Protein AF-A0A943HP61-F1 (afdb_monomer_lite)

pLDDT: mean 78.45, std 19.75, range [20.09, 98.44]

Secondary structure (DSSP, 8-state):
-----PPEEEEEETT---EEEE---SS---EEEES-TTTEEE-TTSEEEE-SSEEEEEEEESSTT---EEEEEEEEEES----S-----BTTBPPPTT---TTEEEE-TT-TTB-SS--EEEEHHHHHHHHHHHHHHHHTT--EEEEE----HHHHHHHHHHHHHHH-HHHHHHHSPPTTS-GGGGT-EEEEEETT-TT--S--TTSHHHHHHHHHGGGGTEEESS-TT-HHHHSS---TTEEEE---HHHHHHHHHTT--HHHHHHHHHHTT-PEEEE-S-GGG--TTT-TTS-S----SSTTTSHHHHHHHH----------------S--TTTHHHHHHHHHHHHHHHHHHHHHHH---HHHHHHHHHHHTT-TT----GGGHHHHGGGT--HHHHHHHHHHHHHHHHHHHHHHHHHHHHHHH---GGGTHHHHHHHHHHHHHT--HHHHHHHHHHHHHH-GGGGG-HHHHHHHHHHHHHIIIII---HHHHHHTTGGGS-HHHHTTS--HHHHHHHHHTTB-HHHHHHHHSHHHHHHHSGGGT-S-EEEE-SGGGHHHHHHHHHH-SEEEEEESS-STTTT-EEEE--TT--HHHHHHHHHHHHSSEEEEEPP-B-HHHHTT-SSS--EEEEEEEE-SS-EEEEEEEEEE--TT-S---GGGT-EEEEB-TTT-BB-S-EE-TT--EESB-TTT--B-TTPBPTTHHHHHHHHHHHHHHHHHHSTTB-EEEEEEEEBTTS-EEEEEEESS---THHHHTTS--HHHHHHH--

Radius of gyration: 33.26 Å; chains: 1; bounding box: 91×76×78 Å

Sequence (776 aa):
MNLGSEEKYIVLYEGKADFTLKENSEGKTYTYVSRNAYVASCLQSGTIIGYGSGRTVIELYTDRTLSEKIAEYKIIVLPGKNDRFPLFVNRWNGVTENREPKDLIKISKGAKFYSPHRDMVICRSAAEAYERMAEAAANDHIYLKMNYAYRSHKHQKELIEQTAKIKGIEETMKTAAPAGFSEHHTGLAMDISGAIDENGLHITENEDAYEWLANNCYRYGFMIKNLKGKEDITGTAYEPWHIRYIGDNTITKYLHDNELTLDEYIEIKSKETGLKNIDIADPEEYEYACLATWKSERQGRETFDFLQTAKEIYGIPFERSYNINLYNYSEKSCVTQSEIYKKEIEDNEKYYKIIKAETDMDKGEINECIAVLNENPYARVDLSQYTQLKMYNMDENELTDILMAIRDRRVLSRKIRFEFKKIDDYQYSYSNVIPMIAEYYDVTEKTLLDSDFDEFMETIEKCAPNLMEDAEKLKDVVVDMLCCKRLMGFWPFEYFMFDLKNKSLEERRKYVSNLDRTLKLNNVNNRISSEILDNKYLTYKVLEEFYGREIIMITSINDYDIFDDFVSRNKKFVKKPENGSMGSGIGLVEVGEKEDTFELLKRLLDDIGSFIAEEVIKPHKCLSKLNPDSVNTIRLTTYNDDKNVYILWPWLKVGRAGSFVDNSGAGGMGVAIDKDTGMLASAGMDEYGNSFDRHPDNGIEFRGYCIENWPAALELGEKISKALSQRIKGIGFVGWDITYTNDDKWVIVEGNAFPQLVQQATYGRGLKAELNEVIK

Foldseek 3Di:
DDPPADEAEEEEEAQAQAAAEAEDDDDFQKAKAKLALCQWDAFSRRTIHGHDADKTKIWMARDPVSPDTDHIYIYGYFYDDNPQAFRDFALRYFHDLVDADPQKDKDDAPPAQEHNPDIAIAHPLLVVLVVVLQVVCVVVVWHKHWQYFADHLVRLQVVQVVVCVPPNNVVSVQARRHRRRDPSRHSFKTFMDTPPDPPDRHHDPPDPNLVSCLVPVLQSQKHLAADDPCCVRRVHHRGSRMMGHRSDSVLSVVCSVVVHHSSVSVVVSNVVNHYDYDYPPDPPPRPFDPVLPPDDDDDDDDVPVPVVVVCVPDDDDDDDDDDDDDDDDDPDDPPPPPVVVVVLVVVVVVLQVVLCVVPVDDPVLLQCLVCVLVVHRPDPDDCVCVVVVCVVVDDSVLVSVLSNLSSLLVVLLVVLLVVVVCCVPPVDDCVVNVVSLVSNLVSLLSNDDPVLLVQQVVVCCVQPVVVVVPPVSSSSVSSVQCSCCSRVNADNLNCQLLVVVPDDPVQSNLAQHLVNLVVLLVVQFDPSLLVCQQQFVSLCVLPVVQAPWDKDKFQDLVCLVVQVVVCVVAQWWWKDRRGDDQCPLIDIHGHDPPHDSSVVSVVSCVVSNIIMTIHDFAFAPLQCVLPVLEQKWKWWKWFAPVPDIDTDWIKIQHADPPDHYSGLVRVIWIFTADLVFQAGQFFTAGSSLDGHQARVPNRHGRGGRHDPPSVLVVVSSRVSQVSSCVRGPRQGIKIFTWGAGNVGHIHTPGIHSSDDPSCCSNVSGHCNVVSVVRRD

Structure (mmCIF, N/CA/C/O backbone):
data_AF-A0A943HP61-F1
#
_entry.id   AF-A0A943HP61-F1
#
loop_
_atom_site.group_PDB
_atom_site.id
_atom_site.type_symbol
_atom_site.label_atom_id
_atom_site.label_alt_id
_atom_site.label_comp_id
_atom_site.label_asym_id
_atom_site.label_entity_id
_atom_site.label_seq_id
_atom_site.pdbx_PDB_ins_code
_atom_site.Cartn_x
_atom_site.Cartn_y
_atom_site.Cartn_z
_atom_site.occupancy
_atom_site.B_iso_or_equiv
_atom_site.auth_seq_id
_atom_site.auth_comp_id
_atom_site.auth_asym_id
_atom_site.auth_atom_id
_atom_site.pdbx_PDB_model_num
ATOM 1 N N . MET A 1 1 ? 21.494 1.932 31.918 1.00 34.09 1 MET A N 1
ATOM 2 C CA . MET A 1 1 ? 20.057 2.091 31.623 1.00 34.09 1 MET A CA 1
ATOM 3 C C . MET A 1 1 ? 19.902 3.290 30.714 1.00 34.09 1 MET A C 1
ATOM 5 O O . MET A 1 1 ? 20.033 4.410 31.180 1.00 34.09 1 MET A O 1
ATOM 9 N N . ASN A 1 2 ? 19.719 3.037 29.426 1.00 20.09 2 ASN A N 1
ATOM 10 C CA . ASN A 1 2 ? 19.104 3.969 28.491 1.00 20.09 2 ASN A CA 1
ATOM 11 C C . ASN A 1 2 ? 18.397 3.071 27.476 1.00 20.09 2 ASN A C 1
ATOM 13 O O . ASN A 1 2 ? 19.056 2.418 26.672 1.00 20.09 2 ASN A O 1
ATOM 17 N N . LEU A 1 3 ? 17.081 2.933 27.639 1.00 25.28 3 LEU A N 1
ATOM 18 C CA . LEU A 1 3 ? 16.205 2.234 26.707 1.00 25.28 3 LEU A CA 1
ATOM 19 C C . LEU A 1 3 ? 16.104 3.125 25.467 1.00 25.28 3 LEU A C 1
ATOM 21 O O . LEU A 1 3 ? 15.485 4.187 25.515 1.00 25.28 3 LEU A O 1
ATOM 25 N N . GLY A 1 4 ? 16.799 2.740 24.397 1.00 26.44 4 GLY A N 1
ATOM 26 C CA . GLY A 1 4 ? 16.640 3.364 23.090 1.00 26.44 4 GLY A CA 1
ATOM 27 C C . GLY A 1 4 ? 15.197 3.199 22.614 1.00 26.44 4 GLY A C 1
ATOM 28 O O . GLY A 1 4 ? 14.591 2.146 22.792 1.00 26.44 4 GLY A O 1
ATOM 29 N N . SER A 1 5 ? 14.633 4.265 22.059 1.00 31.75 5 SER A N 1
ATOM 30 C CA . SER A 1 5 ? 13.278 4.308 21.517 1.00 31.75 5 SER A CA 1
ATOM 31 C C . SER A 1 5 ? 13.184 3.501 20.216 1.00 31.75 5 SER A C 1
ATOM 33 O O . SER A 1 5 ? 13.380 4.054 19.134 1.00 31.75 5 SER A O 1
ATOM 35 N N . GLU A 1 6 ? 12.897 2.205 20.312 1.00 38.03 6 GLU A N 1
ATOM 36 C CA . GLU A 1 6 ? 12.489 1.377 19.171 1.00 38.03 6 GLU A CA 1
ATOM 37 C C . GLU A 1 6 ? 10.967 1.460 18.966 1.00 38.03 6 GLU A C 1
ATOM 39 O O . GLU A 1 6 ? 10.182 1.391 19.916 1.00 38.03 6 GLU A O 1
ATOM 44 N N . GLU A 1 7 ? 10.542 1.672 17.718 1.00 43.53 7 GLU A N 1
ATOM 45 C CA . GLU A 1 7 ? 9.135 1.822 17.335 1.00 43.53 7 GLU A CA 1
ATOM 46 C C . GLU A 1 7 ? 8.410 0.463 17.338 1.00 43.53 7 GLU A C 1
ATOM 48 O O . GLU A 1 7 ? 8.769 -0.432 16.579 1.00 43.53 7 GLU A O 1
ATOM 53 N N . LYS A 1 8 ? 7.347 0.309 18.138 1.00 56.31 8 LYS A N 1
ATOM 54 C CA . LYS A 1 8 ? 6.575 -0.946 18.254 1.00 56.31 8 LYS A CA 1
ATOM 55 C C . LYS A 1 8 ? 5.284 -0.852 17.445 1.00 56.31 8 LYS A C 1
ATOM 57 O O . LYS A 1 8 ? 4.590 0.147 17.591 1.00 56.31 8 LYS A O 1
ATOM 62 N N . TYR A 1 9 ? 4.907 -1.852 16.643 1.00 55.09 9 TYR A N 1
ATOM 63 C CA . TYR A 1 9 ? 3.645 -1.830 15.879 1.00 55.09 9 TYR A CA 1
ATOM 64 C C . TYR A 1 9 ? 2.695 -2.982 16.251 1.00 55.09 9 TYR A C 1
ATOM 66 O O . TYR A 1 9 ? 3.145 -4.065 16.608 1.00 55.09 9 TYR A O 1
ATOM 74 N N . ILE A 1 10 ? 1.379 -2.767 16.126 1.00 63.47 10 ILE A N 1
ATOM 75 C CA . ILE A 1 10 ? 0.323 -3.758 16.409 1.00 63.47 10 ILE A CA 1
ATOM 76 C C . ILE A 1 10 ? -0.736 -3.709 15.301 1.00 63.47 10 ILE A C 1
ATOM 78 O O . ILE A 1 10 ? -1.275 -2.639 15.019 1.00 63.47 10 ILE A O 1
ATOM 82 N N . VAL A 1 11 ? -1.070 -4.856 14.697 1.00 55.81 11 VAL A N 1
ATOM 83 C CA . VAL A 1 11 ? -2.068 -4.962 13.616 1.00 55.81 11 VAL A CA 1
ATOM 84 C C . VAL A 1 11 ? -3.317 -5.701 14.094 1.00 55.81 11 VAL A C 1
ATOM 86 O O . VAL A 1 11 ? -3.221 -6.833 14.553 1.00 55.81 11 VAL A O 1
ATOM 89 N N . LEU A 1 12 ? -4.496 -5.101 13.936 1.00 65.75 12 LEU A N 1
ATOM 90 C CA . LEU A 1 12 ? -5.795 -5.696 14.277 1.00 65.75 12 LEU A CA 1
ATOM 91 C C . LEU A 1 12 ? -6.845 -5.394 13.203 1.00 65.75 12 LEU A C 1
ATOM 93 O O . LEU A 1 12 ? -6.628 -4.539 12.357 1.00 65.75 12 LEU A O 1
ATOM 97 N N . TYR A 1 13 ? -7.994 -6.069 13.223 1.00 61.12 13 TYR A N 1
ATOM 98 C CA . TYR A 1 13 ? -9.119 -5.760 12.327 1.00 61.12 13 TYR A CA 1
ATOM 99 C C . TYR A 1 13 ? -10.158 -4.871 13.023 1.00 61.12 13 TYR A C 1
ATOM 101 O O . TYR A 1 13 ? -10.292 -4.897 14.249 1.00 61.12 13 TYR A O 1
ATOM 109 N N . GLU A 1 14 ? -10.941 -4.106 12.258 1.00 74.62 14 GLU A N 1
ATOM 110 C CA . GLU A 1 14 ? -12.114 -3.413 12.808 1.00 74.62 14 GLU A CA 1
ATOM 111 C C . GLU A 1 14 ? -13.060 -4.412 13.499 1.00 74.62 14 GLU A C 1
ATOM 113 O O . GLU A 1 14 ? -13.386 -5.468 12.948 1.00 74.62 14 GLU A O 1
ATOM 118 N N . GLY A 1 15 ? -13.519 -4.075 14.705 1.00 74.88 15 GLY A N 1
ATOM 119 C CA . GLY A 1 15 ? -14.376 -4.934 15.524 1.00 74.88 15 GLY A CA 1
ATOM 120 C C . GLY A 1 15 ? -13.634 -6.032 16.289 1.00 74.88 15 GLY A C 1
ATOM 121 O O . GLY A 1 15 ? -14.285 -6.891 16.889 1.00 74.88 15 GLY A O 1
ATOM 122 N N . LYS A 1 16 ? -12.296 -6.033 16.283 1.00 72.56 16 LYS A N 1
ATOM 123 C CA . LYS A 1 16 ? -11.471 -6.974 17.049 1.00 72.56 16 LYS A CA 1
ATOM 124 C C . LYS A 1 16 ? -10.809 -6.316 18.249 1.00 72.56 16 LYS A C 1
ATOM 126 O O . LYS A 1 16 ? -10.491 -5.128 18.215 1.00 72.56 16 LYS A O 1
ATOM 131 N N . ALA A 1 17 ? -10.602 -7.127 19.283 1.00 69.12 17 ALA A N 1
ATOM 132 C CA . ALA A 1 17 ? -9.937 -6.749 20.521 1.00 69.12 17 ALA A CA 1
ATOM 133 C C . ALA A 1 17 ? -8.745 -7.674 20.822 1.00 69.12 17 ALA A C 1
ATOM 135 O O . ALA A 1 17 ? -8.484 -7.966 21.973 1.00 69.12 17 ALA A O 1
ATOM 136 N N . ASP A 1 18 ? -8.071 -8.204 19.795 1.00 63.94 18 ASP A N 1
ATOM 137 C CA . ASP A 1 18 ? -7.260 -9.433 19.879 1.00 63.94 18 ASP A CA 1
ATOM 138 C C . ASP A 1 18 ? -5.982 -9.340 20.754 1.00 63.94 18 ASP A C 1
ATOM 140 O O . ASP A 1 18 ? -5.307 -10.354 20.941 1.00 63.94 18 ASP A O 1
ATOM 144 N N . PHE A 1 19 ? -5.651 -8.166 21.309 1.00 65.06 19 PHE A N 1
ATOM 145 C CA . PHE A 1 19 ? -4.397 -7.903 22.025 1.00 65.06 19 PHE A CA 1
ATOM 146 C C . PHE A 1 19 ? -4.631 -7.314 23.414 1.00 65.06 19 PHE A C 1
ATOM 148 O O . PHE A 1 19 ? -5.377 -6.343 23.553 1.00 65.06 19 PHE A O 1
ATOM 155 N N . THR A 1 20 ? -3.898 -7.825 24.405 1.00 66.25 20 THR A N 1
ATOM 156 C CA . THR A 1 20 ? -3.742 -7.200 25.725 1.00 66.25 20 THR A CA 1
ATOM 157 C C . THR A 1 20 ? -2.258 -7.018 26.041 1.00 66.25 20 THR A C 1
ATOM 159 O O . THR A 1 20 ? -1.518 -8.000 26.132 1.00 66.25 20 THR A O 1
ATOM 162 N N . LEU A 1 21 ? -1.838 -5.765 26.228 1.00 67.25 21 LEU A N 1
ATOM 163 C CA . LEU A 1 21 ? -0.509 -5.393 26.715 1.00 67.25 21 LEU A CA 1
ATOM 164 C C . LEU A 1 21 ? -0.431 -5.665 28.230 1.00 67.25 21 LEU A C 1
ATOM 166 O O . LEU A 1 21 ? -1.097 -4.991 29.014 1.00 67.25 21 LEU A O 1
ATOM 170 N N . LYS A 1 22 ? 0.341 -6.666 28.663 1.00 58.81 22 LYS A N 1
ATOM 171 C CA . LYS A 1 22 ? 0.512 -7.023 30.082 1.00 58.81 22 LYS A CA 1
ATOM 172 C C . LYS A 1 22 ? 1.840 -6.538 30.625 1.00 58.81 22 LYS A C 1
ATOM 174 O O . LYS A 1 22 ? 2.881 -7.101 30.320 1.00 58.81 22 LYS A O 1
ATOM 179 N N . GLU A 1 23 ? 1.826 -5.562 31.520 1.00 53.50 23 GLU A N 1
ATOM 180 C CA . GLU A 1 23 ? 3.060 -5.147 32.185 1.00 53.50 23 GLU A CA 1
ATOM 181 C C . GLU A 1 23 ? 3.393 -6.048 33.372 1.00 53.50 23 GLU A C 1
ATOM 183 O O . GLU A 1 23 ? 2.646 -6.109 34.347 1.00 53.50 23 GLU A O 1
ATOM 188 N N . ASN A 1 24 ? 4.535 -6.740 33.301 1.00 45.59 24 ASN A N 1
ATOM 189 C CA . ASN A 1 24 ? 5.120 -7.411 34.455 1.00 45.59 24 ASN A CA 1
ATOM 190 C C . ASN A 1 24 ? 5.703 -6.333 35.372 1.00 45.59 24 ASN A C 1
ATOM 192 O O . ASN A 1 24 ? 6.828 -5.881 35.174 1.00 45.59 24 ASN A O 1
ATOM 196 N N . SER A 1 25 ? 4.958 -5.897 36.385 1.00 44.41 25 SER A N 1
ATOM 197 C CA . SER A 1 25 ? 5.601 -5.303 37.553 1.00 44.41 25 SER A CA 1
ATOM 198 C C . SER A 1 25 ? 4.759 -5.403 38.815 1.00 44.41 25 SER A C 1
ATOM 200 O O . SER A 1 25 ? 3.533 -5.337 38.823 1.00 44.41 25 SER A O 1
ATOM 202 N N . GLU A 1 26 ? 5.496 -5.570 39.901 1.00 44.00 26 GLU A N 1
ATOM 203 C CA . GLU A 1 26 ? 5.112 -5.631 41.302 1.00 44.00 26 GLU A CA 1
ATOM 204 C C . GLU A 1 26 ? 4.285 -4.400 41.741 1.00 44.00 26 GLU A C 1
ATOM 206 O O . GLU A 1 26 ? 4.776 -3.509 42.429 1.00 44.00 26 GLU A O 1
ATOM 211 N N . GLY A 1 27 ? 3.016 -4.313 41.332 1.00 49.41 27 GLY A N 1
ATOM 212 C CA . GLY A 1 27 ? 2.063 -3.322 41.843 1.00 49.41 27 GLY A CA 1
ATOM 213 C C . GLY A 1 27 ? 2.200 -1.884 41.317 1.00 49.41 27 GLY A C 1
ATOM 214 O O . GLY A 1 27 ? 1.699 -0.975 41.978 1.00 49.41 27 GLY A O 1
ATOM 215 N N . LYS A 1 28 ? 2.835 -1.641 40.158 1.00 58.38 28 LYS A N 1
ATOM 216 C CA . LYS A 1 28 ? 2.807 -0.316 39.494 1.00 58.38 28 LYS A CA 1
ATOM 217 C C . LYS A 1 28 ? 1.588 -0.171 38.574 1.00 58.38 28 LYS A C 1
ATOM 219 O O . LYS A 1 28 ? 1.181 -1.123 37.916 1.00 58.38 28 LYS A O 1
ATOM 224 N N . THR A 1 29 ? 1.010 1.032 38.521 1.00 65.81 29 THR A N 1
ATOM 225 C CA . THR A 1 29 ? -0.150 1.372 37.678 1.00 65.81 29 THR A CA 1
ATOM 226 C C . THR A 1 29 ? 0.275 2.187 36.461 1.00 65.81 29 THR A C 1
ATOM 228 O O . THR A 1 29 ? 0.685 3.332 36.626 1.00 65.81 29 THR A O 1
ATOM 231 N N . TYR A 1 30 ? 0.111 1.638 35.262 1.00 79.00 30 TYR A N 1
ATOM 232 C CA . TYR A 1 30 ? 0.434 2.313 34.003 1.00 79.00 30 TYR A CA 1
ATOM 233 C C . TYR A 1 30 ? -0.791 2.952 33.350 1.00 79.00 30 TYR A C 1
ATOM 235 O O . TYR A 1 30 ? -1.928 2.605 33.685 1.00 79.00 30 TYR A O 1
ATOM 243 N N . THR A 1 31 ? -0.552 3.873 32.410 1.00 83.50 31 THR A N 1
ATOM 244 C CA . THR A 1 31 ? -1.621 4.533 31.648 1.00 83.50 31 THR A CA 1
ATOM 245 C C . THR A 1 31 ? -1.403 4.446 30.142 1.00 83.50 31 THR A C 1
ATOM 247 O O . THR A 1 31 ? -0.430 4.989 29.624 1.00 83.50 31 THR A O 1
ATOM 250 N N . TYR A 1 32 ? -2.355 3.843 29.433 1.00 87.62 32 TYR A N 1
ATOM 251 C CA . TYR A 1 32 ? -2.399 3.758 27.972 1.00 87.62 32 TYR A CA 1
ATOM 252 C C . TYR A 1 32 ? -3.257 4.874 27.385 1.00 87.62 32 TYR A C 1
ATOM 254 O O . TYR A 1 32 ? -4.393 5.062 27.819 1.00 87.62 32 TYR A O 1
ATOM 262 N N . VAL A 1 33 ? -2.751 5.582 26.376 1.00 87.81 33 VAL A N 1
ATOM 263 C CA . VAL A 1 33 ? -3.404 6.739 25.756 1.00 87.81 33 VAL A CA 1
ATOM 264 C C . VAL A 1 33 ? -3.473 6.581 24.237 1.00 87.81 33 VAL A C 1
ATOM 266 O O . VAL A 1 33 ? -2.445 6.624 23.572 1.00 87.81 33 VAL A O 1
ATOM 269 N N . SER A 1 34 ? -4.671 6.466 23.656 1.00 90.81 34 SER A N 1
ATOM 270 C CA . SER A 1 34 ? -4.870 6.553 22.200 1.00 90.81 34 SER A CA 1
ATOM 271 C C . SER A 1 34 ? -5.185 7.981 21.765 1.00 90.81 34 SER A C 1
ATOM 273 O O . SER A 1 34 ? -6.042 8.651 22.345 1.00 90.81 34 SER A O 1
ATOM 275 N N . ARG A 1 35 ? -4.542 8.444 20.689 1.00 82.50 35 ARG A N 1
ATOM 276 C CA . ARG A 1 35 ? -4.788 9.776 20.097 1.00 82.50 35 ARG A CA 1
ATOM 277 C C . ARG A 1 35 ? -5.864 9.785 19.005 1.00 82.50 35 ARG A C 1
ATOM 279 O O . ARG A 1 35 ? -6.257 10.862 18.555 1.00 82.50 35 ARG A O 1
ATOM 286 N N . ASN A 1 36 ? -6.326 8.616 18.557 1.00 86.19 36 ASN A N 1
ATOM 287 C CA . ASN A 1 36 ? -7.364 8.496 17.532 1.00 86.19 36 ASN A CA 1
ATOM 288 C C . ASN A 1 36 ? -8.257 7.268 17.775 1.00 86.19 36 ASN A C 1
ATOM 290 O O . ASN A 1 36 ? -8.139 6.237 17.113 1.00 86.19 36 ASN A O 1
ATOM 294 N N . ALA A 1 37 ? -9.203 7.431 18.696 1.00 89.31 37 ALA A N 1
ATOM 295 C CA . ALA A 1 37 ? -10.221 6.465 19.095 1.00 89.31 37 ALA A CA 1
ATOM 296 C C . ALA A 1 37 ? -11.126 6.015 17.940 1.00 89.31 37 ALA A C 1
ATOM 298 O O . ALA A 1 37 ? -11.704 4.935 17.987 1.00 89.31 37 ALA A O 1
ATOM 299 N N . TYR A 1 38 ? -11.238 6.806 16.867 1.00 85.12 38 TYR A N 1
ATOM 300 C CA . TYR A 1 38 ? -11.965 6.369 15.676 1.00 85.12 38 TYR A CA 1
ATOM 301 C C . TYR A 1 38 ? -11.201 5.347 14.820 1.00 85.12 38 TYR A C 1
ATOM 303 O O . TYR A 1 38 ? -11.767 4.817 13.862 1.00 85.12 38 TYR A O 1
ATOM 311 N N . VAL A 1 39 ? -9.912 5.143 15.097 1.00 84.38 39 VAL A N 1
ATOM 312 C CA . VAL A 1 39 ? -9.113 4.061 14.521 1.00 84.38 39 VAL A CA 1
ATOM 313 C C . VAL A 1 39 ? -8.991 2.951 15.549 1.00 84.38 39 VAL A C 1
ATOM 315 O O . VAL A 1 39 ? -9.520 1.874 15.307 1.00 84.38 39 VAL A O 1
ATOM 318 N N . ALA A 1 40 ? -8.387 3.217 16.710 1.00 89.50 40 ALA A N 1
ATOM 319 C CA . ALA A 1 40 ? -8.310 2.248 17.799 1.00 89.50 40 ALA A CA 1
ATOM 320 C C . ALA A 1 40 ? -8.303 2.919 19.176 1.00 89.50 40 ALA A C 1
ATOM 322 O O . ALA A 1 40 ? -7.807 4.038 19.316 1.00 89.50 40 ALA A O 1
ATOM 323 N N . SER A 1 41 ? -8.784 2.208 20.192 1.00 92.06 41 SER A N 1
ATOM 324 C CA . SER A 1 41 ? -8.714 2.620 21.601 1.00 92.06 41 SER A CA 1
ATOM 325 C C . SER A 1 41 ? -8.021 1.552 22.448 1.00 92.06 41 SER A C 1
ATOM 327 O O . SER A 1 41 ? -8.033 0.379 22.083 1.00 92.06 41 SER A O 1
ATOM 329 N N . CYS A 1 42 ? -7.448 1.952 23.584 1.00 90.38 42 CYS A N 1
ATOM 330 C CA . CYS A 1 42 ? -6.836 1.063 24.569 1.00 90.38 42 CYS A CA 1
ATOM 331 C C . CYS A 1 42 ? -7.533 1.192 25.926 1.00 90.38 42 CYS A C 1
ATOM 333 O O . CYS A 1 42 ? -7.745 2.305 26.421 1.00 90.38 42 CYS A O 1
ATOM 335 N N . LEU A 1 43 ? -7.870 0.064 26.542 1.00 88.75 43 LEU A N 1
ATOM 336 C CA . LEU A 1 43 ? -8.258 0.005 27.946 1.00 88.75 43 LEU A CA 1
ATOM 337 C C . LEU A 1 43 ? -7.023 0.095 28.848 1.00 88.75 43 LEU A C 1
ATOM 339 O O . LEU A 1 43 ? -5.918 -0.256 28.448 1.00 88.75 43 LEU A O 1
ATOM 343 N N . GLN A 1 44 ? -7.217 0.494 30.108 1.00 85.81 44 GLN A N 1
ATOM 344 C CA . GLN A 1 44 ? -6.122 0.522 31.091 1.00 85.81 44 GLN A CA 1
ATOM 345 C C . GLN A 1 44 ? -5.672 -0.874 31.549 1.00 85.81 44 GLN A C 1
ATOM 347 O O . GLN A 1 44 ? -4.629 -1.013 32.175 1.00 85.81 44 GLN A O 1
ATOM 352 N N . SER A 1 45 ? -6.422 -1.917 31.185 1.00 81.12 45 SER A N 1
ATOM 353 C CA . SER A 1 45 ? -5.974 -3.313 31.233 1.00 81.12 45 SER A CA 1
ATOM 354 C C . SER A 1 45 ? -4.918 -3.648 30.170 1.00 81.12 45 SER A C 1
ATOM 356 O O . SER A 1 45 ? -4.375 -4.747 30.202 1.00 81.12 45 SER A O 1
ATOM 358 N N . GLY A 1 46 ? -4.661 -2.742 29.217 1.00 81.12 46 GLY A N 1
ATOM 359 C CA . GLY A 1 46 ? -3.810 -2.962 28.048 1.00 81.12 46 GLY A CA 1
ATOM 360 C C . GLY A 1 46 ? -4.548 -3.535 26.835 1.00 81.12 46 GLY A C 1
ATOM 361 O O . GLY A 1 46 ? -3.920 -3.774 25.805 1.00 81.12 46 GLY A O 1
ATOM 362 N N . THR A 1 47 ? -5.861 -3.780 26.929 1.00 85.81 47 THR A N 1
ATOM 363 C CA . THR A 1 47 ? -6.663 -4.332 25.826 1.00 85.81 47 THR A CA 1
ATOM 364 C C . THR A 1 47 ? -6.888 -3.304 24.711 1.00 85.81 47 THR A C 1
ATOM 366 O O . THR A 1 47 ? -7.451 -2.238 24.964 1.00 85.81 47 THR A O 1
ATOM 369 N N . ILE A 1 48 ? -6.522 -3.637 23.469 1.00 88.31 48 ILE A N 1
ATOM 370 C CA . ILE A 1 48 ? -6.614 -2.745 22.295 1.00 88.31 48 ILE A CA 1
ATOM 371 C C . ILE A 1 48 ? -7.783 -3.141 21.400 1.00 88.31 48 ILE A C 1
ATOM 373 O O . ILE A 1 48 ? -7.962 -4.318 21.113 1.00 88.31 48 ILE A O 1
ATOM 377 N N . ILE A 1 49 ? -8.539 -2.158 20.902 1.00 88.69 49 ILE A N 1
ATOM 378 C CA . ILE A 1 49 ? -9.758 -2.376 20.110 1.00 88.69 49 ILE A CA 1
ATOM 379 C C . ILE A 1 49 ? -9.741 -1.543 18.847 1.00 88.69 49 ILE A C 1
ATOM 381 O O . ILE A 1 49 ? -9.548 -0.330 18.913 1.00 88.69 49 ILE A O 1
ATOM 385 N N . GLY A 1 50 ? -10.006 -2.186 17.712 1.00 86.88 50 GLY A N 1
ATOM 386 C CA . GLY A 1 50 ? -10.067 -1.549 16.402 1.00 86.88 50 GLY A CA 1
ATOM 387 C C . GLY A 1 50 ? -11.484 -1.086 16.077 1.00 86.88 50 GLY A C 1
ATOM 388 O O . GLY A 1 50 ? -12.417 -1.886 16.073 1.00 86.88 50 GLY A O 1
ATOM 389 N N . TYR A 1 51 ? -11.646 0.193 15.758 1.00 84.12 51 TYR A N 1
ATOM 390 C CA . TYR A 1 51 ? -12.917 0.815 15.373 1.00 84.12 51 TYR A CA 1
ATOM 391 C C . TYR A 1 51 ? -13.014 1.114 13.884 1.00 84.12 51 TYR A C 1
ATOM 393 O O . TYR A 1 51 ? -14.096 0.991 13.314 1.00 84.12 51 TYR A O 1
ATOM 401 N N . GLY A 1 52 ? -11.914 1.543 13.271 1.00 75.94 52 GLY A N 1
ATOM 402 C CA . GLY A 1 52 ? -11.900 1.986 11.885 1.00 75.94 52 GLY A CA 1
ATOM 403 C C . GLY A 1 52 ? -10.534 1.790 11.260 1.00 75.94 52 GLY A C 1
ATOM 404 O O . GLY A 1 52 ? -9.516 2.030 11.903 1.00 75.94 52 GLY A O 1
ATOM 405 N N . SER A 1 53 ? -10.522 1.375 10.004 1.00 70.44 53 SER A N 1
ATOM 406 C CA . SER A 1 53 ? -9.306 1.094 9.266 1.00 70.44 53 SER A CA 1
ATOM 407 C C . SER A 1 53 ? -8.432 2.332 9.135 1.00 70.44 53 SER A C 1
ATOM 409 O O . SER A 1 53 ? -8.908 3.460 8.972 1.00 70.44 53 SER A O 1
ATOM 411 N N . GLY A 1 54 ? -7.126 2.124 9.247 1.00 59.12 54 GLY A N 1
ATOM 412 C CA . GLY A 1 54 ? -6.141 3.194 9.272 1.00 59.12 54 GLY A CA 1
ATOM 413 C C . GLY A 1 54 ? -5.103 2.981 10.359 1.00 59.12 54 GLY A C 1
ATOM 414 O O . GLY A 1 54 ? -4.857 1.860 10.794 1.00 59.12 54 GLY A O 1
ATOM 415 N N . ARG A 1 55 ? -4.456 4.071 10.773 1.00 66.38 55 ARG A N 1
ATOM 416 C CA . ARG A 1 55 ? -3.363 4.031 11.746 1.00 66.38 55 ARG A CA 1
ATOM 417 C C . ARG A 1 55 ? -3.611 4.982 12.903 1.00 66.38 55 ARG A C 1
ATOM 419 O O . ARG A 1 55 ? -4.176 6.063 12.723 1.00 66.38 55 ARG A O 1
ATOM 426 N N . THR A 1 56 ? -3.193 4.570 14.087 1.00 76.38 56 THR A N 1
ATOM 427 C CA . THR A 1 56 ? -3.144 5.412 15.282 1.00 76.38 56 THR A CA 1
ATOM 428 C C . THR A 1 56 ? -1.922 5.051 16.106 1.00 76.38 56 THR A C 1
ATOM 430 O O . THR A 1 56 ? -1.164 4.154 15.756 1.00 76.38 56 THR A O 1
ATOM 433 N N . VAL A 1 57 ? -1.722 5.772 17.192 1.00 81.44 57 VAL A N 1
ATOM 434 C CA . VAL A 1 57 ? -0.686 5.512 18.172 1.00 81.44 57 VAL A CA 1
ATOM 435 C C . VAL A 1 57 ? -1.349 5.353 19.535 1.00 81.44 57 VAL A C 1
ATOM 437 O O . VAL A 1 57 ? -2.264 6.115 19.868 1.00 81.44 57 VAL A O 1
ATOM 440 N N . ILE A 1 58 ? -0.884 4.364 20.295 1.00 85.44 58 ILE A N 1
ATOM 441 C CA . ILE A 1 58 ? -1.151 4.206 21.721 1.00 85.44 58 ILE A CA 1
ATOM 442 C C . ILE A 1 58 ? 0.142 4.517 22.471 1.00 85.44 58 ILE A C 1
ATOM 444 O O . ILE A 1 58 ? 1.145 3.827 22.327 1.00 85.44 58 ILE A O 1
ATOM 448 N N . GLU A 1 59 ? 0.120 5.570 23.268 1.00 86.56 59 GLU A N 1
ATOM 449 C CA . GLU A 1 59 ? 1.222 5.980 24.129 1.00 86.56 59 GLU A CA 1
ATOM 450 C C . GLU A 1 59 ? 1.060 5.339 25.507 1.00 86.56 59 GLU A C 1
ATOM 452 O O . GLU A 1 59 ? -0.054 5.222 26.014 1.00 86.56 59 GLU A O 1
ATOM 457 N N . LEU A 1 60 ? 2.165 4.945 26.125 1.00 84.75 60 LEU A N 1
ATOM 458 C CA . LEU A 1 60 ? 2.187 4.363 27.459 1.00 84.75 60 LEU A CA 1
ATOM 459 C C . LEU A 1 60 ? 2.947 5.279 28.412 1.00 84.75 60 LEU A C 1
ATOM 461 O O . LEU A 1 60 ? 4.048 5.736 28.099 1.00 84.75 60 LEU A O 1
ATOM 465 N N . TYR A 1 61 ? 2.362 5.516 29.578 1.00 80.88 61 TYR A N 1
ATOM 466 C CA . TYR A 1 61 ? 2.884 6.393 30.617 1.00 80.88 61 TYR A CA 1
ATOM 467 C C . TYR A 1 61 ? 3.045 5.658 31.946 1.00 80.88 61 TYR A C 1
ATOM 469 O O . TYR A 1 61 ? 2.312 4.711 32.241 1.00 80.88 61 TYR A O 1
ATOM 477 N N . THR A 1 62 ? 3.978 6.144 32.765 1.00 78.25 62 THR A N 1
ATOM 478 C CA . THR A 1 62 ? 4.283 5.623 34.110 1.00 78.25 62 THR A CA 1
ATOM 479 C C . THR A 1 62 ? 3.115 5.684 35.090 1.00 78.25 62 THR A C 1
ATOM 481 O O . THR A 1 62 ? 3.084 4.895 36.029 1.00 78.25 62 THR A O 1
ATOM 484 N N . ASP A 1 63 ? 2.197 6.638 34.914 1.00 78.06 63 ASP A N 1
ATOM 485 C CA . ASP A 1 63 ? 1.073 6.888 35.813 1.00 78.06 63 ASP A CA 1
ATOM 486 C C . ASP A 1 63 ? -0.052 7.687 35.119 1.00 78.06 63 ASP A C 1
ATOM 488 O O . ASP A 1 63 ? 0.015 8.023 33.933 1.00 78.06 63 ASP A O 1
ATOM 492 N N . ARG A 1 64 ? -1.137 7.980 35.849 1.00 76.06 64 ARG A N 1
ATOM 493 C CA . ARG A 1 64 ? -2.333 8.688 35.338 1.00 76.06 64 ARG A CA 1
ATOM 494 C C . ARG A 1 64 ? -2.169 10.200 35.180 1.00 76.06 64 ARG A C 1
ATOM 496 O O . ARG A 1 64 ? -3.049 10.840 34.608 1.00 76.06 64 ARG A O 1
ATOM 503 N N . THR A 1 65 ? -1.079 10.773 35.679 1.00 71.44 65 THR A N 1
ATOM 504 C CA . THR A 1 65 ? -0.728 12.190 35.497 1.00 71.44 65 THR A CA 1
ATOM 505 C C . THR A 1 65 ? -0.020 12.444 34.167 1.00 71.44 65 THR A C 1
ATOM 507 O O . THR A 1 65 ? 0.181 13.601 33.803 1.00 71.44 65 THR A O 1
ATOM 510 N N . LEU A 1 66 ? 0.295 11.376 33.416 1.00 75.81 66 LEU A N 1
ATOM 511 C CA . LEU A 1 66 ? 1.027 11.426 32.147 1.00 75.81 66 LEU A CA 1
ATOM 512 C C . LEU A 1 66 ? 2.414 12.076 32.308 1.00 75.81 66 LEU A C 1
ATOM 514 O O . LEU A 1 66 ? 2.892 12.764 31.406 1.00 75.81 66 LEU A O 1
ATOM 518 N N . SER A 1 67 ? 3.033 11.874 33.477 1.00 70.62 67 SER A N 1
ATOM 519 C CA . SER A 1 67 ? 4.289 12.508 33.895 1.00 70.62 67 SER A CA 1
ATOM 520 C C . SER A 1 67 ? 5.469 12.134 32.996 1.00 70.62 67 SER A C 1
ATOM 522 O O . SER A 1 67 ? 6.243 13.003 32.596 1.00 70.62 67 SER A O 1
ATOM 524 N N . GLU A 1 68 ? 5.580 10.853 32.641 1.00 76.81 68 GLU A N 1
ATOM 525 C CA . GLU A 1 68 ? 6.661 10.307 31.826 1.00 76.81 68 GLU A CA 1
ATOM 526 C C . GLU A 1 68 ? 6.108 9.288 30.822 1.00 76.81 68 GLU A C 1
ATOM 528 O O . GLU A 1 68 ? 5.483 8.293 31.201 1.00 76.81 68 GLU A O 1
ATOM 533 N N . LYS A 1 69 ? 6.326 9.549 29.525 1.00 80.12 69 LYS A N 1
ATOM 534 C CA . LYS A 1 69 ? 6.024 8.592 28.452 1.00 80.12 69 LYS A CA 1
ATOM 535 C C . LYS A 1 69 ? 7.127 7.538 28.423 1.00 80.12 69 LYS A C 1
ATOM 537 O O . LYS A 1 69 ? 8.284 7.886 28.211 1.00 80.12 69 LYS A O 1
ATOM 542 N N . ILE A 1 70 ? 6.756 6.273 28.583 1.00 76.25 70 ILE A N 1
ATOM 543 C CA . ILE A 1 70 ? 7.690 5.140 28.623 1.00 76.25 70 ILE A CA 1
ATOM 544 C C . ILE A 1 70 ? 7.709 4.324 27.335 1.00 76.25 70 ILE A C 1
ATOM 546 O O . ILE A 1 70 ? 8.732 3.725 27.019 1.00 76.25 70 ILE A O 1
ATOM 550 N N . ALA A 1 71 ? 6.612 4.303 26.573 1.00 71.38 71 ALA A N 1
ATOM 551 C CA . ALA A 1 71 ? 6.575 3.625 25.281 1.00 71.38 71 ALA A CA 1
ATOM 552 C C . ALA A 1 71 ? 5.539 4.235 24.333 1.00 71.38 71 ALA A C 1
ATOM 554 O O . ALA A 1 71 ? 4.655 4.999 24.727 1.00 71.38 71 ALA A O 1
ATOM 555 N N . GLU A 1 72 ? 5.656 3.864 23.064 1.00 75.75 72 GLU A N 1
ATOM 556 C CA . GLU A 1 72 ? 4.730 4.230 22.006 1.00 75.75 72 GLU A CA 1
ATOM 557 C C . GLU A 1 72 ? 4.486 3.020 21.095 1.00 75.75 72 GLU A C 1
ATOM 559 O O . GLU A 1 72 ? 5.433 2.383 20.633 1.00 75.75 72 GLU A O 1
ATOM 564 N N . TYR A 1 73 ? 3.214 2.709 20.848 1.00 72.94 73 TYR A N 1
ATOM 565 C CA . TYR A 1 73 ? 2.760 1.594 20.022 1.00 72.94 73 TYR A CA 1
ATOM 566 C C . TYR A 1 73 ? 2.001 2.126 18.802 1.00 72.94 73 TYR A C 1
ATOM 568 O O . TYR A 1 73 ? 0.937 2.732 18.930 1.00 72.94 73 TYR A O 1
ATOM 576 N N . LYS A 1 74 ? 2.522 1.891 17.602 1.00 70.06 74 LYS A N 1
ATOM 577 C CA . LYS A 1 74 ? 1.905 2.218 16.314 1.00 70.06 74 LYS A CA 1
ATOM 578 C C . LYS A 1 74 ? 0.869 1.162 15.940 1.00 70.06 74 LYS A C 1
ATOM 580 O O . LYS A 1 74 ? 1.179 0.022 15.624 1.00 70.06 74 LYS A O 1
ATOM 585 N N . ILE A 1 75 ? -0.393 1.540 15.944 1.00 72.69 75 ILE A N 1
ATOM 586 C CA . ILE A 1 75 ? -1.513 0.635 15.718 1.00 72.69 75 ILE A CA 1
ATOM 587 C C . ILE A 1 75 ? -1.984 0.742 14.272 1.00 72.69 75 ILE A C 1
ATOM 589 O O . ILE A 1 75 ? -2.256 1.844 13.794 1.00 72.69 75 ILE A O 1
ATOM 593 N N . ILE A 1 76 ? -2.136 -0.392 13.592 1.00 63.00 76 ILE A N 1
ATOM 594 C CA . ILE A 1 76 ? -2.712 -0.501 12.251 1.00 63.00 76 ILE A CA 1
ATOM 595 C C . ILE A 1 76 ? -4.009 -1.296 12.352 1.00 63.00 76 ILE A C 1
ATOM 597 O O . ILE A 1 76 ? -4.008 -2.469 12.709 1.00 63.00 76 ILE A O 1
ATOM 601 N N . VAL A 1 77 ? -5.124 -0.664 12.009 1.00 63.94 77 VAL A N 1
ATOM 602 C CA . VAL A 1 77 ? -6.424 -1.327 11.940 1.00 63.94 77 VAL A CA 1
ATOM 603 C C . VAL A 1 77 ? -6.736 -1.630 10.481 1.00 63.94 77 VAL A C 1
ATOM 605 O O . VAL A 1 77 ? -6.791 -0.729 9.644 1.00 63.94 77 VAL A O 1
ATOM 608 N N . LEU A 1 78 ? -6.915 -2.905 10.165 1.00 52.44 78 LEU A N 1
ATOM 609 C CA . LEU A 1 78 ? -7.345 -3.389 8.862 1.00 52.44 78 LEU A CA 1
ATOM 610 C C . LEU A 1 78 ? -8.874 -3.331 8.759 1.00 52.44 78 LEU A C 1
ATOM 612 O O . LEU A 1 78 ? -9.552 -3.511 9.775 1.00 52.44 78 LEU A O 1
ATOM 616 N N . PRO A 1 79 ? -9.434 -3.106 7.556 1.00 56.25 79 PRO A N 1
ATOM 617 C CA . PRO A 1 79 ? -10.878 -3.078 7.351 1.00 56.25 79 PRO A CA 1
ATOM 618 C C . PRO A 1 79 ? -11.560 -4.338 7.880 1.00 56.25 79 PRO A C 1
ATOM 620 O O . PRO A 1 79 ? -11.069 -5.453 7.711 1.00 56.25 79 PRO A O 1
ATOM 623 N N . GLY A 1 80 ? -12.718 -4.159 8.497 1.00 59.03 80 GLY A N 1
ATOM 624 C CA . GLY A 1 80 ? -13.509 -5.240 9.063 1.00 59.03 80 GLY A CA 1
ATOM 625 C C . GLY A 1 80 ? -14.948 -4.787 9.251 1.00 59.03 80 GLY A C 1
ATOM 626 O O . GLY A 1 80 ? -15.418 -3.867 8.585 1.00 59.03 80 GLY A O 1
ATOM 627 N N . LYS A 1 81 ? -15.666 -5.438 10.161 1.00 67.31 81 LYS A N 1
ATOM 628 C CA . LYS A 1 81 ? -17.002 -5.004 10.560 1.00 67.31 81 LYS A CA 1
ATOM 629 C C . LYS A 1 81 ? -17.016 -4.856 12.068 1.00 67.31 81 LYS A C 1
ATOM 631 O O . LYS A 1 81 ? -16.949 -5.850 12.786 1.00 67.31 81 LYS A O 1
ATOM 636 N N . ASN A 1 82 ? -17.146 -3.623 12.542 1.00 75.25 82 ASN A N 1
ATOM 637 C CA . ASN A 1 82 ? -17.369 -3.379 13.957 1.00 75.25 82 ASN A CA 1
ATOM 638 C C . ASN A 1 82 ? -18.868 -3.415 14.292 1.00 75.25 82 ASN A C 1
ATOM 640 O O . ASN A 1 82 ? -19.554 -2.398 14.222 1.00 75.25 82 ASN A O 1
ATOM 644 N N . ASP A 1 83 ? -19.368 -4.595 14.654 1.00 71.62 83 ASP A N 1
ATOM 645 C CA . ASP A 1 83 ? -20.713 -4.799 15.211 1.00 71.62 83 ASP A CA 1
ATOM 646 C C . ASP A 1 83 ? -20.704 -5.173 16.703 1.00 71.62 83 ASP A C 1
ATOM 648 O O . ASP A 1 83 ? -21.740 -5.536 17.256 1.00 71.62 83 ASP A O 1
ATOM 652 N N . ARG A 1 84 ? -19.541 -5.077 17.360 1.00 76.69 84 ARG A N 1
ATOM 653 C CA . ARG A 1 84 ? -19.328 -5.598 18.721 1.00 76.69 84 ARG A CA 1
ATOM 654 C C . ARG A 1 84 ? -19.076 -4.515 19.754 1.00 76.69 84 ARG A C 1
ATOM 656 O O . ARG A 1 84 ? -19.549 -4.624 20.885 1.00 76.69 84 ARG A O 1
ATOM 663 N N . PHE A 1 85 ? -18.307 -3.495 19.379 1.00 87.56 85 PHE A N 1
ATOM 664 C CA . PHE A 1 85 ? -17.797 -2.506 20.318 1.00 87.56 85 PHE A CA 1
ATOM 665 C C . PHE A 1 85 ? -18.351 -1.116 19.989 1.00 87.56 85 PHE A C 1
ATOM 667 O O . PHE A 1 85 ? -18.093 -0.592 18.899 1.00 87.56 85 PHE A O 1
ATOM 674 N N . PRO A 1 86 ? -19.090 -0.485 20.918 1.00 90.62 86 PRO A N 1
ATOM 675 C CA . PRO A 1 86 ? -19.442 0.927 20.812 1.00 90.62 86 PRO A CA 1
ATOM 676 C C . PRO A 1 86 ? -18.189 1.806 20.805 1.00 90.62 86 PRO A C 1
ATOM 678 O O . PRO A 1 86 ? -17.257 1.523 21.550 1.00 90.62 86 PRO A O 1
ATOM 681 N N . LEU A 1 87 ? -18.178 2.895 20.022 1.00 90.81 87 LEU A N 1
ATOM 682 C CA . LEU A 1 87 ? -17.043 3.829 19.966 1.00 90.81 87 LEU A CA 1
ATOM 683 C C . LEU A 1 87 ? -16.616 4.267 21.373 1.00 90.81 87 LEU A C 1
ATOM 685 O O . LEU A 1 87 ? -17.376 4.941 22.077 1.00 90.81 87 LEU A O 1
ATOM 689 N N . PHE A 1 88 ? -15.383 3.937 21.739 1.00 91.75 88 PHE A N 1
ATOM 690 C CA . PHE A 1 88 ? -14.872 4.148 23.081 1.00 91.75 88 PHE A CA 1
ATOM 691 C C . PHE A 1 88 ? -13.944 5.358 23.148 1.00 91.75 88 PHE A C 1
ATOM 693 O O . PHE A 1 88 ? -12.800 5.312 22.692 1.00 91.75 88 PHE A O 1
ATOM 700 N N . VAL A 1 89 ? -14.468 6.435 23.728 1.00 90.44 89 VAL A N 1
ATOM 701 C CA . VAL A 1 89 ? -13.778 7.703 23.973 1.00 90.44 89 VAL A CA 1
ATOM 702 C C . VAL A 1 89 ? -13.837 7.958 25.470 1.00 90.44 89 VAL A C 1
ATOM 704 O O . VAL A 1 89 ? -14.885 7.788 26.088 1.00 90.44 89 VAL A O 1
ATOM 707 N N . ASN A 1 90 ? -12.708 8.326 26.060 1.00 87.50 90 ASN A N 1
ATOM 708 C CA . ASN A 1 90 ? -12.605 8.683 27.473 1.00 87.50 90 ASN A CA 1
ATOM 709 C C . ASN A 1 90 ? -11.375 9.580 27.682 1.00 87.50 90 ASN A C 1
ATOM 711 O O . ASN A 1 90 ? -10.749 10.028 26.720 1.00 87.50 90 ASN A O 1
ATOM 715 N N . ARG A 1 91 ? -10.985 9.801 28.944 1.00 83.88 91 ARG A N 1
ATOM 716 C CA . ARG A 1 91 ? -9.836 10.646 29.311 1.00 83.88 91 ARG A CA 1
ATOM 717 C C . ARG A 1 91 ? -8.500 10.196 28.701 1.00 83.88 91 ARG A C 1
ATOM 719 O O . ARG A 1 91 ? -7.586 11.011 28.617 1.00 83.88 91 ARG A O 1
ATOM 726 N N . TRP A 1 92 ? -8.402 8.952 28.235 1.00 87.19 92 TRP A N 1
ATOM 727 C CA . TRP A 1 92 ? -7.194 8.401 27.623 1.00 87.19 92 TRP A CA 1
ATOM 728 C C . TRP A 1 92 ? -7.373 7.975 26.166 1.00 87.19 92 TRP A C 1
ATOM 730 O O . TRP A 1 92 ? -6.399 7.664 25.499 1.00 87.19 92 TRP A O 1
ATOM 740 N N . ASN A 1 93 ? -8.587 7.997 25.626 1.00 90.00 93 ASN A N 1
ATOM 741 C CA . ASN A 1 93 ? -8.854 7.638 24.237 1.00 90.00 93 ASN A CA 1
ATOM 742 C C . ASN A 1 93 ? -9.498 8.821 23.531 1.00 90.00 93 ASN A C 1
ATOM 744 O O . ASN A 1 93 ? -10.698 9.051 23.669 1.00 90.00 93 ASN A O 1
ATOM 748 N N . GLY A 1 94 ? -8.680 9.587 22.813 1.00 87.44 94 GLY A N 1
ATOM 749 C CA . GLY A 1 94 ? -9.072 10.841 22.189 1.00 87.44 94 GLY A CA 1
ATOM 750 C C . GLY A 1 94 ? -9.378 10.720 20.700 1.00 87.44 94 GLY A C 1
ATOM 751 O O . GLY A 1 94 ? -8.927 9.804 20.023 1.00 87.44 94 GLY A O 1
ATOM 752 N N . VAL A 1 95 ? -10.139 11.667 20.171 1.00 87.25 95 VAL A N 1
ATOM 753 C CA . VAL A 1 95 ? -10.444 11.838 18.752 1.00 87.25 95 VAL A CA 1
ATOM 754 C C . VAL A 1 95 ? -9.613 12.969 18.146 1.00 87.25 95 VAL A C 1
ATOM 756 O O . VAL A 1 95 ? -9.128 13.853 18.851 1.00 87.25 95 VAL A O 1
ATOM 759 N N . THR A 1 96 ? -9.433 12.943 16.825 1.00 81.38 96 THR A N 1
ATOM 760 C CA . THR A 1 96 ? -8.645 13.942 16.094 1.00 81.38 96 THR A CA 1
ATOM 761 C C . THR A 1 96 ? -9.506 15.112 15.622 1.00 81.38 96 THR A C 1
ATOM 763 O O . THR A 1 96 ? -10.661 14.940 15.239 1.00 81.38 96 THR A O 1
ATOM 766 N N . GLU A 1 97 ? -8.913 16.310 15.580 1.00 75.69 97 GLU A N 1
ATOM 767 C CA . GLU A 1 97 ? -9.604 17.560 15.209 1.00 75.69 97 GLU A CA 1
ATOM 768 C C . GLU A 1 97 ? -10.175 17.535 13.778 1.00 75.69 97 GLU A C 1
ATOM 770 O O . GLU A 1 97 ? -11.153 18.212 13.484 1.00 75.69 97 GLU A O 1
ATOM 775 N N . ASN A 1 98 ? -9.610 16.699 12.902 1.00 68.62 98 ASN A N 1
ATOM 776 C CA . ASN A 1 98 ? -9.992 16.604 11.492 1.00 68.62 98 ASN A CA 1
ATOM 777 C C . ASN A 1 98 ? -11.169 15.645 11.231 1.00 68.62 98 ASN A C 1
ATOM 779 O O . ASN A 1 98 ? -11.553 15.457 10.075 1.00 68.62 98 ASN A O 1
ATOM 783 N N . ARG A 1 99 ? -11.717 14.990 12.264 1.00 68.69 99 ARG A N 1
ATOM 784 C CA . ARG A 1 99 ? -12.761 13.966 12.116 1.00 68.69 99 ARG A CA 1
ATOM 785 C C . ARG A 1 99 ? -14.004 14.327 12.931 1.00 68.69 99 ARG A C 1
ATOM 787 O O . ARG A 1 99 ? -14.234 13.787 14.010 1.00 68.69 99 ARG A O 1
ATOM 794 N N . GLU A 1 100 ? -14.820 15.225 12.381 1.00 75.12 100 GLU A N 1
ATOM 795 C CA . GLU A 1 100 ? -16.150 15.534 12.922 1.00 75.12 100 GLU A CA 1
ATOM 796 C C . GLU A 1 100 ? -17.182 14.445 12.551 1.00 75.12 100 GLU A C 1
ATOM 798 O O . GLU A 1 100 ? -17.093 13.849 11.467 1.00 75.12 100 GLU A O 1
ATOM 803 N N . PRO A 1 101 ? -18.184 14.177 13.412 1.00 83.31 101 PRO A N 1
ATOM 804 C CA . PRO A 1 101 ? -19.302 13.304 13.065 1.00 83.31 101 PRO A CA 1
ATOM 805 C C . PRO A 1 101 ? -20.074 13.850 11.855 1.00 83.31 101 PRO A C 1
ATOM 807 O O . PRO A 1 101 ? -20.394 15.034 11.773 1.00 83.31 101 PRO A O 1
ATOM 810 N N . LYS A 1 102 ? -20.384 12.978 10.890 1.00 78.31 102 LYS A N 1
ATOM 811 C CA . LYS A 1 102 ? -20.999 13.385 9.611 1.00 78.31 102 LYS A CA 1
ATOM 812 C C . LYS A 1 102 ? -22.496 13.695 9.712 1.00 78.31 102 LYS A C 1
ATOM 814 O O . LYS A 1 102 ? -23.053 14.287 8.794 1.00 78.31 102 LYS A O 1
ATOM 819 N N . ASP A 1 103 ? -23.152 13.270 10.785 1.00 89.06 103 ASP A N 1
ATOM 820 C CA . ASP A 1 103 ? -24.605 13.311 10.975 1.00 89.06 103 ASP A CA 1
ATOM 821 C C . ASP A 1 103 ? -25.049 14.323 12.046 1.00 89.06 103 ASP A C 1
ATOM 823 O O . ASP A 1 103 ? -26.152 14.218 12.590 1.00 89.06 103 ASP A O 1
ATOM 827 N N . LEU A 1 104 ? -24.202 15.316 12.339 1.00 93.56 104 LEU A N 1
ATOM 828 C CA . LEU A 1 104 ? -24.533 16.407 13.249 1.00 93.56 104 LEU A CA 1
ATOM 829 C C . LEU A 1 104 ? -25.697 17.251 12.711 1.00 93.56 104 LEU A C 1
ATOM 831 O O . LEU A 1 104 ? -25.695 17.707 11.566 1.00 93.56 104 LEU A O 1
ATOM 835 N N . ILE A 1 105 ? -26.672 17.515 13.574 1.00 95.50 105 ILE A N 1
ATOM 836 C CA . ILE A 1 105 ? -27.780 18.438 13.335 1.00 95.50 105 ILE A CA 1
ATOM 837 C C . ILE A 1 105 ? -27.727 19.588 14.333 1.00 95.50 105 ILE A C 1
ATOM 839 O O . ILE A 1 105 ? -27.286 19.425 15.471 1.00 95.50 105 ILE A O 1
ATOM 843 N N . LYS A 1 106 ? -28.191 20.764 13.905 1.00 95.25 106 LYS A N 1
ATOM 844 C CA . LYS A 1 106 ? -28.320 21.938 14.768 1.00 95.25 106 LYS A CA 1
ATOM 845 C C . LYS A 1 106 ? -29.718 21.982 15.383 1.00 95.25 106 LYS A C 1
ATOM 847 O O . LYS A 1 106 ? -30.706 21.955 14.654 1.00 95.25 106 LYS A O 1
ATOM 852 N N . ILE A 1 107 ? -29.783 22.130 16.700 1.00 92.88 107 ILE A N 1
ATOM 853 C CA . ILE A 1 107 ? -31.007 22.359 17.469 1.00 92.88 107 ILE A CA 1
ATOM 854 C C . ILE A 1 107 ? -30.995 23.803 17.970 1.00 92.88 107 ILE A C 1
ATOM 856 O O . ILE A 1 107 ? -30.034 24.251 18.600 1.00 92.88 107 ILE A O 1
ATOM 860 N N . SER A 1 108 ? -32.044 24.559 17.654 1.00 90.19 108 SER A N 1
ATOM 861 C CA . SER A 1 108 ? -32.163 25.957 18.070 1.00 90.19 108 SER A CA 1
ATOM 862 C C . SER A 1 108 ? -32.448 26.083 19.564 1.00 90.19 108 SER A C 1
ATOM 864 O O . SER A 1 108 ? -33.201 25.289 20.133 1.00 90.19 108 SER A O 1
ATOM 866 N N . LYS A 1 109 ? -31.897 27.128 20.188 1.00 85.06 109 LYS A N 1
ATOM 867 C CA . LYS A 1 109 ? -32.226 27.489 21.573 1.00 85.06 109 LYS A CA 1
ATOM 868 C C . LYS A 1 109 ? -33.739 27.588 21.794 1.00 85.06 109 LYS A C 1
ATOM 870 O O . LYS A 1 109 ? -34.456 28.153 20.968 1.00 85.06 109 LYS A O 1
ATOM 875 N N . GLY A 1 110 ? -34.212 27.072 22.924 1.00 78.12 110 GLY A N 1
ATOM 876 C CA . GLY A 1 110 ? -35.633 27.095 23.291 1.00 78.12 110 GLY A CA 1
ATOM 877 C C . GLY A 1 110 ? -36.487 26.014 22.626 1.00 78.12 110 GLY A C 1
ATOM 878 O O . GLY A 1 110 ? -37.701 26.009 22.823 1.00 78.12 110 GLY A O 1
ATOM 879 N N . ALA A 1 111 ? -35.884 25.089 21.872 1.00 85.06 111 ALA A N 1
ATOM 880 C CA . ALA A 1 111 ? -36.566 23.868 21.461 1.00 85.06 111 ALA A CA 1
ATOM 881 C C . ALA A 1 111 ? -37.037 23.059 22.689 1.00 85.06 111 ALA A C 1
ATOM 883 O O . ALA A 1 111 ? -36.425 23.096 23.760 1.00 85.06 111 ALA A O 1
ATOM 884 N N . LYS A 1 112 ? -38.150 22.332 22.537 1.00 85.81 112 LYS A N 1
ATOM 885 C CA . LYS A 1 112 ? -38.762 21.518 23.601 1.00 85.81 112 LYS A CA 1
ATOM 886 C C . LYS A 1 112 ? -37.741 20.502 24.137 1.00 85.81 112 LYS A C 1
ATOM 888 O O . LYS A 1 112 ? -37.165 19.781 23.340 1.00 85.81 112 LYS A O 1
ATOM 893 N N . PHE A 1 113 ? -37.541 20.450 25.460 1.00 88.94 113 PHE A N 1
ATOM 894 C CA . PHE A 1 113 ? -36.531 19.621 26.160 1.00 88.94 113 PHE A CA 1
ATOM 895 C C . PHE A 1 113 ? -35.061 20.055 26.005 1.00 88.94 113 PHE A C 1
ATOM 897 O O . PHE A 1 113 ? -34.155 19.391 26.501 1.00 88.94 113 PHE A O 1
ATOM 904 N N . TYR A 1 114 ? -34.797 21.200 25.381 1.00 89.00 114 TYR A N 1
ATOM 905 C CA . TYR A 1 114 ? -33.447 21.711 25.155 1.00 89.00 114 TYR A CA 1
ATOM 906 C C . TYR A 1 114 ? -33.215 23.035 25.896 1.00 89.00 114 TYR A C 1
ATOM 908 O O . TYR A 1 114 ? -34.142 23.705 26.359 1.00 89.00 114 TYR A O 1
ATOM 916 N N . SER A 1 115 ? -31.949 23.434 26.027 1.00 84.44 115 SER A N 1
ATOM 917 C CA . SER A 1 115 ? -31.581 24.688 26.683 1.00 84.44 115 SER A CA 1
ATOM 918 C C . SER A 1 115 ? -32.248 25.919 26.030 1.00 84.44 115 SER A C 1
ATOM 920 O O . SER A 1 115 ? -32.150 26.106 24.815 1.00 84.44 115 SER A O 1
ATOM 922 N N . PRO A 1 116 ? -32.867 26.831 26.807 1.00 82.81 116 PRO A N 1
ATOM 923 C CA . PRO A 1 116 ? -33.448 28.068 26.285 1.00 82.81 116 PRO A CA 1
ATOM 924 C C . PRO A 1 116 ? -32.393 29.130 25.951 1.00 82.81 116 PRO A C 1
ATOM 926 O O . PRO A 1 116 ? -32.700 30.129 25.304 1.00 82.81 116 PRO A O 1
ATOM 929 N N . HIS A 1 117 ? -31.143 28.935 26.380 1.00 84.19 117 HIS A N 1
ATOM 930 C CA . HIS A 1 117 ? -30.113 29.972 26.324 1.00 84.19 117 HIS A CA 1
ATOM 931 C C . HIS A 1 117 ? -29.064 29.756 25.230 1.00 84.19 117 HIS A C 1
ATOM 933 O O . HIS A 1 117 ? -28.289 30.673 24.961 1.00 84.19 117 HIS A O 1
ATOM 939 N N . ARG A 1 118 ? -29.021 28.585 24.582 1.00 85.06 118 ARG A N 1
ATOM 940 C CA . ARG A 1 118 ? -27.976 28.259 23.601 1.00 85.06 118 ARG A CA 1
ATOM 941 C C . ARG A 1 118 ? -28.460 27.326 22.503 1.00 85.06 118 ARG A C 1
ATOM 943 O O . ARG A 1 118 ? -29.291 26.458 22.746 1.00 85.06 118 ARG A O 1
ATOM 950 N N . ASP A 1 119 ? -27.907 27.521 21.312 1.00 90.06 119 ASP A N 1
ATOM 951 C CA . ASP A 1 119 ? -28.021 26.543 20.237 1.00 90.06 119 ASP A CA 1
ATOM 952 C C . ASP A 1 119 ? -27.162 25.322 20.579 1.00 90.06 119 ASP A C 1
ATOM 954 O O . ASP A 1 119 ? -26.123 25.444 21.234 1.00 90.06 119 ASP A O 1
ATOM 958 N N . MET A 1 120 ? -27.581 24.154 20.108 1.00 90.81 120 MET A N 1
ATOM 959 C CA . MET A 1 120 ? -26.849 22.906 20.282 1.00 90.81 120 MET A CA 1
ATOM 960 C C . MET A 1 120 ? -26.606 22.223 18.950 1.00 90.81 120 MET A C 1
ATOM 962 O O . MET A 1 120 ? -27.303 22.452 17.963 1.00 90.81 120 MET A O 1
ATOM 966 N N . VAL A 1 121 ? -25.585 21.382 18.943 1.00 94.44 121 VAL A N 1
ATOM 967 C CA . VAL A 1 121 ? -25.251 20.502 17.833 1.00 94.44 121 VAL A CA 1
ATOM 968 C C . VAL A 1 121 ? -25.152 19.092 18.409 1.00 94.44 121 VAL A C 1
ATOM 970 O O . VAL A 1 121 ? -24.674 18.930 19.528 1.00 94.44 121 VAL A O 1
ATOM 973 N N . ILE A 1 122 ? -25.668 18.084 17.719 1.00 95.75 122 ILE A N 1
ATOM 974 C CA . ILE A 1 122 ? -25.733 16.701 18.221 1.00 95.75 122 ILE A CA 1
ATOM 975 C C . ILE A 1 122 ? -25.920 15.738 17.044 1.00 95.75 122 ILE A C 1
ATOM 977 O O . ILE A 1 122 ? -26.480 16.142 16.025 1.00 95.75 122 ILE A O 1
ATOM 981 N N . CYS A 1 123 ? -25.475 14.484 17.148 1.00 96.19 123 CYS A N 1
ATOM 982 C CA . CYS A 1 123 ? -25.799 13.472 16.139 1.00 96.19 123 CYS A CA 1
ATOM 983 C C . CYS A 1 123 ? -27.314 13.256 16.060 1.00 96.19 123 CYS A C 1
ATOM 985 O O . CYS A 1 123 ? -27.996 13.167 17.085 1.00 96.19 123 CYS A O 1
ATOM 987 N N . ARG A 1 124 ? -27.847 13.135 14.841 1.00 95.69 124 ARG A N 1
ATOM 988 C CA . ARG A 1 124 ? -29.289 12.962 14.602 1.00 95.69 124 ARG A CA 1
ATOM 989 C C . ARG A 1 124 ? -29.888 11.805 15.406 1.00 95.69 124 ARG A C 1
ATOM 991 O O . ARG A 1 124 ? -30.915 11.981 16.050 1.00 95.69 124 ARG A O 1
ATOM 998 N N . SER A 1 125 ? -29.229 10.649 15.394 1.00 94.50 125 SER A N 1
ATOM 999 C CA . SER A 1 125 ? -29.690 9.439 16.089 1.00 94.50 125 SER A CA 1
ATOM 1000 C C . SER A 1 125 ? -29.800 9.638 17.606 1.00 94.50 125 SER A C 1
ATOM 1002 O O . SER A 1 125 ? -30.799 9.250 18.213 1.00 94.50 125 SER A O 1
ATOM 1004 N N . ALA A 1 126 ? -28.813 10.309 18.204 1.00 96.19 126 ALA A N 1
ATOM 1005 C CA . ALA A 1 126 ? -28.814 10.651 19.621 1.00 96.19 126 ALA A CA 1
ATOM 1006 C C . ALA A 1 126 ? -29.909 11.677 19.961 1.00 96.19 126 ALA A C 1
ATOM 1008 O O . ALA A 1 126 ? -30.565 11.543 20.990 1.00 96.19 126 ALA A O 1
ATOM 1009 N N . ALA A 1 127 ? -30.153 12.668 19.096 1.00 96.56 127 ALA A N 1
ATOM 1010 C CA . ALA A 1 127 ? -31.226 13.644 19.294 1.00 96.56 127 ALA A CA 1
ATOM 1011 C C . ALA A 1 127 ? -32.610 12.987 19.290 1.00 96.56 127 ALA A C 1
ATOM 1013 O O . ALA A 1 127 ? -33.372 13.153 20.237 1.00 96.56 127 ALA A O 1
ATOM 1014 N N . GLU A 1 128 ? -32.903 12.179 18.271 1.00 95.88 128 GLU A N 1
ATOM 1015 C CA . GLU A 1 128 ? -34.187 11.483 18.142 1.00 95.88 128 GLU A CA 1
ATOM 1016 C C . GLU A 1 128 ? -34.426 10.513 19.310 1.00 95.88 128 GLU A C 1
ATOM 1018 O O . GLU A 1 128 ? -35.550 10.363 19.791 1.00 95.88 128 GLU A O 1
ATOM 1023 N N . ALA A 1 129 ? -33.376 9.832 19.780 1.00 96.94 129 ALA A N 1
ATOM 1024 C CA . ALA A 1 129 ? -33.458 8.970 20.954 1.00 96.94 129 ALA A CA 1
ATOM 1025 C C . ALA A 1 129 ? -33.711 9.763 22.241 1.00 96.94 129 ALA A C 1
ATOM 1027 O O . ALA A 1 129 ? -34.536 9.350 23.060 1.00 96.94 129 ALA A O 1
ATOM 1028 N N . TYR A 1 130 ? -33.039 10.904 22.401 1.00 97.19 130 TYR A N 1
ATOM 1029 C CA . TYR A 1 130 ? -33.227 11.788 23.545 1.00 97.19 130 TYR A CA 1
ATOM 1030 C C . TYR A 1 130 ? -34.648 12.350 23.596 1.00 97.19 130 TYR A C 1
ATOM 1032 O O . TYR A 1 130 ? -35.262 12.328 24.657 1.00 97.19 130 TYR A O 1
ATOM 1040 N N . GLU A 1 131 ? -35.202 12.800 22.468 1.00 96.75 131 GLU A N 1
ATOM 1041 C CA . GLU A 1 131 ? -36.569 13.329 22.411 1.00 96.75 131 GLU A CA 1
ATOM 1042 C C . GLU A 1 131 ? -37.589 12.283 22.874 1.00 96.75 131 GLU A C 1
ATOM 1044 O O . GLU A 1 131 ? -38.422 12.581 23.727 1.00 96.75 131 GLU A O 1
ATOM 1049 N N . ARG A 1 132 ? -37.468 11.027 22.417 1.00 97.44 132 ARG A N 1
ATOM 1050 C CA . ARG A 1 132 ? -38.329 9.927 22.894 1.00 97.44 132 ARG A CA 1
ATOM 1051 C C . ARG A 1 132 ? -38.185 9.678 24.395 1.00 97.44 132 ARG A C 1
ATOM 1053 O O . ARG A 1 132 ? -39.183 9.450 25.075 1.00 97.44 132 ARG A O 1
ATOM 1060 N N . MET A 1 133 ? -36.957 9.715 24.911 1.00 97.38 133 MET A N 1
ATOM 1061 C CA . MET A 1 133 ? -36.691 9.552 26.341 1.00 97.38 133 MET A CA 1
ATOM 1062 C C . MET A 1 133 ? -37.299 10.701 27.157 1.00 97.38 133 MET A C 1
ATOM 1064 O O . MET A 1 133 ? -37.944 10.455 28.172 1.00 97.38 133 MET A O 1
ATOM 1068 N N . ALA A 1 134 ? -37.128 11.944 26.709 1.00 94.88 134 ALA A N 1
ATOM 1069 C CA . ALA A 1 134 ? -37.648 13.130 27.380 1.00 94.88 134 ALA A CA 1
ATOM 1070 C C . ALA A 1 134 ? -39.184 13.191 27.341 1.00 94.88 134 ALA A C 1
ATOM 1072 O O . ALA A 1 134 ? -39.805 13.615 28.313 1.00 94.88 134 ALA A O 1
ATOM 1073 N N . GLU A 1 135 ? -39.813 12.721 26.261 1.00 95.94 135 GLU A N 1
ATOM 1074 C CA . GLU A 1 135 ? -41.270 12.574 26.187 1.00 95.94 135 GLU A CA 1
ATOM 1075 C C . GLU A 1 135 ? -41.800 11.510 27.145 1.00 95.94 135 GLU A C 1
ATOM 1077 O O . GLU A 1 135 ? -42.809 11.740 27.809 1.00 95.94 135 GLU A O 1
ATOM 1082 N N . ALA A 1 136 ? -41.114 10.372 27.259 1.00 96.19 136 ALA A N 1
ATOM 1083 C CA . ALA A 1 136 ? -41.477 9.347 28.229 1.00 96.19 136 ALA A CA 1
ATOM 1084 C C . ALA A 1 136 ? -41.343 9.853 29.671 1.00 96.19 136 ALA A C 1
ATOM 1086 O O . ALA A 1 136 ? -42.266 9.667 30.457 1.00 96.19 136 ALA A O 1
ATOM 1087 N N . ALA A 1 137 ? -40.258 10.566 29.984 1.00 93.88 137 ALA A N 1
ATOM 1088 C CA . ALA A 1 137 ? -40.092 11.213 31.281 1.00 93.88 137 ALA A CA 1
ATOM 1089 C C . ALA A 1 137 ? -41.239 12.193 31.559 1.00 93.88 137 ALA A C 1
ATOM 1091 O O . ALA A 1 137 ? -41.845 12.154 32.628 1.00 93.88 137 ALA A O 1
ATOM 1092 N N . ALA A 1 138 ? -41.594 13.027 30.575 1.00 91.75 138 ALA A N 1
ATOM 1093 C CA . ALA A 1 138 ? -42.652 14.022 30.727 1.00 91.75 138 ALA A CA 1
ATOM 1094 C C . ALA A 1 138 ? -44.029 13.388 30.979 1.00 91.75 138 ALA A C 1
ATOM 1096 O O . ALA A 1 138 ? -44.833 13.954 31.723 1.00 91.75 138 ALA A O 1
ATOM 1097 N N . ASN A 1 139 ? -44.293 12.211 30.400 1.00 93.62 139 ASN A N 1
ATOM 1098 C CA . ASN A 1 139 ? -45.505 11.433 30.675 1.00 93.62 139 ASN A CA 1
ATOM 1099 C C . ASN A 1 139 ? -45.550 10.909 32.118 1.00 93.62 139 ASN A C 1
ATOM 1101 O O . ASN A 1 139 ? -46.636 10.804 32.682 1.00 93.62 139 ASN A O 1
ATOM 1105 N N . ASP A 1 140 ? -44.388 10.671 32.724 1.00 92.19 140 ASP A N 1
ATOM 1106 C CA . ASP A 1 140 ? -44.232 10.329 34.142 1.00 92.19 140 ASP A CA 1
ATOM 1107 C C . ASP A 1 140 ? -44.092 11.580 35.035 1.00 92.19 140 ASP A C 1
ATOM 1109 O O . ASP A 1 140 ? -43.702 11.490 36.196 1.00 92.19 140 ASP A O 1
ATOM 1113 N N . HIS A 1 141 ? -44.417 12.764 34.501 1.00 89.69 141 HIS A N 1
ATOM 1114 C CA . HIS A 1 141 ? -44.294 14.067 35.167 1.00 89.69 141 HIS A CA 1
ATOM 1115 C C . HIS A 1 141 ? -42.860 14.459 35.562 1.00 89.69 141 HIS A C 1
ATOM 1117 O O . HIS A 1 141 ? -42.661 15.370 36.368 1.00 89.69 141 HIS A O 1
ATOM 1123 N N . ILE A 1 142 ? -41.862 13.834 34.937 1.00 90.50 142 ILE A N 1
ATOM 1124 C CA . ILE A 1 142 ? -40.443 14.148 35.072 1.00 90.50 142 ILE A CA 1
ATOM 1125 C C . ILE A 1 142 ? -39.980 14.957 33.863 1.00 90.50 142 ILE A C 1
ATOM 1127 O O . ILE A 1 142 ? -40.148 14.567 32.713 1.00 90.50 142 ILE A O 1
ATOM 1131 N N . TYR A 1 143 ? -39.333 16.091 34.100 1.00 88.38 143 TYR A N 1
ATOM 1132 C CA . TYR A 1 143 ? -38.856 16.945 33.016 1.00 88.38 143 TYR A CA 1
ATOM 1133 C C . TYR A 1 143 ? -37.337 16.895 32.921 1.00 88.38 143 TYR A C 1
ATOM 1135 O O . TYR A 1 143 ? -36.634 17.384 33.806 1.00 88.38 143 TYR A O 1
ATOM 1143 N N . LEU A 1 144 ? -36.851 16.334 31.814 1.00 90.94 144 LEU A N 1
ATOM 1144 C CA . LEU A 1 144 ? -35.438 16.299 31.455 1.00 90.94 144 LEU A CA 1
ATOM 1145 C C . LEU A 1 144 ? -35.119 17.413 30.461 1.00 90.94 144 LEU A C 1
ATOM 1147 O O . LEU A 1 144 ? -35.894 17.681 29.538 1.00 90.94 144 LEU A O 1
ATOM 1151 N N . LYS A 1 145 ? -33.956 18.038 30.636 1.00 91.25 145 LYS A N 1
ATOM 1152 C CA . LYS A 1 145 ? -33.496 19.134 29.787 1.00 91.25 145 LYS A CA 1
ATOM 1153 C C . LYS A 1 145 ? -32.037 18.963 29.391 1.00 91.25 145 LYS A C 1
ATOM 1155 O O . LYS A 1 145 ? -31.176 18.846 30.255 1.00 91.25 145 LYS A O 1
ATOM 1160 N N . MET A 1 146 ? -31.747 19.007 28.095 1.00 92.19 146 MET A N 1
ATOM 1161 C CA . MET A 1 146 ? -30.383 18.935 27.575 1.00 92.19 146 MET A CA 1
ATOM 1162 C C . MET A 1 146 ? -29.725 20.316 27.594 1.00 92.19 146 MET A C 1
ATOM 1164 O O . MET A 1 146 ? -30.220 21.265 26.974 1.00 92.19 146 MET A O 1
ATOM 1168 N N . ASN A 1 147 ? -28.588 20.421 28.279 1.00 89.44 147 ASN A N 1
ATOM 1169 C CA . ASN A 1 147 ? -27.838 21.667 28.430 1.00 89.44 147 ASN A CA 1
ATOM 1170 C C . ASN A 1 147 ? -26.566 21.712 27.589 1.00 89.44 147 ASN A C 1
ATOM 1172 O O . ASN A 1 147 ? -26.194 22.792 27.130 1.00 89.44 147 ASN A O 1
ATOM 1176 N N . TYR A 1 148 ? -25.917 20.572 27.359 1.00 90.62 148 TYR A N 1
ATOM 1177 C CA . TYR A 1 148 ? -24.740 20.472 26.497 1.00 90.62 148 TYR A CA 1
ATOM 1178 C C . TYR A 1 148 ? -24.798 19.201 25.657 1.00 90.62 148 TYR A C 1
ATOM 1180 O O . TYR A 1 148 ? -25.330 18.191 26.100 1.00 90.62 148 TYR A O 1
ATOM 1188 N N . ALA A 1 149 ? -24.229 19.266 24.454 1.00 93.81 149 ALA A N 1
ATOM 1189 C CA . ALA A 1 149 ? -24.119 18.152 23.515 1.00 93.81 149 ALA A CA 1
ATOM 1190 C C . ALA A 1 149 ? -22.776 18.247 22.771 1.00 93.81 149 ALA A C 1
ATOM 1192 O O . ALA A 1 149 ? -21.747 18.375 23.429 1.00 93.81 149 ALA A O 1
ATOM 1193 N N . TYR A 1 150 ? -22.746 18.240 21.434 1.00 94.25 150 TYR A N 1
ATOM 1194 C CA . TYR A 1 150 ? -21.501 18.361 20.676 1.00 94.25 150 TYR A CA 1
ATOM 1195 C C . TYR A 1 150 ? -20.709 19.612 21.064 1.00 94.25 150 TYR A C 1
ATOM 1197 O O . TYR A 1 150 ? -21.244 20.723 21.154 1.00 94.25 150 TYR A O 1
ATOM 1205 N N . ARG A 1 151 ? -19.403 19.428 21.236 1.00 91.81 151 ARG A N 1
ATOM 1206 C CA . ARG A 1 151 ? -18.450 20.502 21.504 1.00 91.81 151 ARG A CA 1
ATOM 1207 C C . ARG A 1 151 ? -17.253 20.308 20.590 1.00 91.81 151 ARG A C 1
ATOM 1209 O O . ARG A 1 151 ? -16.694 19.221 20.550 1.00 91.81 151 ARG A O 1
ATOM 1216 N N . SER A 1 152 ? -16.846 21.343 19.861 1.00 90.00 152 SER A N 1
ATOM 1217 C CA . SER A 1 152 ? -15.660 21.267 19.000 1.00 90.00 152 SER A CA 1
ATOM 1218 C C . SER A 1 152 ? -14.367 21.281 19.821 1.00 90.00 152 SER A C 1
ATOM 1220 O O . SER A 1 152 ? -14.350 21.723 20.974 1.00 90.00 152 SER A O 1
ATOM 1222 N N . HIS A 1 153 ? -13.259 20.847 19.217 1.00 87.44 153 HIS A N 1
ATOM 1223 C CA . HIS A 1 153 ? -11.924 20.908 19.829 1.00 87.44 153 HIS A CA 1
ATOM 1224 C C . HIS A 1 153 ? -11.570 22.317 20.304 1.00 87.44 153 HIS A C 1
ATOM 1226 O O . HIS A 1 153 ? -11.114 22.497 21.433 1.00 87.44 153 HIS A O 1
ATOM 1232 N N . LYS A 1 154 ? -11.832 23.324 19.464 1.00 88.50 154 LYS A N 1
ATOM 1233 C CA . LYS A 1 154 ? -11.598 24.733 19.788 1.00 88.50 154 LYS A CA 1
ATOM 1234 C C . LYS A 1 154 ? -12.358 25.168 21.044 1.00 88.50 154 LYS A C 1
ATOM 1236 O O . LYS A 1 154 ? -11.750 25.709 21.959 1.00 88.50 154 LYS A O 1
ATOM 1241 N N . HIS A 1 155 ? -13.656 24.874 21.116 1.00 87.69 155 HIS A N 1
ATOM 1242 C CA . HIS A 1 155 ? -14.468 25.223 22.283 1.00 87.69 155 HIS A CA 1
ATOM 1243 C C . HIS A 1 155 ? -13.981 24.477 23.539 1.00 87.69 155 HIS A C 1
ATOM 1245 O O . HIS A 1 155 ? -13.913 25.062 24.615 1.00 87.69 155 HIS A O 1
ATOM 1251 N N . GLN A 1 156 ? -13.558 23.214 23.418 1.00 87.75 156 GLN A N 1
ATOM 1252 C CA . GLN A 1 156 ? -12.999 22.481 24.559 1.00 87.75 156 GLN A CA 1
ATOM 1253 C C . GLN A 1 156 ? -11.701 23.114 25.085 1.00 87.75 156 GLN A C 1
ATOM 1255 O O . GLN A 1 156 ? -11.540 23.222 26.299 1.00 87.75 156 GLN A O 1
ATOM 1260 N N . LYS A 1 157 ? -10.806 23.588 24.204 1.00 86.50 157 LYS A N 1
ATOM 1261 C CA . LYS A 1 157 ? -9.593 24.329 24.605 1.00 86.50 157 LYS A CA 1
ATOM 1262 C C . LYS A 1 157 ? -9.955 25.606 25.374 1.00 86.50 157 LYS A C 1
ATOM 1264 O O . LYS A 1 157 ? -9.469 25.808 26.483 1.00 86.50 157 LYS A O 1
ATOM 1269 N N . GLU A 1 158 ? -10.867 26.411 24.830 1.00 87.56 158 GLU A N 1
ATOM 1270 C CA . GLU A 1 158 ? -11.324 27.663 25.455 1.00 87.56 158 GLU A CA 1
ATOM 1271 C C . GLU A 1 158 ? -11.956 27.426 26.840 1.00 87.56 158 GLU A C 1
ATOM 1273 O O . GLU A 1 158 ? -11.672 28.163 27.786 1.00 87.56 158 GLU A O 1
ATOM 1278 N N . LEU A 1 159 ? -12.769 26.374 26.985 1.00 84.69 159 LEU A N 1
ATOM 1279 C CA . LEU A 1 159 ? -13.390 25.997 28.258 1.00 84.69 159 LEU A CA 1
ATOM 1280 C C . LEU A 1 159 ? -12.342 25.643 29.323 1.00 84.69 159 LEU A C 1
ATOM 1282 O O . LEU A 1 159 ? -12.446 26.096 30.466 1.00 84.69 159 LEU A O 1
ATOM 1286 N N . ILE A 1 160 ? -11.336 24.845 28.956 1.00 83.44 160 ILE A N 1
ATOM 1287 C CA . ILE A 1 160 ? -10.255 24.447 29.868 1.00 83.44 160 ILE A CA 1
ATOM 1288 C C . ILE A 1 160 ? -9.456 25.674 30.296 1.00 83.44 160 ILE A C 1
ATOM 1290 O O . ILE A 1 160 ? -9.243 25.869 31.488 1.00 83.44 160 ILE A O 1
ATOM 1294 N N . GLU A 1 161 ? -9.058 26.530 29.354 1.00 83.00 161 GLU A N 1
ATOM 1295 C CA . GLU A 1 161 ? -8.294 27.745 29.654 1.00 83.00 161 GLU A CA 1
ATOM 1296 C C . GLU A 1 161 ? -9.043 28.681 30.610 1.00 83.00 161 GLU A C 1
ATOM 1298 O O . GLU A 1 161 ? -8.451 29.235 31.538 1.00 83.00 161 GLU A O 1
ATOM 1303 N N . GLN A 1 162 ? -10.349 28.862 30.404 1.00 85.81 162 GLN A N 1
ATOM 1304 C CA . GLN A 1 162 ? -11.179 29.693 31.277 1.00 85.81 162 GLN A CA 1
ATOM 1305 C C . GLN A 1 162 ? -11.340 29.074 32.667 1.00 85.81 162 GLN A C 1
ATOM 1307 O O . GLN A 1 162 ? -11.205 29.773 33.670 1.00 85.81 162 GLN A O 1
ATOM 1312 N N . THR A 1 163 ? -11.576 27.765 32.744 1.00 79.94 163 THR A N 1
ATOM 1313 C CA . THR A 1 163 ? -11.778 27.070 34.023 1.00 79.94 163 THR A CA 1
ATOM 1314 C C . THR A 1 163 ? -10.479 26.997 34.827 1.00 79.94 163 THR A C 1
ATOM 1316 O O . THR A 1 163 ? -10.487 27.277 36.028 1.00 79.94 163 THR A O 1
ATOM 1319 N N . ALA A 1 164 ? -9.346 26.750 34.161 1.00 81.19 164 ALA A N 1
ATOM 1320 C CA . ALA A 1 164 ? -8.023 26.714 34.777 1.00 81.19 164 ALA A CA 1
ATOM 1321 C C . ALA A 1 164 ? -7.613 28.072 35.360 1.00 81.19 164 ALA A C 1
ATOM 1323 O O . ALA A 1 164 ? -6.978 28.111 36.412 1.00 81.19 164 ALA A O 1
ATOM 1324 N N . LYS A 1 165 ? -8.030 29.188 34.744 1.00 83.12 165 LYS A N 1
ATOM 1325 C CA . LYS A 1 165 ? -7.840 30.537 35.312 1.00 83.12 165 LYS A CA 1
ATOM 1326 C C . LYS A 1 165 ? -8.604 30.751 36.620 1.00 83.12 165 LYS A C 1
ATOM 1328 O O . LYS A 1 165 ? -8.162 31.544 37.443 1.00 83.12 165 LYS A O 1
ATOM 1333 N N . ILE A 1 166 ? -9.746 30.084 36.799 1.00 83.62 166 ILE A N 1
ATOM 1334 C CA . ILE A 1 166 ? -10.624 30.268 37.964 1.00 83.62 166 ILE A CA 1
ATOM 1335 C C . ILE A 1 166 ? -10.248 29.309 39.097 1.00 83.62 166 ILE A C 1
ATOM 1337 O O . ILE A 1 166 ? -10.137 29.730 40.244 1.00 83.62 166 ILE A O 1
ATOM 1341 N N . LYS A 1 167 ? -10.086 28.019 38.788 1.00 82.19 167 LYS A N 1
ATOM 1342 C CA . LYS A 1 167 ? -9.937 26.944 39.785 1.00 82.19 167 LYS A CA 1
ATOM 1343 C C . LYS A 1 167 ? -8.529 26.342 39.843 1.00 82.19 167 LYS A C 1
ATOM 1345 O O . LYS A 1 167 ? -8.264 25.513 40.704 1.00 82.19 167 LYS A O 1
ATOM 1350 N N . GLY A 1 168 ? -7.631 26.748 38.946 1.00 75.44 168 GLY A N 1
ATOM 1351 C CA . GLY A 1 168 ? -6.328 26.112 38.754 1.00 75.44 168 GLY A CA 1
ATOM 1352 C C . GLY A 1 168 ? -6.397 24.918 37.797 1.00 75.44 168 GLY A C 1
ATOM 1353 O O . GLY A 1 168 ? -7.449 24.300 37.609 1.00 75.44 168 GLY A O 1
ATOM 1354 N N . ILE A 1 169 ? -5.265 24.606 37.159 1.00 73.25 169 ILE A N 1
ATOM 1355 C CA . ILE A 1 169 ? -5.185 23.541 36.149 1.00 73.25 169 ILE A CA 1
ATOM 1356 C C . ILE A 1 169 ? -5.453 22.158 36.753 1.00 73.25 169 ILE A C 1
ATOM 1358 O O . ILE A 1 169 ? -6.201 21.383 36.172 1.00 73.25 169 ILE A O 1
ATOM 1362 N N . GLU A 1 170 ? -4.931 21.877 37.947 1.00 71.31 170 GLU A N 1
ATOM 1363 C CA . GLU A 1 170 ? -5.075 20.574 38.606 1.00 71.31 170 GLU A CA 1
ATOM 1364 C C . GLU A 1 170 ? -6.546 20.247 38.910 1.00 71.31 170 GLU A C 1
ATOM 1366 O O . GLU A 1 170 ? -7.038 19.182 38.546 1.00 71.31 170 GLU A O 1
ATOM 1371 N N . GLU A 1 171 ? -7.287 21.197 39.485 1.00 72.38 171 GLU A N 1
ATOM 1372 C CA . GLU A 1 171 ? -8.711 21.024 39.794 1.00 72.38 171 GLU A CA 1
ATOM 1373 C C . GLU A 1 171 ? -9.578 20.975 38.526 1.00 72.38 171 GLU A C 1
ATOM 1375 O O . GLU A 1 171 ? -10.563 20.238 38.454 1.00 72.38 171 GLU A O 1
ATOM 1380 N N . THR A 1 172 ? -9.184 21.716 37.486 1.00 72.81 172 THR A N 1
ATOM 1381 C CA . THR A 1 172 ? -9.854 21.675 36.178 1.00 72.81 172 THR A CA 1
ATOM 1382 C C . THR A 1 172 ? -9.714 20.299 35.538 1.00 72.81 172 THR A C 1
ATOM 1384 O O . THR A 1 172 ? -10.700 19.743 35.067 1.00 72.81 172 THR A O 1
ATOM 1387 N N . MET A 1 173 ? -8.520 19.708 35.577 1.00 72.31 173 MET A N 1
ATOM 1388 C CA . MET A 1 173 ? -8.237 18.414 34.951 1.00 72.31 173 MET A CA 1
ATOM 1389 C C . MET A 1 173 ? -8.899 17.230 35.674 1.00 72.31 173 MET A C 1
ATOM 1391 O O . MET A 1 173 ? -9.031 16.161 35.082 1.00 72.31 173 MET A O 1
ATOM 1395 N N . LYS A 1 174 ? -9.390 17.406 36.912 1.00 70.12 174 LYS A N 1
ATOM 1396 C CA . LYS A 1 174 ? -10.214 16.390 37.596 1.00 70.12 174 LYS A CA 1
ATOM 1397 C C . LYS A 1 174 ? -11.583 16.215 36.944 1.00 70.12 174 LYS A C 1
ATOM 1399 O O . LYS A 1 174 ? -12.075 15.089 36.875 1.00 70.12 174 LYS A O 1
ATOM 1404 N N . THR A 1 175 ? -12.168 17.293 36.422 1.00 67.25 175 THR A N 1
ATOM 1405 C CA . THR A 1 175 ? -13.562 17.326 35.934 1.00 67.25 175 THR A CA 1
ATOM 1406 C C . THR A 1 175 ? -13.677 17.572 34.429 1.00 67.25 175 THR A C 1
ATOM 1408 O O . THR A 1 175 ? -14.578 17.048 33.792 1.00 67.25 175 THR A O 1
ATOM 1411 N N . ALA A 1 176 ? -12.738 18.284 33.808 1.00 75.00 176 ALA A N 1
ATOM 1412 C CA . ALA A 1 176 ? -12.751 18.561 32.376 1.00 75.00 176 ALA A CA 1
ATOM 1413 C C . ALA A 1 176 ? -11.710 17.714 31.630 1.00 75.00 176 ALA A C 1
ATOM 1415 O O . ALA A 1 176 ? -10.514 17.787 31.903 1.00 75.00 176 ALA A O 1
ATOM 1416 N N . ALA A 1 177 ? -12.160 16.935 30.644 1.00 78.12 177 ALA A N 1
ATOM 1417 C CA . ALA A 1 177 ? -11.258 16.214 29.748 1.00 78.12 177 ALA A CA 1
ATOM 1418 C C . ALA A 1 177 ? -10.468 17.187 28.845 1.00 78.12 177 ALA A C 1
ATOM 1420 O O . ALA A 1 177 ? -11.037 18.187 28.405 1.00 78.12 177 ALA A O 1
ATOM 1421 N N . PRO A 1 178 ? -9.202 16.904 28.493 1.00 81.75 178 PRO A N 1
ATOM 1422 C CA . PRO A 1 178 ? -8.466 17.672 27.491 1.00 81.75 178 PRO A CA 1
ATOM 1423 C C . PRO A 1 178 ? -9.189 17.742 26.142 1.00 81.75 178 PRO A C 1
ATOM 1425 O O . PRO A 1 178 ? -9.979 16.862 25.793 1.00 81.75 178 PRO A O 1
ATOM 1428 N N . ALA A 1 179 ? -8.884 18.762 25.338 1.00 83.62 179 ALA A N 1
ATOM 1429 C CA . ALA A 1 179 ? -9.351 18.804 23.955 1.00 83.62 179 ALA A CA 1
ATOM 1430 C C . ALA A 1 179 ? -8.872 17.563 23.184 1.00 83.62 179 ALA A C 1
ATOM 1432 O O . ALA A 1 179 ? -7.708 17.179 23.276 1.00 83.62 179 ALA A O 1
ATOM 1433 N N . GLY A 1 180 ? -9.786 16.931 22.452 1.00 84.62 180 GLY A N 1
ATOM 1434 C CA . GLY A 1 180 ? -9.600 15.613 21.846 1.00 84.62 180 GLY A CA 1
ATOM 1435 C C . GLY A 1 180 ? -10.088 14.458 22.717 1.00 84.62 180 GLY A C 1
ATOM 1436 O O . GLY A 1 180 ? -10.544 13.471 22.170 1.00 84.62 180 GLY A O 1
ATOM 1437 N N . PHE A 1 181 ? -10.124 14.577 24.043 1.00 87.31 181 PHE A N 1
ATOM 1438 C CA . PHE A 1 181 ? -10.491 13.477 24.954 1.00 87.31 181 PHE A CA 1
ATOM 1439 C C . PHE A 1 181 ? -11.888 13.627 25.570 1.00 87.31 181 PHE A C 1
ATOM 1441 O O . PHE A 1 181 ? -12.297 12.840 26.419 1.00 87.31 181 PHE A O 1
ATOM 1448 N N . SER A 1 182 ? -12.637 14.653 25.161 1.00 89.69 182 SER A N 1
ATOM 1449 C CA . SER A 1 182 ? -14.027 14.831 25.575 1.00 89.69 182 SER A CA 1
ATOM 1450 C C . SER A 1 182 ? -14.967 14.003 24.704 1.00 89.69 182 SER A C 1
ATOM 1452 O O . SER A 1 182 ? -14.964 14.141 23.480 1.00 89.69 182 SER A O 1
ATOM 1454 N N . GLU A 1 183 ? -15.854 13.222 25.325 1.00 91.69 183 GLU A N 1
ATOM 1455 C CA . GLU A 1 183 ? -16.902 12.495 24.596 1.00 91.69 183 GLU A CA 1
ATOM 1456 C C . GLU A 1 183 ? -17.861 13.430 23.849 1.00 91.69 183 GLU A C 1
ATOM 1458 O O . GLU A 1 183 ? -18.434 13.036 22.833 1.00 91.69 183 GLU A O 1
ATOM 1463 N N . HIS A 1 184 ? -17.976 14.697 24.260 1.00 93.62 184 HIS A N 1
ATOM 1464 C CA . HIS A 1 184 ? -18.742 15.700 23.521 1.00 93.62 184 HIS A CA 1
ATOM 1465 C C . HIS A 1 184 ? -18.210 15.931 22.096 1.00 93.62 184 HIS A C 1
ATOM 1467 O O . HIS A 1 184 ? -18.971 16.374 21.242 1.00 93.62 184 HIS A O 1
ATOM 1473 N N . HIS A 1 185 ? -16.957 15.585 21.779 1.00 93.00 185 HIS A N 1
ATOM 1474 C CA . HIS A 1 185 ? -16.458 15.623 20.396 1.00 93.00 185 HIS A CA 1
ATOM 1475 C C . HIS A 1 185 ? -17.124 14.586 19.480 1.00 93.00 185 HIS A C 1
ATOM 1477 O O . HIS A 1 185 ? -17.087 14.725 18.261 1.00 93.00 185 HIS A O 1
ATOM 1483 N N . THR A 1 186 ? -17.753 13.552 20.041 1.00 92.81 186 THR A N 1
ATOM 1484 C CA . THR A 1 186 ? -18.433 12.512 19.253 1.00 92.81 186 THR A CA 1
ATOM 1485 C C . THR A 1 186 ? -19.841 12.915 18.826 1.00 92.81 186 THR A C 1
ATOM 1487 O O . THR A 1 186 ? -20.412 12.271 17.957 1.00 92.81 186 THR A O 1
ATOM 1490 N N . GLY A 1 187 ? -20.433 13.940 19.452 1.00 94.12 187 GLY A N 1
ATOM 1491 C CA . GLY A 1 187 ? -21.850 14.272 19.264 1.00 94.12 187 GLY A CA 1
ATOM 1492 C C . GLY A 1 187 ? -22.826 13.235 19.840 1.00 94.12 187 GLY A C 1
ATOM 1493 O O . GLY A 1 187 ? -24.028 13.364 19.617 1.00 94.12 187 GLY A O 1
ATOM 1494 N N . LEU A 1 188 ? -22.328 12.237 20.583 1.00 95.19 188 LEU A N 1
ATOM 1495 C CA . LEU A 1 188 ? -23.112 11.168 21.218 1.00 95.19 188 LEU A CA 1
ATOM 1496 C C . LEU A 1 188 ? -23.267 11.354 22.736 1.00 95.19 188 LEU A C 1
ATOM 1498 O O . LEU A 1 188 ? -24.002 10.599 23.366 1.00 95.19 188 LEU A O 1
ATOM 1502 N N . ALA A 1 189 ? -22.573 12.327 23.329 1.00 95.25 189 ALA A N 1
ATOM 1503 C CA . ALA A 1 189 ? -22.635 12.636 24.755 1.00 95.25 189 ALA A CA 1
ATOM 1504 C C . ALA A 1 189 ? -23.411 13.929 25.021 1.00 95.25 189 ALA A C 1
ATOM 1506 O O . ALA A 1 189 ? -23.358 14.870 24.218 1.00 95.25 189 ALA A O 1
ATOM 1507 N N . MET A 1 190 ? -24.112 13.977 26.152 1.00 94.88 190 MET A N 1
ATOM 1508 C CA . MET A 1 190 ? -24.913 15.127 26.562 1.00 94.88 190 MET A CA 1
ATOM 1509 C C . MET A 1 190 ? -24.976 15.290 28.080 1.00 94.88 190 MET A C 1
ATOM 1511 O O . MET A 1 190 ? -25.010 14.305 28.814 1.00 94.88 190 MET A O 1
ATOM 1515 N N . ASP A 1 191 ? -25.066 16.545 28.519 1.00 93.62 191 ASP A N 1
ATOM 1516 C CA . ASP A 1 191 ? -25.278 16.903 29.923 1.00 93.62 191 ASP A CA 1
ATOM 1517 C C . ASP A 1 191 ? -26.734 17.331 30.128 1.00 93.62 191 ASP A C 1
ATOM 1519 O O . ASP A 1 191 ? -27.246 18.190 29.394 1.00 93.62 191 ASP A O 1
ATOM 1523 N N . ILE A 1 192 ? -27.393 16.740 31.126 1.00 91.81 192 ILE A N 1
ATOM 1524 C CA . ILE A 1 192 ? -28.825 16.915 31.401 1.00 91.81 192 ILE A CA 1
ATOM 1525 C C . ILE A 1 192 ? -29.054 17.593 32.757 1.00 91.81 192 ILE A C 1
ATOM 1527 O O . ILE A 1 192 ? -28.323 17.353 33.714 1.00 91.81 192 ILE A O 1
ATOM 1531 N N . SER A 1 193 ? -30.106 18.407 32.861 1.00 88.19 193 SER A N 1
ATOM 1532 C CA . SER A 1 193 ? -30.675 18.872 34.132 1.00 88.19 193 SER A CA 1
ATOM 1533 C C . SER A 1 193 ? -32.133 18.442 34.308 1.00 88.19 193 SER A C 1
ATOM 1535 O O . SER A 1 193 ? -32.843 18.188 33.328 1.00 88.19 193 SER A O 1
ATOM 1537 N N . GLY A 1 194 ? -32.592 18.417 35.562 1.00 80.50 194 GLY A N 1
ATOM 1538 C CA . GLY A 1 194 ? -34.015 18.461 35.893 1.00 80.50 194 GLY A CA 1
ATOM 1539 C C . GLY A 1 194 ? -34.599 19.862 35.660 1.00 80.50 194 GLY A C 1
ATOM 1540 O O . GLY A 1 194 ? -33.867 20.847 35.538 1.00 80.50 194 GLY A O 1
ATOM 1541 N N . ALA A 1 195 ? -35.927 19.973 35.580 1.00 65.50 195 ALA A N 1
ATOM 1542 C CA . ALA A 1 195 ? -36.612 21.263 35.406 1.00 65.50 195 ALA A CA 1
ATOM 1543 C C . ALA A 1 195 ? -36.784 22.084 36.699 1.00 65.50 195 ALA A C 1
ATOM 1545 O O . ALA A 1 195 ? -37.371 23.161 36.644 1.00 65.50 195 ALA A O 1
ATOM 1546 N N . ILE A 1 196 ? -36.317 21.583 37.848 1.00 55.94 196 ILE A N 1
ATOM 1547 C CA . ILE A 1 196 ? -36.619 22.168 39.166 1.00 55.94 196 ILE A CA 1
ATOM 1548 C C . ILE A 1 196 ? -35.772 23.422 39.453 1.00 55.94 196 ILE A C 1
ATOM 1550 O O . ILE A 1 196 ? -36.194 24.271 40.235 1.00 55.94 196 ILE A O 1
ATOM 1554 N N . ASP A 1 197 ? -34.634 23.603 38.779 1.00 54.16 197 ASP A N 1
ATOM 1555 C CA . ASP A 1 197 ? -33.815 24.810 38.906 1.00 54.16 197 ASP A CA 1
ATOM 1556 C C . ASP A 1 197 ? -33.687 25.519 37.552 1.00 54.16 197 ASP A C 1
ATOM 1558 O O . ASP A 1 197 ? -33.033 25.045 36.622 1.00 54.16 197 ASP A O 1
ATOM 1562 N N . GLU A 1 198 ? -34.309 26.692 37.443 1.00 51.25 198 GLU A N 1
ATOM 1563 C CA . GLU A 1 198 ? -34.210 27.583 36.283 1.00 51.25 198 GLU A CA 1
ATOM 1564 C C . GLU A 1 198 ? -32.746 27.986 35.992 1.00 51.25 198 GLU A C 1
ATOM 1566 O O . GLU A 1 198 ? -32.414 28.322 34.851 1.00 51.25 198 GLU A O 1
ATOM 1571 N N . ASN A 1 199 ? -31.861 27.873 36.996 1.00 53.12 199 ASN A N 1
ATOM 1572 C CA . ASN A 1 199 ? -30.419 28.121 36.928 1.00 53.12 199 ASN A CA 1
ATOM 1573 C C . ASN A 1 199 ? -29.558 26.840 36.978 1.00 53.12 199 ASN A C 1
ATOM 1575 O O . ASN A 1 199 ? -28.330 26.925 36.868 1.00 53.12 199 ASN A O 1
ATOM 1579 N N . GLY A 1 200 ? -30.171 25.661 37.116 1.00 61.50 200 GLY A N 1
ATOM 1580 C CA . GLY A 1 200 ? -29.475 24.387 37.269 1.00 61.50 200 GLY A CA 1
ATOM 1581 C C . GLY A 1 200 ? -28.876 23.923 35.948 1.00 61.50 200 GLY A C 1
ATOM 1582 O O . GLY A 1 200 ? -29.591 23.653 34.983 1.00 61.50 200 GLY A O 1
ATOM 1583 N N . LEU A 1 201 ? -27.546 23.829 35.883 1.00 67.31 201 LEU A N 1
ATOM 1584 C CA . LEU A 1 201 ? -26.850 23.349 34.684 1.00 67.31 201 LEU A CA 1
ATOM 1585 C C . LEU A 1 201 ? -26.808 21.820 34.600 1.00 67.31 201 LEU A C 1
ATOM 1587 O O . LEU A 1 201 ? -26.767 21.295 33.490 1.00 67.31 201 LEU A O 1
ATOM 1591 N N . HIS A 1 202 ? -26.853 21.120 35.735 1.00 79.50 202 HIS A N 1
ATOM 1592 C CA . HIS A 1 202 ? -26.677 19.672 35.836 1.00 79.50 202 HIS A CA 1
ATOM 1593 C C . HIS A 1 202 ? -27.662 19.068 36.842 1.00 79.50 202 HIS A C 1
ATOM 1595 O O . HIS A 1 202 ? -27.926 19.677 37.876 1.00 79.50 202 HIS A O 1
ATOM 1601 N N . ILE A 1 203 ? -28.174 17.876 36.539 1.00 83.94 203 ILE A N 1
ATOM 1602 C CA . ILE A 1 203 ? -28.990 17.065 37.449 1.00 83.94 203 ILE A CA 1
ATOM 1603 C C . ILE A 1 203 ? -28.133 16.513 38.596 1.00 83.94 203 ILE A C 1
ATOM 1605 O O . ILE A 1 203 ? -26.944 16.234 38.411 1.00 83.94 203 ILE A O 1
ATOM 1609 N N . THR A 1 204 ? -28.724 16.321 39.769 1.00 82.94 204 THR A N 1
ATOM 1610 C CA . THR A 1 204 ? -28.056 15.746 40.945 1.00 82.94 204 THR A CA 1
ATOM 1611 C C . THR A 1 204 ? -28.724 14.451 41.405 1.00 82.94 204 THR A C 1
ATOM 1613 O O . THR A 1 204 ? -29.896 14.215 41.131 1.00 82.94 204 THR A O 1
ATOM 1616 N N . GLU A 1 205 ? -27.988 13.607 42.141 1.00 78.06 205 GLU A N 1
ATOM 1617 C CA . GLU A 1 205 ? -28.472 12.283 42.581 1.00 78.06 205 GLU A CA 1
ATOM 1618 C C . GLU A 1 205 ? -29.694 12.322 43.519 1.00 78.06 205 GLU A C 1
ATOM 1620 O O . GLU A 1 205 ? -30.330 11.297 43.736 1.00 78.06 205 GLU A O 1
ATOM 1625 N N . ASN A 1 206 ? -30.028 13.498 44.057 1.00 77.12 206 ASN A N 1
ATOM 1626 C CA . ASN A 1 206 ? -31.138 13.704 44.989 1.00 77.12 206 ASN A CA 1
ATOM 1627 C C . ASN A 1 206 ? -32.431 14.178 44.301 1.00 77.12 206 ASN A C 1
ATOM 1629 O O . ASN A 1 206 ? -33.390 14.524 44.986 1.00 77.12 206 ASN A O 1
ATOM 1633 N N . GLU A 1 207 ? -32.446 14.267 42.971 1.00 83.25 207 GLU A N 1
ATOM 1634 C CA . GLU A 1 207 ? -33.616 14.691 42.202 1.00 83.25 207 GLU A CA 1
ATOM 1635 C C . GLU A 1 207 ? -34.395 13.483 41.671 1.00 83.25 207 GLU A C 1
ATOM 1637 O O . GLU A 1 207 ? -33.804 12.572 41.089 1.00 83.25 207 GLU A O 1
ATOM 1642 N N . ASP A 1 208 ? -35.730 13.531 41.740 1.00 86.62 208 ASP A N 1
ATOM 1643 C CA . ASP A 1 208 ? -36.625 12.531 41.122 1.00 86.62 208 ASP A CA 1
ATOM 1644 C C . ASP A 1 208 ? -36.301 12.318 39.633 1.00 86.62 208 ASP A C 1
ATOM 1646 O O . ASP A 1 208 ? -36.417 11.224 39.080 1.00 86.62 208 ASP A O 1
ATOM 1650 N N . ALA A 1 209 ? -35.845 13.384 38.970 1.00 88.81 209 ALA A N 1
ATOM 1651 C CA . ALA A 1 209 ? -35.436 13.339 37.579 1.00 88.81 209 ALA A CA 1
ATOM 1652 C C . ALA A 1 209 ? -34.190 12.464 37.351 1.00 88.81 209 ALA A C 1
ATOM 1654 O O . ALA A 1 209 ? -34.098 11.805 36.313 1.00 88.81 209 ALA A O 1
ATOM 1655 N N . TYR A 1 210 ? -33.250 12.426 38.302 1.00 91.50 210 TYR A N 1
ATOM 1656 C CA . TYR A 1 210 ? -32.091 11.538 38.233 1.00 91.50 210 TYR A CA 1
ATOM 1657 C C . TYR A 1 210 ? -32.506 10.093 38.480 1.00 91.50 210 TYR A C 1
ATOM 1659 O O . TYR A 1 210 ? -32.104 9.215 37.720 1.00 91.50 210 TYR A O 1
ATOM 1667 N N . GLU A 1 211 ? -33.349 9.846 39.484 1.00 92.38 211 GLU A N 1
ATOM 1668 C CA . GLU A 1 211 ? -33.869 8.503 39.758 1.00 92.38 211 GLU A CA 1
ATOM 1669 C C . GLU A 1 211 ? -34.599 7.933 38.533 1.00 92.38 211 GLU A C 1
ATOM 1671 O O . GLU A 1 211 ? -34.364 6.789 38.131 1.00 92.38 211 GLU A O 1
ATOM 1676 N N . TRP A 1 212 ? -35.428 8.745 37.872 1.00 94.38 212 TRP A N 1
ATOM 1677 C CA . TRP A 1 212 ? -36.075 8.342 36.629 1.00 94.38 212 TRP A CA 1
ATOM 1678 C C . TRP A 1 212 ? -35.053 8.055 35.526 1.00 94.38 212 TRP A C 1
ATOM 1680 O O . TRP A 1 212 ? -35.144 7.021 34.860 1.00 94.38 212 TRP A O 1
ATOM 1690 N N . LEU A 1 213 ? -34.069 8.939 35.335 1.00 94.44 213 LEU A N 1
ATOM 1691 C CA . LEU A 1 213 ? -33.036 8.791 34.309 1.00 94.44 213 LEU A CA 1
ATOM 1692 C C . LEU A 1 213 ? -32.229 7.503 34.512 1.00 94.44 213 LEU A C 1
ATOM 1694 O O . LEU A 1 213 ? -32.095 6.721 33.568 1.00 94.44 213 LEU A O 1
ATOM 1698 N N . ALA A 1 214 ? -31.749 7.249 35.729 1.00 93.19 214 ALA A N 1
ATOM 1699 C CA . ALA A 1 214 ? -30.975 6.063 36.082 1.00 93.19 214 ALA A CA 1
ATOM 1700 C C . ALA A 1 214 ? -31.743 4.767 35.779 1.00 93.19 214 ALA A C 1
ATOM 1702 O O . ALA A 1 214 ? -31.185 3.853 35.178 1.00 93.19 214 ALA A O 1
ATOM 1703 N N . ASN A 1 215 ? -33.044 4.736 36.080 1.00 95.06 215 ASN A N 1
ATOM 1704 C CA . ASN A 1 215 ? -33.895 3.557 35.893 1.00 95.06 215 ASN A CA 1
ATOM 1705 C C . ASN A 1 215 ? -34.432 3.363 34.461 1.00 95.06 215 ASN A C 1
ATOM 1707 O O . ASN A 1 215 ? -35.010 2.313 34.158 1.00 95.06 215 ASN A O 1
ATOM 1711 N N . ASN A 1 216 ? -34.308 4.360 33.572 1.00 96.50 216 ASN A N 1
ATOM 1712 C CA . ASN A 1 216 ? -34.996 4.335 32.273 1.00 96.50 216 ASN A CA 1
ATOM 1713 C C . ASN A 1 216 ? -34.128 4.658 31.057 1.00 96.50 216 ASN A C 1
ATOM 1715 O O . ASN A 1 216 ? -34.470 4.207 29.960 1.00 96.50 216 ASN A O 1
ATOM 1719 N N . CYS A 1 217 ? -33.018 5.388 31.201 1.00 96.44 217 CYS A N 1
ATOM 1720 C CA . CYS A 1 217 ? -32.239 5.870 30.053 1.00 96.44 217 CYS A CA 1
ATOM 1721 C C . CYS A 1 217 ? -31.743 4.733 29.137 1.00 96.44 217 CYS A C 1
ATOM 1723 O O . CYS A 1 217 ? -31.749 4.875 27.909 1.00 96.44 217 CYS A O 1
ATOM 1725 N N . TYR A 1 218 ? -31.445 3.559 29.706 1.00 96.56 218 TYR A N 1
ATOM 1726 C CA . TYR A 1 218 ? -31.013 2.376 28.959 1.00 96.56 218 TYR A CA 1
ATOM 1727 C C . TYR A 1 218 ? -32.022 1.902 27.913 1.00 96.56 218 TYR A C 1
ATOM 1729 O O . TYR A 1 218 ? -31.623 1.388 26.868 1.00 96.56 218 TYR A O 1
ATOM 1737 N N . ARG A 1 219 ? -33.324 2.111 28.144 1.00 96.75 219 ARG A N 1
ATOM 1738 C CA . ARG A 1 219 ? -34.403 1.716 27.220 1.00 96.75 219 ARG A CA 1
ATOM 1739 C C . ARG A 1 219 ? -34.370 2.509 25.913 1.00 96.75 219 ARG A C 1
ATOM 1741 O O . ARG A 1 219 ? -34.959 2.087 24.919 1.00 96.75 219 ARG A O 1
ATOM 1748 N N . TYR A 1 220 ? -33.684 3.647 25.926 1.00 96.94 220 TYR A N 1
ATOM 1749 C CA . TYR A 1 220 ? -33.567 4.575 24.809 1.00 96.94 220 TYR A CA 1
ATOM 1750 C C . TYR A 1 220 ? -32.152 4.590 24.215 1.00 96.94 220 TYR A C 1
ATOM 1752 O O . TYR A 1 220 ? -31.841 5.455 23.402 1.00 96.94 220 TYR A O 1
ATOM 1760 N N . GLY A 1 221 ? -31.302 3.630 24.596 1.00 96.44 221 GLY A N 1
ATOM 1761 C CA . GLY A 1 221 ? -29.947 3.490 24.065 1.00 96.44 221 GLY A CA 1
ATOM 1762 C C . GLY A 1 221 ? -28.930 4.413 24.731 1.00 96.44 221 GLY A C 1
ATOM 1763 O O . GLY A 1 221 ? -27.866 4.645 24.156 1.00 96.44 221 GLY A O 1
ATOM 1764 N N . PHE A 1 222 ? -29.231 4.921 25.931 1.00 97.38 222 PHE A N 1
ATOM 1765 C CA . PHE A 1 222 ? -28.321 5.739 26.732 1.00 97.38 222 PHE A CA 1
ATOM 1766 C C . PHE A 1 222 ? -27.773 5.000 27.951 1.00 97.38 222 PHE A C 1
ATOM 1768 O O . PHE A 1 222 ? -28.357 4.036 28.431 1.00 97.38 222 PHE A O 1
ATOM 1775 N N . MET A 1 223 ? -26.668 5.501 28.487 1.00 95.62 223 MET A N 1
ATOM 1776 C CA . MET A 1 223 ? -26.160 5.133 29.805 1.00 95.62 223 MET A CA 1
ATOM 1777 C C . MET A 1 223 ? -25.684 6.378 30.553 1.00 95.62 223 MET A C 1
ATOM 1779 O O . MET A 1 223 ? -25.231 7.333 29.919 1.00 95.62 223 MET A O 1
ATOM 1783 N N . ILE A 1 224 ? -25.716 6.344 31.885 1.00 93.81 224 ILE A N 1
ATOM 1784 C CA . ILE A 1 224 ? -24.960 7.290 32.716 1.00 93.81 224 ILE A CA 1
ATOM 1785 C C . ILE A 1 224 ? -23.497 6.850 32.663 1.00 93.81 224 ILE A C 1
ATOM 1787 O O . ILE A 1 224 ? -23.177 5.720 33.031 1.00 93.81 224 ILE A O 1
ATOM 1791 N N . LYS A 1 225 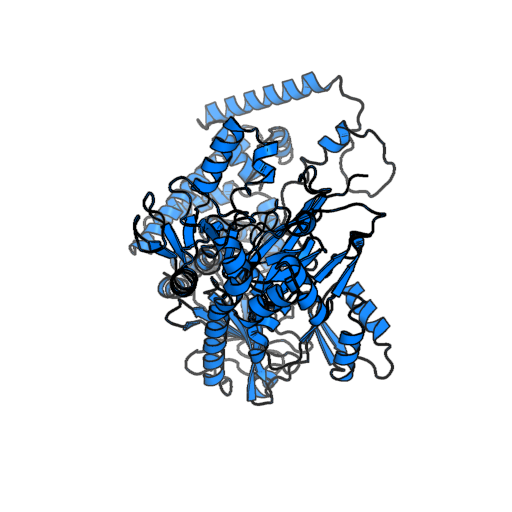? -22.611 7.701 32.137 1.00 90.94 225 LYS A N 1
ATOM 1792 C CA . LYS A 1 225 ? -21.240 7.276 31.810 1.00 90.94 225 LYS A CA 1
ATOM 1793 C C . LYS A 1 225 ? -20.357 7.115 33.044 1.00 90.94 225 LYS A C 1
ATOM 1795 O O . LYS A 1 225 ? -19.631 6.126 33.154 1.00 90.94 225 LYS A O 1
ATOM 1800 N N . ASN A 1 226 ? -20.375 8.122 33.912 1.00 87.12 226 ASN A N 1
ATOM 1801 C CA . ASN A 1 226 ? -19.452 8.260 35.031 1.00 87.12 226 ASN A CA 1
ATOM 1802 C C . ASN A 1 226 ? -20.202 7.890 36.309 1.00 87.12 226 ASN A C 1
ATOM 1804 O O . ASN A 1 226 ? -20.908 8.726 36.863 1.00 87.12 226 ASN A O 1
ATOM 1808 N N . LEU A 1 227 ? -20.092 6.625 36.726 1.00 87.00 227 LEU A N 1
ATOM 1809 C CA . LEU A 1 227 ? -20.778 6.062 37.894 1.00 87.00 227 LEU A CA 1
ATOM 1810 C C . LEU A 1 227 ? -19.983 6.294 39.190 1.00 87.00 227 LEU A C 1
ATOM 1812 O O . LEU A 1 227 ? -18.752 6.324 39.186 1.00 87.00 227 LEU A O 1
ATOM 1816 N N . LYS A 1 228 ? -20.700 6.421 40.310 1.00 87.38 228 LYS A N 1
ATOM 1817 C CA . LYS A 1 228 ? -20.127 6.623 41.648 1.00 87.38 228 LYS A CA 1
ATOM 1818 C C . LYS A 1 228 ? -19.308 5.403 42.075 1.00 87.38 228 LYS A C 1
ATOM 1820 O O . LYS A 1 228 ? -19.790 4.277 41.967 1.00 87.38 228 LYS A O 1
ATOM 1825 N N . GLY A 1 229 ? -18.090 5.612 42.573 1.00 87.12 229 GLY A N 1
ATOM 1826 C CA . GLY A 1 229 ? -17.197 4.521 42.993 1.00 87.12 229 GLY A CA 1
ATOM 1827 C C . GLY A 1 229 ? -16.480 3.801 41.840 1.00 87.12 229 GLY A C 1
ATOM 1828 O O . GLY A 1 229 ? -15.849 2.769 42.065 1.00 87.12 229 GLY A O 1
ATOM 1829 N N . LYS A 1 230 ? -16.588 4.313 40.606 1.00 87.25 230 LYS A N 1
ATOM 1830 C CA . LYS A 1 230 ? -15.925 3.792 39.394 1.00 87.25 230 LYS A CA 1
ATOM 1831 C C . LYS A 1 230 ? -14.950 4.814 38.790 1.00 87.25 230 LYS A C 1
ATOM 1833 O O . LYS A 1 230 ? -14.561 4.701 37.624 1.00 87.25 230 LYS A O 1
ATOM 1838 N N . GLU A 1 231 ? -14.545 5.819 39.562 1.00 85.19 231 GLU A N 1
ATOM 1839 C CA . GLU A 1 231 ? -13.652 6.904 39.139 1.00 85.19 231 GLU A CA 1
ATOM 1840 C C . GLU A 1 231 ? -12.278 6.360 38.731 1.00 85.19 231 GLU A C 1
ATOM 1842 O O . GLU A 1 231 ? -11.686 6.814 37.752 1.00 85.19 231 GLU A O 1
ATOM 1847 N N . ASP A 1 232 ? -11.809 5.317 39.420 1.00 79.25 232 ASP A N 1
ATOM 1848 C CA . ASP A 1 232 ? -10.565 4.629 39.079 1.00 79.25 232 ASP A CA 1
ATOM 1849 C C . ASP A 1 232 ? -10.618 3.889 37.743 1.00 79.25 232 ASP A C 1
ATOM 1851 O O . ASP A 1 232 ? -9.574 3.621 37.158 1.00 79.25 232 ASP A O 1
ATOM 1855 N N . ILE A 1 233 ? -11.806 3.554 37.249 1.00 81.69 233 ILE A N 1
ATOM 1856 C CA . ILE A 1 233 ? -11.970 2.855 35.973 1.00 81.69 233 ILE A CA 1
ATOM 1857 C C . ILE A 1 233 ? -12.168 3.877 34.857 1.00 81.69 233 ILE A C 1
ATOM 1859 O O . ILE A 1 233 ? -11.437 3.873 33.875 1.00 81.69 233 ILE A O 1
ATOM 1863 N N . THR A 1 234 ? -13.119 4.793 35.033 1.00 80.12 234 THR A N 1
ATOM 1864 C CA . THR A 1 234 ? -13.498 5.787 34.011 1.00 80.12 234 THR A CA 1
ATOM 1865 C C . THR A 1 234 ? -12.486 6.923 33.863 1.00 80.12 234 THR A C 1
ATOM 1867 O O . THR A 1 234 ? -12.497 7.657 32.870 1.00 80.12 234 THR A O 1
ATOM 1870 N N . GLY A 1 235 ? -11.637 7.109 34.876 1.00 77.81 235 GLY A N 1
ATOM 1871 C CA . GLY A 1 235 ? -10.668 8.190 34.950 1.00 77.81 235 GLY A CA 1
ATOM 1872 C C . GLY A 1 235 ? -11.286 9.554 35.194 1.00 77.81 235 GLY A C 1
ATOM 1873 O O . GLY A 1 235 ? -10.541 10.525 35.172 1.00 77.81 235 GLY A O 1
ATOM 1874 N N . THR A 1 236 ? -12.600 9.655 35.403 1.00 79.75 236 THR A N 1
ATOM 1875 C CA . THR A 1 236 ? -13.340 10.912 35.585 1.00 79.75 236 THR A CA 1
ATOM 1876 C C . THR A 1 236 ? -14.148 10.838 36.877 1.00 79.75 236 THR A C 1
ATOM 1878 O O . THR A 1 236 ? -14.554 9.758 37.299 1.00 79.75 236 THR A O 1
ATOM 1881 N N . ALA A 1 237 ? -14.343 11.980 37.541 1.00 84.31 237 ALA A N 1
ATOM 1882 C CA . ALA A 1 237 ? -15.192 12.045 38.727 1.00 84.31 237 ALA A CA 1
ATOM 1883 C C . ALA A 1 237 ? -16.643 11.649 38.392 1.00 84.31 237 ALA A C 1
ATOM 1885 O O . ALA A 1 237 ? -17.056 11.705 37.237 1.00 84.31 237 ALA A O 1
ATOM 1886 N N . TYR A 1 238 ? -17.416 11.268 39.408 1.00 87.88 238 TYR A N 1
ATOM 1887 C CA . TYR A 1 238 ? -18.844 10.989 39.268 1.00 87.88 238 TYR A CA 1
ATOM 1888 C C . TYR A 1 238 ? -19.607 12.188 38.672 1.00 87.88 238 TYR A C 1
ATOM 1890 O O . TYR A 1 238 ? -19.548 13.295 39.212 1.00 87.88 238 TYR A O 1
ATOM 1898 N N . GLU A 1 239 ? -20.345 11.956 37.581 1.00 88.31 239 GLU A N 1
ATOM 1899 C CA . GLU A 1 239 ? -21.126 12.977 36.867 1.00 88.31 239 GLU A CA 1
ATOM 1900 C C . GLU A 1 239 ? -22.547 12.458 36.583 1.00 88.31 239 GLU A C 1
ATOM 1902 O O . GLU A 1 239 ? -22.804 11.920 35.502 1.00 88.31 239 GLU A O 1
ATOM 1907 N N . PRO A 1 240 ? -23.500 12.621 37.523 1.00 89.56 240 PRO A N 1
ATOM 1908 C CA . PRO A 1 240 ? -24.868 12.104 37.382 1.00 89.56 240 PRO A CA 1
ATOM 1909 C C . PRO A 1 240 ? -25.649 12.685 36.192 1.00 89.56 240 PRO A C 1
ATOM 1911 O O . PRO A 1 240 ? -26.661 12.125 35.778 1.00 89.56 240 PRO A O 1
ATOM 1914 N N . TRP A 1 241 ? -25.188 13.806 35.637 1.00 92.00 241 TRP A N 1
ATOM 1915 C CA . TRP A 1 241 ? -25.792 14.491 34.493 1.00 92.00 241 TRP A CA 1
ATOM 1916 C C . TRP A 1 241 ? -25.286 14.027 33.131 1.00 92.00 241 TRP A C 1
ATOM 1918 O O . TRP A 1 241 ? -25.944 14.324 32.132 1.00 92.00 241 TRP A O 1
ATOM 1928 N N . HIS A 1 242 ? -24.130 13.360 33.072 1.00 94.00 242 HIS A N 1
ATOM 1929 C CA . HIS A 1 242 ? -23.457 13.050 31.816 1.00 94.00 242 HIS A CA 1
ATOM 1930 C C . HIS A 1 242 ? -23.927 11.700 31.273 1.00 94.00 242 HIS A C 1
ATOM 1932 O O . HIS A 1 242 ? -23.560 10.636 31.792 1.00 94.00 242 HIS A O 1
ATOM 1938 N N . ILE A 1 243 ? -24.727 11.734 30.206 1.00 95.81 243 ILE A N 1
ATOM 1939 C CA . ILE A 1 243 ? -25.192 10.517 29.541 1.00 95.81 243 ILE A CA 1
ATOM 1940 C C . ILE A 1 243 ? -24.578 10.345 28.156 1.00 95.81 243 ILE A C 1
ATOM 1942 O O . ILE A 1 243 ? -24.379 11.299 27.398 1.00 95.81 243 ILE A O 1
ATOM 1946 N N . ARG A 1 244 ? -24.324 9.083 27.812 1.00 96.25 244 ARG A N 1
ATOM 1947 C CA . ARG A 1 244 ? -23.726 8.659 26.547 1.00 96.25 244 ARG A CA 1
ATOM 1948 C C . ARG A 1 244 ? -24.711 7.816 25.748 1.00 96.25 244 ARG A C 1
ATOM 1950 O O . ARG A 1 244 ? -25.222 6.816 26.249 1.00 96.25 244 ARG A O 1
ATOM 1957 N N . TYR A 1 245 ? -24.940 8.193 24.493 1.00 97.19 245 TYR A N 1
ATOM 1958 C CA . TYR A 1 245 ? -25.686 7.393 23.527 1.00 97.19 245 TYR A CA 1
ATOM 1959 C C . TYR A 1 245 ? -24.805 6.278 22.953 1.00 97.19 245 TYR A C 1
ATOM 1961 O O . TYR A 1 245 ? -23.725 6.530 22.405 1.00 97.19 245 TYR A O 1
ATOM 1969 N N . ILE A 1 246 ? -25.286 5.044 23.080 1.00 94.62 246 ILE A N 1
ATOM 1970 C CA . ILE A 1 246 ? -24.685 3.819 22.537 1.00 94.62 246 ILE A CA 1
ATOM 1971 C C . ILE A 1 246 ? -25.452 3.344 21.296 1.00 94.62 246 ILE A C 1
ATOM 1973 O O . ILE A 1 246 ? -24.860 2.767 20.390 1.00 94.62 246 ILE A O 1
ATOM 1977 N N . GLY A 1 247 ? -26.762 3.602 21.241 1.00 88.94 247 GLY A N 1
ATOM 1978 C CA . GLY A 1 247 ? -27.644 3.247 20.124 1.00 88.94 247 GLY A CA 1
ATOM 1979 C C . GLY A 1 247 ? -28.145 1.804 20.113 1.00 88.94 247 GLY A C 1
ATOM 1980 O O . GLY A 1 247 ? -29.240 1.560 19.608 1.00 88.94 247 GLY A O 1
ATOM 1981 N N . ASP A 1 248 ? -27.414 0.871 20.725 1.00 88.19 248 ASP A N 1
ATOM 1982 C CA . ASP A 1 248 ? -27.859 -0.510 20.913 1.00 88.19 248 ASP A CA 1
ATOM 1983 C C . ASP A 1 248 ? -28.497 -0.712 22.297 1.00 88.19 248 ASP A C 1
ATOM 1985 O O . ASP A 1 248 ? -27.819 -0.730 23.328 1.00 88.19 248 ASP A O 1
ATOM 1989 N N . ASN A 1 249 ? -29.817 -0.911 22.304 1.00 90.19 249 ASN A N 1
ATOM 1990 C CA . ASN A 1 249 ? -30.600 -1.132 23.519 1.00 90.19 249 ASN A CA 1
ATOM 1991 C C . ASN A 1 249 ? -30.246 -2.433 24.257 1.00 90.19 249 ASN A C 1
ATOM 1993 O O . ASN A 1 249 ? -30.509 -2.545 25.455 1.00 90.19 249 ASN A O 1
ATOM 1997 N N . THR A 1 250 ? -29.693 -3.431 23.566 1.00 91.00 250 THR A N 1
ATOM 1998 C CA . THR A 1 250 ? -29.252 -4.680 24.197 1.00 91.00 250 THR A CA 1
ATOM 1999 C C . THR A 1 250 ? -27.988 -4.446 25.018 1.00 91.00 250 THR A C 1
ATOM 2001 O O . THR A 1 250 ? -27.907 -4.911 26.155 1.00 91.00 250 THR A O 1
ATOM 2004 N N . ILE A 1 251 ? -27.061 -3.635 24.495 1.00 92.56 251 ILE A N 1
ATOM 2005 C CA . ILE A 1 251 ? -25.832 -3.242 25.190 1.00 92.56 251 ILE A CA 1
ATOM 2006 C C . ILE A 1 251 ? -26.165 -2.365 26.395 1.00 92.56 251 ILE A C 1
ATOM 2008 O O . ILE A 1 251 ? -25.711 -2.651 27.501 1.00 92.56 251 ILE A O 1
ATOM 2012 N N . THR A 1 252 ? -26.987 -1.326 26.227 1.00 95.38 252 THR A N 1
ATOM 2013 C CA . THR A 1 252 ? -27.337 -0.435 27.347 1.00 95.38 252 THR A CA 1
ATOM 2014 C C . THR A 1 252 ? -28.140 -1.138 28.426 1.00 95.38 252 THR A C 1
ATOM 2016 O O . THR A 1 252 ? -27.908 -0.891 29.607 1.00 95.38 252 THR A O 1
ATOM 2019 N N . LYS A 1 253 ? -29.038 -2.058 28.054 1.00 93.19 253 LYS A N 1
ATOM 2020 C CA . LYS A 1 253 ? -29.727 -2.909 29.026 1.00 93.19 253 LYS A CA 1
ATOM 2021 C C . LYS A 1 253 ? -28.747 -3.788 29.800 1.00 93.19 253 LYS A C 1
ATOM 2023 O O . LYS A 1 253 ? -28.860 -3.879 31.016 1.00 93.19 253 LYS A O 1
ATOM 2028 N N . TYR A 1 254 ? -27.790 -4.411 29.116 1.00 92.44 254 TYR A N 1
ATOM 2029 C CA . TYR A 1 254 ? -26.779 -5.241 29.766 1.00 92.44 254 TYR A CA 1
ATOM 2030 C C . TYR A 1 254 ? -25.904 -4.429 30.733 1.00 92.44 254 TYR A C 1
ATOM 2032 O O . TYR A 1 254 ? -25.666 -4.876 31.852 1.00 92.44 254 TYR A O 1
ATOM 2040 N N . LEU A 1 255 ? -25.466 -3.233 30.324 1.00 93.25 255 LEU A N 1
ATOM 2041 C CA . LEU A 1 255 ? -24.719 -2.299 31.173 1.00 93.25 255 LEU A CA 1
ATOM 2042 C C . LEU A 1 255 ? -25.506 -1.933 32.437 1.00 93.25 255 LEU A C 1
ATOM 2044 O O . LEU A 1 255 ? -24.966 -2.010 33.534 1.00 93.25 255 LEU A O 1
ATOM 2048 N N . HIS A 1 256 ? -26.785 -1.586 32.277 1.00 94.12 256 HIS A N 1
ATOM 2049 C CA . HIS A 1 256 ? -27.673 -1.223 33.379 1.00 94.12 256 HIS A CA 1
ATOM 2050 C C . HIS A 1 256 ? -27.911 -2.389 34.347 1.00 94.12 256 HIS A C 1
ATOM 2052 O O . HIS A 1 256 ? -27.664 -2.250 35.539 1.00 94.12 256 HIS A O 1
ATOM 2058 N N . ASP A 1 257 ? -28.353 -3.547 33.846 1.00 93.69 257 ASP A N 1
ATOM 2059 C CA . ASP A 1 257 ? -28.737 -4.694 34.683 1.00 93.69 257 ASP A CA 1
ATOM 2060 C C . ASP A 1 257 ? -27.560 -5.272 35.494 1.00 93.69 257 ASP A C 1
ATOM 2062 O O . ASP A 1 257 ? -27.784 -5.969 36.481 1.00 93.69 257 ASP A O 1
ATOM 2066 N N . ASN A 1 258 ? -26.320 -4.998 35.072 1.00 93.00 258 ASN A N 1
ATOM 2067 C CA . ASN A 1 258 ? -25.097 -5.455 35.736 1.00 93.00 258 ASN A CA 1
ATOM 2068 C C . ASN A 1 258 ? -24.305 -4.316 36.409 1.00 93.00 258 ASN A C 1
ATOM 2070 O O . ASN A 1 258 ? -23.201 -4.566 36.888 1.00 93.00 258 ASN A O 1
ATOM 2074 N N . GLU A 1 259 ? -24.830 -3.084 36.424 1.00 91.19 259 GLU A N 1
ATOM 2075 C CA . GLU A 1 259 ? -24.170 -1.896 36.996 1.00 91.19 259 GLU A CA 1
ATOM 2076 C C . GLU A 1 259 ? -22.733 -1.673 36.468 1.00 91.19 259 GLU A C 1
ATOM 2078 O O . GLU A 1 259 ? -21.807 -1.321 37.205 1.00 91.19 259 GLU A O 1
ATOM 2083 N N . LEU A 1 260 ? -22.535 -1.907 35.166 1.00 92.88 260 LEU A N 1
ATOM 2084 C CA . LEU A 1 260 ? -21.225 -1.864 34.516 1.00 92.88 260 LEU A CA 1
ATOM 2085 C C . LEU A 1 260 ? -20.949 -0.519 33.847 1.00 92.88 260 LEU A C 1
ATOM 2087 O O . LEU A 1 260 ? -21.816 0.100 33.225 1.00 92.88 260 LEU A O 1
ATOM 2091 N N . THR A 1 261 ? -19.682 -0.119 33.880 1.00 92.62 261 THR A N 1
ATOM 2092 C CA . THR A 1 261 ? -19.152 0.928 33.001 1.00 92.62 261 THR A CA 1
ATOM 2093 C C . THR A 1 261 ? -18.936 0.404 31.577 1.00 92.62 261 THR A C 1
ATOM 2095 O O . THR A 1 261 ? -18.839 -0.802 31.337 1.00 92.62 261 THR A O 1
ATOM 2098 N N . LEU A 1 262 ? -18.816 1.319 30.606 1.00 91.19 262 LEU A N 1
ATOM 2099 C CA . LEU A 1 262 ? -18.479 0.949 29.227 1.00 91.19 262 LEU A CA 1
ATOM 2100 C C . LEU A 1 262 ? -17.097 0.279 29.149 1.00 91.19 262 LEU A C 1
ATOM 2102 O O . LEU A 1 262 ? -16.932 -0.689 28.417 1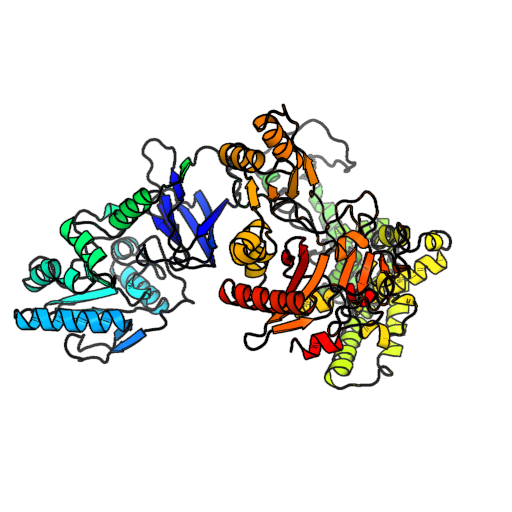.00 91.19 262 LEU A O 1
ATOM 2106 N N . ASP A 1 263 ? -16.140 0.767 29.938 1.00 90.69 263 ASP A N 1
ATOM 2107 C CA . ASP A 1 263 ? -14.798 0.212 30.095 1.00 90.69 263 ASP A CA 1
ATOM 2108 C C . ASP A 1 263 ? -14.859 -1.276 30.513 1.00 90.69 263 ASP A C 1
ATOM 2110 O O . ASP A 1 263 ? -14.262 -2.133 29.863 1.00 90.69 263 ASP A O 1
ATOM 2114 N N . GLU A 1 264 ? -15.651 -1.604 31.542 1.00 91.38 264 GLU A N 1
ATOM 2115 C CA . GLU A 1 264 ? -15.840 -2.983 32.023 1.00 91.38 264 GLU A CA 1
ATOM 2116 C C . GLU A 1 264 ? -16.581 -3.867 31.016 1.00 91.38 264 GLU A C 1
ATOM 2118 O O . GLU A 1 264 ? -16.192 -5.014 30.802 1.00 91.38 264 GLU A O 1
ATOM 2123 N N . TYR A 1 265 ? -17.633 -3.352 30.372 1.00 90.88 265 TYR A N 1
ATOM 2124 C CA . TYR A 1 265 ? -18.344 -4.094 29.328 1.00 90.88 265 TYR A CA 1
ATOM 2125 C C . TYR A 1 265 ? -17.406 -4.496 28.197 1.00 90.88 265 TYR A C 1
ATOM 2127 O O . TYR A 1 265 ? -17.390 -5.652 27.773 1.00 90.88 265 TYR A O 1
ATOM 2135 N N . ILE A 1 266 ? -16.608 -3.542 27.731 1.00 88.50 266 ILE A N 1
ATOM 2136 C CA . ILE A 1 266 ? -15.643 -3.762 26.670 1.00 88.50 266 ILE A CA 1
ATOM 2137 C C . ILE A 1 266 ? -14.602 -4.809 27.095 1.00 88.50 266 ILE A C 1
ATOM 2139 O O . ILE A 1 266 ? -14.315 -5.713 26.316 1.00 88.50 266 ILE A O 1
ATOM 2143 N N . GLU A 1 267 ? -14.083 -4.730 28.321 1.00 86.88 267 GLU A N 1
ATOM 2144 C CA . GLU A 1 267 ? -13.122 -5.694 28.877 1.00 86.88 267 GLU A CA 1
ATOM 2145 C C . GLU A 1 267 ? -13.707 -7.113 29.011 1.00 86.88 267 GLU A C 1
ATOM 2147 O O . GLU A 1 267 ? -13.010 -8.112 28.826 1.00 86.88 267 GLU A O 1
ATOM 2152 N N . ILE A 1 268 ? -14.995 -7.235 29.336 1.00 86.44 268 ILE A N 1
ATOM 2153 C CA . ILE A 1 268 ? -15.687 -8.530 29.383 1.00 86.44 268 ILE A CA 1
ATOM 2154 C C . ILE A 1 268 ? -15.848 -9.080 27.963 1.00 86.44 268 ILE A C 1
ATOM 2156 O O . ILE A 1 268 ? -15.517 -10.238 27.698 1.00 86.44 268 ILE A O 1
ATOM 2160 N N . LYS A 1 269 ? -16.324 -8.246 27.033 1.00 83.44 269 LYS A N 1
ATOM 2161 C CA . LYS A 1 269 ? -16.564 -8.654 25.644 1.00 83.44 269 LYS A CA 1
ATOM 2162 C C . LYS A 1 269 ? -15.289 -8.950 24.875 1.00 83.44 269 LYS A C 1
ATOM 2164 O O . LYS A 1 269 ? -15.304 -9.837 24.028 1.00 83.44 269 LYS A O 1
ATOM 2169 N N . SER A 1 270 ? -14.184 -8.283 25.185 1.00 78.88 270 SER A N 1
ATOM 2170 C CA . SER A 1 270 ? -12.884 -8.598 24.600 1.00 78.88 270 SER A CA 1
ATOM 2171 C C . SER A 1 270 ? -12.419 -10.004 25.010 1.00 78.88 270 SER A C 1
ATOM 2173 O O . SER A 1 270 ? -12.029 -10.793 24.150 1.00 78.88 270 SER A O 1
ATOM 2175 N N . LYS A 1 271 ? -12.572 -10.392 26.284 1.00 76.38 271 LYS A N 1
ATOM 2176 C CA . LYS A 1 271 ? -12.208 -11.734 26.790 1.00 76.38 271 LYS A CA 1
ATOM 2177 C C . LYS A 1 271 ? -12.978 -12.870 26.122 1.00 76.38 271 LYS A C 1
ATOM 2179 O O . LYS A 1 271 ? -12.396 -13.918 25.853 1.00 76.38 271 LYS A O 1
ATOM 2184 N N . GLU A 1 272 ? -14.249 -12.652 25.793 1.00 69.81 272 GLU A N 1
ATOM 2185 C CA . GLU A 1 272 ? -15.079 -13.622 25.060 1.00 69.81 272 GLU A CA 1
ATOM 2186 C C . GLU A 1 272 ? -14.557 -13.906 23.632 1.00 69.81 272 GLU A C 1
ATOM 2188 O O . GLU A 1 272 ? -14.944 -14.905 23.028 1.00 69.81 272 GLU A O 1
ATOM 2193 N N . THR A 1 273 ? -13.666 -13.065 23.085 1.00 56.88 273 THR A N 1
ATOM 2194 C CA . THR A 1 273 ? -13.157 -13.190 21.705 1.00 56.88 273 THR A CA 1
ATOM 2195 C C . THR A 1 273 ? -11.849 -13.973 21.548 1.00 56.88 273 THR A C 1
ATOM 2197 O O . THR A 1 273 ? -11.430 -14.186 20.412 1.00 56.88 273 THR A O 1
ATOM 2200 N N . GLY A 1 274 ? -11.249 -14.461 22.642 1.00 51.94 274 GLY A N 1
ATOM 2201 C CA . GLY A 1 274 ? -10.009 -15.252 22.605 1.00 51.94 274 GLY A CA 1
ATOM 2202 C C . GLY A 1 274 ? -8.737 -14.399 22.512 1.00 51.94 274 GLY A C 1
ATOM 2203 O O . GLY A 1 274 ? -7.979 -14.522 21.555 1.00 51.94 274 GLY A O 1
ATOM 2204 N N . LEU A 1 275 ? -8.519 -13.533 23.509 1.00 51.38 275 LEU A N 1
ATOM 2205 C CA . LEU A 1 275 ? -7.387 -12.596 23.582 1.00 51.38 275 LEU A CA 1
ATOM 2206 C C . LEU A 1 275 ? -6.018 -13.288 23.528 1.00 51.38 275 LEU A C 1
ATOM 2208 O O . LEU A 1 275 ? -5.780 -14.254 24.260 1.00 51.38 275 LEU A O 1
ATOM 2212 N N . LYS A 1 276 ? -5.082 -12.726 22.753 1.00 51.47 276 LYS A N 1
ATOM 2213 C CA . LYS A 1 276 ? -3.652 -13.028 22.880 1.00 51.47 276 LYS A CA 1
ATOM 2214 C C . LYS A 1 276 ? -3.047 -12.118 23.958 1.00 51.47 276 LYS A C 1
ATOM 2216 O O . LYS A 1 276 ? -3.145 -10.894 23.879 1.00 51.47 276 LYS A O 1
ATOM 2221 N N . ASN A 1 277 ? -2.445 -12.720 24.985 1.00 44.62 277 ASN A N 1
ATOM 2222 C CA . ASN A 1 277 ? -1.756 -12.000 26.061 1.00 44.62 277 ASN A CA 1
ATOM 2223 C C . ASN A 1 277 ? -0.290 -11.771 25.678 1.00 44.62 277 ASN A C 1
ATOM 2225 O O . ASN A 1 277 ? 0.356 -12.729 25.260 1.00 44.62 277 ASN A O 1
ATOM 2229 N N . ILE A 1 278 ? 0.234 -10.558 25.867 1.00 47.25 278 ILE A N 1
ATOM 2230 C CA . ILE A 1 278 ? 1.644 -10.232 25.596 1.00 47.25 278 ILE A CA 1
ATOM 2231 C C . ILE A 1 278 ? 2.257 -9.602 26.845 1.00 47.25 278 ILE A C 1
ATOM 2233 O O . ILE A 1 278 ? 1.803 -8.537 27.256 1.00 47.25 278 ILE A O 1
ATOM 2237 N N . ASP A 1 279 ? 3.272 -10.236 27.432 1.00 41.50 279 ASP A N 1
ATOM 2238 C CA . ASP A 1 279 ? 4.011 -9.675 28.568 1.00 41.50 279 ASP A CA 1
ATOM 2239 C C . ASP A 1 279 ? 5.001 -8.591 28.087 1.00 41.50 279 ASP A C 1
ATOM 2241 O O . ASP A 1 279 ? 5.676 -8.749 27.078 1.00 41.50 279 ASP A O 1
ATOM 2245 N N . ILE A 1 280 ? 5.103 -7.473 28.809 1.00 46.38 280 ILE A N 1
ATOM 2246 C CA . ILE A 1 280 ? 5.947 -6.301 28.484 1.00 46.38 280 ILE A CA 1
ATOM 2247 C C . ILE A 1 280 ? 7.389 -6.486 29.011 1.00 46.38 280 ILE A C 1
ATOM 2249 O O . ILE A 1 280 ? 8.210 -5.570 28.965 1.00 46.38 280 ILE A O 1
ATOM 2253 N N . ALA A 1 281 ? 7.730 -7.675 29.517 1.00 32.97 281 ALA A N 1
ATOM 2254 C CA . ALA A 1 281 ? 9.089 -7.989 29.937 1.00 32.97 281 ALA A CA 1
ATOM 2255 C C . ALA A 1 281 ? 9.912 -8.501 28.742 1.00 32.97 281 ALA A C 1
ATOM 2257 O O . ALA A 1 281 ? 9.620 -9.558 28.202 1.00 32.97 281 ALA A O 1
ATOM 2258 N N . ASP A 1 282 ? 10.953 -7.730 28.428 1.00 31.98 282 ASP A N 1
ATOM 2259 C CA . ASP A 1 282 ? 11.956 -7.860 27.361 1.00 31.98 282 ASP A CA 1
ATOM 2260 C C . ASP A 1 282 ? 11.569 -7.311 25.961 1.00 31.98 282 ASP A C 1
ATOM 2262 O O . ASP A 1 282 ? 10.813 -7.934 25.215 1.00 31.98 282 ASP A O 1
ATOM 2266 N N . PRO A 1 283 ? 12.081 -6.119 25.570 1.00 35.12 283 PRO A N 1
ATOM 2267 C CA . PRO A 1 283 ? 11.875 -5.532 24.241 1.00 35.12 283 PRO A CA 1
ATOM 2268 C C . PRO A 1 283 ? 12.448 -6.360 23.081 1.00 35.12 283 PRO A C 1
ATOM 2270 O O . PRO A 1 283 ? 11.999 -6.174 21.954 1.00 35.12 283 PRO A O 1
ATOM 2273 N N . GLU A 1 284 ? 13.409 -7.253 23.344 1.00 33.44 284 GLU A N 1
ATOM 2274 C CA . GLU A 1 284 ? 14.139 -8.002 22.308 1.00 33.44 284 GLU A CA 1
ATOM 2275 C C . GLU A 1 284 ? 13.338 -9.174 21.701 1.00 33.44 284 GLU A C 1
ATOM 2277 O O . GLU A 1 284 ? 13.695 -9.657 20.630 1.00 33.44 284 GLU A O 1
ATOM 2282 N N . GLU A 1 285 ? 12.221 -9.605 22.305 1.00 32.66 285 GLU A N 1
ATOM 2283 C CA . GLU A 1 285 ? 11.408 -10.722 21.779 1.00 32.66 285 GLU A CA 1
ATOM 2284 C C . GLU A 1 285 ? 10.196 -10.296 20.923 1.00 32.66 285 GLU A C 1
ATOM 2286 O O . GLU A 1 285 ? 9.548 -11.145 20.307 1.00 32.66 285 GLU A O 1
ATOM 2291 N N . TYR A 1 286 ? 9.878 -8.998 20.828 1.00 39.25 286 TYR A N 1
ATOM 2292 C CA . TYR A 1 286 ? 8.621 -8.525 20.221 1.00 39.25 286 TYR A CA 1
ATOM 2293 C C . TYR A 1 286 ? 8.795 -7.526 19.064 1.00 39.25 286 TYR A C 1
ATOM 2295 O O . TYR A 1 286 ? 8.001 -6.599 18.890 1.00 39.25 286 TYR A O 1
ATOM 2303 N N . GLU A 1 287 ? 9.746 -7.824 18.169 1.00 31.83 287 GLU A N 1
ATOM 2304 C CA . GLU A 1 287 ? 9.711 -7.410 16.750 1.00 31.83 287 GLU A CA 1
ATOM 2305 C C . GLU A 1 287 ? 8.506 -8.013 15.978 1.00 31.83 287 GLU A C 1
ATOM 2307 O O . GLU A 1 287 ? 8.223 -7.687 14.816 1.00 31.83 287 GLU A O 1
ATOM 2312 N N . TYR A 1 288 ? 7.740 -8.898 16.616 1.00 32.91 288 TYR A N 1
ATOM 2313 C CA . TYR A 1 288 ? 6.830 -9.797 15.928 1.00 32.91 288 TYR A CA 1
ATOM 2314 C C . TYR A 1 288 ? 5.418 -9.265 15.675 1.00 32.91 288 TYR A C 1
ATOM 2316 O O . TYR A 1 288 ? 4.458 -9.639 16.344 1.00 32.91 288 TYR A O 1
ATOM 2324 N N . ALA A 1 289 ? 5.329 -8.403 14.653 1.00 29.88 289 ALA A N 1
ATOM 2325 C CA . ALA A 1 289 ? 4.276 -8.393 13.617 1.00 29.88 289 ALA A CA 1
ATOM 2326 C C . ALA A 1 289 ? 4.447 -7.255 12.580 1.00 29.88 289 ALA A C 1
ATOM 2328 O O . ALA A 1 289 ? 3.623 -7.148 11.675 1.00 29.88 289 ALA A O 1
ATOM 2329 N N . CYS A 1 290 ? 5.480 -6.403 12.682 1.00 26.03 290 CYS A N 1
ATOM 2330 C CA . CYS A 1 290 ? 5.770 -5.371 11.665 1.00 26.03 290 CYS A CA 1
ATOM 2331 C C . CYS A 1 290 ? 7.261 -5.046 11.457 1.00 26.03 290 CYS A C 1
ATOM 2333 O O . CYS A 1 290 ? 7.573 -4.182 10.634 1.00 26.03 290 CYS A O 1
ATOM 2335 N N . LEU A 1 291 ? 8.196 -5.680 12.173 1.00 23.92 291 LEU A N 1
ATOM 2336 C CA . LEU A 1 291 ? 9.619 -5.334 12.056 1.00 23.92 291 LEU A CA 1
ATOM 2337 C C . LEU A 1 291 ? 10.379 -6.063 10.938 1.00 23.92 291 LEU A C 1
ATOM 2339 O O . LEU A 1 291 ? 11.503 -5.683 10.628 1.00 23.92 291 LEU A O 1
ATOM 2343 N N . ALA A 1 292 ? 9.732 -6.923 10.148 1.00 25.75 292 ALA A N 1
ATOM 2344 C CA . ALA A 1 292 ? 10.319 -7.428 8.900 1.00 25.75 292 ALA A CA 1
ATOM 2345 C C . ALA A 1 292 ? 10.117 -6.508 7.679 1.00 25.75 292 ALA A C 1
ATOM 2347 O O . ALA A 1 292 ? 10.063 -6.954 6.530 1.00 25.75 292 ALA A O 1
ATOM 2348 N N . THR A 1 293 ? 10.055 -5.193 7.908 1.00 27.16 293 THR A N 1
ATOM 2349 C CA . THR A 1 293 ? 10.060 -4.200 6.817 1.00 27.16 293 THR A CA 1
ATOM 2350 C C . THR A 1 293 ? 11.133 -3.132 6.931 1.00 27.16 293 THR A C 1
ATOM 2352 O O . THR A 1 293 ? 11.258 -2.302 6.031 1.00 27.16 293 THR A O 1
ATOM 2355 N N . TRP A 1 294 ? 11.893 -3.086 8.021 1.00 25.70 294 TRP A N 1
ATOM 2356 C CA . TRP A 1 294 ? 12.727 -1.922 8.309 1.00 25.70 294 TRP A CA 1
ATOM 2357 C C . TRP A 1 294 ? 14.181 -2.297 8.555 1.00 25.70 294 TRP A C 1
ATOM 2359 O O . TRP A 1 294 ? 14.759 -2.008 9.592 1.00 25.70 294 TRP A O 1
ATOM 2369 N N . LYS A 1 295 ? 14.785 -2.911 7.533 1.00 24.23 295 LYS A N 1
ATOM 2370 C CA . LYS A 1 295 ? 16.214 -2.782 7.210 1.00 24.23 295 LYS A CA 1
ATOM 2371 C C . LYS A 1 295 ? 16.500 -3.372 5.825 1.00 24.23 295 LYS A C 1
ATOM 2373 O O . LYS A 1 295 ? 16.702 -4.567 5.666 1.00 24.23 295 LYS A O 1
ATOM 2378 N N . SER A 1 296 ? 16.522 -2.512 4.810 1.00 24.25 296 SER A N 1
ATOM 2379 C CA . SER A 1 296 ? 17.528 -2.555 3.734 1.00 24.25 296 SER A CA 1
ATOM 2380 C C . SER A 1 296 ? 17.434 -1.292 2.868 1.00 24.25 296 SER A C 1
ATOM 2382 O O . SER A 1 296 ? 16.663 -1.175 1.925 1.00 24.25 296 SER A O 1
ATOM 2384 N N . GLU A 1 297 ? 18.221 -0.311 3.306 1.00 26.14 297 GLU A N 1
ATOM 2385 C CA . GLU A 1 297 ? 19.031 0.610 2.501 1.00 26.14 297 GLU A CA 1
ATOM 2386 C C . GLU A 1 297 ? 18.406 1.387 1.329 1.00 26.14 297 GLU A C 1
ATOM 2388 O O . GLU A 1 297 ? 18.297 0.925 0.197 1.00 26.14 297 GLU A O 1
ATOM 2393 N N . ARG A 1 298 ? 18.206 2.685 1.594 1.00 25.44 298 ARG A N 1
ATOM 2394 C CA . ARG A 1 298 ? 18.903 3.804 0.918 1.00 25.44 298 ARG A CA 1
ATOM 2395 C C . ARG A 1 298 ? 18.754 5.051 1.805 1.00 25.44 298 ARG A C 1
ATOM 2397 O O . ARG A 1 298 ? 17.686 5.646 1.845 1.00 25.44 298 ARG A O 1
ATOM 2404 N N . GLN A 1 299 ? 19.632 5.241 2.793 1.00 28.39 299 GLN A N 1
ATOM 2405 C CA . GLN A 1 299 ? 20.992 5.821 2.770 1.00 28.39 299 GLN A CA 1
ATOM 2406 C C . GLN A 1 299 ? 21.026 7.357 2.841 1.00 28.39 299 GLN A C 1
ATOM 2408 O O . GLN A 1 299 ? 20.466 8.049 1.997 1.00 28.39 299 GLN A O 1
ATOM 2413 N N . GLY A 1 300 ? 21.814 7.846 3.808 1.00 28.52 300 GLY A N 1
ATOM 2414 C CA . GLY A 1 300 ? 22.565 9.093 3.672 1.00 28.52 300 GLY A CA 1
ATOM 2415 C C . GLY A 1 300 ? 22.038 10.299 4.444 1.00 28.52 300 GLY A C 1
ATOM 2416 O O . GLY A 1 300 ? 21.628 11.262 3.806 1.00 28.52 300 GLY A O 1
ATOM 2417 N N . ARG A 1 301 ? 22.118 10.253 5.787 1.00 28.91 301 ARG A N 1
ATOM 2418 C CA . ARG A 1 301 ? 22.361 11.351 6.764 1.00 28.91 301 ARG A CA 1
ATOM 2419 C C . ARG A 1 301 ? 21.507 11.172 8.007 1.00 28.91 301 ARG A C 1
ATOM 2421 O O . ARG A 1 301 ? 20.295 11.230 7.916 1.00 28.91 301 ARG A O 1
ATOM 2428 N N . GLU A 1 302 ? 22.199 11.000 9.124 1.00 28.62 302 GLU A N 1
ATOM 2429 C CA . GLU A 1 302 ? 21.843 11.378 10.509 1.00 28.62 302 GLU A CA 1
ATOM 2430 C C . GLU A 1 302 ? 22.689 10.576 11.518 1.00 28.62 302 GLU A C 1
ATOM 2432 O O . GLU A 1 302 ? 22.604 10.773 12.722 1.00 28.62 302 GLU A O 1
ATOM 2437 N N . THR A 1 303 ? 23.629 9.756 11.038 1.00 28.22 303 THR A N 1
ATOM 2438 C CA . THR A 1 303 ? 24.595 9.013 11.865 1.00 28.22 303 THR A CA 1
ATOM 2439 C C . THR A 1 303 ? 25.843 9.811 12.280 1.00 28.22 303 THR A C 1
ATOM 2441 O O . THR A 1 303 ? 26.845 9.211 12.653 1.00 28.22 303 THR A O 1
ATOM 2444 N N . PHE A 1 304 ? 25.820 11.147 12.227 1.00 27.77 304 PHE A N 1
ATOM 2445 C CA . PHE A 1 304 ? 26.974 11.968 12.640 1.00 27.77 304 PHE A CA 1
ATOM 2446 C C . PHE A 1 304 ? 26.677 12.913 13.818 1.00 27.77 304 PHE A C 1
ATOM 2448 O O . PHE A 1 304 ? 27.560 13.128 14.641 1.00 27.77 304 PHE A O 1
ATOM 2455 N N . ASP A 1 305 ? 25.429 13.362 14.006 1.00 32.16 305 ASP A N 1
ATOM 2456 C CA . ASP A 1 305 ? 25.100 14.328 15.072 1.00 32.16 305 ASP A CA 1
ATOM 2457 C C . ASP A 1 305 ? 24.716 13.687 16.422 1.00 32.16 305 ASP A C 1
ATOM 2459 O O . ASP A 1 305 ? 24.703 14.370 17.441 1.00 32.16 305 ASP A O 1
ATOM 2463 N N . PHE A 1 306 ? 24.476 12.370 16.489 1.00 28.52 306 PHE A N 1
ATOM 2464 C CA . PHE A 1 306 ? 24.171 11.684 17.759 1.00 28.52 306 PHE A CA 1
ATOM 2465 C C . PHE A 1 306 ? 25.424 11.165 18.491 1.00 28.52 306 PHE A C 1
ATOM 2467 O O . PHE A 1 306 ? 25.500 11.167 19.722 1.00 28.52 306 PHE A O 1
ATOM 2474 N N . LEU A 1 307 ? 26.448 10.748 17.740 1.00 28.17 307 LEU A N 1
ATOM 2475 C CA . LEU A 1 307 ? 27.655 10.128 18.303 1.00 28.17 307 LEU A CA 1
ATOM 2476 C C . LEU A 1 307 ? 28.634 11.143 18.912 1.00 28.17 307 LEU A C 1
ATOM 2478 O O . LEU A 1 307 ? 29.514 10.760 19.684 1.00 28.17 307 LEU A O 1
ATOM 2482 N N . GLN A 1 308 ? 28.449 12.436 18.637 1.00 32.44 308 GLN A N 1
ATOM 2483 C CA . GLN A 1 308 ? 29.262 13.499 19.222 1.00 32.44 308 GLN A CA 1
ATOM 2484 C C . GLN A 1 308 ? 28.745 13.935 20.605 1.00 32.44 308 GLN A C 1
ATOM 2486 O O . GLN A 1 308 ? 29.548 14.210 21.494 1.00 32.44 308 GLN A O 1
ATOM 2491 N N . THR A 1 309 ? 27.431 13.865 20.854 1.00 31.89 309 THR A N 1
ATOM 2492 C CA . THR A 1 309 ? 26.840 14.165 22.173 1.00 31.89 309 THR A CA 1
ATOM 2493 C C . THR A 1 309 ? 27.114 13.066 23.208 1.00 31.89 309 THR A C 1
ATOM 2495 O O . THR A 1 309 ? 27.320 13.357 24.383 1.00 31.89 309 THR A O 1
ATOM 2498 N N . ALA A 1 310 ? 27.194 11.794 22.797 1.00 29.72 310 ALA A N 1
ATOM 2499 C CA . ALA A 1 310 ? 27.457 10.679 23.719 1.00 29.72 310 ALA A CA 1
ATOM 2500 C C . ALA A 1 310 ? 28.890 10.680 24.291 1.00 29.72 310 ALA A C 1
ATOM 2502 O O . ALA A 1 310 ? 29.122 10.222 25.414 1.00 29.72 310 ALA A O 1
ATOM 2503 N N . LYS A 1 311 ? 29.845 11.241 23.542 1.00 32.88 311 LYS A N 1
ATOM 2504 C CA . LYS A 1 311 ? 31.247 11.379 23.953 1.00 32.88 311 LYS A CA 1
ATOM 2505 C C . LYS A 1 311 ? 31.435 12.431 25.050 1.00 32.88 311 LYS A C 1
ATOM 2507 O O . LYS A 1 311 ? 32.242 12.231 25.953 1.00 32.88 311 LYS A O 1
ATOM 2512 N N . GLU A 1 312 ? 30.650 13.509 25.011 1.00 33.00 312 GLU A N 1
ATOM 2513 C CA . GLU A 1 312 ? 30.706 14.596 25.999 1.00 33.00 312 GLU A CA 1
ATOM 2514 C C . GLU A 1 312 ? 30.104 14.211 27.360 1.00 33.00 312 GLU A C 1
ATOM 2516 O O . GLU A 1 312 ? 30.451 14.821 28.370 1.00 33.00 312 GLU A O 1
ATOM 2521 N N . ILE A 1 313 ? 29.247 13.182 27.416 1.00 34.00 313 ILE A N 1
ATOM 2522 C CA . ILE A 1 313 ? 28.520 12.827 28.644 1.00 34.00 313 ILE A CA 1
ATOM 2523 C C . ILE A 1 313 ? 29.168 11.660 29.420 1.00 34.00 313 ILE A C 1
ATOM 2525 O O . ILE A 1 313 ? 29.133 11.683 30.650 1.00 34.00 313 ILE A O 1
ATOM 2529 N N . TYR A 1 314 ? 29.770 10.649 28.768 1.00 29.77 314 TYR A N 1
ATOM 2530 C CA . TYR A 1 314 ? 29.984 9.348 29.442 1.00 29.77 314 TYR A CA 1
ATOM 2531 C C . TYR A 1 314 ? 31.408 8.768 29.516 1.00 29.77 314 TYR A C 1
ATOM 2533 O O . TYR A 1 314 ? 31.569 7.734 30.152 1.00 29.77 314 TYR A O 1
ATOM 2541 N N . GLY A 1 315 ? 32.440 9.399 28.950 1.00 32.12 315 GLY A N 1
ATOM 2542 C CA . GLY A 1 315 ? 33.865 9.156 29.269 1.00 32.12 315 GLY A CA 1
ATOM 2543 C C . GLY A 1 315 ? 34.344 7.729 29.633 1.00 32.12 315 GLY A C 1
ATOM 2544 O O . GLY A 1 315 ? 34.897 7.553 30.719 1.00 32.12 315 GLY A O 1
ATOM 2545 N N . ILE A 1 316 ? 34.217 6.721 28.751 1.00 30.72 316 ILE A N 1
ATOM 2546 C CA . ILE A 1 316 ? 34.802 5.368 28.950 1.00 30.72 316 ILE A CA 1
ATOM 2547 C C . ILE A 1 316 ? 35.470 4.853 27.646 1.00 30.72 316 ILE A C 1
ATOM 2549 O O . ILE A 1 316 ? 34.882 5.002 26.576 1.00 30.72 316 ILE A O 1
ATOM 2553 N N . PRO A 1 317 ? 36.688 4.260 27.707 1.00 29.03 317 PRO A N 1
ATOM 2554 C CA . PRO A 1 317 ? 37.499 3.890 26.539 1.00 29.03 317 PRO A CA 1
ATOM 2555 C C . PRO A 1 317 ? 37.200 2.480 26.000 1.00 29.03 317 PRO A C 1
ATOM 2557 O O . PRO A 1 317 ? 36.832 1.587 26.762 1.00 29.03 317 PRO A O 1
ATOM 2560 N N . PHE A 1 318 ? 37.452 2.253 24.704 1.00 28.88 318 PHE A N 1
ATOM 2561 C CA . PHE A 1 318 ? 37.347 0.932 24.070 1.00 28.88 318 PHE A CA 1
ATOM 2562 C C . PHE A 1 318 ? 38.658 0.538 23.366 1.00 28.88 318 PHE A C 1
ATOM 2564 O O . PHE A 1 318 ? 39.192 1.310 22.570 1.00 28.88 318 PHE A O 1
ATOM 2571 N N . GLU A 1 319 ? 39.163 -0.672 23.639 1.00 30.22 319 GLU A N 1
ATOM 2572 C CA . GLU A 1 319 ? 40.252 -1.309 22.888 1.00 30.22 319 GLU A CA 1
ATOM 2573 C C . GLU A 1 319 ? 39.731 -2.493 22.056 1.00 30.22 319 GLU A C 1
ATOM 2575 O O . GLU A 1 319 ? 39.123 -3.414 22.594 1.00 30.22 319 GLU A O 1
ATOM 2580 N N . ARG A 1 320 ? 40.135 -2.473 20.773 1.00 28.78 320 ARG A N 1
ATOM 2581 C CA . ARG A 1 320 ? 40.230 -3.558 19.769 1.00 28.78 320 ARG A CA 1
ATOM 2582 C C . ARG A 1 320 ? 38.925 -4.122 19.186 1.00 28.78 320 ARG A C 1
ATOM 2584 O O . ARG A 1 320 ? 38.007 -4.468 19.905 1.00 28.78 320 ARG A O 1
ATOM 2591 N N . SER A 1 321 ? 38.798 -4.384 17.886 1.00 27.27 321 SER A N 1
ATOM 2592 C CA . SER A 1 321 ? 39.580 -4.054 16.683 1.00 27.27 321 SER A CA 1
ATOM 2593 C C . SER A 1 321 ? 38.819 -4.655 15.494 1.00 27.27 321 SER A C 1
ATOM 2595 O O . SER A 1 321 ? 38.759 -5.878 15.394 1.00 27.27 321 SER A O 1
ATOM 2597 N N . TYR A 1 322 ? 38.304 -3.830 14.584 1.00 24.86 322 TYR A N 1
ATOM 2598 C CA . TYR A 1 322 ? 38.078 -4.221 13.192 1.00 24.86 322 TYR A CA 1
ATOM 2599 C C . TYR A 1 322 ? 38.612 -3.095 12.307 1.00 24.86 322 TYR A C 1
ATOM 2601 O O . TYR A 1 322 ? 38.210 -1.941 12.425 1.00 24.86 322 TYR A O 1
ATOM 2609 N N . ASN A 1 323 ? 39.615 -3.446 11.503 1.00 28.09 323 ASN A N 1
ATOM 2610 C CA . ASN A 1 323 ? 40.330 -2.557 10.600 1.00 28.09 323 ASN A CA 1
ATOM 2611 C C . ASN A 1 323 ? 39.415 -2.127 9.450 1.00 28.09 323 ASN A C 1
ATOM 2613 O O . ASN A 1 323 ? 39.238 -2.867 8.487 1.00 28.09 323 ASN A O 1
ATOM 2617 N N . ILE A 1 324 ? 38.916 -0.900 9.534 1.00 24.61 324 ILE A N 1
ATOM 2618 C CA . ILE A 1 324 ? 38.650 -0.051 8.376 1.00 24.61 324 ILE A CA 1
ATOM 2619 C C . ILE A 1 324 ? 39.516 1.187 8.599 1.00 24.61 324 ILE A C 1
ATOM 2621 O O . ILE A 1 324 ? 39.500 1.767 9.684 1.00 24.61 324 ILE A O 1
ATOM 2625 N N . ASN A 1 325 ? 40.341 1.525 7.609 1.00 27.34 325 ASN A N 1
ATOM 2626 C CA . ASN A 1 325 ? 41.258 2.662 7.634 1.00 27.34 325 ASN A CA 1
ATOM 2627 C C . ASN A 1 325 ? 40.493 3.975 7.867 1.00 27.34 325 ASN A C 1
ATOM 2629 O O . ASN A 1 325 ? 40.056 4.628 6.926 1.00 27.34 325 ASN A O 1
ATOM 2633 N N . LEU A 1 326 ? 40.369 4.374 9.128 1.00 23.69 326 LEU A N 1
ATOM 2634 C CA . LEU A 1 326 ? 40.016 5.723 9.542 1.00 23.69 326 LEU A CA 1
ATOM 2635 C C . LEU A 1 326 ? 41.202 6.257 10.337 1.00 23.69 326 LEU A C 1
ATOM 2637 O O . LEU A 1 326 ? 41.630 5.672 11.332 1.00 23.69 326 LEU A O 1
ATOM 2641 N N . TYR A 1 327 ? 41.779 7.347 9.841 1.00 24.03 327 TYR A N 1
ATOM 2642 C CA . TYR A 1 327 ? 42.860 8.070 10.490 1.00 24.03 327 TYR A CA 1
ATOM 2643 C C . TYR A 1 327 ? 42.478 8.400 11.943 1.00 24.03 327 TYR A C 1
ATOM 2645 O O . TYR A 1 327 ? 41.579 9.194 12.207 1.00 24.03 327 TYR A O 1
ATOM 2653 N N . ASN A 1 328 ? 43.178 7.777 12.891 1.00 22.59 328 ASN A N 1
ATOM 2654 C CA . ASN A 1 328 ? 43.047 8.033 14.321 1.00 22.59 328 ASN A CA 1
ATOM 2655 C C . ASN A 1 328 ? 43.536 9.447 14.675 1.00 22.59 328 ASN A C 1
ATOM 2657 O O . ASN A 1 328 ? 44.736 9.713 14.622 1.00 22.59 328 ASN A O 1
ATOM 2661 N N . TYR A 1 329 ? 42.640 10.305 15.163 1.00 24.91 329 TYR A N 1
ATOM 2662 C CA . TYR A 1 329 ? 42.994 11.392 16.081 1.00 24.91 329 TYR A CA 1
ATOM 2663 C C . TYR A 1 329 ? 42.253 11.183 17.411 1.00 24.91 329 TYR A C 1
ATOM 2665 O O . TYR A 1 329 ? 41.051 11.402 17.531 1.00 24.91 329 TYR A O 1
ATOM 2673 N N . SER A 1 330 ? 42.994 10.705 18.413 1.00 25.81 330 SER A N 1
ATOM 2674 C CA . SER A 1 330 ? 42.552 10.473 19.792 1.00 25.81 330 SER A CA 1
ATOM 2675 C C . SER A 1 330 ? 42.575 11.753 20.642 1.00 25.81 330 SER A C 1
ATOM 2677 O O . SER A 1 330 ? 43.436 12.614 20.463 1.00 25.81 330 SER A O 1
ATOM 2679 N N . GLU A 1 331 ? 41.691 11.816 21.636 1.00 28.09 331 GLU A N 1
ATOM 2680 C CA . GLU A 1 331 ? 41.452 12.906 22.597 1.00 28.09 331 GLU A CA 1
ATOM 2681 C C . GLU A 1 331 ? 42.635 13.270 23.508 1.00 28.09 331 GLU A C 1
ATOM 2683 O O . GLU A 1 331 ? 42.681 12.919 24.688 1.00 28.09 331 GLU A O 1
ATOM 2688 N N . LYS A 1 332 ? 43.582 14.060 22.995 1.00 27.41 332 LYS A N 1
ATOM 2689 C CA . LYS A 1 332 ? 44.583 14.747 23.834 1.00 27.41 332 LYS A CA 1
ATOM 2690 C C . LYS A 1 332 ? 44.873 16.200 23.436 1.00 27.41 332 LYS A C 1
ATOM 2692 O O . LYS A 1 332 ? 45.929 16.725 23.777 1.00 27.41 332 LYS A O 1
ATOM 2697 N N . SER A 1 333 ? 43.949 16.884 22.756 1.00 28.02 333 SER A N 1
ATOM 2698 C CA . SER A 1 333 ? 44.214 18.207 22.163 1.00 28.02 333 SER A CA 1
ATOM 2699 C C . SER A 1 333 ? 43.111 19.257 22.367 1.00 28.02 333 SER A C 1
ATOM 2701 O O . SER A 1 333 ? 42.868 20.064 21.477 1.00 28.02 333 SER A O 1
ATOM 2703 N N . CYS A 1 334 ? 42.463 19.325 23.534 1.00 27.92 334 CYS A N 1
ATOM 2704 C CA . CYS A 1 334 ? 41.472 20.384 23.817 1.00 27.92 334 CYS A CA 1
ATOM 2705 C C . CYS A 1 334 ? 42.086 21.724 24.283 1.00 27.92 334 CYS A C 1
ATOM 2707 O O . CYS A 1 334 ? 41.407 22.539 24.895 1.00 27.92 334 CYS A O 1
ATOM 2709 N N . VAL A 1 335 ? 43.363 21.989 23.980 1.00 32.22 335 VAL A N 1
ATOM 2710 C CA . VAL A 1 335 ? 43.989 23.317 24.183 1.00 32.22 335 VAL A CA 1
ATOM 2711 C C . VAL A 1 335 ? 44.628 23.865 22.891 1.00 32.22 335 VAL A C 1
ATOM 2713 O O . VAL A 1 335 ? 44.989 25.033 22.830 1.00 32.22 335 VAL A O 1
ATOM 2716 N N . THR A 1 336 ? 44.685 23.083 21.805 1.00 38.75 336 THR A N 1
ATOM 2717 C CA . THR A 1 336 ? 45.274 23.495 20.510 1.00 38.75 336 THR A CA 1
ATOM 2718 C C . THR A 1 336 ? 44.254 23.768 19.393 1.00 38.75 336 THR A C 1
ATOM 2720 O O . THR A 1 336 ? 44.627 24.288 18.346 1.00 38.75 336 THR A O 1
ATOM 2723 N N . GLN A 1 337 ? 42.959 23.503 19.603 1.00 40.47 337 GLN A N 1
ATOM 2724 C CA . GLN A 1 337 ? 41.912 23.656 18.574 1.00 40.47 337 GLN A CA 1
ATOM 2725 C C . GLN A 1 337 ? 41.399 25.094 18.344 1.00 40.47 337 GLN A C 1
ATOM 2727 O O . GLN A 1 337 ? 40.589 25.309 17.452 1.00 40.47 337 GLN A O 1
ATOM 2732 N N . SER A 1 338 ? 41.887 26.108 19.069 1.00 49.06 338 SER A N 1
ATOM 2733 C CA . SER A 1 338 ? 41.487 27.508 18.817 1.00 49.06 338 SER A CA 1
ATOM 2734 C C . SER A 1 338 ? 42.142 28.101 17.561 1.00 49.06 338 SER A C 1
ATOM 2736 O O . SER A 1 338 ? 41.503 28.874 16.856 1.00 49.06 338 SER A O 1
ATOM 2738 N N . GLU A 1 339 ? 43.411 27.790 17.276 1.00 47.97 339 GLU A N 1
ATOM 2739 C CA . GLU A 1 339 ? 44.151 28.446 16.181 1.00 47.97 339 GLU A CA 1
ATOM 2740 C C . GLU A 1 339 ? 43.938 27.787 14.819 1.00 47.97 339 GLU A C 1
ATOM 2742 O O . GLU A 1 339 ? 43.800 28.496 13.830 1.00 47.97 339 GLU A O 1
ATOM 2747 N N . ILE A 1 340 ? 43.852 26.455 14.757 1.00 49.41 340 ILE A N 1
ATOM 2748 C CA . ILE A 1 340 ? 43.586 25.734 13.502 1.00 49.41 340 ILE A CA 1
ATOM 2749 C C . ILE A 1 340 ? 42.177 26.055 13.002 1.00 49.41 340 ILE A C 1
ATOM 2751 O O . ILE A 1 340 ? 42.022 26.424 11.848 1.00 49.41 340 ILE A O 1
ATOM 2755 N N . TYR A 1 341 ? 41.180 26.041 13.889 1.00 45.81 341 TYR A N 1
ATOM 2756 C CA . TYR A 1 341 ? 39.797 26.352 13.527 1.00 45.81 341 TYR A CA 1
ATOM 2757 C C . TYR A 1 341 ? 39.615 27.833 13.150 1.00 45.81 341 TYR A C 1
ATOM 2759 O O . TYR A 1 341 ? 38.880 28.161 12.224 1.00 45.81 341 TYR A O 1
ATOM 2767 N N . LYS A 1 342 ? 40.336 28.754 13.813 1.00 52.00 342 LYS A N 1
ATOM 2768 C CA . LYS A 1 342 ? 40.398 30.165 13.388 1.00 52.00 342 LYS A CA 1
ATOM 2769 C C . LYS A 1 342 ? 41.055 30.321 12.021 1.00 52.00 342 LYS A C 1
ATOM 2771 O O . LYS A 1 342 ? 40.531 31.066 11.205 1.00 52.00 342 LYS A O 1
ATOM 2776 N N . LYS A 1 343 ? 42.152 29.605 11.764 1.00 55.88 343 LYS A N 1
ATOM 2777 C CA . LYS A 1 343 ? 42.841 29.612 10.472 1.00 55.88 343 LYS A CA 1
ATOM 2778 C C . LYS A 1 343 ? 41.972 29.018 9.362 1.00 55.88 343 LYS A C 1
ATOM 2780 O O . LYS A 1 343 ? 41.921 29.588 8.286 1.00 55.88 343 LYS A O 1
ATOM 2785 N N . GLU A 1 344 ? 41.237 27.945 9.634 1.00 53.09 344 GLU A N 1
ATOM 2786 C CA . GLU A 1 344 ? 40.268 27.362 8.701 1.00 53.09 344 GLU A CA 1
ATOM 2787 C C . GLU A 1 344 ? 39.129 28.342 8.408 1.00 53.09 344 GLU A C 1
ATOM 2789 O O . GLU A 1 344 ? 38.816 28.569 7.249 1.00 53.09 344 GLU A O 1
ATOM 2794 N N . ILE A 1 345 ? 38.557 29.009 9.416 1.00 54.31 345 ILE A N 1
ATOM 2795 C CA . ILE A 1 345 ? 37.546 30.062 9.208 1.00 54.31 345 ILE A CA 1
ATOM 2796 C C . ILE A 1 345 ? 38.115 31.247 8.403 1.00 54.31 345 ILE A C 1
ATOM 2798 O O . ILE A 1 345 ? 37.423 31.780 7.534 1.00 54.31 345 ILE A O 1
ATOM 2802 N N . GLU A 1 346 ? 39.358 31.658 8.664 1.00 58.56 346 GLU A N 1
ATOM 2803 C CA . GLU A 1 346 ? 40.049 32.724 7.923 1.00 58.56 346 GLU A CA 1
ATOM 2804 C C . GLU A 1 346 ? 40.342 32.330 6.466 1.00 58.56 346 GLU A C 1
ATOM 2806 O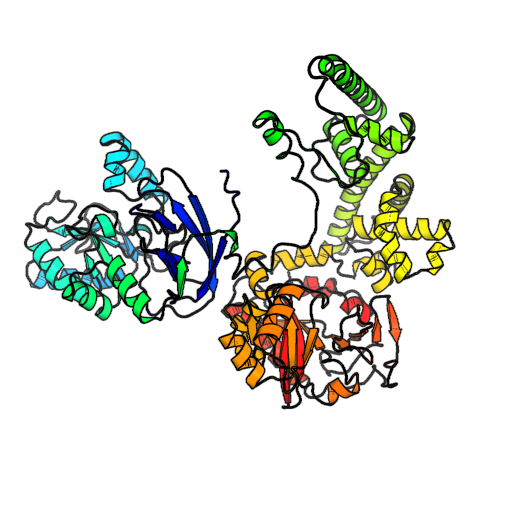 O . GLU A 1 346 ? 40.086 33.128 5.561 1.00 58.56 346 GLU A O 1
ATOM 2811 N N . ASP A 1 347 ? 40.808 31.102 6.226 1.00 58.75 347 ASP A N 1
ATOM 2812 C CA . ASP A 1 347 ? 41.035 30.542 4.892 1.00 58.75 347 ASP A CA 1
ATOM 2813 C C . ASP A 1 347 ? 39.696 30.406 4.140 1.00 58.75 347 ASP A C 1
ATOM 2815 O O . ASP A 1 347 ? 39.584 30.818 2.988 1.00 58.75 347 ASP A O 1
ATOM 2819 N N . ASN A 1 348 ? 38.632 29.963 4.808 1.00 61.75 348 ASN A N 1
ATOM 2820 C CA . ASN A 1 348 ? 37.280 29.860 4.253 1.00 61.75 348 ASN A CA 1
ATOM 2821 C C . ASN A 1 348 ? 36.715 31.225 3.838 1.00 61.75 348 ASN A C 1
ATOM 2823 O O . ASN A 1 348 ? 36.191 31.383 2.736 1.00 61.75 348 ASN A O 1
ATOM 2827 N N . GLU A 1 349 ? 36.851 32.242 4.690 1.00 67.00 349 GLU A N 1
ATOM 2828 C CA . GLU A 1 349 ? 36.473 33.621 4.363 1.00 67.00 349 GLU A CA 1
ATOM 2829 C C . GLU A 1 349 ? 37.347 34.219 3.250 1.00 67.00 349 GLU A C 1
ATOM 2831 O O . GLU A 1 349 ? 36.858 35.026 2.454 1.00 67.00 349 GLU A O 1
ATOM 2836 N N . LYS A 1 350 ? 38.622 33.822 3.147 1.00 69.31 350 LYS A N 1
ATOM 2837 C CA . LYS A 1 350 ? 39.489 34.176 2.014 1.00 69.31 350 LYS A CA 1
ATOM 2838 C C . LYS A 1 350 ? 38.948 33.572 0.712 1.00 69.31 350 LYS A C 1
ATOM 2840 O O . LYS A 1 350 ? 38.793 34.314 -0.255 1.00 69.31 350 LYS A O 1
ATOM 2845 N N . TYR A 1 351 ? 38.598 32.287 0.693 1.00 64.94 351 TYR A N 1
ATOM 2846 C CA . TYR A 1 351 ? 38.045 31.615 -0.490 1.00 64.94 351 TYR A CA 1
ATOM 2847 C C . TYR A 1 351 ? 36.690 32.178 -0.911 1.00 64.94 351 TYR A C 1
ATOM 2849 O O . TYR A 1 351 ? 36.492 32.464 -2.090 1.00 64.94 351 TYR A O 1
ATOM 2857 N N . TYR A 1 352 ? 35.792 32.463 0.037 1.00 69.75 352 TYR A N 1
ATOM 2858 C CA . TYR A 1 352 ? 34.544 33.160 -0.282 1.00 69.75 352 TYR A CA 1
ATOM 2859 C C . TYR A 1 352 ? 34.785 34.515 -0.925 1.00 69.75 352 TYR A C 1
ATOM 2861 O O . TYR A 1 352 ? 34.055 34.884 -1.836 1.00 69.75 352 TYR A O 1
ATOM 2869 N N . LYS A 1 353 ? 35.786 35.272 -0.465 1.00 72.75 353 LYS A N 1
ATOM 2870 C CA . LYS A 1 353 ? 36.118 36.569 -1.062 1.00 72.75 353 LYS A CA 1
ATOM 2871 C C . LYS A 1 353 ? 36.688 36.424 -2.467 1.00 72.75 353 LYS A C 1
ATOM 2873 O O . LYS A 1 353 ? 36.337 37.248 -3.300 1.00 72.75 353 LYS A O 1
ATOM 2878 N N . ILE A 1 354 ? 37.517 35.411 -2.722 1.00 71.50 354 ILE A N 1
ATOM 2879 C CA . ILE A 1 354 ? 38.073 35.125 -4.055 1.00 71.50 354 ILE A CA 1
ATOM 2880 C C . ILE A 1 354 ? 36.946 34.735 -5.012 1.00 71.50 354 ILE A C 1
ATOM 2882 O O . ILE A 1 354 ? 36.694 35.452 -5.975 1.00 71.50 354 ILE A O 1
ATOM 2886 N N . ILE A 1 355 ? 36.178 33.695 -4.674 1.00 68.19 355 ILE A N 1
ATOM 2887 C CA . ILE A 1 355 ? 35.085 33.201 -5.519 1.00 68.19 355 ILE A CA 1
ATOM 2888 C C . ILE A 1 355 ? 34.037 34.298 -5.720 1.00 68.19 355 ILE A C 1
ATOM 2890 O O . ILE A 1 355 ? 33.595 34.535 -6.838 1.00 68.19 355 ILE A O 1
ATOM 2894 N N . LYS A 1 356 ? 33.664 35.042 -4.672 1.00 77.06 356 LYS A N 1
ATOM 2895 C CA . LYS A 1 356 ? 32.734 36.171 -4.807 1.00 77.06 356 LYS A CA 1
ATOM 2896 C C . LYS A 1 356 ? 33.294 37.291 -5.687 1.00 77.06 356 LYS A C 1
ATOM 2898 O O . LYS A 1 356 ? 32.529 37.897 -6.427 1.00 77.06 356 LYS A O 1
ATOM 2903 N N . ALA A 1 357 ? 34.592 37.588 -5.611 1.00 76.12 357 ALA A N 1
ATOM 2904 C CA . ALA A 1 357 ? 35.213 38.616 -6.446 1.00 76.12 357 ALA A CA 1
ATOM 2905 C C . ALA A 1 357 ? 35.272 38.209 -7.927 1.00 76.12 357 ALA A C 1
ATOM 2907 O O . ALA A 1 357 ? 35.159 39.077 -8.789 1.00 76.12 357 ALA A O 1
ATOM 2908 N N . GLU A 1 358 ? 35.419 36.916 -8.213 1.00 74.75 358 GLU A N 1
ATOM 2909 C CA . GLU A 1 358 ? 35.509 36.382 -9.576 1.00 74.75 358 GLU A CA 1
ATOM 2910 C C . GLU A 1 358 ? 34.135 36.081 -10.199 1.00 74.75 358 GLU A C 1
ATOM 2912 O O . GLU A 1 358 ? 33.969 36.220 -11.409 1.00 74.75 358 GLU A O 1
ATOM 2917 N N . THR A 1 359 ? 33.130 35.719 -9.391 1.00 68.88 359 THR A N 1
ATOM 2918 C CA . THR A 1 359 ? 31.849 35.153 -9.876 1.00 68.88 359 THR A CA 1
ATOM 2919 C C . THR A 1 359 ? 30.589 35.931 -9.475 1.00 68.88 359 THR A C 1
ATOM 2921 O O . THR A 1 359 ? 29.495 35.626 -9.963 1.00 68.88 359 THR A O 1
ATOM 2924 N N . ASP A 1 360 ? 30.718 36.900 -8.560 1.00 77.38 360 ASP A N 1
ATOM 2925 C CA . ASP A 1 360 ? 29.618 37.623 -7.893 1.00 77.38 360 ASP A CA 1
ATOM 2926 C C . ASP A 1 360 ? 28.617 36.717 -7.137 1.00 77.38 360 ASP A C 1
ATOM 2928 O O . ASP A 1 360 ? 27.534 37.156 -6.753 1.00 77.38 360 ASP A O 1
ATOM 2932 N N . MET A 1 361 ? 28.955 35.442 -6.902 1.00 72.50 361 MET A N 1
ATOM 2933 C CA . MET A 1 361 ? 28.096 34.516 -6.160 1.00 72.50 361 MET A CA 1
ATOM 2934 C C . MET A 1 361 ? 28.052 34.863 -4.670 1.00 72.50 361 MET A C 1
ATOM 2936 O O . MET A 1 361 ? 29.075 35.170 -4.043 1.00 72.50 361 MET A O 1
ATOM 2940 N N . ASP A 1 362 ? 26.866 34.772 -4.070 1.00 78.62 362 ASP A N 1
ATOM 2941 C CA . ASP A 1 362 ? 26.742 34.902 -2.623 1.00 78.62 362 ASP A CA 1
ATOM 2942 C C . ASP A 1 362 ? 27.172 33.625 -1.875 1.00 78.62 362 ASP A C 1
ATOM 2944 O O . ASP A 1 362 ? 27.383 32.549 -2.439 1.00 78.62 362 ASP A O 1
ATOM 2948 N N . LYS A 1 363 ? 27.325 33.755 -0.553 1.00 67.81 363 LYS A N 1
ATOM 2949 C CA . LYS A 1 363 ? 27.793 32.672 0.324 1.00 67.81 363 LYS A CA 1
ATOM 2950 C C . LYS A 1 363 ? 26.889 31.430 0.252 1.00 67.81 363 LYS A C 1
ATOM 2952 O O . LYS A 1 363 ? 27.376 30.310 0.387 1.00 67.81 363 LYS A O 1
ATOM 2957 N N . GLY A 1 364 ? 25.585 31.624 0.055 1.00 64.88 364 GLY A N 1
ATOM 2958 C CA . GLY A 1 364 ? 24.603 30.554 -0.094 1.00 64.88 364 GLY A CA 1
ATOM 2959 C C . GLY A 1 364 ? 24.708 29.865 -1.451 1.00 64.88 364 GLY A C 1
ATOM 2960 O O . GLY A 1 364 ? 24.771 28.639 -1.497 1.00 64.88 364 GLY A O 1
ATOM 2961 N N . GLU A 1 365 ? 24.811 30.630 -2.540 1.00 64.69 365 GLU A N 1
ATOM 2962 C CA . GLU A 1 365 ? 24.987 30.092 -3.897 1.00 64.69 365 GLU A CA 1
ATOM 2963 C C . GLU A 1 365 ? 26.254 29.230 -4.017 1.00 64.69 365 GLU A C 1
ATOM 2965 O O . GLU A 1 365 ? 26.214 28.153 -4.619 1.00 64.69 365 GLU A O 1
ATOM 2970 N N . ILE A 1 366 ? 27.361 29.670 -3.408 1.00 67.31 366 ILE A N 1
ATOM 2971 C CA . ILE A 1 366 ? 28.631 28.926 -3.373 1.00 67.31 366 ILE A CA 1
ATOM 2972 C C . ILE A 1 366 ? 28.455 27.603 -2.617 1.00 67.31 366 ILE A C 1
ATOM 2974 O O . ILE A 1 366 ? 28.822 26.543 -3.126 1.00 67.31 366 ILE A O 1
ATOM 2978 N N . ASN A 1 367 ? 27.823 27.639 -1.441 1.00 63.38 367 ASN A N 1
ATOM 2979 C CA . ASN A 1 367 ? 27.581 26.439 -0.636 1.00 63.38 367 ASN A CA 1
ATOM 2980 C C . ASN A 1 367 ? 26.688 25.426 -1.346 1.00 63.38 367 ASN A C 1
ATOM 2982 O O . ASN A 1 367 ? 26.936 24.226 -1.272 1.00 63.38 367 ASN A O 1
ATOM 2986 N N . GLU A 1 368 ? 25.665 25.888 -2.061 1.00 62.53 368 GLU A N 1
ATOM 2987 C CA . GLU A 1 368 ? 24.817 24.993 -2.840 1.00 62.53 368 GLU A CA 1
ATOM 2988 C C . GLU A 1 368 ? 25.576 24.325 -3.996 1.00 62.53 368 GLU A C 1
ATOM 2990 O O . GLU A 1 368 ? 25.319 23.159 -4.291 1.00 62.53 368 GLU A O 1
ATOM 2995 N N . CYS A 1 369 ? 26.502 25.027 -4.656 1.00 66.81 369 CYS A N 1
ATOM 2996 C CA . CYS A 1 369 ? 27.305 24.442 -5.735 1.00 66.81 369 CYS A CA 1
ATOM 2997 C C . CYS A 1 369 ? 28.308 23.408 -5.200 1.00 66.81 369 CYS A C 1
ATOM 2999 O O . CYS A 1 369 ? 28.435 22.332 -5.782 1.00 66.81 369 CYS A O 1
ATOM 3001 N N . ILE A 1 370 ? 28.929 23.674 -4.046 1.00 62.94 370 ILE A N 1
ATOM 3002 C CA . ILE A 1 370 ? 29.808 22.717 -3.351 1.00 62.94 370 ILE A CA 1
ATOM 3003 C C . ILE A 1 370 ? 29.023 21.482 -2.880 1.00 62.94 370 ILE A C 1
ATOM 3005 O O . ILE A 1 370 ? 29.491 20.356 -3.020 1.00 62.94 370 ILE A O 1
ATOM 3009 N N . ALA A 1 371 ? 27.797 21.655 -2.383 1.00 57.47 371 ALA A N 1
ATOM 3010 C CA . ALA A 1 371 ? 26.945 20.532 -1.986 1.00 57.47 371 ALA A CA 1
ATOM 3011 C C . ALA A 1 371 ? 26.585 19.607 -3.166 1.00 57.47 371 ALA A C 1
ATOM 3013 O O . ALA A 1 371 ? 26.435 18.399 -2.979 1.00 57.47 371 ALA A O 1
ATOM 3014 N N . VAL A 1 372 ? 26.464 20.165 -4.378 1.00 58.28 372 VAL A N 1
ATOM 3015 C CA . VAL A 1 372 ? 26.255 19.397 -5.616 1.00 58.28 372 VAL A CA 1
ATOM 3016 C C . VAL A 1 372 ? 27.520 18.642 -6.035 1.00 58.28 372 VAL A C 1
ATOM 3018 O O . VAL A 1 372 ? 27.387 17.512 -6.491 1.00 58.28 372 VAL A O 1
ATOM 3021 N N . LEU A 1 373 ? 28.711 19.228 -5.862 1.00 60.12 373 LEU A N 1
ATOM 3022 C CA . LEU A 1 373 ? 29.995 18.547 -6.100 1.00 60.12 373 LEU A CA 1
ATOM 3023 C C . LEU A 1 373 ? 30.207 17.360 -5.161 1.00 60.12 373 LEU A C 1
ATOM 3025 O O . LEU A 1 373 ? 30.660 16.310 -5.588 1.00 60.12 373 LEU A O 1
ATOM 3029 N N . ASN A 1 374 ? 29.837 17.515 -3.892 1.00 53.31 374 ASN A N 1
ATOM 3030 C CA . ASN A 1 374 ? 30.030 16.480 -2.875 1.00 53.31 374 ASN A CA 1
ATOM 3031 C C . ASN A 1 374 ? 28.897 15.436 -2.852 1.00 53.31 374 ASN A C 1
ATOM 3033 O O . ASN A 1 374 ? 28.763 14.715 -1.866 1.00 53.31 374 ASN A O 1
ATOM 3037 N N . GLU A 1 375 ? 28.043 15.405 -3.883 1.00 48.81 375 GLU A N 1
ATOM 3038 C CA . GLU A 1 375 ? 26.895 14.494 -4.029 1.00 48.81 375 GLU A CA 1
ATOM 3039 C C . GLU A 1 375 ? 25.930 14.474 -2.834 1.00 48.81 375 GLU A C 1
ATOM 3041 O O . GLU A 1 375 ? 25.253 13.481 -2.563 1.00 48.81 375 GLU A O 1
ATOM 3046 N N . ASN A 1 376 ? 25.824 15.586 -2.097 1.00 38.81 376 ASN A N 1
ATOM 3047 C CA . ASN A 1 376 ? 25.150 15.582 -0.809 1.00 38.81 376 ASN A CA 1
ATOM 3048 C C . ASN A 1 376 ? 24.138 16.746 -0.672 1.00 38.81 376 ASN A C 1
ATOM 3050 O O . ASN A 1 376 ? 24.503 17.838 -0.232 1.00 38.81 376 ASN A O 1
ATOM 3054 N N . PRO A 1 377 ? 22.827 16.516 -0.907 1.00 32.69 377 PRO A N 1
ATOM 3055 C CA . PRO A 1 377 ? 21.828 17.590 -1.038 1.00 32.69 377 PRO A CA 1
ATOM 3056 C C . PRO A 1 377 ? 21.347 18.273 0.264 1.00 32.69 377 PRO A C 1
ATOM 3058 O O . PRO A 1 377 ? 20.665 19.289 0.189 1.00 32.69 377 PRO A O 1
ATOM 3061 N N . TYR A 1 378 ? 21.698 17.772 1.451 1.00 29.59 378 TYR A N 1
ATOM 3062 C CA . TYR A 1 378 ? 21.313 18.326 2.766 1.00 29.59 378 TYR A CA 1
ATOM 3063 C C . TYR A 1 378 ? 22.494 18.856 3.612 1.00 29.59 378 TYR A C 1
ATOM 3065 O O . TYR A 1 378 ? 22.393 18.958 4.835 1.00 29.59 378 TYR A O 1
ATOM 3073 N N . ALA A 1 379 ? 23.686 19.077 3.038 1.00 34.59 379 ALA A N 1
ATOM 3074 C CA . ALA A 1 379 ? 24.881 19.370 3.835 1.00 34.59 379 ALA A CA 1
ATOM 3075 C C . ALA A 1 379 ? 24.848 20.850 4.156 1.00 34.59 379 ALA A C 1
ATOM 3077 O O . ALA A 1 379 ? 24.997 21.682 3.268 1.00 34.59 379 ALA A O 1
ATOM 3078 N N . ARG A 1 380 ? 24.659 21.183 5.435 1.00 34.94 380 ARG A N 1
ATOM 3079 C CA . ARG A 1 380 ? 25.211 22.432 5.951 1.00 34.94 380 ARG A CA 1
ATOM 3080 C C . ARG A 1 380 ? 26.719 22.314 5.742 1.00 34.94 380 ARG A C 1
ATOM 3082 O O . ARG A 1 380 ? 27.373 21.571 6.462 1.00 34.94 380 ARG A O 1
ATOM 3089 N N . VAL A 1 381 ? 27.211 22.912 4.659 1.00 39.78 381 VAL A N 1
ATOM 3090 C CA . VAL A 1 381 ? 28.601 22.788 4.218 1.00 39.78 381 VAL A CA 1
ATOM 3091 C C . VAL A 1 381 ? 29.496 23.393 5.294 1.00 39.78 381 VAL A C 1
ATOM 3093 O O . VAL A 1 381 ? 29.490 24.605 5.504 1.00 39.78 381 VAL A O 1
ATOM 3096 N N . ASP A 1 382 ? 30.238 22.533 5.984 1.00 41.25 382 ASP A N 1
ATOM 3097 C CA . ASP A 1 382 ? 31.451 22.919 6.687 1.00 41.25 382 ASP A CA 1
ATOM 3098 C C . ASP A 1 382 ? 32.595 22.906 5.659 1.00 41.25 382 ASP A C 1
ATOM 3100 O O . ASP A 1 382 ? 32.823 21.906 4.974 1.00 41.25 382 ASP A O 1
ATOM 3104 N N . LEU A 1 383 ? 33.282 24.035 5.484 1.00 47.09 383 LEU A N 1
ATOM 3105 C CA . LEU A 1 383 ? 34.323 24.213 4.460 1.00 47.09 383 LEU A CA 1
ATOM 3106 C C . LEU A 1 383 ? 35.634 23.483 4.778 1.00 47.09 383 LEU A C 1
ATOM 3108 O O . LEU A 1 383 ? 36.548 23.495 3.956 1.00 47.09 383 LEU A O 1
ATOM 3112 N N . SER A 1 384 ? 35.697 22.741 5.884 1.00 45.50 384 SER A N 1
ATOM 3113 C CA . SER A 1 384 ? 36.652 21.636 6.030 1.00 45.50 384 SER A CA 1
ATOM 3114 C C . SER A 1 384 ? 36.592 20.651 4.838 1.00 45.50 384 SER A C 1
ATOM 3116 O O . SER A 1 384 ? 37.603 20.033 4.502 1.00 45.50 384 SER A O 1
ATOM 3118 N N . GLN A 1 385 ? 35.465 20.590 4.108 1.00 43.53 385 GLN A N 1
ATOM 3119 C CA . GLN A 1 385 ? 35.306 19.861 2.837 1.00 43.53 385 GLN A CA 1
ATOM 3120 C C . GLN A 1 385 ? 36.036 20.492 1.630 1.00 43.53 385 GLN A C 1
ATOM 3122 O O . GLN A 1 385 ? 36.340 19.789 0.672 1.00 43.53 385 GLN A O 1
ATOM 3127 N N . TYR A 1 386 ? 36.412 21.774 1.653 1.00 48.50 386 TYR A N 1
ATOM 3128 C CA . TYR A 1 386 ? 37.269 22.375 0.612 1.00 48.50 386 TYR A CA 1
ATOM 3129 C C . TYR A 1 386 ? 38.687 21.779 0.642 1.00 48.50 386 TYR A C 1
ATOM 3131 O O . TYR A 1 386 ? 39.356 21.623 -0.379 1.00 48.50 386 TYR A O 1
ATOM 3139 N N . THR A 1 387 ? 39.123 21.339 1.823 1.00 43.88 387 THR A N 1
ATOM 3140 C CA . THR A 1 387 ? 40.339 20.538 1.999 1.00 43.88 387 THR A CA 1
ATOM 3141 C C . THR A 1 387 ? 40.211 19.151 1.350 1.00 43.88 387 THR A C 1
ATOM 3143 O O . THR A 1 387 ? 41.223 18.589 0.941 1.00 43.88 387 THR A O 1
ATOM 3146 N N . GLN A 1 388 ? 38.991 18.621 1.178 1.00 44.09 388 GLN A N 1
ATOM 3147 C CA . GLN A 1 388 ? 38.732 17.408 0.387 1.00 44.09 388 GLN A CA 1
ATOM 3148 C C . GLN A 1 388 ? 38.741 17.693 -1.124 1.00 44.09 388 GLN A C 1
ATOM 3150 O O . GLN A 1 388 ? 39.167 16.840 -1.888 1.00 44.09 388 GLN A O 1
ATOM 3155 N N . LEU A 1 389 ? 38.407 18.909 -1.576 1.00 47.94 389 LEU A N 1
ATOM 3156 C CA . LEU A 1 389 ? 38.594 19.311 -2.982 1.00 47.94 389 LEU A CA 1
ATOM 3157 C C . LEU A 1 389 ? 40.079 19.386 -3.384 1.00 47.94 389 LEU A C 1
ATOM 3159 O O . LEU A 1 389 ? 40.441 19.004 -4.494 1.00 47.94 389 LEU A O 1
ATOM 3163 N N . LYS A 1 390 ? 40.969 19.725 -2.438 1.00 48.06 390 LYS A N 1
ATOM 3164 C CA . LYS A 1 390 ? 42.423 19.522 -2.596 1.00 48.06 390 LYS A CA 1
ATOM 3165 C C . LYS A 1 390 ? 42.827 18.047 -2.741 1.00 48.06 390 LYS A C 1
ATOM 3167 O O . LYS A 1 390 ? 43.906 17.795 -3.266 1.00 48.06 390 LYS A O 1
ATOM 3172 N N . MET A 1 391 ? 42.004 17.077 -2.320 1.00 39.88 391 MET A N 1
ATOM 3173 C CA . MET A 1 391 ? 42.251 15.649 -2.594 1.00 39.88 391 MET A CA 1
ATOM 3174 C C . MET A 1 391 ? 41.994 15.289 -4.065 1.00 39.88 391 MET A C 1
ATOM 3176 O O . MET A 1 391 ? 42.614 14.350 -4.553 1.00 39.88 391 MET A O 1
ATOM 3180 N N . TYR A 1 392 ? 41.174 16.069 -4.784 1.00 49.97 392 TYR A N 1
ATOM 3181 C CA . TYR A 1 392 ? 41.044 16.007 -6.249 1.00 49.97 392 TYR A CA 1
ATOM 3182 C C . TYR A 1 392 ? 42.139 16.813 -6.980 1.00 49.97 392 TYR A C 1
ATOM 3184 O O . TYR A 1 392 ? 42.079 16.963 -8.195 1.00 49.97 392 TYR A O 1
ATOM 3192 N N . ASN A 1 393 ? 43.154 17.324 -6.261 1.00 58.62 393 ASN A N 1
ATOM 3193 C CA . ASN A 1 393 ? 44.283 18.107 -6.789 1.00 58.62 393 ASN A CA 1
ATOM 3194 C C . ASN A 1 393 ? 43.911 19.380 -7.583 1.00 58.62 393 ASN A C 1
ATOM 3196 O O . ASN A 1 393 ? 44.751 19.878 -8.327 1.00 58.62 393 ASN A O 1
ATOM 3200 N N . MET A 1 394 ? 42.707 19.932 -7.400 1.00 66.12 394 MET A N 1
ATOM 3201 C CA . MET A 1 394 ? 42.266 21.140 -8.112 1.00 66.12 394 MET A CA 1
ATOM 3202 C C . MET A 1 394 ? 42.859 22.417 -7.503 1.00 66.12 394 MET A C 1
ATOM 3204 O O . MET A 1 394 ? 42.907 22.567 -6.273 1.00 66.12 394 MET A O 1
ATOM 3208 N N . ASP A 1 395 ? 43.292 23.351 -8.351 1.00 72.88 395 ASP A N 1
ATOM 3209 C CA . ASP A 1 395 ? 43.722 24.685 -7.924 1.00 72.88 395 ASP A CA 1
ATOM 3210 C C . ASP A 1 395 ? 42.549 25.674 -7.726 1.00 72.88 395 ASP A C 1
ATOM 3212 O O . ASP A 1 395 ? 41.380 25.349 -7.937 1.00 72.88 395 ASP A O 1
ATOM 3216 N N . GLU A 1 396 ? 42.847 26.884 -7.227 1.00 70.25 396 GLU A N 1
ATOM 3217 C CA . GLU A 1 396 ? 41.818 27.884 -6.892 1.00 70.25 396 GLU A CA 1
ATOM 3218 C C . GLU A 1 396 ? 41.030 28.353 -8.130 1.00 70.25 396 GLU A C 1
ATOM 3220 O O . GLU A 1 396 ? 39.827 28.581 -8.020 1.00 70.25 396 GLU A O 1
ATOM 3225 N N . ASN A 1 397 ? 41.672 28.438 -9.301 1.00 71.69 397 ASN A N 1
ATOM 3226 C CA . ASN A 1 397 ? 41.021 28.862 -10.542 1.00 71.69 397 ASN A CA 1
ATOM 3227 C C . ASN A 1 397 ? 40.182 27.724 -11.131 1.00 71.69 397 ASN A C 1
ATOM 3229 O O . ASN A 1 397 ? 39.038 27.946 -11.521 1.00 71.69 397 ASN A O 1
ATOM 3233 N N . GLU A 1 398 ? 40.723 26.502 -11.146 1.00 70.31 398 GLU A N 1
ATOM 3234 C CA . GLU A 1 398 ? 40.012 25.307 -11.618 1.00 70.31 398 GLU A CA 1
ATOM 3235 C C . GLU A 1 398 ? 38.723 25.081 -10.827 1.00 70.31 398 GLU A C 1
ATOM 3237 O O . GLU A 1 398 ? 37.673 24.767 -11.395 1.00 70.31 398 GLU A O 1
ATOM 3242 N N . LEU A 1 399 ? 38.769 25.301 -9.512 1.00 70.75 399 LEU A N 1
ATOM 3243 C CA . LEU A 1 399 ? 37.575 25.191 -8.693 1.00 70.75 399 LEU A CA 1
ATOM 3244 C C . LEU A 1 399 ? 36.571 26.316 -8.962 1.00 70.75 399 LEU A C 1
ATOM 3246 O O . LEU A 1 399 ? 35.372 26.035 -9.035 1.00 70.75 399 LEU A O 1
ATOM 3250 N N . THR A 1 400 ? 37.023 27.568 -9.101 1.00 71.19 400 THR A N 1
ATOM 3251 C CA . THR A 1 400 ? 36.134 28.674 -9.488 1.00 71.19 400 THR A CA 1
ATOM 3252 C C . THR A 1 400 ? 35.418 28.339 -10.800 1.00 71.19 400 THR A C 1
ATOM 3254 O O . THR A 1 400 ? 34.189 28.427 -10.860 1.00 71.19 400 THR A O 1
ATOM 3257 N N . ASP A 1 401 ? 36.149 27.867 -11.811 1.00 74.25 401 ASP A N 1
ATOM 3258 C CA . ASP A 1 401 ? 35.602 27.506 -13.121 1.00 74.25 401 ASP A CA 1
ATOM 3259 C C . ASP A 1 401 ? 34.568 26.371 -13.028 1.00 74.25 401 ASP A C 1
ATOM 3261 O O . ASP A 1 401 ? 33.482 26.460 -13.613 1.00 74.25 401 ASP A O 1
ATOM 3265 N N . ILE A 1 402 ? 34.843 25.325 -12.241 1.00 72.19 402 ILE A N 1
ATOM 3266 C CA . ILE A 1 402 ? 33.905 24.212 -12.017 1.00 72.19 402 ILE A CA 1
ATOM 3267 C C . ILE A 1 402 ? 32.649 24.679 -11.268 1.00 72.19 402 ILE A C 1
ATOM 3269 O O . ILE A 1 402 ? 31.532 24.291 -11.623 1.00 72.19 402 ILE A O 1
ATOM 3273 N N . LEU A 1 403 ? 32.789 25.527 -10.245 1.00 72.44 403 LEU A N 1
ATOM 3274 C CA . LEU A 1 403 ? 31.650 26.062 -9.492 1.00 72.44 403 LEU A CA 1
ATOM 3275 C C . LEU A 1 403 ? 30.775 26.973 -10.360 1.00 72.44 403 LEU A C 1
ATOM 3277 O O . LEU A 1 403 ? 29.544 26.870 -10.297 1.00 72.44 403 LEU A O 1
ATOM 3281 N N . MET A 1 404 ? 31.387 27.807 -11.205 1.00 75.88 404 MET A N 1
ATOM 3282 C CA . MET A 1 404 ? 30.676 28.600 -12.211 1.00 75.88 404 MET A CA 1
ATOM 3283 C C . MET A 1 404 ? 29.925 27.697 -13.186 1.00 75.88 404 MET A C 1
ATOM 3285 O O . MET A 1 404 ? 28.722 27.872 -13.382 1.00 75.88 404 MET A O 1
ATOM 3289 N N . ALA A 1 405 ? 30.588 26.668 -13.713 1.00 73.88 405 ALA A N 1
ATOM 3290 C CA . ALA A 1 405 ? 29.965 25.705 -14.607 1.00 73.88 405 ALA A CA 1
ATOM 3291 C C . ALA A 1 405 ? 28.778 24.990 -13.933 1.00 73.88 405 ALA A C 1
ATOM 3293 O O . ALA A 1 405 ? 27.714 24.847 -14.533 1.00 73.88 405 ALA A O 1
ATOM 3294 N N . ILE A 1 406 ? 28.872 24.615 -12.654 1.00 71.75 406 ILE A N 1
ATOM 3295 C CA . ILE A 1 406 ? 27.752 24.010 -11.910 1.00 71.75 406 ILE A CA 1
ATOM 3296 C C . ILE A 1 406 ? 26.600 24.992 -11.706 1.00 71.75 406 ILE A C 1
ATOM 3298 O O . ILE A 1 406 ? 25.432 24.601 -11.850 1.00 71.75 406 ILE A O 1
ATOM 3302 N N . ARG A 1 407 ? 26.892 26.255 -11.386 1.00 76.00 407 ARG A N 1
ATOM 3303 C CA . ARG A 1 407 ? 25.879 27.313 -11.288 1.00 76.00 407 ARG A CA 1
ATOM 3304 C C . ARG A 1 407 ? 25.148 27.474 -12.619 1.00 76.00 407 ARG A C 1
ATOM 3306 O O . ARG A 1 407 ? 23.914 27.409 -12.644 1.00 76.00 407 ARG A O 1
ATOM 3313 N N . ASP A 1 408 ? 25.892 27.607 -13.710 1.00 77.75 408 ASP A N 1
ATOM 3314 C CA . ASP A 1 408 ? 25.355 27.773 -15.059 1.00 77.75 408 ASP A CA 1
ATOM 3315 C C . ASP A 1 408 ? 24.516 26.562 -15.460 1.00 77.75 408 ASP A C 1
ATOM 3317 O O . ASP A 1 408 ? 23.363 26.718 -15.871 1.00 77.75 408 ASP A O 1
ATOM 3321 N N . ARG A 1 409 ? 25.000 25.345 -15.183 1.00 81.44 409 ARG A N 1
ATOM 3322 C CA . ARG A 1 409 ? 24.248 24.092 -15.351 1.00 81.44 409 ARG A CA 1
ATOM 3323 C C . ARG A 1 409 ? 22.905 24.134 -14.627 1.00 81.44 409 ARG A C 1
ATOM 3325 O O . ARG A 1 409 ? 21.889 23.708 -15.178 1.00 81.44 409 ARG A O 1
ATOM 3332 N N . ARG A 1 410 ? 22.851 24.634 -13.387 1.00 77.94 410 ARG A N 1
ATOM 3333 C CA . ARG A 1 410 ? 21.602 24.726 -12.601 1.00 77.94 410 ARG A CA 1
ATOM 3334 C C . ARG A 1 410 ? 20.642 25.760 -13.178 1.00 77.94 410 ARG A C 1
ATOM 3336 O O . ARG A 1 410 ? 19.445 25.477 -13.290 1.00 77.94 410 ARG A O 1
ATOM 3343 N N . VAL A 1 411 ? 21.143 26.937 -13.546 1.00 78.88 411 VAL A N 1
ATOM 3344 C CA . VAL A 1 411 ? 20.343 27.983 -14.201 1.00 78.88 411 VAL A CA 1
ATOM 3345 C C . VAL A 1 411 ? 19.765 27.449 -15.510 1.00 78.88 411 VAL A C 1
ATOM 3347 O O . VAL A 1 411 ? 18.561 27.567 -15.753 1.00 78.88 411 VAL A O 1
ATOM 3350 N N . LEU A 1 412 ? 20.599 26.798 -16.314 1.00 83.44 412 LEU A N 1
ATOM 3351 C CA . LEU A 1 412 ? 20.234 26.214 -17.593 1.00 83.44 412 LEU A CA 1
ATOM 3352 C C . LEU A 1 412 ? 19.222 25.077 -17.429 1.00 83.44 412 LEU A C 1
ATOM 3354 O O . LEU A 1 412 ? 18.185 25.103 -18.082 1.00 83.44 412 LEU A O 1
ATOM 3358 N N . SER A 1 413 ? 19.424 24.164 -16.473 1.00 82.62 413 SER A N 1
ATOM 3359 C CA . SER A 1 413 ? 18.460 23.111 -16.112 1.00 82.62 413 SER A CA 1
ATOM 3360 C C . SER A 1 413 ? 17.076 23.676 -15.784 1.00 82.62 413 SER A C 1
ATOM 3362 O O . SER A 1 413 ? 16.069 23.184 -16.296 1.00 82.62 413 SER A O 1
ATOM 3364 N N . ARG A 1 414 ? 16.998 24.746 -14.978 1.00 81.00 414 ARG A N 1
ATOM 3365 C CA . ARG A 1 414 ? 15.717 25.399 -14.648 1.00 81.00 414 ARG A CA 1
ATOM 3366 C C . ARG A 1 414 ? 15.047 25.985 -15.889 1.00 81.00 414 ARG A C 1
ATOM 3368 O O . ARG A 1 414 ? 13.846 25.788 -16.069 1.00 81.00 414 ARG A O 1
ATOM 3375 N N . LYS A 1 415 ? 15.810 26.670 -16.748 1.00 85.94 415 LYS A N 1
ATOM 3376 C CA . LYS A 1 415 ? 15.288 27.225 -18.006 1.00 85.94 415 LYS A CA 1
ATOM 3377 C C . LYS A 1 415 ? 14.816 26.110 -18.953 1.00 85.94 415 LYS A C 1
ATOM 3379 O O . LYS A 1 415 ? 13.710 26.200 -19.472 1.00 85.94 415 LYS A O 1
ATOM 3384 N N . ILE A 1 416 ? 15.592 25.034 -19.114 1.00 86.56 416 ILE A N 1
ATOM 3385 C CA . ILE A 1 416 ? 15.232 23.862 -19.932 1.00 86.56 416 ILE A CA 1
ATOM 3386 C C . ILE A 1 416 ? 13.942 23.225 -19.413 1.00 86.56 416 ILE A C 1
ATOM 3388 O O . ILE A 1 416 ? 13.016 23.015 -20.188 1.00 86.56 416 ILE A O 1
ATOM 3392 N N . ARG A 1 417 ? 13.836 22.959 -18.104 1.00 84.62 417 ARG A N 1
ATOM 3393 C CA . ARG A 1 417 ? 12.622 22.379 -17.501 1.00 84.62 417 ARG A CA 1
ATOM 3394 C C . ARG A 1 417 ? 11.397 23.278 -17.684 1.00 84.62 417 ARG A C 1
ATOM 3396 O O . ARG A 1 417 ? 10.293 22.773 -17.868 1.00 84.62 417 ARG A O 1
ATOM 3403 N N . PHE A 1 418 ? 11.581 24.597 -17.651 1.00 84.75 418 PHE A N 1
ATOM 3404 C CA . PHE A 1 418 ? 10.510 25.549 -17.934 1.00 84.75 418 PHE A CA 1
ATOM 3405 C C . PHE A 1 418 ? 10.051 25.487 -19.398 1.00 84.75 418 PHE A C 1
ATOM 3407 O O . PHE A 1 418 ? 8.849 25.450 -19.654 1.00 84.75 418 PHE A O 1
ATOM 3414 N N . GLU A 1 419 ? 10.979 25.405 -20.354 1.00 88.31 419 GLU A N 1
ATOM 3415 C CA . GLU A 1 419 ? 10.637 25.221 -21.771 1.00 88.31 419 GLU A CA 1
ATOM 3416 C C . GLU A 1 419 ? 10.009 23.847 -22.038 1.00 88.31 419 GLU A C 1
ATOM 3418 O O . GLU A 1 419 ? 9.007 23.764 -22.741 1.00 88.31 419 GLU A O 1
ATOM 3423 N N . PHE A 1 420 ? 10.503 22.778 -21.410 1.00 86.19 420 PHE A N 1
ATOM 3424 C CA . PHE A 1 420 ? 9.873 21.453 -21.435 1.00 86.19 420 PHE A CA 1
ATOM 3425 C C . PHE A 1 420 ? 8.421 21.500 -20.976 1.00 86.19 420 PHE A C 1
ATOM 3427 O O . PHE A 1 420 ? 7.556 20.951 -21.654 1.00 86.19 420 PHE A O 1
ATOM 3434 N N . LYS A 1 421 ? 8.135 22.215 -19.884 1.00 83.56 421 LYS A N 1
ATOM 3435 C CA . LYS A 1 421 ? 6.762 22.406 -19.418 1.00 83.56 421 LYS A CA 1
ATOM 3436 C C . LYS A 1 421 ? 5.899 23.130 -20.456 1.00 83.56 421 LYS A C 1
ATOM 3438 O O . LYS A 1 421 ? 4.777 22.712 -20.703 1.00 83.56 421 LYS A O 1
ATOM 3443 N N . LYS A 1 422 ? 6.415 24.177 -21.110 1.00 84.06 422 LYS A N 1
ATOM 3444 C CA . LYS A 1 422 ? 5.677 24.856 -22.191 1.00 84.06 422 LYS A CA 1
ATOM 3445 C C . LYS A 1 422 ? 5.413 23.941 -23.384 1.00 84.06 422 LYS A C 1
ATOM 3447 O O . LYS A 1 422 ? 4.337 24.012 -23.970 1.00 84.06 422 LYS A O 1
ATOM 3452 N N . ILE A 1 423 ? 6.395 23.125 -23.764 1.00 84.62 423 ILE A N 1
ATOM 3453 C CA . ILE A 1 423 ? 6.254 22.146 -24.846 1.00 84.62 423 ILE A CA 1
ATOM 3454 C C . ILE A 1 423 ? 5.129 21.166 -24.508 1.00 84.62 423 ILE A C 1
ATOM 3456 O O . ILE A 1 423 ? 4.282 20.910 -25.359 1.00 84.62 423 ILE A O 1
ATOM 3460 N N . ASP A 1 424 ? 5.076 20.687 -23.266 1.00 80.00 424 ASP A N 1
ATOM 3461 C CA . ASP A 1 424 ? 4.061 19.729 -22.825 1.00 80.00 424 ASP A CA 1
ATOM 3462 C C . ASP A 1 424 ? 2.663 20.367 -22.735 1.00 80.00 424 ASP A C 1
ATOM 3464 O O . ASP A 1 424 ? 1.691 19.775 -23.201 1.00 80.00 424 ASP A O 1
ATOM 3468 N N . ASP A 1 425 ? 2.565 21.586 -22.195 1.00 78.31 425 ASP A N 1
ATOM 3469 C CA . ASP A 1 425 ? 1.289 22.276 -21.954 1.00 78.31 425 ASP A CA 1
ATOM 3470 C C . ASP A 1 425 ? 0.677 22.888 -23.235 1.00 78.31 425 ASP A C 1
ATOM 3472 O O . ASP A 1 425 ? -0.544 22.991 -23.351 1.00 78.31 425 ASP A O 1
ATOM 3476 N N . TYR A 1 426 ? 1.504 23.319 -24.197 1.00 75.75 426 TYR A N 1
ATOM 3477 C CA . TYR A 1 426 ? 1.058 24.122 -25.350 1.00 75.75 426 TYR A CA 1
ATOM 3478 C C . TYR A 1 426 ? 1.574 23.624 -26.712 1.00 75.75 426 TYR A C 1
ATOM 3480 O O . TYR A 1 426 ? 1.429 24.333 -27.708 1.00 75.75 426 TYR A O 1
ATOM 3488 N N . GLN A 1 427 ? 2.187 22.436 -26.778 1.00 68.88 427 GLN A N 1
ATOM 3489 C CA . GLN A 1 427 ? 2.726 21.841 -28.014 1.00 68.88 427 GLN A CA 1
ATOM 3490 C C . GLN A 1 427 ? 3.717 22.754 -28.772 1.00 68.88 427 GLN A C 1
ATOM 3492 O O . GLN A 1 427 ? 3.726 22.807 -30.003 1.00 68.88 427 GLN A O 1
ATOM 3497 N N . TYR A 1 428 ? 4.568 23.491 -28.047 1.00 76.31 428 TYR A N 1
ATOM 3498 C CA . TYR A 1 428 ? 5.635 24.297 -28.657 1.00 76.31 428 TYR A CA 1
ATOM 3499 C C . TYR A 1 428 ? 6.708 23.435 -29.346 1.00 76.31 428 TYR A C 1
ATOM 3501 O O . TYR A 1 428 ? 6.955 22.287 -28.986 1.00 76.31 428 TYR A O 1
ATOM 3509 N N . SER A 1 429 ? 7.399 24.039 -30.318 1.00 79.44 429 SER A N 1
ATOM 3510 C CA . SER A 1 429 ? 8.560 23.449 -30.994 1.00 79.44 429 SER A CA 1
ATOM 3511 C C . SER A 1 429 ? 9.765 23.290 -30.057 1.00 79.44 429 SER A C 1
ATOM 3513 O O . SER A 1 429 ? 10.081 24.184 -29.269 1.00 79.44 429 SER A O 1
ATOM 3515 N N . TYR A 1 430 ? 10.518 22.201 -30.239 1.00 86.19 430 TYR A N 1
ATOM 3516 C CA . TYR A 1 430 ? 11.804 21.956 -29.574 1.00 86.19 430 TYR A CA 1
ATOM 3517 C C . TYR A 1 430 ? 12.932 22.902 -30.025 1.00 86.19 430 TYR A C 1
ATOM 3519 O O . TYR A 1 430 ? 13.982 22.953 -29.387 1.00 86.19 430 TYR A O 1
ATOM 3527 N N . SER A 1 431 ? 12.737 23.686 -31.090 1.00 84.25 431 SER A N 1
ATOM 3528 C CA . SER A 1 431 ? 13.766 24.575 -31.657 1.00 84.25 431 SER A CA 1
ATOM 3529 C C . SER A 1 431 ? 14.387 25.541 -30.643 1.00 84.25 431 SER A C 1
ATOM 3531 O O . SER A 1 431 ? 15.566 25.858 -30.755 1.00 84.25 431 SER A O 1
ATOM 3533 N N . ASN A 1 432 ? 13.618 25.982 -29.643 1.00 82.81 432 ASN A N 1
ATOM 3534 C CA . ASN A 1 432 ? 14.097 26.922 -28.627 1.00 82.81 432 ASN A CA 1
ATOM 3535 C C . ASN A 1 432 ? 14.925 26.246 -27.524 1.00 82.81 432 ASN A C 1
ATOM 3537 O O . ASN A 1 432 ? 15.749 26.907 -26.902 1.00 82.81 432 ASN A O 1
ATOM 3541 N N . VAL A 1 433 ? 14.717 24.946 -27.280 1.00 89.25 433 VAL A N 1
ATOM 3542 C CA . VAL A 1 433 ? 15.386 24.213 -26.193 1.00 89.25 433 VAL A CA 1
ATOM 3543 C C . VAL A 1 433 ? 16.628 23.456 -26.669 1.00 89.25 433 VAL A C 1
ATOM 3545 O O . VAL A 1 433 ? 17.527 23.214 -25.872 1.00 89.25 433 VAL A O 1
ATOM 3548 N N . ILE A 1 434 ? 16.725 23.128 -27.964 1.00 90.00 434 ILE A N 1
ATOM 3549 C CA . ILE A 1 434 ? 17.879 22.408 -28.535 1.00 90.00 434 ILE A CA 1
ATOM 3550 C C . ILE A 1 434 ? 19.220 23.116 -28.251 1.00 90.00 434 ILE A C 1
ATOM 3552 O O . ILE A 1 434 ? 20.116 22.446 -27.740 1.00 90.00 434 ILE A O 1
ATOM 3556 N N . PRO A 1 435 ? 19.384 24.437 -28.492 1.00 92.19 435 PRO A N 1
ATOM 3557 C CA . PRO A 1 435 ? 20.655 25.112 -28.211 1.00 92.19 435 PRO A CA 1
ATOM 3558 C C . PRO A 1 435 ? 21.013 25.096 -26.722 1.00 92.19 435 PRO A C 1
ATOM 3560 O O . PRO A 1 435 ? 22.166 24.902 -26.361 1.00 92.19 435 PRO A O 1
ATOM 3563 N N . MET A 1 436 ? 20.003 25.239 -25.860 1.00 91.88 436 MET A N 1
ATOM 3564 C CA . MET A 1 436 ? 20.178 25.204 -24.408 1.00 91.88 436 MET A CA 1
ATOM 3565 C C . MET A 1 436 ? 20.600 23.818 -23.923 1.00 91.88 436 MET A C 1
ATOM 3567 O O . MET A 1 436 ? 21.350 23.699 -22.964 1.00 91.88 436 MET A O 1
ATOM 3571 N N . ILE A 1 437 ? 20.113 22.759 -24.568 1.00 89.81 437 ILE A N 1
ATOM 3572 C CA . ILE A 1 437 ? 20.528 21.396 -24.248 1.00 89.81 437 ILE A CA 1
ATOM 3573 C C . ILE A 1 437 ? 21.959 21.153 -24.711 1.00 89.81 437 ILE A C 1
ATOM 3575 O O . ILE A 1 437 ? 22.720 20.608 -23.929 1.00 89.81 437 ILE A O 1
ATOM 3579 N N . ALA A 1 438 ? 22.357 21.603 -25.903 1.00 91.50 438 ALA A N 1
ATOM 3580 C CA . ALA A 1 438 ? 23.754 21.496 -26.335 1.00 91.50 438 ALA A CA 1
ATOM 3581 C C . ALA A 1 438 ? 24.707 22.166 -25.326 1.00 91.50 438 ALA A C 1
ATOM 3583 O O . ALA A 1 438 ? 25.636 21.529 -24.842 1.00 91.50 438 ALA A O 1
ATOM 3584 N N . GLU A 1 439 ? 24.385 23.389 -24.893 1.00 91.44 439 GLU A N 1
ATOM 3585 C CA . GLU A 1 439 ? 25.129 24.087 -23.835 1.00 91.44 439 GLU A CA 1
ATOM 3586 C C . GLU A 1 439 ? 25.135 23.293 -22.511 1.00 91.44 439 GLU A C 1
ATOM 3588 O O . GLU A 1 439 ? 26.141 23.247 -21.806 1.00 91.44 439 GLU A O 1
ATOM 3593 N N . TYR A 1 440 ? 24.039 22.607 -22.174 1.00 89.00 440 TYR A N 1
ATOM 3594 C CA . TYR A 1 440 ? 23.968 21.778 -20.969 1.00 89.00 440 TYR A CA 1
ATOM 3595 C C . TYR A 1 440 ? 24.885 20.554 -21.034 1.00 89.00 440 TYR A C 1
ATOM 3597 O O . TYR A 1 440 ? 25.443 20.172 -20.002 1.00 89.00 440 TYR A O 1
ATOM 3605 N N . TYR A 1 441 ? 25.050 19.946 -22.211 1.00 91.56 441 TYR A N 1
ATOM 3606 C CA . TYR A 1 441 ? 25.982 18.834 -22.414 1.00 91.56 441 TYR A CA 1
ATOM 3607 C C . TYR A 1 441 ? 27.423 19.312 -22.254 1.00 91.56 441 TYR A C 1
ATOM 3609 O O . TYR A 1 441 ? 28.142 18.739 -21.439 1.00 91.56 441 TYR A O 1
ATOM 3617 N N . ASP A 1 442 ? 27.795 20.417 -22.907 1.00 89.81 442 ASP A N 1
ATOM 3618 C CA . ASP A 1 442 ? 29.139 21.002 -22.802 1.00 89.81 442 ASP A CA 1
ATOM 3619 C C . ASP A 1 442 ? 29.507 21.312 -21.343 1.00 89.81 442 ASP A C 1
ATOM 3621 O O . ASP A 1 442 ? 30.617 21.047 -20.877 1.00 89.81 442 ASP A O 1
ATOM 3625 N N . VAL A 1 443 ? 28.562 21.876 -20.587 1.00 84.69 443 VAL A N 1
ATOM 3626 C CA . VAL A 1 443 ? 28.760 22.192 -19.168 1.00 84.69 443 VAL A CA 1
ATOM 3627 C C . VAL A 1 443 ? 28.804 20.923 -18.309 1.00 84.69 443 VAL A C 1
ATOM 3629 O O . VAL A 1 443 ? 29.564 20.861 -17.342 1.00 84.69 443 VAL A O 1
ATOM 3632 N N . THR A 1 444 ? 28.012 19.899 -18.634 1.00 84.44 444 THR A N 1
ATOM 3633 C CA . THR A 1 444 ? 28.023 18.618 -17.907 1.00 84.44 444 THR A CA 1
ATOM 3634 C C . THR A 1 444 ? 29.338 17.876 -18.115 1.00 84.44 444 THR A C 1
ATOM 3636 O O . THR A 1 444 ? 29.905 17.399 -17.140 1.00 84.44 444 THR A O 1
ATOM 3639 N N . GLU A 1 445 ? 29.866 17.857 -19.336 1.00 86.88 445 GLU A N 1
ATOM 3640 C CA . GLU A 1 445 ? 31.168 17.265 -19.650 1.00 86.88 445 GLU A CA 1
ATOM 3641 C C . GLU A 1 445 ? 32.312 17.950 -18.885 1.00 86.88 445 GLU A C 1
ATOM 3643 O O . GLU A 1 445 ? 33.171 17.278 -18.320 1.00 86.88 445 GLU A O 1
ATOM 3648 N N . LYS A 1 446 ? 32.294 19.287 -18.800 1.00 80.69 446 LYS A N 1
ATOM 3649 C CA . LYS A 1 446 ? 33.286 20.074 -18.041 1.00 80.69 446 LYS A CA 1
ATOM 3650 C C . LYS A 1 446 ? 33.217 19.876 -16.526 1.00 80.69 446 LYS A C 1
ATOM 3652 O O . LYS A 1 446 ? 34.157 20.233 -15.828 1.00 80.69 446 LYS A O 1
ATOM 3657 N N . THR A 1 447 ? 32.096 19.370 -16.018 1.00 75.38 447 THR A N 1
ATOM 3658 C CA . THR A 1 447 ? 31.831 19.201 -14.578 1.00 75.38 447 THR A CA 1
ATOM 3659 C C . THR A 1 447 ? 31.728 17.732 -14.179 1.00 75.38 447 THR A C 1
ATOM 3661 O O . THR A 1 447 ? 31.121 17.423 -13.154 1.00 75.38 447 THR A O 1
ATOM 3664 N N . LEU A 1 448 ? 32.271 16.845 -15.014 1.00 76.56 448 LEU A N 1
ATOM 3665 C CA . LEU A 1 448 ? 32.269 15.406 -14.813 1.00 76.56 448 LEU A CA 1
ATOM 3666 C C . LEU A 1 448 ? 33.271 15.015 -13.721 1.00 76.56 448 LEU A C 1
ATOM 3668 O O . LEU A 1 448 ? 34.418 15.464 -13.751 1.00 76.56 448 LEU A O 1
ATOM 3672 N N . LEU A 1 449 ? 32.838 14.184 -12.775 1.00 72.38 449 LEU A N 1
ATOM 3673 C CA . LEU A 1 449 ? 33.660 13.683 -11.670 1.00 72.38 449 LEU A CA 1
ATOM 3674 C C . LEU A 1 449 ? 33.843 12.164 -11.767 1.00 72.38 449 LEU A C 1
ATOM 3676 O O . LEU A 1 449 ? 33.013 11.478 -12.357 1.00 72.38 449 LEU A O 1
ATOM 3680 N N . ASP A 1 450 ? 34.883 11.620 -11.129 1.00 69.25 450 ASP A N 1
ATOM 3681 C CA . ASP A 1 450 ? 35.101 10.164 -11.064 1.00 69.25 450 ASP A CA 1
ATOM 3682 C C . ASP A 1 450 ? 33.913 9.434 -10.408 1.00 69.25 450 ASP A C 1
ATOM 3684 O O . ASP A 1 450 ? 33.511 8.363 -10.856 1.00 69.25 450 ASP A O 1
ATOM 3688 N N . SER A 1 451 ? 33.269 10.055 -9.415 1.00 65.69 451 SER A N 1
ATOM 3689 C CA . SER A 1 451 ? 32.076 9.504 -8.763 1.00 65.69 451 SER A CA 1
ATOM 3690 C C . SER A 1 451 ? 30.866 9.393 -9.702 1.00 65.69 451 SER A C 1
ATOM 3692 O O . SER A 1 451 ? 30.060 8.473 -9.555 1.00 65.69 451 SER A O 1
ATOM 3694 N N . ASP A 1 452 ? 30.767 10.262 -10.720 1.00 71.44 452 ASP A N 1
ATOM 3695 C CA . ASP A 1 452 ? 29.738 10.143 -11.758 1.00 71.44 452 ASP A CA 1
ATOM 3696 C C . ASP A 1 452 ? 29.960 8.878 -12.617 1.00 71.44 452 ASP A C 1
ATOM 3698 O O . ASP A 1 452 ? 28.990 8.287 -13.099 1.00 71.44 452 ASP A O 1
ATOM 3702 N N . PHE A 1 453 ? 31.216 8.446 -12.813 1.00 76.69 453 PHE A N 1
ATOM 3703 C CA . PHE A 1 453 ? 31.517 7.171 -13.472 1.00 76.69 453 PHE A CA 1
ATOM 3704 C C . PHE A 1 453 ? 31.142 6.005 -12.566 1.00 76.69 453 PHE A C 1
ATOM 3706 O O . PHE A 1 453 ? 30.386 5.134 -13.001 1.00 76.69 453 PHE A O 1
ATOM 3713 N N . ASP A 1 454 ? 31.613 6.012 -11.315 1.00 77.94 454 ASP A N 1
ATOM 3714 C CA . ASP A 1 454 ? 31.354 4.952 -10.332 1.00 77.94 454 ASP A CA 1
ATOM 3715 C C . ASP A 1 454 ? 29.854 4.649 -10.193 1.00 77.94 454 ASP A C 1
ATOM 3717 O O . ASP A 1 454 ? 29.459 3.486 -10.094 1.00 77.94 454 ASP A O 1
ATOM 3721 N N . GLU A 1 455 ? 29.000 5.678 -10.272 1.00 74.06 455 GLU A N 1
ATOM 3722 C CA . GLU A 1 455 ? 27.544 5.525 -10.217 1.00 74.06 455 GLU A CA 1
ATOM 3723 C C . GLU A 1 455 ? 26.981 4.629 -11.337 1.00 74.06 455 GLU A C 1
ATOM 3725 O O . GLU A 1 455 ? 25.970 3.941 -11.156 1.00 74.06 455 GLU A O 1
ATOM 3730 N N . PHE A 1 456 ? 27.596 4.659 -12.521 1.00 84.50 456 PHE A N 1
ATOM 3731 C CA . PHE A 1 456 ? 27.070 4.029 -13.733 1.00 84.50 456 PHE A CA 1
ATOM 3732 C C . PHE A 1 456 ? 27.848 2.793 -14.173 1.00 84.50 456 PHE A C 1
ATOM 3734 O O . PHE A 1 456 ? 27.294 2.003 -14.946 1.00 84.50 456 PHE A O 1
ATOM 3741 N N . MET A 1 457 ? 29.069 2.590 -13.668 1.00 84.75 457 MET A N 1
ATOM 3742 C CA . MET A 1 457 ? 29.948 1.494 -14.088 1.00 84.75 457 MET A CA 1
ATOM 3743 C C . MET A 1 457 ? 29.263 0.133 -14.010 1.00 84.75 457 MET A C 1
ATOM 3745 O O . MET A 1 457 ? 29.240 -0.579 -15.008 1.00 84.75 457 MET A O 1
ATOM 3749 N N . GLU A 1 458 ? 28.606 -0.199 -12.894 1.00 84.44 458 GLU A N 1
ATOM 3750 C CA . GLU A 1 458 ? 27.936 -1.502 -12.745 1.00 84.44 458 GLU A CA 1
ATOM 3751 C C . GLU A 1 458 ? 26.874 -1.735 -13.838 1.00 84.44 458 GLU A C 1
ATOM 3753 O O . GLU A 1 458 ? 26.714 -2.841 -14.355 1.00 84.44 458 GLU A O 1
ATOM 3758 N N . THR A 1 459 ? 26.140 -0.686 -14.219 1.00 85.12 459 THR A N 1
ATOM 3759 C CA . THR A 1 459 ? 25.125 -0.789 -15.277 1.00 85.12 459 THR A CA 1
ATOM 3760 C C . THR A 1 459 ? 25.777 -0.916 -16.652 1.00 85.12 459 THR A C 1
ATOM 3762 O O . THR A 1 459 ? 25.321 -1.710 -17.474 1.00 85.12 459 THR A O 1
ATOM 3765 N N . ILE A 1 460 ? 26.839 -0.153 -16.914 1.00 88.56 460 ILE A N 1
ATOM 3766 C CA . ILE A 1 460 ? 27.558 -0.171 -18.194 1.00 88.56 460 ILE A CA 1
ATOM 3767 C C . ILE A 1 460 ? 28.244 -1.524 -18.404 1.00 88.56 460 ILE A C 1
ATOM 3769 O O . ILE A 1 460 ? 28.111 -2.102 -19.480 1.00 88.56 460 ILE A O 1
ATOM 3773 N N . GLU A 1 461 ? 28.898 -2.072 -17.381 1.00 87.75 461 GLU A N 1
ATOM 3774 C CA . GLU A 1 461 ? 29.531 -3.395 -17.422 1.00 87.75 461 GLU A CA 1
ATOM 3775 C C . GLU A 1 461 ? 28.531 -4.498 -17.782 1.00 87.75 461 GLU A C 1
ATOM 3777 O O . GLU A 1 461 ? 28.847 -5.393 -18.566 1.00 87.75 461 GLU A O 1
ATOM 3782 N N . LYS A 1 462 ? 27.305 -4.416 -17.255 1.00 83.00 462 LYS A N 1
ATOM 3783 C CA . LYS A 1 462 ? 26.248 -5.394 -17.535 1.00 83.00 462 LYS A CA 1
ATOM 3784 C C . LYS A 1 462 ? 25.608 -5.206 -18.912 1.00 83.00 462 LYS A C 1
ATOM 3786 O O . LYS A 1 462 ? 25.428 -6.177 -19.640 1.00 83.00 462 LYS A O 1
ATOM 3791 N N . CYS A 1 463 ? 25.247 -3.975 -19.271 1.00 83.75 463 CYS A N 1
ATOM 3792 C CA . CYS A 1 463 ? 24.438 -3.695 -20.464 1.00 83.75 463 CYS A CA 1
ATOM 3793 C C . CYS A 1 463 ? 25.270 -3.455 -21.732 1.00 83.75 463 CYS A C 1
ATOM 3795 O O . CYS A 1 463 ? 24.780 -3.640 -22.845 1.00 83.75 463 CYS A O 1
ATOM 3797 N N . ALA A 1 464 ? 26.508 -2.985 -21.592 1.00 86.12 464 ALA A N 1
ATOM 3798 C CA . ALA A 1 464 ? 27.358 -2.587 -22.707 1.00 86.12 464 ALA A CA 1
ATOM 3799 C C . ALA A 1 464 ? 28.859 -2.744 -22.374 1.00 86.12 464 ALA A C 1
ATOM 3801 O O . ALA A 1 464 ? 29.607 -1.770 -22.481 1.00 86.12 464 ALA A O 1
ATOM 3802 N N . PRO A 1 465 ? 29.333 -3.964 -22.040 1.00 86.88 465 PRO A N 1
ATOM 3803 C CA . PRO A 1 465 ? 30.710 -4.203 -21.589 1.00 86.88 465 PRO A CA 1
ATOM 3804 C C . PRO A 1 465 ? 31.774 -3.727 -22.587 1.00 86.88 465 PRO A C 1
ATOM 3806 O O . PRO A 1 465 ? 32.835 -3.262 -22.187 1.00 86.88 465 PRO A O 1
ATOM 3809 N N . ASN A 1 466 ? 31.474 -3.757 -23.890 1.00 87.88 466 ASN A N 1
ATOM 3810 C CA . ASN A 1 466 ? 32.389 -3.288 -24.937 1.00 87.88 466 ASN A CA 1
ATOM 3811 C C . ASN A 1 466 ? 32.700 -1.780 -24.847 1.00 87.88 466 ASN A C 1
ATOM 3813 O O . ASN A 1 466 ? 33.685 -1.333 -25.425 1.00 87.88 466 ASN A O 1
ATOM 3817 N N . LEU A 1 467 ? 31.875 -0.977 -24.157 1.00 88.06 467 LEU A N 1
ATOM 3818 C CA . LEU A 1 467 ? 32.173 0.444 -23.932 1.00 88.06 467 LEU A CA 1
ATOM 3819 C C . LEU A 1 467 ? 33.380 0.637 -23.008 1.00 88.06 467 LEU A C 1
ATOM 3821 O O . LEU A 1 467 ? 34.045 1.662 -23.103 1.00 88.06 467 LEU A O 1
ATOM 3825 N N . MET A 1 468 ? 33.702 -0.351 -22.169 1.00 85.56 468 MET A N 1
ATOM 3826 C CA . MET A 1 468 ? 34.835 -0.284 -21.239 1.00 85.56 468 MET A CA 1
ATOM 3827 C C . MET A 1 468 ? 36.194 -0.304 -21.957 1.00 85.56 468 MET A C 1
ATOM 3829 O O . MET A 1 468 ? 37.209 0.053 -21.368 1.00 85.56 468 MET A O 1
ATOM 3833 N N . GLU A 1 469 ? 36.225 -0.706 -23.232 1.00 90.00 469 GLU A N 1
ATOM 3834 C CA . GLU A 1 469 ? 37.440 -0.745 -24.055 1.00 90.00 469 GLU A CA 1
ATOM 3835 C C . GLU A 1 469 ? 37.759 0.605 -24.728 1.00 90.00 469 GLU A C 1
ATOM 3837 O O . GLU A 1 469 ? 38.856 0.781 -25.261 1.00 90.00 469 GLU A O 1
ATOM 3842 N N . ASP A 1 470 ? 36.826 1.565 -24.711 1.00 92.06 470 ASP A N 1
ATOM 3843 C CA . ASP A 1 470 ? 36.936 2.853 -25.402 1.00 92.06 470 ASP A CA 1
ATOM 3844 C C . ASP A 1 470 ? 36.599 4.007 -24.446 1.00 92.06 470 ASP A C 1
ATOM 3846 O O . ASP A 1 470 ? 35.438 4.368 -24.254 1.00 92.06 470 ASP A O 1
ATOM 3850 N N . ALA A 1 471 ? 37.638 4.588 -23.840 1.00 87.75 471 ALA A N 1
ATOM 3851 C CA . ALA A 1 471 ? 37.496 5.617 -22.810 1.00 87.75 471 ALA A CA 1
ATOM 3852 C C . ALA A 1 471 ? 36.779 6.889 -23.301 1.00 87.75 471 ALA A C 1
ATOM 3854 O O . ALA A 1 471 ? 36.083 7.537 -22.520 1.00 87.75 471 ALA A O 1
ATOM 3855 N N . GLU A 1 472 ? 36.925 7.245 -24.581 1.00 90.50 472 GLU A N 1
ATOM 3856 C CA . GLU A 1 472 ? 36.274 8.426 -25.158 1.00 90.50 472 GLU A CA 1
ATOM 3857 C C . GLU A 1 472 ? 34.774 8.170 -25.330 1.00 90.50 472 GLU A C 1
ATOM 3859 O O . GLU A 1 472 ? 33.952 8.931 -24.820 1.00 90.50 472 GLU A O 1
ATOM 3864 N N . LYS A 1 473 ? 34.399 7.023 -25.915 1.00 90.38 473 LYS A N 1
ATOM 3865 C CA . LYS A 1 473 ? 32.983 6.630 -26.008 1.00 90.38 473 LYS A CA 1
ATOM 3866 C C . LYS A 1 473 ? 32.338 6.411 -24.645 1.00 90.38 473 LYS A C 1
ATOM 3868 O O . LYS A 1 473 ? 31.157 6.711 -24.479 1.00 90.38 473 LYS A O 1
ATOM 3873 N N . LEU A 1 474 ? 33.081 5.861 -23.685 1.00 90.81 474 LEU A N 1
ATOM 3874 C CA . LEU A 1 474 ? 32.602 5.674 -22.320 1.00 90.81 474 LEU A CA 1
ATOM 3875 C C . LEU A 1 474 ? 32.239 7.022 -21.697 1.00 90.81 474 LEU A C 1
ATOM 3877 O O . LEU A 1 474 ? 31.135 7.175 -21.176 1.00 90.81 474 LEU A O 1
ATOM 3881 N N . LYS A 1 475 ? 33.134 8.009 -21.813 1.00 91.69 475 LYS A N 1
ATOM 3882 C CA . LYS A 1 475 ? 32.899 9.372 -21.336 1.00 91.69 475 LYS A CA 1
ATOM 3883 C C . LYS A 1 475 ? 31.653 9.987 -21.980 1.00 91.69 475 LYS A C 1
ATOM 3885 O O . LYS A 1 475 ? 30.796 10.486 -21.254 1.00 91.69 475 LYS A O 1
ATOM 3890 N N . ASP A 1 476 ? 31.504 9.894 -23.301 1.00 91.94 476 ASP A N 1
ATOM 3891 C CA . ASP A 1 476 ? 30.334 10.431 -24.014 1.00 91.94 476 ASP A CA 1
ATOM 3892 C C . ASP A 1 476 ? 29.019 9.809 -23.524 1.00 91.94 476 ASP A C 1
ATOM 3894 O O . ASP A 1 476 ? 28.027 10.507 -23.293 1.00 91.94 476 ASP A O 1
ATOM 3898 N N . VAL A 1 477 ? 29.008 8.488 -23.321 1.00 92.69 477 VAL A N 1
ATOM 3899 C CA . VAL A 1 477 ? 27.835 7.765 -22.815 1.00 92.69 477 VAL A CA 1
ATOM 3900 C C . VAL A 1 477 ? 27.512 8.173 -21.380 1.00 92.69 477 VAL A C 1
ATOM 3902 O O . VAL A 1 477 ? 26.343 8.408 -21.076 1.00 92.69 477 VAL A O 1
ATOM 3905 N N . VAL A 1 478 ? 28.516 8.306 -20.512 1.00 91.44 478 VAL A N 1
ATOM 3906 C CA . VAL A 1 478 ? 28.324 8.760 -19.126 1.00 91.44 478 VAL A CA 1
ATOM 3907 C C . VAL A 1 478 ? 27.754 10.180 -19.097 1.00 91.44 478 VAL A C 1
ATOM 3909 O O . VAL A 1 478 ? 26.782 10.432 -18.380 1.00 91.44 478 VAL A O 1
ATOM 3912 N N . VAL A 1 479 ? 28.266 11.095 -19.926 1.00 91.94 479 VAL A N 1
ATOM 3913 C CA . VAL A 1 479 ? 27.727 12.462 -20.046 1.00 91.94 479 VAL A CA 1
ATOM 3914 C C . VAL A 1 479 ? 26.267 12.445 -20.514 1.00 91.94 479 VAL A C 1
ATOM 3916 O O . VAL A 1 479 ? 25.429 13.136 -19.921 1.00 91.94 479 VAL A O 1
ATOM 3919 N N . ASP A 1 480 ? 25.922 11.633 -21.519 1.00 94.50 480 ASP A N 1
ATOM 3920 C CA . ASP A 1 480 ? 24.538 11.508 -21.999 1.00 94.50 480 ASP A CA 1
ATOM 3921 C C . ASP A 1 480 ? 23.609 10.921 -20.922 1.00 94.50 480 ASP A C 1
ATOM 3923 O O . ASP A 1 480 ? 22.513 11.439 -20.683 1.00 94.50 480 ASP A O 1
ATOM 3927 N N . MET A 1 481 ? 24.065 9.898 -20.194 1.00 91.25 481 MET A N 1
ATOM 3928 C CA . MET A 1 481 ? 23.337 9.298 -19.071 1.00 91.25 481 MET A CA 1
ATOM 3929 C C . MET A 1 481 ? 23.093 10.306 -17.943 1.00 91.25 481 MET A C 1
ATOM 3931 O O . MET A 1 481 ? 21.963 10.410 -17.452 1.00 91.25 481 MET A O 1
ATOM 3935 N N . LEU A 1 482 ? 24.099 11.107 -17.570 1.00 87.38 482 LEU A N 1
ATOM 3936 C CA . LEU A 1 482 ? 23.948 12.183 -16.585 1.00 87.38 482 LEU A CA 1
ATOM 3937 C C . LEU A 1 482 ? 22.917 13.214 -17.038 1.00 87.38 482 LEU A C 1
ATOM 3939 O O . LEU A 1 482 ? 22.077 13.639 -16.236 1.00 87.38 482 LEU A O 1
ATOM 3943 N N . CYS A 1 483 ? 22.944 13.605 -18.312 1.00 89.19 483 CYS A N 1
ATOM 3944 C CA . CYS A 1 483 ? 21.974 14.537 -18.876 1.00 89.19 483 CYS A CA 1
ATOM 3945 C C . CYS A 1 483 ? 20.556 13.949 -18.845 1.00 89.19 483 CYS A C 1
ATOM 3947 O O . CYS A 1 483 ? 19.628 14.603 -18.357 1.00 89.19 483 CYS A O 1
ATOM 3949 N N . CYS A 1 484 ? 20.381 12.695 -19.268 1.00 89.69 484 CYS A N 1
ATOM 3950 C CA . CYS A 1 484 ? 19.117 11.962 -19.183 1.00 89.69 484 CYS A CA 1
ATOM 3951 C C . CYS A 1 484 ? 18.591 11.877 -17.741 1.00 89.69 484 CYS A C 1
ATOM 3953 O O . CYS A 1 484 ? 17.416 12.172 -17.499 1.00 89.69 484 CYS A O 1
ATOM 3955 N N . LYS A 1 485 ? 19.449 11.557 -16.770 1.00 85.31 485 LYS A N 1
ATOM 3956 C CA . LYS A 1 485 ? 19.090 11.489 -15.347 1.00 85.31 485 LYS A CA 1
ATOM 3957 C C . LYS A 1 485 ? 18.701 12.851 -14.785 1.00 85.31 485 LYS A C 1
ATOM 3959 O O . LYS A 1 485 ? 17.632 13.002 -14.194 1.00 85.31 485 LYS A O 1
ATOM 3964 N N . ARG A 1 486 ? 19.540 13.869 -14.974 1.00 81.69 486 ARG A N 1
ATOM 3965 C CA . ARG A 1 486 ? 19.384 15.187 -14.334 1.00 81.69 486 ARG A CA 1
ATOM 3966 C C . ARG A 1 486 ? 18.299 16.045 -14.991 1.00 81.69 486 ARG A C 1
ATOM 3968 O O . ARG A 1 486 ? 17.606 16.784 -14.283 1.00 81.69 486 ARG A O 1
ATOM 3975 N N . LEU A 1 487 ? 18.127 15.977 -16.313 1.00 82.50 487 LEU A N 1
ATOM 3976 C CA . LEU A 1 487 ? 17.126 16.777 -17.033 1.00 82.50 487 LEU A CA 1
ATOM 3977 C C . LEU A 1 487 ? 15.785 16.065 -17.194 1.00 82.50 487 LEU A C 1
ATOM 3979 O O . LEU A 1 487 ? 14.749 16.720 -17.080 1.00 82.50 487 LEU A O 1
ATOM 3983 N N . MET A 1 488 ? 15.803 14.760 -17.471 1.00 83.56 488 MET A N 1
ATOM 3984 C CA . MET A 1 488 ? 14.606 14.002 -17.861 1.00 83.56 488 MET A CA 1
ATOM 3985 C C . MET A 1 488 ? 14.203 12.939 -16.829 1.00 83.56 488 MET A C 1
ATOM 3987 O O . MET A 1 488 ? 13.092 12.419 -16.896 1.00 83.56 488 MET A O 1
ATOM 3991 N N . GLY A 1 489 ? 15.056 12.658 -15.839 1.00 86.50 489 GLY A N 1
ATOM 3992 C CA . GLY A 1 489 ? 14.737 11.784 -14.711 1.00 86.50 489 GLY A CA 1
ATOM 3993 C C . GLY A 1 489 ? 14.911 10.288 -14.968 1.00 86.50 489 GLY A C 1
ATOM 3994 O O . GLY A 1 489 ? 14.378 9.496 -14.190 1.00 86.50 489 GLY A O 1
ATOM 3995 N N . PHE A 1 490 ? 15.611 9.904 -16.040 1.00 87.19 490 PHE A N 1
ATOM 3996 C CA . PHE A 1 490 ? 15.873 8.497 -16.359 1.00 87.19 490 PHE A CA 1
ATOM 3997 C C . PHE A 1 490 ? 16.948 7.905 -15.452 1.00 87.19 490 PHE A C 1
ATOM 3999 O O . PHE A 1 490 ? 17.970 8.535 -15.185 1.00 87.19 490 PHE A O 1
ATOM 4006 N N . TRP A 1 491 ? 16.730 6.686 -14.981 1.00 86.19 491 TRP A N 1
ATOM 4007 C CA . TRP A 1 491 ? 17.762 5.920 -14.286 1.00 86.19 491 TRP A CA 1
ATOM 4008 C C . TRP A 1 491 ? 18.721 5.243 -15.279 1.00 86.19 491 TRP A C 1
ATOM 4010 O O . TRP A 1 491 ? 18.348 5.028 -16.434 1.00 86.19 491 TRP A O 1
ATOM 4020 N N . PRO A 1 492 ? 19.942 4.869 -14.848 1.00 84.25 492 PRO A N 1
ATOM 4021 C CA . PRO A 1 492 ? 20.956 4.271 -15.723 1.00 84.25 492 PRO A CA 1
ATOM 4022 C C . PRO A 1 492 ? 20.462 3.067 -16.528 1.00 84.25 492 PRO A C 1
ATOM 4024 O O . PRO A 1 492 ? 20.700 2.980 -17.727 1.00 84.25 492 PRO A O 1
ATOM 4027 N N . PHE A 1 493 ? 19.714 2.160 -15.899 1.00 84.25 493 PHE A N 1
ATOM 4028 C CA . PHE A 1 493 ? 19.182 0.985 -16.590 1.00 84.25 493 PHE A CA 1
ATOM 4029 C C . PHE A 1 493 ? 18.117 1.355 -17.647 1.00 84.25 493 PHE A C 1
ATOM 4031 O O . PHE A 1 493 ? 18.067 0.735 -18.706 1.00 84.25 493 PHE A O 1
ATOM 4038 N N . GLU A 1 494 ? 17.309 2.403 -17.414 1.00 89.38 494 GLU A N 1
ATOM 4039 C CA . GLU A 1 494 ? 16.296 2.886 -18.370 1.00 89.38 494 GLU A CA 1
ATOM 4040 C C . GLU A 1 494 ? 16.946 3.436 -19.646 1.00 89.38 494 GLU A C 1
ATOM 4042 O O . GLU A 1 494 ? 16.368 3.338 -20.728 1.00 89.38 494 GLU A O 1
ATOM 4047 N N . TYR A 1 495 ? 18.160 3.985 -19.534 1.00 91.75 495 TYR A N 1
ATOM 4048 C CA . TYR A 1 495 ? 18.917 4.497 -20.674 1.00 91.75 495 TYR A CA 1
ATOM 4049 C C . TYR A 1 495 ? 19.208 3.410 -21.714 1.00 91.75 495 TYR A C 1
ATOM 4051 O O . TYR A 1 495 ? 18.976 3.620 -22.908 1.00 91.75 495 TYR A O 1
ATOM 4059 N N . PHE A 1 496 ? 19.664 2.240 -21.259 1.00 88.38 496 PHE A N 1
ATOM 4060 C CA . PHE A 1 496 ? 19.921 1.087 -22.123 1.00 88.38 496 PHE A CA 1
ATOM 4061 C C . PHE A 1 496 ? 18.625 0.397 -22.540 1.00 88.38 496 PHE A C 1
ATOM 4063 O O . PHE A 1 496 ? 18.407 0.163 -23.726 1.00 88.38 496 PHE A O 1
ATOM 4070 N N . MET A 1 497 ? 17.730 0.152 -21.584 1.00 87.81 497 MET A N 1
ATOM 4071 C CA . MET A 1 497 ? 16.481 -0.573 -21.809 1.00 87.81 497 MET A CA 1
ATOM 4072 C C . MET A 1 497 ? 15.555 0.120 -22.819 1.00 87.81 497 MET A C 1
ATOM 4074 O O . MET A 1 497 ? 14.901 -0.540 -23.622 1.00 87.81 497 MET A O 1
ATOM 4078 N N . PHE A 1 498 ? 15.494 1.454 -22.813 1.00 91.75 498 PHE A N 1
ATOM 4079 C CA . PHE A 1 498 ? 14.704 2.218 -23.786 1.00 91.75 498 PHE A CA 1
ATOM 4080 C C . PHE A 1 498 ? 15.510 2.631 -25.020 1.00 91.75 498 PHE A C 1
ATOM 4082 O O . PHE A 1 498 ? 14.981 3.330 -25.891 1.00 91.75 498 PHE A O 1
ATOM 4089 N N . ASP A 1 499 ? 16.772 2.204 -25.116 1.00 91.06 499 ASP A N 1
ATOM 4090 C CA . ASP A 1 499 ? 17.713 2.572 -26.171 1.00 91.06 499 ASP A CA 1
ATOM 4091 C C . ASP A 1 499 ? 17.711 4.093 -26.412 1.00 91.06 499 ASP A C 1
ATOM 4093 O O . ASP A 1 499 ? 17.446 4.579 -27.518 1.00 91.06 499 ASP A O 1
ATOM 4097 N N . LEU A 1 500 ? 17.894 4.865 -25.331 1.00 93.06 500 LEU A N 1
ATOM 4098 C CA . LEU A 1 500 ? 17.791 6.328 -25.369 1.00 93.06 500 LEU A CA 1
ATOM 4099 C C . LEU A 1 500 ? 18.910 6.948 -26.209 1.00 93.06 500 LEU A C 1
ATOM 4101 O O . LEU A 1 500 ? 18.663 7.931 -26.905 1.00 93.06 500 LEU A O 1
ATOM 4105 N N . LYS A 1 501 ? 20.105 6.345 -26.214 1.00 90.44 501 LYS A N 1
ATOM 4106 C CA . LYS A 1 501 ? 21.270 6.820 -26.979 1.00 90.44 501 LYS A CA 1
ATOM 4107 C C . LYS A 1 501 ? 20.960 7.059 -28.461 1.00 90.44 501 LYS A C 1
ATOM 4109 O O . LYS A 1 501 ? 21.396 8.051 -29.030 1.00 90.44 501 LYS A O 1
ATOM 4114 N N . ASN A 1 502 ? 20.137 6.196 -29.061 1.00 91.44 502 ASN A N 1
ATOM 4115 C CA . ASN A 1 502 ? 19.786 6.241 -30.481 1.00 91.44 502 ASN A CA 1
ATOM 4116 C C . ASN A 1 502 ? 18.519 7.061 -30.770 1.00 91.44 502 ASN A C 1
ATOM 4118 O O . ASN A 1 502 ? 18.041 7.080 -31.903 1.00 91.44 502 ASN A O 1
ATOM 4122 N N . LYS A 1 503 ? 17.944 7.715 -29.755 1.00 93.88 503 LYS A N 1
ATOM 4123 C CA . LYS A 1 503 ? 16.703 8.487 -29.865 1.00 93.88 503 LYS A CA 1
ATOM 4124 C C . LYS A 1 503 ? 16.981 9.975 -29.828 1.00 93.88 503 LYS A C 1
ATOM 4126 O O . LYS A 1 503 ? 17.781 10.454 -29.022 1.00 93.88 503 LYS A O 1
ATOM 4131 N N . SER A 1 504 ? 16.243 10.715 -30.647 1.00 92.38 504 SER A N 1
ATOM 4132 C CA . SER A 1 504 ? 16.174 12.170 -30.549 1.00 92.38 504 SER A CA 1
ATOM 4133 C C . SER A 1 504 ? 15.588 12.602 -29.202 1.00 92.38 504 SER A C 1
ATOM 4135 O O . SER A 1 504 ? 14.868 11.855 -28.538 1.00 92.38 504 SER A O 1
ATOM 4137 N N . LEU A 1 505 ? 15.839 13.850 -28.809 1.00 90.19 505 LEU A N 1
ATOM 4138 C CA . LEU A 1 505 ? 15.265 14.435 -27.597 1.00 90.19 505 LEU A CA 1
ATOM 4139 C C . LEU A 1 505 ? 13.734 14.294 -27.534 1.00 90.19 505 LEU A C 1
ATOM 4141 O O . LEU A 1 505 ? 13.184 13.977 -26.481 1.00 90.19 505 LEU A O 1
ATOM 4145 N N . GLU A 1 506 ? 13.050 14.526 -28.656 1.00 89.75 506 GLU A N 1
ATOM 4146 C CA . GLU A 1 506 ? 11.595 14.402 -28.733 1.00 89.75 506 GLU A CA 1
ATOM 4147 C C . GLU A 1 506 ? 11.150 12.960 -28.456 1.00 89.75 506 GLU A C 1
ATOM 4149 O O . GLU A 1 506 ? 10.216 12.734 -27.688 1.00 89.75 506 GLU A O 1
ATOM 4154 N N . GLU A 1 507 ? 11.829 11.976 -2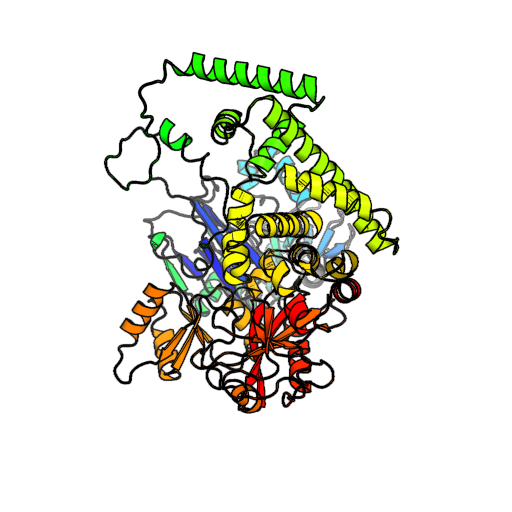9.046 1.00 93.19 507 GLU A N 1
ATOM 4155 C CA . GLU A 1 507 ? 11.536 10.560 -28.825 1.00 93.19 507 GLU A CA 1
ATOM 4156 C C . GLU A 1 507 ? 11.816 10.139 -27.385 1.00 93.19 507 GLU A C 1
ATOM 4158 O O . GLU A 1 507 ? 10.966 9.489 -26.776 1.00 93.19 507 GLU A O 1
ATOM 4163 N N . ARG A 1 508 ? 12.948 10.561 -26.806 1.00 94.50 508 ARG A N 1
ATOM 4164 C CA . ARG A 1 508 ? 13.290 10.293 -25.398 1.00 94.50 508 ARG A CA 1
ATOM 4165 C C . ARG A 1 508 ? 12.187 10.796 -24.465 1.00 94.50 508 ARG A C 1
ATOM 4167 O O . ARG A 1 508 ? 11.748 10.065 -23.582 1.00 94.50 508 ARG A O 1
ATOM 4174 N N . ARG A 1 509 ? 11.661 12.004 -24.695 1.00 92.12 509 ARG A N 1
ATOM 4175 C CA . ARG A 1 509 ? 10.604 12.601 -23.857 1.00 92.12 509 ARG A CA 1
ATOM 4176 C C . ARG A 1 509 ? 9.225 11.949 -24.000 1.00 92.12 509 ARG A C 1
ATOM 4178 O O . ARG A 1 509 ? 8.352 12.246 -23.188 1.00 92.12 509 ARG A O 1
ATOM 4185 N N . LYS A 1 510 ? 9.011 11.056 -24.974 1.00 93.81 510 LYS A N 1
ATOM 4186 C CA . LYS A 1 510 ? 7.780 10.244 -25.063 1.00 93.81 510 LYS A CA 1
ATOM 4187 C C . LYS A 1 510 ? 7.753 9.128 -24.013 1.00 93.81 510 LYS A C 1
ATOM 4189 O O . LYS A 1 510 ? 6.673 8.614 -23.718 1.00 93.81 510 LYS A O 1
ATOM 4194 N N . TYR A 1 511 ? 8.904 8.750 -23.454 1.00 96.12 511 TYR A N 1
ATOM 4195 C CA . TYR A 1 511 ? 9.004 7.744 -22.397 1.00 96.12 511 TYR A CA 1
ATOM 4196 C C . TYR A 1 511 ? 8.709 8.353 -21.026 1.00 96.12 511 TYR A C 1
ATOM 4198 O O . TYR A 1 511 ? 9.053 9.500 -20.747 1.00 96.12 511 TYR A O 1
ATOM 4206 N N . VAL A 1 512 ? 8.066 7.569 -20.166 1.00 94.69 512 VAL A N 1
ATOM 4207 C CA . VAL A 1 512 ? 7.896 7.879 -18.748 1.00 94.69 512 VAL A CA 1
ATOM 4208 C C . VAL A 1 512 ? 9.172 7.462 -18.038 1.00 94.69 512 VAL A C 1
ATOM 4210 O O . VAL A 1 512 ? 9.450 6.265 -17.961 1.00 94.69 512 VAL A O 1
ATOM 4213 N N . SER A 1 513 ? 9.935 8.432 -17.543 1.00 91.12 513 SER A N 1
ATOM 4214 C CA . SER A 1 513 ? 11.106 8.151 -16.715 1.00 91.12 513 SER A CA 1
ATOM 4215 C C . SER A 1 513 ? 10.707 7.717 -15.308 1.00 91.12 513 SER A C 1
ATOM 4217 O O . SER A 1 513 ? 9.575 7.948 -14.859 1.00 91.12 513 SER A O 1
ATOM 4219 N N . ASN A 1 514 ? 11.643 7.142 -14.554 1.00 85.19 514 ASN A N 1
ATOM 4220 C CA . ASN A 1 514 ? 11.379 6.796 -13.164 1.00 85.19 514 ASN A CA 1
ATOM 4221 C C . ASN A 1 514 ? 10.949 8.008 -12.307 1.00 85.19 514 ASN A C 1
ATOM 4223 O O . ASN A 1 514 ? 10.095 7.868 -11.422 1.00 85.19 514 ASN A O 1
ATOM 4227 N N . LEU A 1 515 ? 11.489 9.203 -12.578 1.00 81.50 515 LEU A N 1
ATOM 4228 C CA . LEU A 1 515 ? 11.054 10.435 -11.913 1.00 81.50 515 LEU A CA 1
ATOM 4229 C C . LEU A 1 515 ? 9.629 10.830 -12.316 1.00 81.50 515 LEU A C 1
ATOM 4231 O O . LEU A 1 515 ? 8.818 11.106 -11.432 1.00 81.50 515 LEU A O 1
ATOM 4235 N N . ASP A 1 516 ? 9.315 10.832 -13.618 1.00 85.25 516 ASP A N 1
ATOM 4236 C CA . ASP A 1 516 ? 7.966 11.139 -14.119 1.00 85.25 516 ASP A CA 1
ATOM 4237 C C . ASP A 1 516 ? 6.930 10.220 -13.463 1.00 85.25 516 ASP A C 1
ATOM 4239 O O . ASP A 1 516 ? 5.923 10.680 -12.921 1.00 85.25 516 ASP A O 1
ATOM 4243 N N . ARG A 1 517 ? 7.224 8.915 -13.453 1.00 89.44 517 ARG A N 1
ATOM 4244 C CA . ARG A 1 517 ? 6.431 7.877 -12.794 1.00 89.44 517 ARG A CA 1
ATOM 4245 C C . ARG A 1 517 ? 6.223 8.205 -11.319 1.00 89.44 517 ARG A C 1
ATOM 4247 O O . ARG A 1 517 ? 5.088 8.270 -10.864 1.00 89.44 517 ARG A O 1
ATOM 4254 N N . THR A 1 518 ? 7.301 8.440 -10.575 1.00 81.81 518 THR A N 1
ATOM 4255 C CA . THR A 1 518 ? 7.228 8.711 -9.131 1.00 81.81 518 THR A CA 1
ATOM 4256 C C . THR A 1 518 ? 6.347 9.924 -8.838 1.00 81.81 518 THR A C 1
ATOM 4258 O O . THR A 1 518 ? 5.441 9.845 -8.011 1.00 81.81 518 THR A O 1
ATOM 4261 N N . LEU A 1 519 ? 6.560 11.032 -9.552 1.00 80.00 519 LEU A N 1
ATOM 4262 C CA . LEU A 1 519 ? 5.779 12.256 -9.370 1.00 80.00 519 LEU A CA 1
ATOM 4263 C C . LEU A 1 519 ? 4.303 12.055 -9.726 1.00 80.00 519 LEU A C 1
ATOM 4265 O O . LEU A 1 519 ? 3.433 12.511 -8.986 1.00 80.00 519 LEU A O 1
ATOM 4269 N N . LYS A 1 520 ? 4.006 11.361 -10.831 1.00 85.12 520 LYS A N 1
ATOM 4270 C CA . LYS A 1 520 ? 2.627 11.152 -11.286 1.00 85.12 520 LYS A CA 1
ATOM 4271 C C . LYS A 1 520 ? 1.864 10.197 -10.370 1.00 85.12 520 LYS A C 1
ATOM 4273 O O . LYS A 1 520 ? 0.732 10.492 -9.996 1.00 85.12 520 LYS A O 1
ATOM 4278 N N . LEU A 1 521 ? 2.485 9.086 -9.972 1.00 87.00 521 LEU A N 1
ATOM 4279 C CA . LEU A 1 521 ? 1.845 8.074 -9.132 1.00 87.00 521 LEU A CA 1
ATOM 4280 C C . LEU A 1 521 ? 1.621 8.586 -7.702 1.00 87.00 521 LEU A C 1
ATOM 4282 O O . LEU A 1 521 ? 0.590 8.275 -7.119 1.00 87.00 521 LEU A O 1
ATOM 4286 N N . ASN A 1 522 ? 2.496 9.445 -7.166 1.00 82.81 522 ASN A N 1
ATOM 4287 C CA . ASN A 1 522 ? 2.288 10.077 -5.853 1.00 82.81 522 ASN A CA 1
ATOM 4288 C C . ASN A 1 522 ? 1.016 10.943 -5.773 1.00 82.81 522 ASN A C 1
ATOM 4290 O O . ASN A 1 522 ? 0.505 11.167 -4.678 1.00 82.81 522 ASN A O 1
ATOM 4294 N N . ASN A 1 523 ? 0.484 11.418 -6.906 1.00 85.62 523 ASN A N 1
ATOM 4295 C CA . ASN A 1 523 ? -0.764 12.189 -6.927 1.00 85.62 523 ASN A CA 1
ATOM 4296 C C . ASN A 1 523 ? -2.016 11.309 -6.818 1.00 85.62 523 ASN A C 1
ATOM 4298 O O . ASN A 1 523 ? -3.076 11.802 -6.442 1.00 85.62 523 ASN A O 1
ATOM 4302 N N . VAL A 1 524 ? -1.908 10.025 -7.167 1.00 89.12 524 VAL A N 1
ATOM 4303 C CA . VAL A 1 524 ? -3.044 9.086 -7.203 1.00 89.12 524 VAL A CA 1
ATOM 4304 C C . VAL A 1 524 ? -2.925 7.953 -6.190 1.00 89.12 524 VAL A C 1
ATOM 4306 O O . VAL A 1 524 ? -3.916 7.281 -5.913 1.00 89.12 524 VAL A O 1
ATOM 4309 N N . ASN A 1 525 ? -1.739 7.770 -5.611 1.00 84.75 525 ASN A N 1
ATOM 4310 C CA . ASN A 1 525 ? -1.455 6.780 -4.586 1.00 84.75 525 ASN A CA 1
ATOM 4311 C C . ASN A 1 525 ? -0.930 7.453 -3.320 1.00 84.75 525 ASN A C 1
ATOM 4313 O O . ASN A 1 525 ? 0.163 8.014 -3.271 1.00 84.75 525 ASN A O 1
ATOM 4317 N N . ASN A 1 526 ? -1.710 7.338 -2.256 1.00 78.25 526 ASN A N 1
ATOM 4318 C CA . ASN A 1 526 ? -1.338 7.699 -0.908 1.00 78.25 526 ASN A CA 1
ATOM 4319 C C . ASN A 1 526 ? -0.255 6.737 -0.407 1.00 78.25 526 ASN A C 1
ATOM 4321 O O . ASN A 1 526 ? -0.458 5.521 -0.370 1.00 78.25 526 ASN A O 1
ATOM 4325 N N . ARG A 1 527 ? 0.886 7.289 0.015 1.00 66.94 527 ARG A N 1
ATOM 4326 C CA . ARG A 1 527 ? 2.056 6.502 0.424 1.00 66.94 527 ARG A CA 1
ATOM 4327 C C . ARG A 1 527 ? 1.763 5.546 1.585 1.00 66.94 527 ARG A C 1
ATOM 4329 O O . ARG A 1 527 ? 2.133 4.387 1.509 1.00 66.94 527 ARG A O 1
ATOM 4336 N N . ILE A 1 528 ? 1.029 6.013 2.596 1.00 55.09 528 ILE A N 1
ATOM 4337 C CA . ILE A 1 528 ? 0.655 5.225 3.784 1.00 55.09 528 ILE A CA 1
ATOM 4338 C C . ILE A 1 528 ? -0.229 4.039 3.389 1.00 55.09 528 ILE A C 1
ATOM 4340 O O . ILE A 1 528 ? -0.034 2.923 3.855 1.00 55.09 528 ILE A O 1
ATOM 4344 N N . SER A 1 529 ? -1.203 4.277 2.514 1.00 65.31 529 SER A N 1
ATOM 4345 C CA . SER A 1 529 ? -2.120 3.234 2.044 1.00 65.31 529 SER A CA 1
ATOM 4346 C C . SER A 1 529 ? -1.396 2.226 1.153 1.00 65.31 529 SER A C 1
ATOM 4348 O O . SER A 1 529 ? -1.633 1.027 1.254 1.00 65.31 529 SER A O 1
ATOM 4350 N N . SER A 1 530 ? -0.459 2.712 0.337 1.00 71.19 530 SER A N 1
ATOM 4351 C CA . SER A 1 530 ? 0.375 1.895 -0.547 1.00 71.19 530 SER A CA 1
ATOM 4352 C C . SER A 1 530 ? 1.225 0.875 0.208 1.00 71.19 530 SER A C 1
ATOM 4354 O O . SER A 1 530 ? 1.430 -0.215 -0.302 1.00 71.19 530 SER A O 1
ATOM 4356 N N . GLU A 1 531 ? 1.645 1.166 1.442 1.00 65.56 531 GLU A N 1
ATOM 4357 C CA . GLU A 1 531 ? 2.388 0.203 2.270 1.00 65.56 531 GLU A CA 1
ATOM 4358 C C . GLU A 1 531 ? 1.574 -1.059 2.595 1.00 65.56 531 GLU A C 1
ATOM 4360 O O . GLU A 1 531 ? 2.146 -2.132 2.742 1.00 65.56 531 GLU A O 1
ATOM 4365 N N . ILE A 1 532 ? 0.239 -0.961 2.668 1.00 68.25 532 ILE A N 1
ATOM 4366 C CA . ILE A 1 532 ? -0.625 -2.139 2.853 1.00 68.25 532 ILE A CA 1
ATOM 4367 C C . ILE A 1 532 ? -0.564 -3.038 1.611 1.00 68.25 532 ILE A C 1
ATOM 4369 O O . ILE A 1 532 ? -0.599 -4.257 1.738 1.00 68.25 532 ILE A O 1
ATOM 4373 N N . LEU A 1 533 ? -0.465 -2.429 0.424 1.00 77.25 533 LEU A N 1
ATOM 4374 C CA . LEU A 1 533 ? -0.369 -3.132 -0.854 1.00 77.25 533 LEU A CA 1
ATOM 4375 C C . LEU A 1 533 ? 1.049 -3.667 -1.130 1.00 77.25 533 LEU A C 1
ATOM 4377 O O . LEU A 1 533 ? 1.216 -4.700 -1.768 1.00 77.25 533 LEU A O 1
ATOM 4381 N N . ASP A 1 534 ? 2.081 -2.970 -0.661 1.00 72.31 534 ASP A N 1
ATOM 4382 C CA . ASP A 1 534 ? 3.466 -3.416 -0.830 1.00 72.31 534 ASP A CA 1
ATOM 4383 C C . ASP A 1 534 ? 3.812 -4.561 0.152 1.00 72.31 534 ASP A C 1
ATOM 4385 O O . ASP A 1 534 ? 4.683 -5.387 -0.139 1.00 72.31 534 ASP A O 1
ATOM 4389 N N . ASN A 1 535 ? 3.079 -4.668 1.269 1.00 76.56 535 ASN A N 1
ATOM 4390 C CA . ASN A 1 535 ? 3.116 -5.821 2.164 1.00 76.56 535 ASN A CA 1
ATOM 4391 C C . ASN A 1 535 ? 2.298 -6.983 1.580 1.00 76.56 535 ASN A C 1
ATOM 4393 O O . ASN A 1 535 ? 1.071 -6.911 1.420 1.00 76.56 535 ASN A O 1
ATOM 4397 N N . LYS A 1 536 ? 2.977 -8.091 1.281 1.00 82.50 536 LYS A N 1
ATOM 4398 C CA . LYS A 1 536 ? 2.374 -9.212 0.546 1.00 82.50 536 LYS A CA 1
ATOM 4399 C C . LYS A 1 536 ? 1.283 -9.922 1.351 1.00 82.50 536 LYS A C 1
ATOM 4401 O O . LYS A 1 536 ? 0.273 -10.326 0.773 1.00 82.50 536 LYS A O 1
ATOM 4406 N N . TYR A 1 537 ? 1.437 -10.033 2.673 1.00 81.81 537 TYR A N 1
ATOM 4407 C CA . TYR A 1 537 ? 0.453 -10.708 3.522 1.00 81.81 537 TYR A CA 1
ATOM 4408 C C . TYR A 1 537 ? -0.770 -9.834 3.780 1.00 81.81 537 TYR A C 1
ATOM 4410 O O . TYR A 1 537 ? -1.900 -10.320 3.725 1.00 81.81 537 TYR A O 1
ATOM 4418 N N . LEU A 1 538 ? -0.575 -8.533 4.007 1.00 77.06 538 LEU A N 1
ATOM 4419 C CA . LEU A 1 538 ? -1.691 -7.601 4.150 1.00 77.06 538 LEU A CA 1
ATOM 4420 C C . LEU A 1 538 ? -2.494 -7.494 2.852 1.00 77.06 538 LEU A C 1
ATOM 4422 O O . LEU A 1 538 ? -3.723 -7.526 2.894 1.00 77.06 538 LEU A O 1
ATOM 4426 N N . THR A 1 539 ? -1.819 -7.460 1.701 1.00 83.12 539 THR A N 1
ATOM 4427 C CA . THR A 1 539 ? -2.479 -7.524 0.389 1.00 83.12 539 THR A CA 1
ATOM 4428 C C . THR A 1 539 ? -3.303 -8.790 0.243 1.00 83.12 539 THR A C 1
ATOM 4430 O O . THR A 1 539 ? -4.471 -8.711 -0.137 1.00 83.12 539 THR A O 1
ATOM 4433 N N . TYR A 1 540 ? -2.727 -9.944 0.595 1.00 85.75 540 TYR A N 1
ATOM 4434 C CA . TYR A 1 540 ? -3.455 -11.207 0.622 1.00 85.75 540 TYR A CA 1
ATOM 4435 C C . TYR A 1 540 ? -4.687 -11.117 1.523 1.00 85.75 540 TYR A C 1
ATOM 4437 O O . TYR A 1 540 ? -5.776 -11.439 1.075 1.00 85.75 540 TYR A O 1
ATOM 4445 N N . LYS A 1 541 ? -4.576 -10.604 2.752 1.00 80.75 541 LYS A N 1
ATOM 4446 C CA . LYS A 1 541 ? -5.734 -10.470 3.653 1.00 80.75 541 LYS A CA 1
ATOM 4447 C C . LYS A 1 541 ? -6.807 -9.528 3.131 1.00 80.75 541 LYS A C 1
ATOM 4449 O O . LYS A 1 541 ? -7.990 -9.747 3.378 1.00 80.75 541 LYS A O 1
ATOM 4454 N N . VAL A 1 542 ? -6.412 -8.497 2.396 1.00 81.81 542 VAL A N 1
ATOM 4455 C CA . VAL A 1 542 ? -7.348 -7.550 1.795 1.00 81.81 542 VAL A CA 1
ATOM 4456 C C . VAL A 1 542 ? -8.000 -8.118 0.541 1.00 81.81 542 VAL A C 1
ATOM 4458 O O . VAL A 1 542 ? -9.103 -7.686 0.236 1.00 81.81 542 VAL A O 1
ATOM 4461 N N . LEU A 1 543 ? -7.375 -9.048 -0.183 1.00 89.56 543 LEU A N 1
ATOM 4462 C CA . LEU A 1 543 ? -7.817 -9.549 -1.496 1.00 89.56 543 LEU A CA 1
ATOM 4463 C C . LEU A 1 543 ? -7.834 -11.088 -1.576 1.00 89.56 543 LEU A C 1
ATOM 4465 O O . LEU A 1 543 ? -7.640 -11.651 -2.653 1.00 89.56 543 LEU A O 1
ATOM 4469 N N . GLU A 1 544 ? -8.051 -11.764 -0.447 1.00 89.75 544 GLU A N 1
ATOM 4470 C CA . GLU A 1 544 ? -7.871 -13.214 -0.264 1.00 89.75 544 GLU A CA 1
ATOM 4471 C C . GLU A 1 544 ? -8.627 -14.030 -1.318 1.00 89.75 544 GLU A C 1
ATOM 4473 O O . GLU A 1 544 ? -8.099 -14.996 -1.876 1.00 89.75 544 GLU A O 1
ATOM 4478 N N . GLU A 1 545 ? -9.831 -13.588 -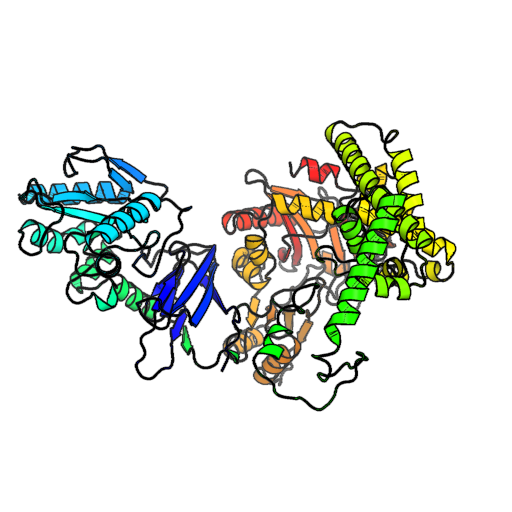1.682 1.00 94.50 545 GLU A N 1
ATOM 4479 C CA . GLU A 1 545 ? -10.682 -14.281 -2.645 1.00 94.50 545 GLU A CA 1
ATOM 4480 C C . GLU A 1 545 ? -10.110 -14.327 -4.073 1.00 94.50 545 GLU A C 1
ATOM 4482 O O . GLU A 1 545 ? -10.553 -15.137 -4.887 1.00 94.50 545 GLU A O 1
ATOM 4487 N N . PHE A 1 546 ? -9.132 -13.473 -4.388 1.00 97.00 546 PHE A N 1
ATOM 4488 C CA . PHE A 1 546 ? -8.506 -13.377 -5.708 1.00 97.00 546 PHE A CA 1
ATOM 4489 C C . PHE A 1 546 ? -7.174 -14.135 -5.807 1.00 97.00 546 PHE A C 1
ATOM 4491 O O . PHE A 1 546 ? -6.603 -14.232 -6.896 1.00 97.00 546 PHE A O 1
ATOM 4498 N N . TYR A 1 547 ? -6.663 -14.669 -4.694 1.00 95.31 547 TYR A N 1
ATOM 4499 C CA . TYR A 1 547 ? -5.404 -15.423 -4.660 1.00 95.31 547 TYR A CA 1
ATOM 4500 C C . TYR A 1 547 ? -5.591 -16.910 -4.972 1.00 95.31 547 TYR A C 1
ATOM 4502 O O . TYR A 1 547 ? -4.681 -17.532 -5.525 1.00 95.31 547 TYR A O 1
ATOM 4510 N N . GLY A 1 548 ? -6.756 -17.470 -4.627 1.00 93.44 548 GLY A N 1
ATOM 4511 C CA . GLY A 1 548 ? -7.141 -18.844 -4.962 1.00 93.44 548 GLY A CA 1
ATOM 4512 C C . GLY A 1 548 ? -6.253 -19.939 -4.363 1.00 93.44 548 GLY A C 1
ATOM 4513 O O . GLY A 1 548 ? -6.272 -21.054 -4.875 1.00 93.44 548 GLY A O 1
ATOM 4514 N N . ARG A 1 549 ? -5.466 -19.626 -3.327 1.00 94.75 549 ARG A N 1
ATOM 4515 C CA . ARG A 1 549 ? -4.488 -20.530 -2.706 1.00 94.75 549 ARG A CA 1
ATOM 4516 C C . ARG A 1 549 ? -4.289 -20.203 -1.231 1.00 94.75 549 ARG A C 1
ATOM 4518 O O . ARG A 1 549 ? -4.535 -19.065 -0.826 1.00 94.75 549 ARG A O 1
ATOM 4525 N N . GLU A 1 550 ? -3.831 -21.177 -0.453 1.00 94.19 550 GLU A N 1
ATOM 4526 C CA . GLU A 1 550 ? -3.541 -20.982 0.972 1.00 94.19 550 GLU A CA 1
ATOM 4527 C C . GLU A 1 550 ? -2.265 -20.146 1.168 1.00 94.19 550 GLU A C 1
ATOM 4529 O O . GLU A 1 550 ? -1.224 -20.425 0.565 1.00 94.19 550 GLU A O 1
ATOM 4534 N N . ILE A 1 551 ? -2.350 -19.115 2.014 1.00 93.62 551 ILE A N 1
ATOM 4535 C CA . ILE A 1 551 ? -1.219 -18.262 2.386 1.00 93.62 551 ILE A CA 1
ATOM 4536 C C . ILE A 1 551 ? -1.231 -18.019 3.895 1.00 93.62 551 ILE A C 1
ATOM 4538 O O . ILE A 1 551 ? -2.208 -17.503 4.448 1.00 93.62 551 ILE A O 1
ATOM 4542 N N . ILE A 1 552 ? -0.116 -18.333 4.551 1.00 86.75 552 ILE A N 1
ATOM 4543 C CA . ILE A 1 552 ? 0.089 -18.078 5.979 1.00 86.75 552 ILE A CA 1
ATOM 4544 C C . ILE A 1 552 ? 1.282 -17.152 6.207 1.00 86.75 552 ILE A C 1
ATOM 4546 O O . ILE A 1 552 ? 2.251 -17.162 5.448 1.00 86.75 552 ILE A O 1
ATOM 4550 N N . MET A 1 553 ? 1.209 -16.361 7.275 1.00 85.88 553 MET A N 1
ATOM 4551 C CA . MET A 1 553 ? 2.333 -15.569 7.765 1.00 85.88 553 MET A CA 1
ATOM 4552 C C . MET A 1 553 ? 3.006 -16.318 8.905 1.00 85.88 553 MET A C 1
ATOM 4554 O O . MET A 1 553 ? 2.356 -16.642 9.898 1.00 85.88 553 MET A O 1
ATOM 4558 N N . ILE A 1 554 ? 4.301 -16.551 8.752 1.00 80.50 554 ILE A N 1
ATOM 4559 C CA . ILE A 1 554 ? 5.183 -17.051 9.790 1.00 80.50 554 ILE A CA 1
ATOM 4560 C C . ILE A 1 554 ? 5.971 -15.869 10.307 1.00 80.50 554 ILE A C 1
ATOM 4562 O O . ILE A 1 554 ? 6.832 -15.305 9.630 1.00 80.50 554 ILE A O 1
ATOM 4566 N N . THR A 1 555 ? 5.631 -15.482 11.522 1.00 70.94 555 THR A N 1
ATOM 4567 C CA . THR A 1 555 ? 6.331 -14.435 12.223 1.00 70.94 555 THR A CA 1
ATOM 4568 C C . THR A 1 555 ? 7.458 -15.124 12.974 1.00 70.94 555 THR A C 1
ATOM 4570 O O . THR A 1 555 ? 8.589 -15.080 12.502 1.00 70.94 555 THR A O 1
ATOM 4573 N N . SER A 1 556 ? 7.173 -15.884 14.025 1.00 69.69 556 SER A N 1
ATOM 4574 C CA . SER A 1 556 ? 8.187 -16.420 14.935 1.00 69.69 556 SER A CA 1
ATOM 4575 C C . SER A 1 556 ? 8.158 -17.935 15.045 1.00 69.69 556 SER A C 1
ATOM 4577 O O . SER A 1 556 ? 7.300 -18.608 14.473 1.00 69.69 556 SER A O 1
ATOM 4579 N N . ILE A 1 557 ? 9.068 -18.481 15.854 1.00 68.19 557 ILE A N 1
ATOM 4580 C CA . ILE A 1 557 ? 9.041 -19.901 16.213 1.00 68.19 557 ILE A CA 1
ATOM 4581 C C . ILE A 1 557 ? 7.736 -20.293 16.931 1.00 68.19 557 ILE A C 1
ATOM 4583 O O . ILE A 1 557 ? 7.328 -21.450 16.876 1.00 68.19 557 ILE A O 1
ATOM 4587 N N . ASN A 1 558 ? 7.038 -19.330 17.546 1.00 64.94 558 ASN A N 1
ATOM 4588 C CA . ASN A 1 558 ? 5.751 -19.559 18.206 1.00 64.94 558 ASN A CA 1
ATOM 4589 C C . ASN A 1 558 ? 4.606 -19.819 17.211 1.00 64.94 558 ASN A C 1
ATOM 4591 O O . ASN A 1 558 ? 3.551 -20.293 17.622 1.00 64.94 558 ASN A O 1
ATOM 4595 N N . ASP A 1 559 ? 4.803 -19.563 15.912 1.00 65.81 559 ASP A N 1
ATOM 4596 C CA . ASP A 1 559 ? 3.824 -19.888 14.865 1.00 65.81 559 ASP A CA 1
ATOM 4597 C C . ASP A 1 559 ? 3.929 -21.351 14.385 1.00 65.81 559 ASP A C 1
ATOM 4599 O O . ASP A 1 559 ? 3.348 -21.714 13.360 1.00 65.81 559 ASP A O 1
ATOM 4603 N N . TYR A 1 560 ? 4.650 -22.206 15.123 1.00 75.38 560 TYR A N 1
ATOM 4604 C CA . TYR A 1 560 ? 4.877 -23.608 14.770 1.00 75.38 560 TYR A CA 1
ATOM 4605 C C . TYR A 1 560 ? 3.597 -24.387 14.472 1.00 75.38 560 TYR A C 1
ATOM 4607 O O . TYR A 1 560 ? 3.534 -25.037 13.435 1.00 75.38 560 TYR A O 1
ATOM 4615 N N . ASP A 1 561 ? 2.564 -24.288 15.310 1.00 70.44 561 ASP A N 1
ATOM 4616 C CA . ASP A 1 561 ? 1.330 -25.057 15.096 1.00 70.44 561 ASP A CA 1
ATOM 4617 C C . ASP A 1 561 ? 0.643 -24.679 13.771 1.00 70.44 561 ASP A C 1
ATOM 4619 O O . ASP A 1 561 ? 0.094 -25.534 13.078 1.00 70.44 561 ASP A O 1
ATOM 4623 N N . ILE A 1 562 ? 0.709 -23.398 13.385 1.00 78.25 562 ILE A N 1
ATOM 4624 C CA . ILE A 1 562 ? 0.173 -22.895 12.111 1.00 78.25 562 ILE A CA 1
ATOM 4625 C C . ILE A 1 562 ? 1.027 -23.409 10.948 1.00 78.25 562 ILE A C 1
ATOM 4627 O O . ILE A 1 562 ? 0.497 -23.841 9.922 1.00 78.25 562 ILE A O 1
ATOM 4631 N N . PHE A 1 563 ? 2.351 -23.365 11.106 1.00 85.25 563 PHE A N 1
ATOM 4632 C CA . PHE A 1 563 ? 3.296 -23.842 10.104 1.00 85.25 563 PHE A CA 1
ATOM 4633 C C . PHE A 1 563 ? 3.169 -25.348 9.857 1.00 85.25 563 PHE A C 1
ATOM 4635 O O . PHE A 1 563 ? 3.094 -25.775 8.705 1.00 85.25 563 PHE A O 1
ATOM 4642 N N . ASP A 1 564 ? 3.118 -26.150 10.920 1.00 90.38 564 ASP A N 1
ATOM 4643 C CA . ASP A 1 564 ? 3.016 -27.607 10.851 1.00 90.38 564 ASP A CA 1
ATOM 4644 C C . ASP A 1 564 ? 1.702 -28.034 10.189 1.00 90.38 564 ASP A C 1
ATOM 4646 O O . ASP A 1 564 ? 1.697 -28.859 9.269 1.00 90.38 564 ASP A O 1
ATOM 4650 N N . ASP A 1 565 ? 0.594 -27.386 10.560 1.00 87.81 565 ASP A N 1
ATOM 4651 C CA . ASP A 1 565 ? -0.711 -27.605 9.944 1.00 87.81 565 ASP A CA 1
ATOM 4652 C C . ASP A 1 565 ? -0.691 -27.285 8.436 1.00 87.81 565 ASP A C 1
ATOM 4654 O O . ASP A 1 565 ? -1.130 -28.101 7.618 1.00 87.81 565 ASP A O 1
ATOM 4658 N N . PHE A 1 566 ? -0.093 -26.161 8.033 1.00 93.12 566 PHE A N 1
ATOM 4659 C CA . PHE A 1 566 ? 0.078 -25.804 6.622 1.00 93.12 566 PHE A CA 1
ATOM 4660 C C . PHE A 1 566 ? 0.960 -26.805 5.862 1.00 93.12 566 PHE A C 1
ATOM 4662 O O . PHE A 1 566 ? 0.582 -27.272 4.783 1.00 93.12 566 PHE A O 1
ATOM 4669 N N . VAL A 1 567 ? 2.109 -27.193 6.421 1.00 95.50 567 VAL A N 1
ATOM 4670 C CA . VAL A 1 567 ? 3.050 -28.157 5.821 1.00 95.50 567 VAL A CA 1
ATOM 4671 C C . VAL A 1 567 ? 2.459 -29.570 5.750 1.00 95.50 567 VAL A C 1
ATOM 4673 O O . VAL A 1 567 ? 2.838 -30.375 4.887 1.00 95.50 567 VAL A O 1
ATOM 4676 N N . SER A 1 568 ? 1.510 -29.909 6.623 1.00 93.00 568 SER A N 1
ATOM 4677 C CA . SER A 1 568 ? 0.786 -31.183 6.556 1.00 93.00 568 SER A CA 1
ATOM 4678 C C . SER A 1 568 ? -0.001 -31.325 5.245 1.00 93.00 568 SER A C 1
ATOM 4680 O O . SER A 1 568 ? -0.039 -32.417 4.672 1.00 93.00 568 SER A O 1
ATOM 4682 N N . ARG A 1 569 ? -0.545 -30.213 4.730 1.00 94.44 569 ARG A N 1
ATOM 4683 C CA . ARG A 1 569 ? -1.295 -30.129 3.466 1.00 94.44 569 ARG A CA 1
ATOM 4684 C C . ARG A 1 569 ? -0.412 -29.781 2.270 1.00 94.44 569 ARG A C 1
ATOM 4686 O O . ARG A 1 569 ? -0.643 -30.284 1.172 1.00 94.44 569 ARG A O 1
ATOM 4693 N N . ASN A 1 570 ? 0.617 -28.966 2.491 1.00 95.50 570 ASN A N 1
ATOM 4694 C CA . ASN A 1 570 ? 1.460 -28.383 1.453 1.00 95.50 570 ASN A CA 1
ATOM 4695 C C . ASN A 1 570 ? 2.921 -28.825 1.624 1.00 95.50 570 ASN A C 1
ATOM 4697 O O . ASN A 1 570 ? 3.754 -28.104 2.167 1.00 95.50 570 ASN A O 1
ATOM 4701 N N . LYS A 1 571 ? 3.265 -30.017 1.114 1.00 94.94 571 LYS A N 1
ATOM 4702 C CA . LYS A 1 571 ? 4.653 -30.536 1.147 1.00 94.94 571 LYS A CA 1
ATOM 4703 C C . LYS A 1 571 ? 5.627 -29.773 0.253 1.00 94.94 571 LYS A C 1
ATOM 4705 O O . LYS A 1 571 ? 6.835 -29.944 0.375 1.00 94.94 571 LYS A O 1
ATOM 4710 N N . LYS A 1 572 ? 5.103 -28.939 -0.639 1.00 95.62 572 LYS A N 1
ATOM 4711 C CA . LYS A 1 572 ? 5.870 -28.028 -1.475 1.00 95.62 572 LYS A CA 1
ATOM 4712 C C . LYS A 1 572 ? 5.190 -26.667 -1.442 1.00 95.62 572 LYS A C 1
ATOM 4714 O O . LYS A 1 572 ? 3.995 -26.590 -1.724 1.00 95.62 572 LYS A O 1
ATOM 4719 N N . PHE A 1 573 ? 5.932 -25.622 -1.095 1.00 96.25 573 PHE A N 1
ATOM 4720 C CA . PHE A 1 573 ? 5.399 -24.269 -0.924 1.00 96.25 573 PHE A CA 1
ATOM 4721 C C . PHE A 1 573 ? 6.437 -23.210 -1.298 1.00 96.25 573 PHE A C 1
ATOM 4723 O O . PHE A 1 573 ? 7.638 -23.481 -1.351 1.00 96.25 573 PHE A O 1
ATOM 4730 N N . VAL A 1 574 ? 5.972 -21.998 -1.585 1.00 94.69 574 VAL A N 1
ATOM 4731 C CA . VAL A 1 574 ? 6.833 -20.843 -1.843 1.00 94.69 574 VAL A CA 1
ATOM 4732 C C . VAL A 1 574 ? 7.027 -20.080 -0.540 1.00 94.69 574 VAL A C 1
ATOM 4734 O O . VAL A 1 574 ? 6.056 -19.662 0.085 1.00 94.69 574 VAL A O 1
ATOM 4737 N N . LYS A 1 575 ? 8.281 -19.873 -0.149 1.00 92.44 575 LYS A N 1
ATOM 4738 C CA . LYS A 1 575 ? 8.680 -18.937 0.899 1.00 92.44 575 LYS A CA 1
ATOM 4739 C C . LYS A 1 575 ? 8.924 -17.564 0.280 1.00 92.44 575 LYS A C 1
ATOM 4741 O O . LYS A 1 575 ? 9.630 -17.475 -0.726 1.00 92.44 575 LYS A O 1
ATOM 4746 N N . LYS A 1 576 ? 8.389 -16.503 0.884 1.00 88.12 576 LYS A N 1
ATOM 4747 C CA . LYS A 1 576 ? 8.656 -15.110 0.488 1.00 88.12 576 LYS A CA 1
ATOM 4748 C C . LYS A 1 576 ? 8.868 -14.222 1.710 1.00 88.12 576 LYS A C 1
ATOM 4750 O O . LYS A 1 576 ? 8.168 -14.424 2.698 1.00 88.12 576 LYS A O 1
ATOM 4755 N N . PRO A 1 577 ? 9.743 -13.208 1.654 1.00 82.44 577 PRO A N 1
ATOM 4756 C CA . PRO A 1 577 ? 9.753 -12.177 2.682 1.00 82.44 577 PRO A CA 1
ATOM 4757 C C . PRO A 1 577 ? 8.427 -11.401 2.669 1.00 82.44 577 PRO A C 1
ATOM 4759 O O . PRO A 1 577 ? 7.779 -11.272 1.623 1.00 82.44 577 PRO A O 1
ATOM 4762 N N . GLU A 1 578 ? 8.036 -10.874 3.831 1.00 69.38 578 GLU A N 1
ATOM 4763 C CA . GLU A 1 578 ? 6.828 -10.049 3.995 1.00 69.38 578 GLU A CA 1
ATOM 4764 C C . GLU A 1 578 ? 6.840 -8.843 3.046 1.00 69.38 578 GLU A C 1
ATOM 4766 O O . GLU A 1 578 ? 5.848 -8.534 2.375 1.00 69.38 578 GLU A O 1
ATOM 4771 N N . ASN A 1 579 ? 8.011 -8.213 2.957 1.00 65.19 579 ASN A N 1
ATOM 4772 C CA . ASN A 1 579 ? 8.277 -7.041 2.150 1.00 65.19 579 ASN A CA 1
ATOM 4773 C C . ASN A 1 579 ? 9.513 -7.290 1.296 1.00 65.19 579 ASN A C 1
ATOM 4775 O O . ASN A 1 579 ? 10.512 -7.840 1.751 1.00 65.19 579 ASN A O 1
ATOM 4779 N N . GLY A 1 580 ? 9.445 -6.892 0.032 1.00 58.03 580 GLY A N 1
ATOM 4780 C CA . GLY A 1 580 ? 10.533 -7.127 -0.902 1.00 58.03 580 GLY A CA 1
ATOM 4781 C C . GLY A 1 580 ? 10.078 -7.026 -2.347 1.00 58.03 580 GLY A C 1
ATOM 4782 O O . GLY A 1 580 ? 8.906 -7.234 -2.679 1.00 58.03 580 GLY A O 1
ATOM 4783 N N . SER A 1 581 ? 11.035 -6.712 -3.211 1.00 56.62 581 SER A N 1
ATOM 4784 C CA . SER A 1 581 ? 10.859 -6.629 -4.659 1.00 56.62 581 SER A CA 1
ATOM 4785 C C . SER A 1 581 ? 11.972 -7.410 -5.364 1.00 56.62 581 SER A C 1
ATOM 4787 O O . SER A 1 581 ? 12.904 -7.894 -4.723 1.00 56.62 581 SER A O 1
ATOM 4789 N N . MET A 1 582 ? 11.856 -7.584 -6.683 1.00 56.88 582 MET A N 1
ATOM 4790 C CA . MET A 1 582 ? 12.867 -8.244 -7.532 1.00 56.88 582 MET A CA 1
ATOM 4791 C C . MET A 1 582 ? 13.126 -9.733 -7.235 1.00 56.88 582 MET A C 1
ATOM 4793 O O . MET A 1 582 ? 14.039 -10.326 -7.796 1.00 56.88 582 MET A O 1
ATOM 4797 N N . GLY A 1 583 ? 12.300 -10.379 -6.410 1.00 57.75 583 GLY A N 1
ATOM 4798 C CA . GLY A 1 583 ? 12.425 -11.807 -6.107 1.00 57.75 583 GLY A CA 1
ATOM 4799 C C . GLY A 1 583 ? 13.499 -12.168 -5.078 1.00 57.75 583 GLY A C 1
ATOM 4800 O O . GLY A 1 583 ? 13.720 -13.353 -4.843 1.00 57.75 583 GLY A O 1
ATOM 4801 N N . SER A 1 584 ? 14.131 -11.181 -4.438 1.00 65.00 584 SER A N 1
ATOM 4802 C CA . SER A 1 584 ? 15.071 -11.429 -3.340 1.00 65.00 584 SER A CA 1
ATOM 4803 C C . SER A 1 584 ? 14.372 -12.140 -2.174 1.00 65.00 584 SER A C 1
ATOM 4805 O O . SER A 1 584 ? 13.255 -11.777 -1.804 1.00 65.00 584 SER A O 1
ATOM 4807 N N . GLY A 1 585 ? 15.004 -13.182 -1.627 1.00 73.12 585 GLY A N 1
ATOM 4808 C CA . GLY A 1 585 ? 14.466 -13.988 -0.523 1.00 73.12 585 GLY A CA 1
ATOM 4809 C C . GLY A 1 585 ? 13.305 -14.924 -0.888 1.00 73.12 585 GLY A C 1
ATOM 4810 O O . GLY A 1 585 ? 12.807 -15.632 -0.012 1.00 73.12 585 GLY A O 1
ATOM 4811 N N . ILE A 1 586 ? 12.860 -14.955 -2.153 1.00 82.31 586 ILE A N 1
ATOM 4812 C CA . ILE A 1 586 ? 11.864 -15.932 -2.607 1.00 82.31 586 ILE A CA 1
ATOM 4813 C C . ILE A 1 586 ? 12.554 -17.286 -2.782 1.00 82.31 586 ILE A C 1
ATOM 4815 O O . ILE A 1 586 ? 13.571 -17.387 -3.465 1.00 82.31 586 ILE A O 1
ATOM 4819 N N . GLY A 1 587 ? 11.974 -18.340 -2.213 1.00 87.88 587 GLY A N 1
ATOM 4820 C CA . GLY A 1 587 ? 12.490 -19.701 -2.336 1.00 87.88 587 GLY A CA 1
ATOM 4821 C C . GLY A 1 587 ? 11.379 -20.730 -2.475 1.00 87.88 587 GLY A C 1
ATOM 4822 O O . GLY A 1 587 ? 10.289 -20.563 -1.934 1.00 87.88 587 GLY A O 1
ATOM 4823 N N . LEU A 1 588 ? 11.660 -21.814 -3.191 1.00 91.62 588 LEU A N 1
ATOM 4824 C CA . LEU A 1 588 ? 10.793 -22.985 -3.245 1.00 91.62 588 LEU A CA 1
ATOM 4825 C C . LEU A 1 588 ? 11.255 -23.983 -2.183 1.00 91.62 588 LEU A C 1
ATOM 4827 O O . LEU A 1 588 ? 12.409 -24.408 -2.199 1.00 91.62 588 LEU A O 1
ATOM 4831 N N . VAL A 1 589 ? 10.366 -24.344 -1.263 1.00 94.31 589 VAL A N 1
ATOM 4832 C CA . VAL A 1 589 ? 10.653 -25.287 -0.180 1.00 94.31 589 VAL A CA 1
ATOM 4833 C C . VAL A 1 589 ? 9.956 -26.607 -0.480 1.00 94.31 589 VAL A C 1
ATOM 4835 O O . VAL A 1 589 ? 8.756 -26.632 -0.753 1.00 94.31 589 VAL A O 1
ATOM 4838 N N . GLU A 1 590 ? 10.711 -27.701 -0.425 1.00 94.62 590 GLU A N 1
ATOM 4839 C CA . GLU A 1 590 ? 10.205 -29.072 -0.496 1.00 94.62 590 GLU A CA 1
ATOM 4840 C C . GLU A 1 590 ? 10.490 -29.772 0.829 1.00 94.62 590 GLU A C 1
ATOM 4842 O O . GLU A 1 590 ? 11.640 -29.841 1.255 1.00 94.62 590 GLU A O 1
ATOM 4847 N N . VAL A 1 591 ? 9.438 -30.272 1.475 1.00 93.56 591 VAL A N 1
ATOM 4848 C CA . VAL A 1 591 ? 9.523 -30.915 2.787 1.00 93.56 591 VAL A CA 1
ATOM 4849 C C . VAL A 1 591 ? 9.739 -32.411 2.612 1.00 93.56 591 VAL A C 1
ATOM 4851 O O . VAL A 1 591 ? 8.923 -33.099 1.989 1.00 93.56 591 VAL A O 1
ATOM 4854 N N . GLY A 1 592 ? 10.833 -32.924 3.172 1.00 89.62 592 GLY A N 1
ATOM 4855 C CA . GLY A 1 592 ? 11.168 -34.346 3.103 1.00 89.62 592 GLY A CA 1
ATOM 4856 C C . GLY A 1 592 ? 10.192 -35.230 3.891 1.00 89.62 592 GLY A C 1
ATOM 4857 O O . GLY A 1 592 ? 9.643 -34.818 4.908 1.00 89.62 592 GLY A O 1
ATOM 4858 N N . GLU A 1 593 ? 10.018 -36.495 3.481 1.00 83.38 593 GLU A N 1
ATOM 4859 C CA . GLU A 1 593 ? 9.078 -37.440 4.128 1.00 83.38 593 GLU A CA 1
ATOM 4860 C C . GLU A 1 593 ? 9.320 -37.659 5.634 1.00 83.38 593 GLU A C 1
ATOM 4862 O O . GLU A 1 593 ? 8.403 -38.044 6.357 1.00 83.38 593 GLU A O 1
ATOM 4867 N N . LYS A 1 594 ? 10.557 -37.455 6.102 1.00 86.31 594 LYS A N 1
ATOM 4868 C CA . LYS A 1 594 ? 10.978 -37.614 7.506 1.00 86.31 594 LYS A CA 1
ATOM 4869 C C . LYS A 1 594 ? 11.591 -36.337 8.085 1.00 86.31 594 LYS A C 1
ATOM 4871 O O . LYS A 1 594 ? 12.321 -36.416 9.069 1.00 86.31 594 LYS A O 1
ATOM 4876 N N . GLU A 1 595 ? 11.396 -35.201 7.423 1.00 90.00 595 GLU A N 1
ATOM 4877 C CA . GLU A 1 595 ? 11.939 -33.932 7.897 1.00 90.00 595 GLU A CA 1
ATOM 4878 C C . GLU A 1 595 ? 11.189 -33.482 9.155 1.00 90.00 595 GLU A C 1
ATOM 4880 O O . GLU A 1 595 ? 9.964 -33.577 9.224 1.00 90.00 595 GLU A O 1
ATOM 4885 N N . ASP A 1 596 ? 11.941 -33.029 10.154 1.00 93.31 596 ASP A N 1
ATOM 4886 C CA . ASP A 1 596 ? 11.385 -32.426 11.360 1.00 93.31 596 ASP A CA 1
ATOM 4887 C C . ASP A 1 596 ? 10.895 -31.013 11.011 1.00 93.31 596 ASP A C 1
ATOM 4889 O O . ASP A 1 596 ? 11.684 -30.143 10.628 1.00 93.31 596 ASP A O 1
ATOM 4893 N N . THR A 1 597 ? 9.581 -30.800 11.089 1.00 93.25 597 THR A N 1
ATOM 4894 C CA . THR A 1 597 ? 8.937 -29.542 10.697 1.00 93.25 597 THR A CA 1
ATOM 4895 C C . THR A 1 597 ? 9.312 -28.385 11.619 1.00 93.25 597 THR A C 1
ATOM 4897 O O . THR A 1 597 ? 9.339 -27.240 11.161 1.00 93.25 597 THR A O 1
ATOM 4900 N N . PHE A 1 598 ? 9.679 -28.656 12.875 1.00 89.25 598 PHE A N 1
ATOM 4901 C CA . PHE A 1 598 ? 10.132 -27.634 13.817 1.00 89.25 598 PHE A CA 1
ATOM 4902 C C . PHE A 1 598 ? 11.537 -27.139 13.455 1.00 89.25 598 PHE A C 1
ATOM 4904 O O . PHE A 1 598 ? 11.778 -25.933 13.374 1.00 89.25 598 PHE A O 1
ATOM 4911 N N . GLU A 1 599 ? 12.455 -28.059 13.152 1.00 93.75 599 GLU A N 1
ATOM 4912 C CA . GLU A 1 599 ? 13.806 -27.703 12.689 1.00 93.75 599 GLU A CA 1
ATOM 4913 C C . GLU A 1 599 ? 13.780 -27.033 11.307 1.00 93.75 599 GLU A C 1
ATOM 4915 O O . GLU A 1 599 ? 14.546 -26.099 11.051 1.00 93.75 599 GLU A O 1
ATOM 4920 N N . LEU A 1 600 ? 12.864 -27.451 10.424 1.00 94.88 600 LEU A N 1
ATOM 4921 C CA . LEU A 1 600 ? 12.610 -26.756 9.162 1.00 94.88 600 LEU A CA 1
ATOM 4922 C C . LEU A 1 600 ? 12.178 -25.307 9.413 1.00 94.88 600 LEU A C 1
ATOM 4924 O O . LEU A 1 600 ? 12.770 -24.401 8.829 1.00 94.88 600 LEU A O 1
ATOM 4928 N N . LEU A 1 601 ? 11.180 -25.079 10.273 1.00 88.88 601 LEU A N 1
ATOM 4929 C CA . LEU A 1 601 ? 10.696 -23.738 10.609 1.00 88.88 601 LEU A CA 1
ATOM 4930 C C . LEU A 1 601 ? 11.831 -22.847 11.118 1.00 88.88 601 LEU A C 1
ATOM 4932 O O . LEU A 1 601 ? 12.025 -21.744 10.607 1.00 88.88 601 LEU A O 1
ATOM 4936 N N . LYS A 1 602 ? 12.617 -23.354 12.071 1.00 85.38 602 LYS A N 1
ATOM 4937 C CA . LYS A 1 602 ? 13.769 -22.645 12.629 1.00 85.38 602 LYS A CA 1
ATOM 4938 C C . LYS A 1 602 ? 14.775 -22.253 11.547 1.00 85.38 602 LYS A C 1
ATOM 4940 O O . LYS A 1 602 ? 15.136 -21.087 11.450 1.00 85.38 602 LYS A O 1
ATOM 4945 N N . ARG A 1 603 ? 15.150 -23.188 10.666 1.00 93.62 603 ARG A N 1
ATOM 4946 C CA . ARG A 1 603 ? 16.058 -22.910 9.540 1.00 93.62 603 ARG A CA 1
ATOM 4947 C C . ARG A 1 603 ? 15.515 -21.829 8.603 1.00 93.62 603 ARG A C 1
ATOM 4949 O O . ARG A 1 603 ? 16.288 -21.026 8.094 1.00 93.62 603 ARG A O 1
ATOM 4956 N N . LEU A 1 604 ? 14.210 -21.824 8.326 1.00 90.00 604 LEU A N 1
ATOM 4957 C CA . LEU A 1 604 ? 13.608 -20.830 7.432 1.00 90.00 604 LEU A CA 1
ATOM 4958 C C . LEU A 1 604 ? 13.568 -19.429 8.059 1.00 90.00 604 LEU A C 1
ATOM 4960 O O . LEU A 1 604 ? 13.789 -18.461 7.327 1.00 90.00 604 LEU A O 1
ATOM 4964 N N . LEU A 1 605 ? 13.319 -19.347 9.370 1.00 79.12 605 LEU A N 1
ATOM 4965 C CA . LEU A 1 605 ? 13.383 -18.114 10.160 1.00 79.12 605 LEU A CA 1
ATOM 4966 C C . LEU A 1 605 ? 14.814 -17.574 10.262 1.00 79.12 605 LEU A C 1
ATOM 4968 O O . LEU A 1 605 ? 15.022 -16.384 10.055 1.00 79.12 605 LEU A O 1
ATOM 4972 N N . ASP A 1 606 ? 15.799 -18.441 10.503 1.00 81.88 606 ASP A N 1
ATOM 4973 C CA . ASP A 1 606 ? 17.215 -18.054 10.565 1.00 81.88 606 ASP A CA 1
ATOM 4974 C C . ASP A 1 606 ? 17.734 -17.525 9.211 1.00 81.88 606 ASP A C 1
ATOM 4976 O O . ASP A 1 606 ? 18.643 -16.699 9.172 1.00 81.88 606 ASP A O 1
ATOM 4980 N N . ASP A 1 607 ? 17.162 -17.996 8.097 1.00 83.25 607 ASP A N 1
ATOM 4981 C CA . ASP A 1 607 ? 17.567 -17.615 6.738 1.00 83.25 607 ASP A CA 1
ATOM 4982 C C . ASP A 1 607 ? 17.066 -16.217 6.329 1.00 83.25 607 ASP A C 1
ATOM 4984 O O . ASP A 1 607 ? 17.842 -15.419 5.808 1.00 83.25 607 ASP A O 1
ATOM 4988 N N . ILE A 1 608 ? 15.780 -15.894 6.546 1.00 78.94 608 ILE A N 1
ATOM 4989 C CA . ILE A 1 608 ? 15.200 -14.619 6.058 1.00 78.94 608 ILE A CA 1
ATOM 4990 C C . ILE A 1 608 ? 14.393 -13.822 7.092 1.00 78.94 608 ILE A C 1
ATOM 4992 O O . ILE A 1 608 ? 13.776 -12.819 6.733 1.00 78.94 608 ILE A O 1
ATOM 4996 N N . GLY A 1 609 ? 14.371 -14.242 8.356 1.00 81.88 609 GLY A N 1
ATOM 4997 C CA . GLY A 1 609 ? 13.472 -13.690 9.368 1.00 81.88 609 GLY A CA 1
ATOM 4998 C C . GLY A 1 609 ? 12.024 -14.116 9.126 1.00 81.88 609 GLY A C 1
ATOM 4999 O O . GLY A 1 609 ? 11.763 -15.220 8.647 1.00 81.88 609 GLY A O 1
ATOM 5000 N N . SER A 1 610 ? 11.062 -13.248 9.450 1.00 78.75 610 SER A N 1
ATOM 5001 C CA . SER A 1 610 ? 9.648 -13.549 9.201 1.00 78.75 610 SER A CA 1
ATOM 5002 C C . SER A 1 610 ? 9.348 -13.678 7.708 1.00 78.75 610 SER A C 1
ATOM 5004 O O . SER A 1 610 ? 9.880 -12.924 6.885 1.00 78.75 610 SER A O 1
ATOM 5006 N N . PHE A 1 611 ? 8.432 -14.572 7.359 1.00 84.38 611 PHE A N 1
ATOM 5007 C CA . PHE A 1 611 ? 8.124 -14.879 5.974 1.00 84.38 611 PHE A CA 1
ATOM 5008 C C . PHE A 1 611 ? 6.680 -15.315 5.775 1.00 84.38 611 PHE A C 1
ATOM 5010 O O . PHE A 1 611 ? 5.973 -15.719 6.691 1.00 84.38 611 PHE A O 1
ATOM 5017 N N . ILE A 1 612 ? 6.260 -15.287 4.522 1.00 90.88 612 ILE A N 1
ATOM 5018 C CA . ILE A 1 612 ? 5.001 -15.843 4.062 1.00 90.88 612 ILE A CA 1
ATOM 5019 C C . ILE A 1 612 ? 5.281 -17.212 3.451 1.00 90.88 612 ILE A C 1
ATOM 5021 O O . ILE A 1 612 ? 6.191 -17.349 2.625 1.00 90.88 612 ILE A O 1
ATOM 5025 N N . ALA A 1 613 ? 4.486 -18.210 3.834 1.00 93.69 613 ALA A N 1
ATOM 5026 C CA . ALA A 1 613 ? 4.422 -19.491 3.144 1.00 93.69 613 ALA A CA 1
ATOM 5027 C C . ALA A 1 613 ? 3.158 -19.528 2.276 1.00 93.69 613 ALA A C 1
ATOM 5029 O O . ALA A 1 613 ? 2.045 -19.357 2.774 1.00 93.69 613 ALA A O 1
ATOM 5030 N N . GLU A 1 614 ? 3.338 -19.728 0.973 1.00 96.06 614 GLU A N 1
ATOM 5031 C CA . GLU A 1 614 ? 2.251 -19.793 -0.004 1.00 96.06 614 GLU A CA 1
ATOM 5032 C C . GLU A 1 614 ? 2.190 -21.172 -0.659 1.00 96.06 614 GLU A C 1
ATOM 5034 O O . GLU A 1 614 ? 3.213 -21.709 -1.097 1.00 96.06 614 GLU A O 1
ATOM 5039 N N . GLU A 1 615 ? 0.989 -21.728 -0.796 1.00 96.25 615 GLU A N 1
ATOM 5040 C CA . GLU A 1 615 ? 0.756 -22.903 -1.637 1.00 96.25 615 GLU A CA 1
ATOM 5041 C C . GLU A 1 615 ? 1.281 -22.651 -3.067 1.00 96.25 615 GLU A C 1
ATOM 5043 O O . GLU A 1 615 ? 1.147 -21.560 -3.629 1.00 96.25 615 GLU A O 1
ATOM 5048 N N . VAL A 1 616 ? 1.907 -23.665 -3.677 1.00 95.12 616 VAL A N 1
ATOM 5049 C CA . VAL A 1 616 ? 2.454 -23.533 -5.035 1.00 95.12 616 VAL A CA 1
ATOM 5050 C C . VAL A 1 616 ? 1.337 -23.372 -6.059 1.00 95.12 616 VAL A C 1
ATOM 5052 O O . VAL A 1 616 ? 0.492 -24.252 -6.236 1.00 95.12 616 VAL A O 1
ATOM 5055 N N . ILE A 1 617 ? 1.411 -22.282 -6.821 1.00 95.19 617 ILE A N 1
ATOM 5056 C CA . ILE A 1 617 ? 0.550 -22.065 -7.981 1.00 95.19 617 ILE A CA 1
ATOM 5057 C C . ILE A 1 617 ? 0.855 -23.117 -9.047 1.00 95.19 617 ILE A C 1
ATOM 5059 O O . ILE A 1 617 ? 2.006 -23.327 -9.426 1.00 95.19 617 ILE A O 1
ATOM 5063 N N . LYS A 1 618 ? -0.200 -23.740 -9.576 1.00 93.19 618 LYS A N 1
ATOM 5064 C CA . LYS A 1 618 ? -0.124 -24.670 -10.707 1.00 93.19 618 LYS A CA 1
ATOM 5065 C C . LYS A 1 618 ? -0.537 -23.934 -11.985 1.00 93.19 618 LYS A C 1
ATOM 5067 O O . LYS A 1 618 ? -1.739 -23.827 -12.245 1.00 93.19 618 LYS A O 1
ATOM 5072 N N . PRO A 1 619 ? 0.419 -23.394 -12.762 1.00 92.81 619 PRO A N 1
ATOM 5073 C CA . PRO A 1 619 ? 0.101 -22.625 -13.956 1.00 92.81 619 PRO A CA 1
ATOM 5074 C C . PRO A 1 619 ? -0.620 -23.478 -15.003 1.00 92.81 619 PRO A C 1
ATOM 5076 O O . PRO A 1 619 ? -0.427 -24.691 -15.122 1.00 92.81 619 PRO A O 1
ATOM 5079 N N . HIS A 1 620 ? -1.478 -22.825 -15.775 1.00 96.75 620 HIS A N 1
ATOM 5080 C CA . HIS A 1 620 ? -2.173 -23.421 -16.896 1.00 96.75 620 HIS A CA 1
ATOM 5081 C C . HIS A 1 620 ? -1.177 -23.784 -18.003 1.00 96.75 620 HIS A C 1
ATOM 5083 O O . HIS A 1 620 ? -0.214 -23.062 -18.274 1.00 96.75 620 HIS A O 1
ATOM 5089 N N . LYS A 1 621 ? -1.474 -24.863 -18.738 1.00 95.31 621 LYS A N 1
ATOM 5090 C CA . LYS A 1 621 ? -0.645 -25.374 -19.845 1.00 95.31 621 LYS A CA 1
ATOM 5091 C C . LYS A 1 621 ? -0.280 -24.312 -20.892 1.00 95.31 621 LYS A C 1
ATOM 5093 O O . LYS A 1 621 ? 0.741 -24.452 -21.555 1.00 95.31 621 LYS A O 1
ATOM 5098 N N . CYS A 1 622 ? -1.110 -23.282 -21.087 1.00 94.88 622 CYS A N 1
ATOM 5099 C CA . CYS A 1 622 ? -0.836 -22.223 -22.062 1.00 94.88 622 CYS A CA 1
ATOM 5100 C C . CYS A 1 622 ? 0.332 -21.323 -21.633 1.00 94.88 622 CYS A C 1
ATOM 5102 O O . CYS A 1 622 ? 1.064 -20.857 -22.496 1.00 94.88 622 CYS A O 1
ATOM 5104 N N . LEU A 1 623 ? 0.558 -21.123 -20.335 1.00 94.94 623 LEU A N 1
ATOM 5105 C CA . LEU A 1 623 ? 1.708 -20.373 -19.832 1.00 94.94 623 LEU A CA 1
ATOM 5106 C C . LEU A 1 623 ? 2.906 -21.307 -19.638 1.00 94.94 623 LEU A C 1
ATOM 5108 O O . LEU A 1 623 ? 3.997 -21.004 -20.111 1.00 94.94 623 LEU A O 1
ATOM 5112 N N . SER A 1 624 ? 2.689 -22.508 -19.089 1.00 93.94 624 SER A N 1
ATOM 5113 C CA . SER A 1 624 ? 3.761 -23.498 -18.885 1.00 93.94 624 SER A CA 1
ATOM 5114 C C . SER A 1 624 ? 4.422 -23.986 -20.176 1.00 93.94 624 SER A C 1
ATOM 5116 O O . SER A 1 624 ? 5.549 -24.471 -20.145 1.00 93.94 624 SER A O 1
ATOM 5118 N N . LYS A 1 625 ? 3.749 -23.870 -21.330 1.00 93.69 625 LYS A N 1
ATOM 5119 C CA . LYS A 1 625 ? 4.374 -24.114 -22.640 1.00 93.69 625 LYS A CA 1
ATOM 5120 C C . LYS A 1 625 ? 5.543 -23.167 -22.901 1.00 93.69 625 LYS A C 1
ATOM 5122 O O . LYS A 1 625 ? 6.527 -23.606 -23.483 1.00 93.69 625 LYS A O 1
ATOM 5127 N N . LEU A 1 626 ? 5.428 -21.902 -22.491 1.00 92.25 626 LEU A N 1
ATOM 5128 C CA . LEU A 1 626 ? 6.473 -20.895 -22.675 1.00 92.25 626 LEU A CA 1
ATOM 5129 C C . LEU A 1 626 ? 7.654 -21.168 -21.748 1.00 92.25 626 LEU A C 1
ATOM 5131 O O . LEU A 1 626 ? 8.791 -21.150 -22.205 1.00 92.25 626 LEU A O 1
ATOM 5135 N N . ASN A 1 627 ? 7.380 -21.501 -20.488 1.00 91.69 627 ASN A N 1
ATOM 5136 C CA . ASN A 1 627 ? 8.381 -21.987 -19.550 1.00 91.69 627 ASN A CA 1
ATOM 5137 C C . ASN A 1 627 ? 7.699 -22.846 -18.464 1.00 91.69 627 ASN A C 1
ATOM 5139 O O . ASN A 1 627 ? 6.829 -22.329 -17.764 1.00 91.69 627 ASN A O 1
ATOM 5143 N N . PRO A 1 628 ? 8.043 -24.137 -18.312 1.00 89.62 628 PRO A N 1
ATOM 5144 C CA . PRO A 1 628 ? 7.381 -25.014 -17.344 1.00 89.62 628 PRO A CA 1
ATOM 5145 C C . PRO A 1 628 ? 7.923 -24.878 -15.915 1.00 89.62 628 PRO A C 1
ATOM 5147 O O . PRO A 1 628 ? 7.258 -25.324 -14.983 1.00 89.62 628 PRO A O 1
ATOM 5150 N N . ASP A 1 629 ? 9.112 -24.295 -15.750 1.00 87.38 629 ASP A N 1
ATOM 5151 C CA . ASP A 1 629 ? 9.815 -24.237 -14.466 1.00 87.38 629 ASP A CA 1
ATOM 5152 C C . ASP A 1 629 ? 9.334 -23.067 -13.598 1.00 87.38 629 ASP A C 1
ATOM 5154 O O . ASP A 1 629 ? 9.371 -23.158 -12.374 1.00 87.38 629 ASP A O 1
ATOM 5158 N N . SER A 1 630 ? 8.818 -22.005 -14.221 1.00 88.12 630 SER A N 1
ATOM 5159 C CA . SER A 1 630 ? 8.294 -20.805 -13.569 1.00 88.12 630 SER A CA 1
ATOM 5160 C C . SER A 1 630 ? 6.779 -20.664 -13.721 1.00 88.12 630 SER A C 1
ATOM 5162 O O . SER A 1 630 ? 6.147 -21.224 -14.619 1.00 88.12 630 SER A O 1
ATOM 5164 N N . VAL A 1 631 ? 6.173 -19.872 -12.833 1.00 89.38 631 VAL A N 1
ATOM 5165 C CA . VAL A 1 631 ? 4.729 -19.589 -12.877 1.00 89.38 631 VAL A CA 1
ATOM 5166 C C . VAL A 1 631 ? 4.338 -18.820 -14.147 1.00 89.38 631 VAL A C 1
ATOM 5168 O O . VAL A 1 631 ? 3.254 -19.056 -14.670 1.00 89.38 631 VAL A O 1
ATOM 5171 N N . ASN A 1 632 ? 5.237 -17.982 -14.678 1.00 93.19 632 ASN A N 1
ATOM 5172 C CA . ASN A 1 632 ? 4.994 -16.967 -15.710 1.00 93.19 632 ASN A CA 1
ATOM 5173 C C . ASN A 1 632 ? 3.799 -16.061 -15.377 1.00 93.19 632 ASN A C 1
ATOM 5175 O O . ASN A 1 632 ? 2.649 -16.487 -15.226 1.00 93.19 632 ASN A O 1
ATOM 5179 N N . THR A 1 633 ? 4.069 -14.773 -15.276 1.00 95.88 633 THR A N 1
ATOM 5180 C CA . THR A 1 633 ? 3.106 -13.781 -14.817 1.00 95.88 633 THR A CA 1
ATOM 5181 C C . THR A 1 633 ? 2.844 -12.751 -15.892 1.00 95.88 633 THR A C 1
ATOM 5183 O O . THR A 1 633 ? 3.676 -12.461 -16.743 1.00 95.88 633 THR A O 1
ATOM 5186 N N . ILE A 1 634 ? 1.652 -12.182 -15.873 1.00 97.06 634 ILE A N 1
ATOM 5187 C CA . ILE A 1 634 ? 1.292 -11.038 -16.694 1.00 97.06 634 ILE A CA 1
ATOM 5188 C C . ILE A 1 634 ? 1.200 -9.851 -15.762 1.00 97.06 634 ILE A C 1
ATOM 5190 O O . ILE A 1 634 ? 0.426 -9.873 -14.806 1.00 97.06 634 ILE A O 1
ATOM 5194 N N . ARG A 1 635 ? 1.952 -8.797 -16.065 1.00 97.00 635 ARG A N 1
ATOM 5195 C CA . ARG A 1 635 ? 1.763 -7.507 -15.418 1.00 97.00 635 ARG A CA 1
ATOM 5196 C C . ARG A 1 635 ? 0.567 -6.826 -16.069 1.00 97.00 635 ARG A C 1
ATOM 5198 O O . ARG A 1 635 ? 0.637 -6.383 -17.216 1.00 97.00 635 ARG A O 1
ATOM 5205 N N . LEU A 1 636 ? -0.517 -6.727 -15.313 1.00 97.00 636 LEU A N 1
ATOM 5206 C CA . LEU A 1 636 ? -1.736 -6.018 -15.665 1.00 97.00 636 LEU A CA 1
ATOM 5207 C C . LEU A 1 636 ? -1.823 -4.735 -14.834 1.00 97.00 636 LEU A C 1
ATOM 5209 O O . LEU A 1 636 ? -2.080 -4.771 -13.631 1.00 97.00 636 LEU A O 1
ATOM 5213 N N . THR A 1 637 ? -1.581 -3.581 -15.451 1.00 97.44 637 THR A N 1
ATOM 5214 C CA . THR A 1 637 ? -1.667 -2.299 -14.746 1.00 97.44 637 THR A CA 1
ATOM 5215 C C . THR A 1 637 ? -3.098 -1.775 -14.766 1.00 97.44 637 THR A C 1
ATOM 5217 O O . THR A 1 637 ? -3.729 -1.723 -15.818 1.00 97.44 637 THR A O 1
ATOM 5220 N N . THR A 1 638 ? -3.612 -1.364 -13.608 1.00 97.62 638 THR A N 1
ATOM 5221 C CA . THR A 1 638 ? -4.940 -0.756 -13.465 1.00 97.62 638 THR A CA 1
ATOM 5222 C C . THR A 1 638 ? -4.830 0.661 -12.924 1.00 97.62 638 THR A C 1
ATOM 5224 O O . THR A 1 638 ? -4.078 0.886 -11.976 1.00 97.62 638 THR A O 1
ATOM 5227 N N . TYR A 1 639 ? -5.633 1.579 -13.453 1.00 97.56 639 TYR A N 1
ATOM 5228 C CA . TYR A 1 639 ? -5.913 2.872 -12.835 1.00 97.56 639 TYR A CA 1
ATOM 5229 C C . TYR A 1 639 ? -7.406 2.987 -12.516 1.00 97.56 639 TYR A C 1
ATOM 5231 O O . TYR A 1 639 ? -8.233 2.703 -13.376 1.00 97.56 639 TYR A O 1
ATOM 5239 N N . ASN A 1 640 ? -7.755 3.391 -11.300 1.00 96.06 640 ASN A N 1
ATOM 5240 C CA . ASN A 1 640 ? -9.122 3.608 -10.839 1.00 96.06 640 ASN A CA 1
ATOM 5241 C C . ASN A 1 640 ? -9.281 5.066 -10.396 1.00 96.06 640 ASN A C 1
ATOM 5243 O O . ASN A 1 640 ? -8.606 5.503 -9.464 1.00 96.06 640 ASN A O 1
ATOM 5247 N N . ASP A 1 641 ? -10.166 5.806 -11.064 1.00 92.44 641 ASP A N 1
ATOM 5248 C CA . ASP A 1 641 ? -10.472 7.218 -10.774 1.00 92.44 641 ASP A CA 1
ATOM 5249 C C . ASP A 1 641 ? -11.761 7.389 -9.938 1.00 92.44 641 ASP A C 1
ATOM 5251 O O . ASP A 1 641 ? -12.400 8.443 -9.968 1.00 92.44 641 ASP A O 1
ATOM 5255 N N . ASP A 1 642 ? -12.166 6.325 -9.233 1.00 86.25 642 ASP A N 1
ATOM 5256 C CA . ASP A 1 642 ? -13.440 6.122 -8.527 1.00 86.25 642 ASP A CA 1
ATOM 5257 C C . ASP A 1 642 ? -14.684 6.003 -9.428 1.00 86.25 642 ASP A C 1
ATOM 5259 O O . ASP A 1 642 ? -15.740 5.567 -8.957 1.00 86.25 642 ASP A O 1
ATOM 5263 N N . LYS A 1 643 ? -14.596 6.348 -10.719 1.00 87.62 643 LYS A N 1
ATOM 5264 C CA . LYS A 1 643 ? -15.712 6.251 -11.679 1.00 87.62 643 LYS A CA 1
ATOM 5265 C C . LYS A 1 643 ? -15.520 5.105 -12.661 1.00 87.62 643 LYS A C 1
ATOM 5267 O O . LYS A 1 643 ? -16.470 4.383 -12.955 1.00 87.62 643 LYS A O 1
ATOM 5272 N N . ASN A 1 644 ? -14.302 4.949 -13.160 1.00 92.75 644 ASN A N 1
ATOM 5273 C CA . ASN A 1 644 ? -13.903 3.992 -14.175 1.00 92.75 644 ASN A CA 1
ATOM 5274 C C . ASN A 1 644 ? -12.640 3.251 -13.731 1.00 92.75 644 ASN A C 1
ATOM 5276 O O . ASN A 1 644 ? -11.800 3.791 -13.011 1.00 92.75 644 ASN A O 1
ATOM 5280 N N . VAL A 1 645 ? -12.489 2.022 -14.226 1.00 96.81 645 VAL A N 1
ATOM 5281 C CA . VAL A 1 645 ? -11.229 1.280 -14.146 1.00 96.81 645 VAL A CA 1
ATOM 5282 C C . VAL A 1 645 ? -10.627 1.196 -15.541 1.00 96.81 645 VAL A C 1
ATOM 5284 O O . VAL A 1 645 ? -11.265 0.708 -16.470 1.00 96.81 645 VAL A O 1
ATOM 5287 N N . TYR A 1 646 ? -9.390 1.656 -15.678 1.00 97.38 646 TYR A N 1
ATOM 5288 C CA . TYR A 1 646 ? -8.611 1.598 -16.906 1.00 97.38 646 TYR A CA 1
ATOM 5289 C C . TYR A 1 646 ? -7.570 0.492 -16.779 1.00 97.38 646 TYR A C 1
ATOM 5291 O O . TYR A 1 646 ? -6.760 0.510 -15.856 1.00 97.38 646 TYR A O 1
ATOM 5299 N N . ILE A 1 647 ? -7.568 -0.448 -17.722 1.00 97.12 647 ILE A N 1
ATOM 5300 C CA . ILE A 1 647 ? -6.516 -1.462 -17.846 1.00 97.12 647 ILE A CA 1
ATOM 5301 C C . ILE A 1 647 ? -5.498 -0.992 -18.878 1.00 97.12 647 ILE A C 1
ATOM 5303 O O . ILE A 1 647 ? -5.864 -0.711 -20.028 1.00 97.12 647 ILE A O 1
ATOM 5307 N N . LEU A 1 648 ? -4.239 -0.930 -18.453 1.00 95.50 648 LEU A N 1
ATOM 5308 C CA . LEU A 1 648 ? -3.134 -0.292 -19.150 1.00 95.50 648 LEU A CA 1
ATOM 5309 C C . LEU A 1 648 ? -2.004 -1.297 -19.411 1.00 95.50 648 LEU A C 1
ATOM 5311 O O . LEU A 1 648 ? -1.572 -2.016 -18.513 1.00 95.50 648 LEU A O 1
ATOM 5315 N N . TRP A 1 649 ? -1.527 -1.297 -20.656 1.00 95.69 649 TRP A N 1
ATOM 5316 C CA . TRP A 1 649 ? -0.250 -1.869 -21.109 1.00 95.69 649 TRP A CA 1
ATOM 5317 C C . TRP A 1 649 ? 0.102 -3.259 -20.549 1.00 95.69 649 TRP A C 1
ATOM 5319 O O . TRP A 1 649 ? 1.152 -3.410 -19.917 1.00 95.69 649 TRP A O 1
ATOM 5329 N N . PRO A 1 650 ? -0.744 -4.282 -20.771 1.00 97.38 650 PRO A N 1
ATOM 5330 C CA . PRO A 1 650 ? -0.429 -5.637 -20.344 1.00 97.38 650 PRO A CA 1
ATOM 5331 C C . PRO A 1 650 ? 0.863 -6.136 -20.998 1.00 97.38 650 PRO A C 1
ATOM 5333 O O . PRO A 1 650 ? 1.119 -5.884 -22.180 1.00 97.38 650 PRO A O 1
ATOM 5336 N N . TRP A 1 651 ? 1.676 -6.858 -20.240 1.00 97.31 651 TRP A N 1
ATOM 5337 C CA . TRP A 1 651 ? 2.863 -7.529 -20.764 1.00 97.31 651 TRP A CA 1
ATOM 5338 C C . TRP A 1 651 ? 3.154 -8.799 -19.969 1.00 97.31 651 TRP A C 1
ATOM 5340 O O . TRP A 1 651 ? 2.892 -8.875 -18.768 1.00 97.31 651 TRP A O 1
ATOM 5350 N N . LEU A 1 652 ? 3.652 -9.812 -20.667 1.00 97.06 652 LEU A N 1
ATOM 5351 C CA . LEU A 1 652 ? 4.053 -11.093 -20.108 1.00 97.06 652 LEU A CA 1
ATOM 5352 C C . LEU A 1 652 ? 5.474 -10.987 -19.553 1.00 97.06 652 LEU A C 1
ATOM 5354 O O . LEU A 1 652 ? 6.357 -10.465 -20.230 1.00 97.06 652 LEU A O 1
ATOM 5358 N N . LYS A 1 653 ? 5.688 -11.557 -18.372 1.00 95.12 653 LYS A N 1
ATOM 5359 C CA . LYS A 1 653 ? 6.981 -11.911 -17.792 1.00 95.12 653 LYS A CA 1
ATOM 5360 C C . LYS A 1 653 ? 7.136 -13.429 -17.907 1.00 95.12 653 LYS A C 1
ATOM 5362 O O . LYS A 1 653 ? 6.281 -14.182 -17.439 1.00 95.12 653 LYS A O 1
ATOM 5367 N N . VAL A 1 654 ? 8.189 -13.880 -18.578 1.00 94.25 654 VAL A N 1
ATOM 5368 C CA . VAL A 1 654 ? 8.442 -15.303 -18.851 1.00 94.25 654 VAL A CA 1
ATOM 5369 C C . VAL A 1 654 ? 9.841 -15.698 -18.381 1.00 94.25 654 VAL A C 1
ATOM 5371 O O . VAL A 1 654 ? 10.813 -14.995 -18.658 1.00 94.25 654 VAL A O 1
ATOM 5374 N N . GLY A 1 655 ? 9.944 -16.808 -17.646 1.00 91.69 655 GLY A N 1
ATOM 5375 C CA . GLY A 1 655 ? 11.204 -17.286 -17.064 1.00 91.69 655 GLY A CA 1
ATOM 5376 C C . GLY A 1 655 ? 12.102 -18.059 -18.034 1.00 91.69 655 GLY A C 1
ATOM 5377 O O . GLY A 1 655 ? 11.724 -18.352 -19.164 1.00 91.69 655 GLY A O 1
ATOM 5378 N N . ARG A 1 656 ? 13.298 -18.440 -17.571 1.00 90.06 656 ARG A N 1
ATOM 5379 C CA . ARG A 1 656 ? 14.262 -19.300 -18.291 1.00 90.06 656 ARG A CA 1
ATOM 5380 C C . ARG A 1 656 ? 14.301 -20.696 -17.673 1.00 90.06 656 ARG A C 1
ATOM 5382 O O . ARG A 1 656 ? 13.878 -20.881 -16.532 1.00 90.06 656 ARG A O 1
ATOM 5389 N N . ALA A 1 657 ? 14.759 -21.687 -18.428 1.00 86.25 657 ALA A N 1
ATOM 5390 C CA . ALA A 1 657 ? 14.889 -23.057 -17.940 1.00 86.25 657 ALA A CA 1
ATOM 5391 C C . ALA A 1 657 ? 15.751 -23.114 -16.665 1.00 86.25 657 ALA A C 1
ATOM 5393 O O . ALA A 1 657 ? 16.803 -22.476 -16.587 1.00 86.25 657 ALA A O 1
ATOM 5394 N N . GLY A 1 658 ? 15.302 -23.878 -15.670 1.00 81.00 658 GLY A N 1
ATOM 5395 C CA . GLY A 1 658 ? 15.967 -24.030 -14.373 1.00 81.00 658 GLY A CA 1
ATOM 5396 C C . GLY A 1 658 ? 15.679 -22.931 -13.342 1.00 81.00 658 GLY A C 1
ATOM 5397 O O . GLY A 1 658 ? 16.157 -23.043 -12.215 1.00 81.00 658 GLY A O 1
ATOM 5398 N N . SER A 1 659 ? 14.890 -21.902 -13.678 1.00 81.75 659 SER A N 1
ATOM 5399 C CA . SER A 1 659 ? 14.441 -20.872 -12.730 1.00 81.75 659 SER A CA 1
ATOM 5400 C C . SER A 1 659 ? 12.960 -21.029 -12.397 1.00 81.75 659 SER A C 1
ATOM 5402 O O . SER A 1 659 ? 12.126 -21.109 -13.296 1.00 81.75 659 SER A O 1
ATOM 5404 N N . PHE A 1 660 ? 12.619 -20.990 -11.104 1.00 81.06 660 PHE A N 1
ATOM 5405 C CA . PHE A 1 660 ? 11.220 -21.028 -10.659 1.00 81.06 660 PHE A CA 1
ATOM 5406 C C . PHE A 1 660 ? 10.522 -19.656 -10.672 1.00 81.06 660 PHE A C 1
ATOM 5408 O O . PHE A 1 660 ? 9.299 -19.572 -10.533 1.00 81.06 660 PHE A O 1
ATOM 5415 N N . VAL A 1 661 ? 11.286 -18.577 -10.863 1.00 79.50 661 VAL A N 1
ATOM 5416 C CA . VAL A 1 661 ? 10.786 -17.202 -10.999 1.00 79.50 661 VAL A CA 1
ATOM 5417 C C . VAL A 1 661 ? 10.977 -16.693 -12.426 1.00 79.50 661 VAL A C 1
ATOM 5419 O O . VAL A 1 661 ? 11.909 -17.097 -13.123 1.00 79.50 661 VAL A O 1
ATOM 5422 N N . ASP A 1 662 ? 10.105 -15.779 -12.850 1.00 75.19 662 ASP A N 1
ATOM 5423 C CA . ASP A 1 662 ? 10.107 -15.168 -14.187 1.00 75.19 662 ASP A CA 1
ATOM 5424 C C . ASP A 1 662 ? 10.773 -13.782 -14.237 1.00 75.19 662 ASP A C 1
ATOM 5426 O O . ASP A 1 662 ? 10.705 -13.078 -15.245 1.00 75.19 662 ASP A O 1
ATOM 5430 N N . ASN A 1 663 ? 11.404 -13.373 -13.136 1.00 77.69 663 ASN A N 1
ATOM 5431 C CA . ASN A 1 663 ? 12.026 -12.065 -13.007 1.00 77.69 663 ASN A CA 1
ATOM 5432 C C . ASN A 1 663 ? 13.307 -11.960 -13.845 1.00 77.69 663 ASN A C 1
ATOM 5434 O O . ASN A 1 663 ? 14.024 -12.939 -14.068 1.00 77.69 663 ASN A O 1
ATOM 5438 N N . SER A 1 664 ? 13.626 -10.734 -14.250 1.00 64.44 664 SER A N 1
ATOM 5439 C CA . SER A 1 664 ? 14.752 -10.443 -15.133 1.00 64.44 664 SER A CA 1
ATOM 5440 C C . SER A 1 664 ? 16.117 -10.810 -14.543 1.00 64.44 664 SER A C 1
ATOM 5442 O O . SER A 1 664 ? 16.935 -11.371 -15.260 1.00 64.44 664 SER A O 1
ATOM 5444 N N . GLY A 1 665 ? 16.314 -10.647 -13.229 1.00 59.91 665 GLY A N 1
ATOM 5445 C CA . GLY A 1 665 ? 17.549 -11.057 -12.544 1.00 59.91 665 GLY A CA 1
ATOM 5446 C C . GLY A 1 665 ? 17.830 -12.570 -12.570 1.00 59.91 665 GLY A C 1
ATOM 5447 O O . GLY A 1 665 ? 18.954 -12.988 -12.311 1.00 59.91 665 GLY A O 1
ATOM 5448 N N . ALA A 1 666 ? 16.836 -13.399 -12.916 1.00 73.12 666 ALA A N 1
ATOM 5449 C CA . ALA A 1 666 ? 17.000 -14.834 -13.184 1.00 73.12 666 ALA A CA 1
ATOM 5450 C C . ALA A 1 666 ? 17.072 -15.150 -14.697 1.00 73.12 666 ALA A C 1
ATOM 5452 O O . ALA A 1 666 ? 16.890 -16.293 -15.119 1.00 73.12 666 ALA A O 1
ATOM 5453 N N . GLY A 1 667 ? 17.300 -14.126 -15.526 1.00 76.94 667 GLY A N 1
ATOM 5454 C CA . GLY A 1 667 ? 17.328 -14.190 -16.987 1.00 76.94 667 GLY A CA 1
ATOM 5455 C C . GLY A 1 667 ? 15.956 -14.091 -17.664 1.00 76.94 667 GLY A C 1
ATOM 5456 O O . GLY A 1 667 ? 15.868 -14.338 -18.866 1.00 76.94 667 GLY A O 1
ATOM 5457 N N . GLY A 1 668 ? 14.884 -13.788 -16.922 1.00 87.12 668 GLY A N 1
ATOM 5458 C CA . GLY A 1 668 ? 13.528 -13.675 -17.465 1.00 87.12 668 GLY A CA 1
ATOM 5459 C C . GLY A 1 668 ? 13.373 -12.579 -18.528 1.00 87.12 668 GLY A C 1
ATOM 5460 O O . GLY A 1 668 ? 14.160 -11.634 -18.595 1.00 87.12 668 GLY A O 1
ATOM 5461 N N . MET A 1 669 ? 12.337 -12.700 -19.359 1.00 92.38 669 MET A N 1
ATOM 5462 C CA . MET A 1 669 ? 12.053 -11.789 -20.473 1.00 92.38 669 MET A CA 1
ATOM 5463 C C . MET A 1 669 ? 10.658 -11.168 -20.358 1.00 92.38 669 MET A C 1
ATOM 5465 O O . MET A 1 669 ? 9.712 -11.799 -19.886 1.00 92.38 669 MET A O 1
ATOM 5469 N N . GLY A 1 670 ? 10.521 -9.940 -20.851 1.00 94.62 670 GLY A N 1
ATOM 5470 C CA . GLY A 1 670 ? 9.259 -9.242 -21.049 1.00 94.62 670 GLY A CA 1
ATOM 5471 C C . GLY A 1 670 ? 8.753 -9.346 -22.489 1.00 94.62 670 GLY A C 1
ATOM 5472 O O . GLY A 1 670 ? 9.536 -9.206 -23.426 1.00 94.62 670 GLY A O 1
ATOM 5473 N N . VAL A 1 671 ? 7.446 -9.530 -22.683 1.00 96.81 671 VAL A N 1
ATOM 5474 C CA . VAL A 1 671 ? 6.796 -9.528 -24.007 1.00 96.81 671 VAL A CA 1
ATOM 5475 C C . VAL A 1 671 ? 5.520 -8.687 -23.957 1.00 96.81 671 VAL A C 1
ATOM 5477 O O . VAL A 1 671 ? 4.660 -8.924 -23.111 1.00 96.81 671 VAL A O 1
ATOM 5480 N N . ALA A 1 672 ? 5.355 -7.725 -24.865 1.00 97.38 672 ALA A N 1
ATOM 5481 C CA . ALA A 1 672 ? 4.138 -6.922 -24.942 1.00 97.38 672 ALA A CA 1
ATOM 5482 C C . ALA A 1 672 ? 2.934 -7.797 -25.314 1.00 97.38 672 ALA A C 1
ATOM 5484 O O . ALA A 1 672 ? 3.044 -8.683 -26.165 1.00 97.38 672 ALA A O 1
ATOM 5485 N N . ILE A 1 673 ? 1.777 -7.524 -24.712 1.00 98.19 673 ILE A N 1
ATOM 5486 C CA . ILE A 1 673 ? 0.510 -8.181 -25.041 1.00 98.19 673 ILE A CA 1
ATOM 5487 C C . ILE A 1 673 ? -0.396 -7.157 -25.721 1.00 98.19 673 ILE A C 1
ATOM 5489 O O . ILE A 1 673 ? -0.605 -6.061 -25.205 1.00 98.19 673 ILE A O 1
ATOM 5493 N N . ASP A 1 674 ? -0.973 -7.515 -26.860 1.00 97.12 674 ASP A N 1
ATOM 5494 C CA . ASP A 1 674 ? -2.078 -6.755 -27.431 1.00 97.12 674 ASP A CA 1
ATOM 5495 C C . ASP A 1 674 ? -3.311 -6.909 -26.527 1.00 97.12 674 ASP A C 1
ATOM 5497 O O . ASP A 1 674 ? -3.838 -8.009 -26.339 1.00 97.12 674 ASP A O 1
ATOM 5501 N N . LYS A 1 675 ? -3.748 -5.800 -25.920 1.00 95.75 675 LYS A N 1
ATOM 5502 C CA . LYS A 1 675 ? -4.801 -5.806 -24.896 1.00 95.75 675 LYS A CA 1
ATOM 5503 C C . LYS A 1 675 ? -6.139 -6.326 -25.420 1.00 95.75 675 LYS A C 1
ATOM 5505 O O . LYS A 1 675 ? -6.885 -6.915 -24.641 1.00 95.75 675 LYS A O 1
ATOM 5510 N N . ASP A 1 676 ? -6.450 -6.119 -26.693 1.00 95.81 676 ASP A N 1
ATOM 5511 C CA . ASP A 1 676 ? -7.766 -6.443 -27.243 1.00 95.81 676 ASP A CA 1
ATOM 5512 C C . ASP A 1 676 ? -7.858 -7.916 -27.662 1.00 95.81 676 ASP A C 1
ATOM 5514 O O . ASP A 1 676 ? -8.926 -8.525 -27.592 1.00 95.81 676 ASP A O 1
ATOM 5518 N N . THR A 1 677 ? -6.732 -8.514 -28.053 1.00 97.00 677 THR A N 1
ATOM 5519 C CA . THR A 1 677 ? -6.675 -9.889 -28.571 1.00 97.00 677 THR A CA 1
ATOM 5520 C C . THR A 1 677 ? -6.068 -10.901 -27.599 1.00 97.00 677 THR A C 1
ATOM 5522 O O . THR A 1 677 ? -6.338 -12.095 -27.729 1.00 97.00 677 THR A O 1
ATOM 5525 N N . GLY A 1 678 ? -5.250 -10.463 -26.637 1.00 97.06 678 GLY A N 1
ATOM 5526 C CA . GLY A 1 678 ? -4.476 -11.352 -25.762 1.00 97.06 678 GLY A CA 1
ATOM 5527 C C . GLY A 1 678 ? -3.295 -12.027 -26.462 1.00 97.06 678 GLY A C 1
ATOM 5528 O O . GLY A 1 678 ? -2.751 -13.012 -25.957 1.00 97.06 678 GLY A O 1
ATOM 5529 N N . MET A 1 679 ? -2.915 -11.535 -27.644 1.00 97.94 679 MET A N 1
ATOM 5530 C CA . MET A 1 679 ? -1.784 -12.047 -28.411 1.00 97.94 679 MET A CA 1
ATOM 5531 C C . MET A 1 679 ? -0.490 -11.363 -27.984 1.00 97.94 679 MET A C 1
ATOM 5533 O O . MET A 1 679 ? -0.442 -10.148 -27.797 1.00 97.94 679 MET A O 1
ATOM 5537 N N . LEU A 1 680 ? 0.590 -12.133 -27.888 1.00 98.06 680 LEU A N 1
ATOM 5538 C CA . LEU A 1 680 ? 1.930 -11.579 -27.737 1.00 98.06 680 LEU A CA 1
ATOM 5539 C C . LEU A 1 680 ? 2.297 -10.779 -29.000 1.00 98.06 680 LEU A C 1
ATOM 5541 O O . LEU A 1 680 ? 2.260 -11.291 -30.124 1.00 98.06 680 LEU A O 1
ATOM 5545 N N . ALA A 1 681 ? 2.632 -9.506 -28.805 1.00 96.81 681 ALA A N 1
ATOM 5546 C CA . ALA A 1 681 ? 2.737 -8.488 -29.848 1.00 96.81 681 ALA A CA 1
ATOM 5547 C C . ALA A 1 681 ? 4.173 -7.991 -30.082 1.00 96.81 681 ALA A C 1
ATOM 5549 O O . ALA A 1 681 ? 4.400 -7.156 -30.961 1.00 96.81 681 ALA A O 1
ATOM 5550 N N . SER A 1 682 ? 5.155 -8.496 -29.331 1.00 96.19 682 SER A N 1
ATOM 5551 C CA . SER A 1 682 ? 6.572 -8.150 -29.474 1.00 96.19 682 SER A CA 1
ATOM 5552 C C . SER A 1 682 ? 7.472 -9.386 -29.492 1.00 96.19 682 SER A C 1
ATOM 5554 O O . SER A 1 682 ? 7.028 -10.505 -29.241 1.00 96.19 682 SER A O 1
ATOM 5556 N N . ALA A 1 683 ? 8.751 -9.172 -29.799 1.00 94.62 683 ALA A N 1
ATOM 5557 C CA . ALA A 1 683 ? 9.803 -10.096 -29.393 1.00 94.62 683 ALA A CA 1
ATOM 5558 C C . ALA A 1 683 ? 9.950 -10.062 -27.858 1.00 94.62 683 ALA A C 1
ATOM 5560 O O . ALA A 1 683 ? 9.541 -9.084 -27.219 1.00 94.62 683 ALA A O 1
ATOM 5561 N N . GLY A 1 684 ? 10.523 -11.114 -27.277 1.00 92.88 684 GLY A N 1
ATOM 5562 C CA . GLY A 1 684 ? 10.942 -11.110 -25.880 1.00 92.88 684 GLY A CA 1
ATOM 5563 C C . GLY A 1 684 ? 12.130 -10.184 -25.679 1.00 92.88 684 GLY A C 1
ATOM 5564 O O . GLY A 1 684 ? 12.968 -10.053 -26.571 1.00 92.88 684 GLY A O 1
ATOM 5565 N N . MET A 1 685 ? 12.183 -9.518 -24.534 1.00 90.88 685 MET A N 1
ATOM 5566 C CA . MET A 1 685 ? 13.263 -8.602 -24.184 1.00 90.88 685 MET A CA 1
ATOM 5567 C C . MET A 1 685 ? 13.734 -8.855 -22.757 1.00 90.88 685 MET A C 1
ATOM 5569 O O . MET A 1 685 ? 12.902 -8.942 -21.856 1.00 90.88 685 MET A O 1
ATOM 5573 N N . ASP A 1 686 ? 15.039 -8.983 -22.548 1.00 86.38 686 ASP A N 1
ATOM 5574 C CA . ASP A 1 686 ? 15.616 -9.075 -21.202 1.00 86.38 686 ASP A CA 1
ATOM 5575 C C . ASP A 1 686 ? 15.870 -7.682 -20.588 1.00 86.38 686 ASP A C 1
ATOM 5577 O O . ASP A 1 686 ? 15.627 -6.645 -21.210 1.00 86.38 686 ASP A O 1
ATOM 5581 N N . GLU A 1 687 ? 16.349 -7.635 -19.344 1.00 76.88 687 GLU A N 1
ATOM 5582 C CA . GLU A 1 687 ? 16.659 -6.368 -18.657 1.00 76.88 687 GLU A CA 1
ATOM 5583 C C . GLU A 1 687 ? 17.834 -5.586 -19.256 1.00 76.88 687 GLU A C 1
ATOM 5585 O O . GLU A 1 687 ? 17.964 -4.391 -18.987 1.00 76.88 687 GLU A O 1
ATOM 5590 N N . TYR A 1 688 ? 18.654 -6.233 -20.084 1.00 76.62 688 TYR A N 1
ATOM 5591 C CA . TYR A 1 688 ? 19.813 -5.631 -20.744 1.00 76.62 688 TYR A CA 1
ATOM 5592 C C . TYR A 1 688 ? 19.453 -5.042 -22.117 1.00 76.62 688 TYR A C 1
ATOM 5594 O O . TYR A 1 688 ? 20.293 -4.416 -22.763 1.00 76.62 688 TYR A O 1
ATOM 5602 N N . GLY A 1 689 ? 18.201 -5.207 -22.560 1.00 76.88 689 GLY A N 1
ATOM 5603 C CA . GLY A 1 689 ? 17.708 -4.717 -23.846 1.00 76.88 689 GLY A CA 1
ATOM 5604 C C . GLY A 1 689 ? 17.975 -5.666 -25.018 1.00 76.88 689 GLY A C 1
ATOM 5605 O O . GLY A 1 689 ? 17.739 -5.285 -26.168 1.00 76.88 689 GLY A O 1
ATOM 5606 N N . ASN A 1 690 ? 18.429 -6.899 -24.768 1.00 82.88 690 ASN A N 1
ATOM 5607 C CA . ASN A 1 690 ? 18.558 -7.903 -25.822 1.00 82.88 690 ASN A CA 1
ATOM 5608 C C . ASN A 1 690 ? 17.172 -8.387 -26.245 1.00 82.88 690 ASN A C 1
ATOM 5610 O O . ASN A 1 690 ? 16.297 -8.598 -25.406 1.00 82.88 690 ASN A O 1
ATOM 5614 N N . SER A 1 691 ? 16.979 -8.592 -27.549 1.00 89.56 691 SER A N 1
ATOM 5615 C CA . SER A 1 691 ? 15.693 -8.999 -28.114 1.00 89.56 691 SER A CA 1
ATOM 5616 C C . SER A 1 691 ? 15.740 -10.405 -28.711 1.00 89.56 691 SER A C 1
ATOM 5618 O O . SER A 1 691 ? 16.704 -10.779 -29.379 1.00 89.56 691 SER A O 1
ATOM 5620 N N . PHE A 1 692 ? 14.672 -11.171 -28.492 1.00 92.50 692 PHE A N 1
ATOM 5621 C CA . PHE A 1 692 ? 14.543 -12.571 -28.877 1.00 92.50 692 PHE A CA 1
ATOM 5622 C C . PHE A 1 692 ? 13.194 -12.799 -29.566 1.00 92.50 692 PHE A C 1
ATOM 5624 O O . PHE A 1 692 ? 12.148 -12.718 -28.926 1.00 92.50 692 PHE A O 1
ATOM 5631 N N . ASP A 1 693 ? 13.179 -13.125 -30.860 1.00 95.31 693 ASP A N 1
ATOM 5632 C CA . ASP A 1 693 ? 11.923 -13.442 -31.569 1.00 95.31 693 ASP A CA 1
ATOM 5633 C C . ASP A 1 693 ? 11.282 -14.755 -31.081 1.00 95.31 693 ASP A C 1
ATOM 5635 O O . ASP A 1 693 ? 10.065 -14.950 -31.164 1.00 95.31 693 ASP A O 1
ATOM 5639 N N . ARG A 1 694 ? 12.113 -15.660 -30.553 1.00 96.12 694 ARG A N 1
ATOM 5640 C CA . ARG A 1 694 ? 11.720 -16.962 -30.011 1.00 96.12 694 ARG A CA 1
ATOM 5641 C C . ARG A 1 694 ? 12.251 -17.124 -28.596 1.00 96.12 694 ARG A C 1
ATOM 5643 O O . ARG A 1 694 ? 13.350 -16.664 -28.299 1.00 96.12 694 ARG A O 1
ATOM 5650 N N . HIS A 1 695 ? 11.513 -17.840 -27.757 1.00 94.44 695 HIS A N 1
ATOM 5651 C CA . HIS A 1 695 ? 11.972 -18.205 -26.425 1.00 94.44 695 HIS A CA 1
ATOM 5652 C C . HIS A 1 695 ? 13.235 -19.085 -26.536 1.00 94.44 695 HIS A C 1
ATOM 5654 O O . HIS A 1 695 ? 13.161 -20.165 -27.136 1.00 94.44 695 HIS A O 1
ATOM 5660 N N . PRO A 1 696 ? 14.392 -18.681 -25.976 1.00 91.94 696 PRO A N 1
ATOM 5661 C CA . PRO A 1 696 ? 15.661 -19.333 -26.310 1.00 91.94 696 PRO A CA 1
ATOM 5662 C C . PRO A 1 696 ? 15.788 -20.795 -25.851 1.00 91.94 696 PRO A C 1
ATOM 5664 O O . PRO A 1 696 ? 16.610 -21.520 -26.399 1.00 91.94 696 PRO A O 1
ATOM 5667 N N . ASP A 1 697 ? 14.970 -21.256 -24.894 1.00 92.31 697 ASP A N 1
ATOM 5668 C CA . ASP A 1 697 ? 15.069 -22.639 -24.380 1.00 92.31 697 ASP A CA 1
ATOM 5669 C C . ASP A 1 697 ? 14.216 -23.662 -25.142 1.00 92.31 697 ASP A C 1
ATOM 5671 O O . ASP A 1 697 ? 14.527 -24.849 -25.135 1.00 92.31 697 ASP A O 1
ATOM 5675 N N . ASN A 1 698 ? 13.125 -23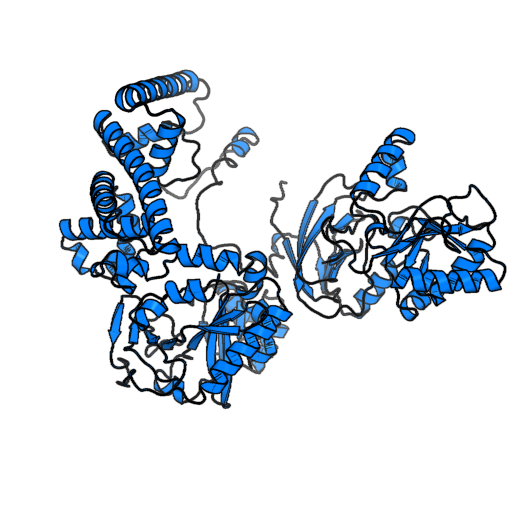.235 -25.785 1.00 91.38 698 ASN A N 1
ATOM 5676 C CA . ASN A 1 698 ? 12.164 -24.150 -26.420 1.00 91.38 698 ASN A CA 1
ATOM 5677 C C . ASN A 1 698 ? 11.768 -23.744 -27.849 1.00 91.38 698 ASN A C 1
ATOM 5679 O O . ASN A 1 698 ? 11.036 -24.478 -28.512 1.00 91.38 698 ASN A O 1
ATOM 5683 N N . GLY A 1 699 ? 12.248 -22.598 -28.344 1.00 93.75 699 GLY A N 1
ATOM 5684 C CA . GLY A 1 699 ? 12.044 -22.139 -29.717 1.00 93.75 699 GLY A CA 1
ATOM 5685 C C . GLY A 1 699 ? 10.638 -21.625 -30.039 1.00 93.75 699 GLY A C 1
ATOM 5686 O O . GLY A 1 699 ? 10.361 -21.339 -31.212 1.00 93.75 699 GLY A O 1
ATOM 5687 N N . ILE A 1 700 ? 9.752 -21.493 -29.043 1.00 94.88 700 ILE A N 1
ATOM 5688 C CA . ILE A 1 700 ? 8.405 -20.951 -29.254 1.00 94.88 700 ILE A CA 1
ATOM 5689 C C . ILE A 1 700 ? 8.513 -19.506 -29.727 1.00 94.88 700 ILE A C 1
ATOM 5691 O O . ILE A 1 700 ? 9.207 -18.694 -29.126 1.00 94.88 700 ILE A O 1
ATOM 5695 N N . GLU A 1 701 ? 7.821 -19.194 -30.818 1.00 96.88 701 GLU A N 1
ATOM 5696 C CA . GLU A 1 701 ? 7.722 -17.833 -31.334 1.00 96.88 701 GLU A CA 1
ATOM 5697 C C . GLU A 1 701 ? 6.833 -16.993 -30.428 1.00 96.88 701 GLU A C 1
ATOM 5699 O O . GLU A 1 701 ? 5.718 -17.408 -30.105 1.00 96.88 701 GLU A O 1
ATOM 5704 N N . PHE A 1 702 ? 7.328 -15.827 -30.010 1.00 96.75 702 PHE A N 1
ATOM 5705 C CA . PHE A 1 702 ? 6.538 -14.941 -29.165 1.00 96.75 702 PHE A CA 1
ATOM 5706 C C . PHE A 1 702 ? 5.423 -14.292 -29.973 1.00 96.75 702 PHE A C 1
ATOM 5708 O O . PHE A 1 702 ? 4.255 -14.460 -29.645 1.00 96.75 702 PHE A O 1
ATOM 5715 N N . ARG A 1 703 ? 5.760 -13.589 -31.060 1.00 97.00 703 ARG A N 1
ATOM 5716 C CA . ARG A 1 703 ? 4.774 -12.864 -31.871 1.00 97.00 703 ARG A CA 1
ATOM 5717 C C . ARG A 1 703 ? 3.688 -13.809 -32.382 1.00 97.00 703 ARG A C 1
ATOM 5719 O O . ARG A 1 703 ? 3.967 -14.781 -33.077 1.00 97.00 703 ARG A O 1
ATOM 5726 N N . GLY A 1 704 ? 2.440 -13.492 -32.057 1.00 96.12 704 GLY A N 1
ATOM 5727 C CA . GLY A 1 704 ? 1.282 -14.282 -32.468 1.00 96.12 704 GLY A CA 1
ATOM 5728 C C . GLY A 1 704 ? 0.903 -15.424 -31.523 1.00 96.12 704 GLY A C 1
ATOM 5729 O O . GLY A 1 704 ? -0.109 -16.080 -31.764 1.00 96.12 704 GLY A O 1
ATOM 5730 N N . TYR A 1 705 ? 1.649 -15.654 -30.440 1.00 97.44 705 TYR A N 1
ATOM 5731 C CA . TYR A 1 705 ? 1.238 -16.592 -29.398 1.00 97.44 705 TYR A CA 1
ATOM 5732 C C . TYR A 1 705 ? 0.002 -16.062 -28.657 1.00 97.44 705 TYR A C 1
ATOM 5734 O O . TYR A 1 705 ? 0.025 -14.951 -28.126 1.00 97.44 705 TYR A O 1
ATOM 5742 N N . CYS A 1 706 ? -1.075 -16.849 -28.607 1.00 96.31 706 CYS A N 1
ATOM 5743 C CA . CYS A 1 706 ? -2.329 -16.454 -27.962 1.00 96.31 706 CYS A CA 1
ATOM 5744 C C . CYS A 1 706 ? -2.394 -16.940 -26.511 1.00 96.31 706 CYS A C 1
ATOM 5746 O O . CYS A 1 706 ? -2.263 -18.138 -26.245 1.00 96.31 706 CYS A O 1
ATOM 5748 N N . ILE A 1 707 ? -2.682 -16.027 -25.584 1.00 97.12 707 ILE A N 1
ATOM 5749 C CA . ILE A 1 707 ? -2.953 -16.364 -24.185 1.00 97.12 707 ILE A CA 1
ATOM 5750 C C . ILE A 1 707 ? -4.412 -16.818 -24.060 1.00 97.12 707 ILE A C 1
ATOM 5752 O O . ILE A 1 707 ? -5.345 -16.097 -24.411 1.00 97.12 707 ILE A O 1
ATOM 5756 N N . GLU A 1 708 ? -4.614 -18.048 -23.585 1.00 97.12 708 GLU A N 1
ATOM 5757 C CA . GLU A 1 708 ? -5.955 -18.621 -23.423 1.00 97.12 708 GLU A CA 1
ATOM 5758 C C . GLU A 1 708 ? -6.774 -17.853 -22.368 1.00 97.12 708 GLU A C 1
ATOM 5760 O O . GLU A 1 708 ? -6.234 -17.367 -21.377 1.00 97.12 708 GLU A O 1
ATOM 5765 N N . ASN A 1 709 ? -8.091 -17.754 -22.588 1.00 96.94 709 ASN A N 1
ATOM 5766 C CA . ASN A 1 709 ? -9.048 -17.111 -21.677 1.00 96.94 709 ASN A CA 1
ATOM 5767 C C . ASN A 1 709 ? -8.702 -15.652 -21.292 1.00 96.94 709 ASN A C 1
ATOM 5769 O O . ASN A 1 709 ? -8.951 -15.207 -20.170 1.00 96.94 709 ASN A O 1
ATOM 5773 N N . TRP A 1 710 ? -8.132 -14.892 -22.231 1.00 98.00 710 TRP A N 1
ATOM 5774 C CA . TRP A 1 710 ? -7.711 -13.505 -22.018 1.00 98.00 710 TRP A CA 1
ATOM 5775 C C . TRP A 1 710 ? -8.808 -12.540 -21.515 1.00 98.00 710 TRP A C 1
ATOM 5777 O O . TRP A 1 710 ? -8.520 -11.762 -20.604 1.00 98.00 710 TRP A O 1
ATOM 5787 N N . PRO A 1 711 ? -10.072 -12.588 -21.994 1.00 98.12 711 PRO A N 1
ATOM 5788 C CA . PRO A 1 711 ? -11.119 -11.702 -21.476 1.00 98.12 711 PRO A CA 1
ATOM 5789 C C . PRO A 1 711 ? -11.336 -11.822 -19.959 1.00 98.12 711 PRO A C 1
ATOM 5791 O O . PRO A 1 711 ? -11.588 -10.818 -19.295 1.00 98.12 711 PRO A O 1
ATOM 5794 N N . ALA A 1 712 ? -11.169 -13.022 -19.391 1.00 98.00 712 ALA A N 1
ATOM 5795 C CA . ALA A 1 712 ? -11.277 -13.238 -17.950 1.00 98.00 712 ALA A CA 1
ATOM 5796 C C . ALA A 1 712 ? -10.106 -12.615 -17.163 1.00 98.00 712 ALA A C 1
ATOM 5798 O O . ALA A 1 712 ? -10.291 -12.220 -16.013 1.00 98.00 712 ALA A O 1
ATOM 5799 N N . ALA A 1 713 ? -8.925 -12.466 -17.777 1.00 98.25 713 ALA A N 1
ATOM 5800 C CA . ALA A 1 713 ? -7.792 -11.756 -17.178 1.00 98.25 713 ALA A CA 1
ATOM 5801 C C . ALA A 1 713 ? -8.114 -10.267 -16.991 1.00 98.25 713 ALA A C 1
ATOM 5803 O O . ALA A 1 713 ? -7.857 -9.689 -15.934 1.00 98.25 713 ALA A O 1
ATOM 5804 N N . LEU A 1 714 ? -8.724 -9.654 -18.013 1.00 98.44 714 LEU A N 1
ATOM 5805 C CA . LEU A 1 714 ? -9.168 -8.261 -17.963 1.00 98.44 714 LEU A CA 1
ATOM 5806 C C . LEU A 1 714 ? -10.272 -8.078 -16.913 1.00 98.44 714 LEU A C 1
ATOM 5808 O O . LEU A 1 714 ? -10.208 -7.159 -16.098 1.00 98.44 714 LEU A O 1
ATOM 5812 N N . GLU A 1 715 ? -11.244 -8.993 -16.874 1.00 98.25 715 GLU A N 1
ATOM 5813 C CA . GLU A 1 715 ? -12.309 -8.973 -15.868 1.00 98.25 715 GLU A CA 1
ATOM 5814 C C . GLU A 1 715 ? -11.758 -9.096 -14.437 1.00 98.25 715 GLU A C 1
ATOM 5816 O O . GLU A 1 715 ? -12.210 -8.378 -13.539 1.00 98.25 715 GLU A O 1
ATOM 5821 N N . LEU A 1 716 ? -10.755 -9.958 -14.216 1.00 98.25 716 LEU A N 1
ATOM 5822 C CA . LEU A 1 716 ? -10.053 -10.037 -12.935 1.00 98.25 716 LEU A CA 1
ATOM 5823 C C . LEU A 1 716 ? -9.428 -8.683 -12.582 1.00 98.25 716 LEU A C 1
ATOM 5825 O O . LEU A 1 716 ? -9.668 -8.191 -11.482 1.00 98.25 716 LEU A O 1
ATOM 5829 N N . GLY A 1 717 ? -8.691 -8.061 -13.509 1.00 97.88 717 GLY A N 1
ATOM 5830 C CA . GLY A 1 717 ? -8.077 -6.742 -13.324 1.00 97.88 717 GLY A CA 1
ATOM 5831 C C . GLY A 1 717 ? -9.066 -5.664 -12.874 1.00 97.88 717 GLY A C 1
ATOM 5832 O O . GLY A 1 717 ? -8.791 -4.887 -11.956 1.00 97.88 717 GLY A O 1
ATOM 5833 N N . GLU A 1 718 ? -10.263 -5.641 -13.456 1.00 97.94 718 GLU A N 1
ATOM 5834 C CA . GLU A 1 718 ? -11.310 -4.723 -13.006 1.00 97.94 718 GLU A CA 1
ATOM 5835 C C . GLU A 1 718 ? -11.823 -5.041 -11.600 1.00 97.94 718 GLU A C 1
ATOM 5837 O O . GLU A 1 718 ? -12.017 -4.130 -10.788 1.00 97.94 718 GLU A O 1
ATOM 5842 N N . LYS A 1 719 ? -12.072 -6.323 -11.313 1.00 98.06 719 LYS A N 1
ATOM 5843 C CA . LYS A 1 719 ? -12.611 -6.776 -10.025 1.00 98.06 719 LYS A CA 1
ATOM 5844 C C . LYS A 1 719 ? -11.652 -6.475 -8.879 1.00 98.06 719 LYS A C 1
ATOM 5846 O O . LYS A 1 719 ? -12.089 -5.908 -7.879 1.00 98.06 719 LYS A O 1
ATOM 5851 N N . ILE A 1 720 ? -10.364 -6.777 -9.043 1.00 97.50 720 ILE A N 1
ATOM 5852 C CA . ILE A 1 720 ? -9.340 -6.524 -8.017 1.00 97.50 720 ILE A CA 1
ATOM 5853 C C . ILE A 1 720 ? -9.180 -5.022 -7.767 1.00 97.50 720 ILE A C 1
ATOM 5855 O O . ILE A 1 720 ? -9.135 -4.591 -6.618 1.00 97.50 720 ILE A O 1
ATOM 5859 N N . SER A 1 721 ? -9.205 -4.204 -8.825 1.00 96.88 721 SER A N 1
ATOM 5860 C CA . SER A 1 721 ? -9.088 -2.748 -8.710 1.00 96.88 721 SER A CA 1
ATOM 5861 C C . SER A 1 721 ? -10.289 -2.118 -7.991 1.00 96.88 721 SER A C 1
ATOM 5863 O O . SER A 1 721 ? -10.119 -1.237 -7.145 1.00 96.88 721 SER A O 1
ATOM 5865 N N . LYS A 1 722 ? -11.512 -2.593 -8.270 1.00 95.62 722 LYS A N 1
ATOM 5866 C CA . LYS A 1 722 ? -12.740 -2.163 -7.572 1.00 95.62 722 LYS A CA 1
ATOM 5867 C C . LYS A 1 722 ? -12.763 -2.632 -6.115 1.00 95.62 722 LYS A C 1
ATOM 5869 O O . LYS A 1 722 ? -13.135 -1.858 -5.236 1.00 95.62 722 LYS A O 1
ATOM 5874 N N . ALA A 1 723 ? -12.370 -3.877 -5.848 1.00 91.94 723 ALA A N 1
ATOM 5875 C CA . ALA A 1 723 ? -12.317 -4.416 -4.492 1.00 91.94 723 ALA A CA 1
ATOM 5876 C C . ALA A 1 723 ? -11.295 -3.660 -3.633 1.00 91.94 723 ALA A C 1
ATOM 5878 O O . ALA A 1 723 ? -11.617 -3.249 -2.516 1.00 91.94 723 ALA A O 1
ATOM 5879 N N . LEU A 1 724 ? -10.100 -3.401 -4.175 1.00 90.25 724 LEU A N 1
ATOM 5880 C CA . LEU A 1 724 ? -9.067 -2.635 -3.488 1.00 90.25 724 LEU A CA 1
ATOM 5881 C C . LEU A 1 724 ? -9.562 -1.230 -3.135 1.00 90.25 724 LEU A C 1
ATOM 5883 O O . LEU A 1 724 ? -9.484 -0.856 -1.971 1.00 90.25 724 LEU A O 1
ATOM 5887 N N . SER A 1 725 ? -10.131 -0.473 -4.081 1.00 88.56 725 SER A N 1
ATOM 5888 C CA . SER A 1 725 ? -10.562 0.912 -3.814 1.00 88.56 725 SER A CA 1
ATOM 5889 C C . SER A 1 725 ? -11.736 1.020 -2.831 1.00 88.56 725 SER A C 1
ATOM 5891 O O . SER A 1 725 ? -11.952 2.063 -2.199 1.00 88.56 725 SER A O 1
ATOM 5893 N N . GLN A 1 726 ? -12.516 -0.051 -2.668 1.00 83.75 726 GLN A N 1
ATOM 5894 C CA . GLN A 1 726 ? -13.557 -0.146 -1.643 1.00 83.75 726 GLN A CA 1
ATOM 5895 C C . GLN A 1 726 ? -12.982 -0.428 -0.251 1.00 83.75 726 GLN A C 1
ATOM 5897 O O . GLN A 1 726 ? -13.532 0.073 0.729 1.00 83.75 726 GLN A O 1
ATOM 5902 N N . ARG A 1 727 ? -11.886 -1.192 -0.166 1.00 81.06 727 ARG A N 1
ATOM 5903 C CA . ARG A 1 727 ? -11.272 -1.653 1.092 1.00 81.06 727 ARG A CA 1
ATOM 5904 C C . ARG A 1 727 ? -10.180 -0.714 1.598 1.00 81.06 727 ARG A C 1
ATOM 5906 O O . ARG A 1 727 ? -10.076 -0.491 2.797 1.00 81.06 727 ARG A O 1
ATOM 5913 N N . ILE A 1 728 ? -9.395 -0.137 0.695 1.00 75.50 728 ILE A N 1
ATOM 5914 C CA . ILE A 1 728 ? -8.294 0.776 0.993 1.00 75.50 728 ILE A CA 1
ATOM 5915 C C . ILE A 1 728 ? -8.466 2.038 0.155 1.00 75.50 728 ILE A C 1
ATOM 5917 O O . ILE A 1 728 ? -8.436 2.014 -1.075 1.00 75.50 728 ILE A O 1
ATOM 5921 N N . LYS A 1 729 ? -8.652 3.173 0.830 1.00 78.19 729 LYS A N 1
ATOM 5922 C CA . LYS A 1 729 ? -8.786 4.470 0.163 1.00 78.19 729 LYS A CA 1
ATOM 5923 C C . LYS A 1 729 ? -7.429 5.042 -0.218 1.00 78.19 729 LYS A C 1
ATOM 5925 O O . LYS A 1 729 ? -6.439 4.827 0.465 1.00 78.19 729 LYS A O 1
ATOM 5930 N N . GLY A 1 730 ? -7.413 5.818 -1.299 1.00 79.94 730 GLY A N 1
ATOM 5931 C CA . GLY A 1 730 ? -6.216 6.521 -1.748 1.00 79.94 730 GLY A CA 1
ATOM 5932 C C . GLY A 1 730 ? -5.224 5.658 -2.523 1.00 79.94 730 GLY A C 1
ATOM 5933 O O . GLY A 1 730 ? -4.069 6.044 -2.587 1.00 79.94 730 GLY A O 1
ATOM 5934 N N . ILE A 1 731 ? -5.626 4.524 -3.102 1.00 86.19 731 ILE A N 1
ATOM 5935 C CA . ILE A 1 731 ? -4.799 3.780 -4.066 1.00 86.19 731 ILE A CA 1
ATOM 5936 C C . ILE A 1 731 ? -5.555 3.716 -5.391 1.00 86.19 731 ILE A C 1
ATOM 5938 O O . ILE A 1 731 ? -6.542 2.990 -5.509 1.00 86.19 731 ILE A O 1
ATOM 5942 N N . GLY A 1 732 ? -5.107 4.498 -6.370 1.00 93.19 732 GLY A N 1
ATOM 5943 C CA . GLY A 1 732 ? -5.711 4.556 -7.699 1.00 93.19 732 GLY A CA 1
ATOM 5944 C C . GLY A 1 732 ? -4.962 3.729 -8.739 1.00 93.19 732 GLY A C 1
ATOM 5945 O O . GLY A 1 732 ? -5.592 3.117 -9.593 1.00 93.19 732 GLY A O 1
ATOM 5946 N N . PHE A 1 733 ? -3.630 3.689 -8.695 1.00 96.25 733 PHE A N 1
ATOM 5947 C CA . PHE A 1 733 ? -2.791 3.076 -9.729 1.00 96.25 733 PHE A CA 1
ATOM 5948 C C . PHE A 1 733 ? -2.042 1.857 -9.189 1.00 96.25 733 PHE A C 1
ATOM 5950 O O . PHE A 1 733 ? -1.296 1.975 -8.225 1.00 96.25 733 PHE A O 1
ATOM 5957 N N . VAL A 1 734 ? -2.194 0.688 -9.807 1.00 96.12 734 VAL A N 1
ATOM 5958 C CA . VAL A 1 734 ? -1.564 -0.551 -9.321 1.00 96.12 734 VAL A CA 1
ATOM 5959 C C . VAL A 1 734 ? -1.066 -1.396 -10.481 1.00 96.12 734 VAL A C 1
ATOM 5961 O O . VAL A 1 734 ? -1.739 -1.514 -11.503 1.00 96.12 734 VAL A O 1
ATOM 5964 N N . GLY A 1 735 ? 0.112 -2.000 -10.328 1.00 96.31 735 GLY A N 1
ATOM 5965 C CA . GLY A 1 735 ? 0.586 -3.062 -11.212 1.00 96.31 735 GLY A CA 1
ATOM 5966 C C . GLY A 1 735 ? 0.365 -4.420 -10.568 1.00 96.31 735 GLY A C 1
ATOM 5967 O O . GLY A 1 735 ? 0.988 -4.711 -9.550 1.00 96.31 735 GLY A O 1
ATOM 5968 N N . TRP A 1 736 ? -0.495 -5.234 -11.169 1.00 96.56 736 TRP A N 1
ATOM 5969 C CA . TRP A 1 736 ? -0.806 -6.579 -10.695 1.00 96.56 736 TRP A CA 1
ATOM 5970 C C . TRP A 1 736 ? -0.018 -7.604 -11.494 1.00 96.56 736 TRP A C 1
ATOM 5972 O O . TRP A 1 736 ? -0.153 -7.634 -12.713 1.00 96.56 736 TRP A O 1
ATOM 5982 N N . ASP A 1 737 ? 0.768 -8.447 -10.834 1.00 95.81 737 ASP A N 1
ATOM 5983 C CA . ASP A 1 737 ? 1.249 -9.678 -11.458 1.00 95.81 737 ASP A CA 1
ATOM 5984 C C . ASP A 1 737 ? 0.164 -10.732 -11.259 1.00 95.81 737 ASP A C 1
ATOM 5986 O O . ASP A 1 737 ? -0.173 -11.093 -10.130 1.00 95.81 737 ASP A O 1
ATOM 5990 N N . ILE A 1 738 ? -0.413 -11.196 -12.363 1.00 97.69 738 ILE A N 1
ATOM 5991 C CA . ILE A 1 738 ? -1.451 -12.228 -12.386 1.00 97.69 738 ILE A CA 1
ATOM 5992 C C . ILE A 1 738 ? -0.969 -13.439 -13.177 1.00 97.69 738 ILE A C 1
ATOM 5994 O O . ILE A 1 738 ? -0.088 -13.331 -14.027 1.00 97.69 738 ILE A O 1
ATOM 5998 N N . THR A 1 739 ? -1.560 -14.599 -12.933 1.00 97.56 739 THR A N 1
ATOM 5999 C CA . THR A 1 739 ? -1.274 -15.810 -13.712 1.00 97.56 739 THR A CA 1
ATOM 6000 C C . THR A 1 739 ? -2.543 -16.625 -13.924 1.00 97.56 739 THR A C 1
ATOM 6002 O O . THR A 1 739 ? -3.525 -16.461 -13.196 1.00 97.56 739 THR A O 1
ATOM 6005 N N . TYR A 1 740 ? -2.526 -17.475 -14.948 1.00 97.62 740 TYR A N 1
ATOM 6006 C CA . TYR A 1 740 ? -3.629 -18.365 -15.289 1.00 97.62 740 TYR A CA 1
ATOM 6007 C C . TYR A 1 740 ? -3.324 -19.767 -14.775 1.00 97.62 740 TYR A C 1
ATOM 6009 O O . TYR A 1 740 ? -2.248 -20.297 -15.052 1.00 97.62 740 TYR A O 1
ATOM 6017 N N . THR A 1 741 ? -4.245 -20.365 -14.028 1.00 96.44 741 THR A N 1
ATOM 6018 C CA . THR A 1 741 ? -4.058 -21.634 -13.316 1.00 96.44 741 THR A CA 1
ATOM 6019 C C . THR A 1 741 ? -4.717 -22.807 -14.036 1.00 96.44 741 THR A C 1
ATOM 6021 O O . THR A 1 741 ? -5.596 -22.651 -14.883 1.00 96.44 741 THR A O 1
ATOM 6024 N N . ASN A 1 742 ? -4.270 -24.023 -13.725 1.00 94.44 742 ASN A N 1
ATOM 6025 C CA . ASN A 1 742 ? -4.749 -25.250 -14.365 1.00 94.44 742 ASN A CA 1
ATOM 6026 C C . ASN A 1 742 ? -6.214 -25.621 -14.054 1.00 94.44 742 ASN A C 1
ATOM 6028 O O . ASN A 1 742 ? -6.745 -26.517 -14.707 1.00 94.44 742 ASN A O 1
ATOM 6032 N N . ASP A 1 743 ? -6.854 -24.953 -13.093 1.00 93.31 743 ASP A N 1
ATOM 6033 C CA . ASP A 1 743 ? -8.290 -25.026 -12.802 1.00 93.31 743 ASP A CA 1
ATOM 6034 C C . ASP A 1 743 ? -9.105 -23.942 -13.539 1.00 93.31 743 ASP A C 1
ATOM 6036 O O . ASP A 1 743 ? -10.234 -23.641 -13.152 1.00 93.31 743 ASP A O 1
ATOM 6040 N N . ASP A 1 744 ? -8.530 -23.375 -14.604 1.00 94.44 744 ASP A N 1
ATOM 6041 C CA . ASP A 1 744 ? -9.135 -22.382 -15.493 1.00 94.44 744 ASP A CA 1
ATOM 6042 C C . ASP A 1 744 ? -9.518 -21.062 -14.798 1.00 94.44 744 ASP A C 1
ATOM 6044 O O . ASP A 1 744 ? -10.518 -20.418 -15.136 1.00 94.44 744 ASP A O 1
ATOM 6048 N N . LYS A 1 745 ? -8.693 -20.612 -13.841 1.00 96.06 745 LYS A N 1
ATOM 6049 C CA . LYS A 1 745 ? -8.869 -19.332 -13.140 1.00 96.06 745 LYS A CA 1
ATOM 6050 C C . LYS A 1 745 ? -7.683 -18.398 -13.330 1.00 96.06 745 LYS A C 1
ATOM 6052 O O . LYS A 1 745 ? -6.538 -18.811 -13.446 1.00 96.06 745 LYS A O 1
ATOM 6057 N N . TRP A 1 746 ? -7.966 -17.102 -13.336 1.00 98.00 746 TRP A N 1
ATOM 6058 C CA . TRP A 1 746 ? -6.934 -16.083 -13.182 1.00 98.00 746 TRP A CA 1
ATOM 6059 C C . TRP A 1 746 ? -6.800 -15.738 -11.702 1.00 98.00 746 TRP A C 1
ATOM 6061 O O . TRP A 1 746 ? -7.814 -15.535 -11.030 1.00 98.00 746 TRP A O 1
ATOM 6071 N N . VAL A 1 747 ? -5.566 -15.656 -11.207 1.00 98.00 747 VAL A N 1
ATOM 6072 C CA . VAL A 1 747 ? -5.269 -15.351 -9.799 1.00 98.00 747 VAL A CA 1
ATOM 6073 C C . VAL A 1 747 ? -4.194 -14.278 -9.671 1.00 98.00 747 VAL A C 1
ATOM 6075 O O . VAL A 1 747 ? -3.346 -14.122 -10.554 1.00 98.00 747 VAL A O 1
ATOM 6078 N N . ILE A 1 748 ? -4.211 -13.556 -8.550 1.00 96.56 748 ILE A N 1
ATOM 6079 C CA . ILE A 1 748 ? -3.157 -12.602 -8.184 1.00 96.56 748 ILE A CA 1
ATOM 6080 C C . ILE A 1 748 ? -1.923 -13.365 -7.701 1.00 96.56 748 ILE A C 1
ATOM 6082 O O . ILE A 1 748 ? -2.018 -14.248 -6.849 1.00 96.56 748 ILE A O 1
ATOM 6086 N N . VAL A 1 749 ? -0.750 -12.983 -8.193 1.00 93.19 749 VAL A N 1
ATOM 6087 C CA . VAL A 1 749 ? 0.549 -13.399 -7.650 1.00 93.19 749 VAL A CA 1
ATOM 6088 C C . VAL A 1 749 ? 1.080 -12.333 -6.697 1.00 93.19 749 VAL A C 1
ATOM 6090 O O . VAL A 1 749 ? 1.414 -12.658 -5.557 1.00 93.19 749 VAL A O 1
ATOM 6093 N N . GLU A 1 750 ? 1.102 -11.072 -7.135 1.00 90.56 750 GLU A N 1
ATOM 6094 C CA . GLU A 1 750 ? 1.464 -9.911 -6.315 1.00 90.56 750 GLU A CA 1
ATOM 6095 C C . GLU A 1 750 ? 0.827 -8.610 -6.834 1.00 90.56 750 GLU A C 1
ATOM 6097 O O . GLU A 1 750 ? 0.463 -8.497 -8.006 1.00 90.56 750 GLU A O 1
ATOM 6102 N N . GLY A 1 751 ? 0.705 -7.613 -5.957 1.00 91.25 751 GLY A N 1
ATOM 6103 C CA . GLY A 1 751 ? 0.337 -6.242 -6.303 1.00 91.25 751 GLY A CA 1
ATOM 6104 C C . GLY A 1 751 ? 1.478 -5.285 -5.970 1.00 91.25 751 GLY A C 1
ATOM 6105 O O . GLY A 1 751 ? 2.198 -5.494 -5.001 1.00 91.25 751 GLY A O 1
ATOM 6106 N N . ASN A 1 752 ? 1.653 -4.246 -6.783 1.00 90.69 752 ASN A N 1
ATOM 6107 C CA . ASN A 1 752 ? 2.676 -3.222 -6.584 1.00 90.69 752 ASN A CA 1
ATOM 6108 C C . ASN A 1 752 ? 2.030 -1.838 -6.680 1.00 90.69 752 ASN A C 1
ATOM 6110 O O . ASN A 1 752 ? 1.498 -1.487 -7.741 1.00 90.69 752 ASN A O 1
ATOM 6114 N N . ALA A 1 753 ? 2.099 -1.035 -5.613 1.00 87.81 753 ALA A N 1
ATOM 6115 C CA . ALA A 1 753 ? 1.510 0.308 -5.600 1.00 87.81 753 ALA A CA 1
ATOM 6116 C C . ALA A 1 753 ? 2.285 1.295 -6.487 1.00 87.81 753 ALA A C 1
ATOM 6118 O O . ALA A 1 753 ? 1.723 2.221 -7.061 1.00 87.81 753 ALA A O 1
ATOM 6119 N N . PHE A 1 754 ? 3.591 1.092 -6.640 1.00 88.25 754 PHE A N 1
ATOM 6120 C CA . PHE A 1 754 ? 4.443 1.907 -7.505 1.00 88.25 754 PHE A CA 1
ATOM 6121 C C . PHE A 1 754 ? 5.149 1.012 -8.525 1.00 88.25 754 PHE A C 1
ATOM 6123 O O . PHE A 1 754 ? 6.375 0.863 -8.469 1.00 88.25 754 PHE A O 1
ATOM 6130 N N . PRO A 1 755 ? 4.405 0.383 -9.457 1.00 90.62 755 PRO A N 1
ATOM 6131 C CA . PRO A 1 755 ? 4.992 -0.550 -10.407 1.00 90.62 755 PRO A CA 1
ATOM 6132 C C . PRO A 1 755 ? 5.938 0.196 -11.344 1.00 90.62 755 PRO A C 1
ATOM 6134 O O . PRO A 1 755 ? 5.693 1.348 -11.711 1.00 90.62 755 PRO A O 1
ATOM 6137 N N . GLN A 1 756 ? 7.048 -0.428 -11.724 1.00 87.50 756 GLN A N 1
ATOM 6138 C CA . GLN A 1 756 ? 7.910 0.121 -12.770 1.00 87.50 756 GLN A CA 1
ATOM 6139 C C . GLN A 1 756 ? 7.174 0.120 -14.116 1.00 87.50 756 GLN A C 1
ATOM 6141 O O . GLN A 1 756 ? 6.354 -0.762 -14.370 1.00 87.50 756 GLN A O 1
ATOM 6146 N N . LEU A 1 757 ? 7.479 1.105 -14.969 1.00 91.88 757 LEU A N 1
ATOM 6147 C CA . LEU A 1 757 ? 6.901 1.234 -16.313 1.00 91.88 757 LEU A CA 1
ATOM 6148 C C . LEU A 1 757 ? 7.886 0.774 -17.402 1.00 91.88 757 LEU A C 1
ATOM 6150 O O . LEU A 1 757 ? 8.029 1.405 -18.449 1.00 91.88 757 LEU A O 1
ATOM 6154 N N . VAL A 1 758 ? 8.600 -0.319 -17.135 1.00 89.62 758 VAL A N 1
ATOM 6155 C CA . VAL A 1 758 ? 9.626 -0.885 -18.027 1.00 89.62 758 VAL A CA 1
ATOM 6156 C C . VAL A 1 758 ? 9.043 -1.528 -19.284 1.00 89.62 758 VAL A C 1
ATOM 6158 O O . VAL A 1 758 ? 9.732 -1.643 -20.293 1.00 89.62 758 VAL A O 1
ATOM 6161 N N . GLN A 1 759 ? 7.747 -1.851 -19.294 1.00 92.31 759 GLN A N 1
ATOM 6162 C CA . GLN A 1 759 ? 7.071 -2.415 -20.462 1.00 92.31 759 GLN A CA 1
ATOM 6163 C C . GLN A 1 759 ? 7.141 -1.522 -21.698 1.00 92.31 759 GLN A C 1
ATOM 6165 O O . GLN A 1 759 ? 7.043 -2.036 -22.805 1.00 92.31 759 GLN A O 1
ATOM 6170 N N . GLN A 1 760 ? 7.386 -0.217 -21.540 1.00 94.50 760 GLN A N 1
ATOM 6171 C CA . GLN A 1 760 ? 7.692 0.699 -22.648 1.00 94.50 760 GLN A CA 1
ATOM 6172 C C . GLN A 1 760 ? 8.758 0.134 -23.603 1.00 94.50 760 GLN A C 1
ATOM 6174 O O . GLN A 1 760 ? 8.672 0.333 -24.815 1.00 94.50 760 GLN A O 1
ATOM 6179 N N . ALA A 1 761 ? 9.724 -0.616 -23.064 1.00 91.69 761 ALA A N 1
ATOM 6180 C CA . ALA A 1 761 ? 10.752 -1.310 -23.827 1.00 91.69 761 ALA A CA 1
ATOM 6181 C C . ALA A 1 761 ? 10.162 -2.427 -24.703 1.00 91.69 761 ALA A C 1
ATOM 6183 O O . ALA A 1 761 ? 10.384 -2.451 -25.910 1.00 91.69 761 ALA A O 1
ATOM 6184 N N . THR A 1 762 ? 9.309 -3.282 -24.126 1.00 92.69 762 THR A N 1
ATOM 6185 C CA . THR A 1 762 ? 8.634 -4.380 -24.847 1.00 92.69 762 THR A CA 1
ATOM 6186 C C . THR A 1 762 ? 7.707 -3.872 -25.956 1.00 92.69 762 THR A C 1
ATOM 6188 O O . THR A 1 762 ? 7.635 -4.461 -27.031 1.00 92.69 762 THR A O 1
ATOM 6191 N N . TYR A 1 763 ? 7.040 -2.735 -25.732 1.00 93.12 763 TYR A N 1
ATOM 6192 C CA . TYR A 1 763 ? 6.206 -2.076 -26.739 1.00 93.12 763 TYR A CA 1
ATOM 6193 C C . TYR A 1 763 ? 7.027 -1.296 -27.781 1.00 93.12 763 TYR A C 1
ATOM 6195 O O . TYR A 1 763 ? 6.471 -0.861 -28.789 1.00 93.12 763 TYR A O 1
ATOM 6203 N N . GLY A 1 764 ? 8.326 -1.083 -27.544 1.00 91.38 764 GLY A N 1
ATOM 6204 C CA . GLY A 1 764 ? 9.210 -0.313 -28.422 1.00 91.38 764 GLY A CA 1
ATOM 6205 C C . GLY A 1 764 ? 8.849 1.172 -28.531 1.00 91.38 764 GLY A C 1
ATOM 6206 O O . GLY A 1 764 ? 9.258 1.828 -29.487 1.00 91.38 764 GLY A O 1
ATOM 6207 N N . ARG A 1 765 ? 8.064 1.712 -27.588 1.00 94.12 765 ARG A N 1
ATOM 6208 C CA . ARG A 1 765 ? 7.587 3.103 -27.609 1.00 94.12 765 ARG A CA 1
ATOM 6209 C C . ARG A 1 765 ? 7.333 3.639 -26.204 1.00 94.12 765 ARG A C 1
ATOM 6211 O O . ARG A 1 765 ? 6.952 2.900 -25.298 1.00 94.12 765 ARG A O 1
ATOM 6218 N N . GLY A 1 766 ? 7.479 4.950 -26.051 1.00 94.81 766 GLY A N 1
ATOM 6219 C CA . GLY A 1 766 ? 7.127 5.642 -24.818 1.00 94.81 766 GLY A CA 1
ATOM 6220 C C . GLY A 1 766 ? 5.613 5.711 -24.583 1.00 94.81 766 GLY A C 1
ATOM 6221 O O . GLY A 1 766 ? 4.828 5.782 -25.533 1.00 94.81 766 GLY A O 1
ATOM 6222 N N . LEU A 1 767 ? 5.211 5.695 -23.309 1.00 95.38 767 LEU A N 1
ATOM 6223 C CA . LEU A 1 767 ? 3.806 5.662 -22.870 1.00 95.38 767 LEU A CA 1
ATOM 6224 C C . LEU A 1 767 ? 3.354 6.962 -22.174 1.00 95.38 767 LEU A C 1
ATOM 6226 O O . LEU A 1 767 ? 2.263 7.020 -21.609 1.00 95.38 767 LEU A O 1
ATOM 6230 N N . LYS A 1 768 ? 4.169 8.028 -22.207 1.00 93.44 768 LYS A N 1
ATOM 6231 C CA . LYS A 1 768 ? 3.931 9.253 -21.421 1.00 93.44 768 LYS A CA 1
ATOM 6232 C C . LYS A 1 768 ? 2.652 9.991 -21.801 1.00 93.44 768 LYS A C 1
ATOM 6234 O O . LYS A 1 768 ? 1.951 10.471 -20.916 1.00 93.44 768 LYS A O 1
ATOM 6239 N N . ALA A 1 769 ? 2.333 10.058 -23.093 1.00 90.69 769 ALA A N 1
ATOM 6240 C CA . ALA A 1 769 ? 1.113 10.709 -23.566 1.00 90.69 769 ALA A CA 1
ATOM 6241 C C . ALA A 1 769 ? -0.147 10.013 -23.023 1.00 90.69 769 ALA A C 1
ATOM 6243 O O . ALA A 1 769 ? -1.005 10.673 -22.447 1.00 90.69 769 ALA A O 1
ATOM 6244 N N . GLU A 1 770 ? -0.207 8.682 -23.120 1.00 92.88 770 GLU A N 1
ATOM 6245 C CA . GLU A 1 770 ? -1.326 7.884 -22.602 1.00 92.88 770 GLU A CA 1
ATOM 6246 C C . GLU A 1 770 ? -1.432 7.978 -21.077 1.00 92.88 770 GLU A C 1
ATOM 6248 O O . GLU A 1 770 ? -2.525 8.148 -20.541 1.00 92.88 770 GLU A O 1
ATOM 6253 N N . LEU A 1 771 ? -0.301 7.929 -20.359 1.00 93.25 771 LEU A N 1
ATOM 6254 C CA . LEU A 1 771 ? -0.298 8.095 -18.904 1.00 93.25 771 LEU A CA 1
ATOM 6255 C C . LEU A 1 771 ? -0.871 9.460 -18.484 1.00 93.25 771 LEU A C 1
ATOM 6257 O O . LEU A 1 771 ? -1.641 9.528 -17.528 1.00 93.25 771 LEU A O 1
ATOM 6261 N N . ASN A 1 772 ? -0.510 10.532 -19.195 1.00 90.25 772 ASN A N 1
ATOM 6262 C CA . ASN A 1 772 ? -1.005 11.886 -18.932 1.00 90.25 772 ASN A CA 1
ATOM 6263 C C . ASN A 1 772 ? -2.474 12.085 -19.329 1.00 90.25 772 ASN A C 1
ATOM 6265 O O . ASN A 1 772 ? -3.147 12.941 -18.761 1.00 90.25 772 ASN A O 1
ATOM 6269 N N . GLU A 1 773 ? -2.974 11.328 -20.303 1.00 90.19 773 GLU A N 1
ATOM 6270 C CA . GLU A 1 773 ? -4.386 11.356 -20.682 1.00 90.19 773 GLU A CA 1
ATOM 6271 C C . GLU A 1 773 ? -5.262 10.675 -19.624 1.00 90.19 773 GLU A C 1
ATOM 6273 O O . GLU A 1 773 ? -6.321 11.194 -19.255 1.00 90.19 773 GLU A O 1
ATOM 6278 N N . VAL A 1 774 ? -4.794 9.527 -19.126 1.00 90.00 774 VAL A N 1
ATOM 6279 C CA . VAL A 1 774 ? -5.513 8.690 -18.162 1.00 90.00 774 VAL A CA 1
ATOM 6280 C C . VAL A 1 774 ? -5.470 9.298 -16.761 1.00 90.00 774 VAL A C 1
ATOM 6282 O O . VAL A 1 774 ? -6.506 9.414 -16.110 1.00 90.00 774 VAL A O 1
ATOM 6285 N N . ILE A 1 775 ? -4.294 9.728 -16.302 1.00 90.06 775 ILE A N 1
ATOM 6286 C CA . ILE A 1 775 ? -4.128 10.411 -15.018 1.00 90.06 775 ILE A CA 1
ATOM 6287 C C . ILE A 1 775 ? -4.009 11.903 -15.311 1.00 90.06 775 ILE A C 1
ATOM 6289 O O . ILE A 1 775 ? -2.979 12.337 -15.823 1.00 90.06 775 ILE A O 1
ATOM 6293 N N . LYS A 1 776 ? -5.028 12.696 -14.978 1.00 77.94 776 LYS A N 1
ATOM 6294 C CA . LYS A 1 776 ? -5.016 14.148 -15.224 1.00 77.94 776 LYS A CA 1
ATOM 6295 C C . LYS A 1 776 ? -4.238 14.888 -14.147 1.00 77.94 776 LYS A C 1
ATOM 6297 O O . LYS A 1 776 ? -4.610 14.767 -12.963 1.00 77.94 776 LYS A O 1
#